Protein AF-0000000078108647 (afdb_homodimer)

InterPro domains:
  IPR001611 Leucine-rich repeat [PF00560] (144-159)
  IPR001611 Leucine-rich repeat [PF00560] (165-187)
  IPR001611 Leucine-rich repeat [PF00560] (263-282)
  IPR032675 Leucine-rich repeat domain superfamily [G3DSA:3.80.10.10] (44-210)
  IPR032675 Leucine-rich repeat domain superfamily [G3DSA:3.80.10.10] (211-342)
  IPR051582 Leucine-rich repeat extensin-like regulator [PTHR32093] (27-382)

Solvent-accessible surface area (backbone atoms only — not comparable to full-atom values): 41415 Å² total; per-residue (Å²): 132,84,72,84,78,69,75,76,77,51,73,77,50,59,73,56,59,72,62,66,68,73,70,64,82,69,83,60,69,65,42,91,91,69,22,74,28,72,55,34,46,50,44,43,53,36,50,54,54,49,52,71,42,52,63,40,47,86,72,52,52,68,71,46,65,57,79,71,56,56,63,70,17,71,44,40,40,57,42,67,38,80,95,72,72,35,48,28,56,27,31,39,51,43,61,66,43,46,40,27,14,54,94,73,41,24,62,43,59,70,36,66,46,62,44,72,54,31,29,33,41,33,39,28,35,28,36,39,21,51,48,74,40,76,54,30,42,71,26,87,61,18,30,36,41,31,52,22,36,28,50,32,30,51,57,55,61,66,39,53,72,68,16,74,53,24,32,36,42,31,52,23,40,31,46,31,24,49,57,73,63,56,65,58,26,65,40,58,20,43,33,41,34,53,19,41,31,47,32,36,42,59,59,47,65,46,56,13,62,25,54,28,29,34,40,31,54,22,42,30,46,33,26,47,46,66,45,57,37,46,25,66,19,19,86,34,30,30,33,42,35,48,27,40,30,50,29,26,52,44,67,47,40,32,59,20,46,23,46,53,18,31,37,43,30,52,22,42,30,53,31,29,42,52,70,31,45,11,48,38,42,27,53,43,27,27,37,41,31,55,21,40,31,49,30,30,46,54,55,57,49,49,54,51,59,33,82,46,55,60,37,38,34,46,26,39,29,41,32,25,42,60,37,34,51,37,47,51,33,39,77,70,67,32,37,41,62,40,34,16,36,32,49,52,50,79,67,44,51,54,39,67,57,45,37,58,57,34,55,43,87,81,83,49,88,64,59,64,56,34,63,44,60,87,55,78,79,76,64,78,72,64,72,77,71,74,74,74,70,75,54,76,77,65,76,72,74,79,56,71,69,64,44,65,76,39,86,85,48,129,136,81,74,86,78,67,70,84,75,51,72,76,51,58,73,57,59,72,61,66,68,75,70,65,81,67,84,60,69,67,40,94,90,69,22,74,29,72,54,34,47,51,43,43,54,36,49,54,55,48,53,72,40,52,64,39,48,85,72,52,52,68,72,47,66,58,78,72,56,54,64,68,17,71,44,41,40,58,43,67,39,82,95,74,73,36,48,26,56,27,32,39,50,42,60,66,43,47,39,27,15,53,95,72,42,23,61,44,59,70,36,64,47,63,45,73,54,31,30,33,40,33,39,28,36,28,37,38,20,50,48,74,40,78,54,30,41,71,26,87,60,17,28,38,42,30,52,22,35,30,50,32,30,50,59,55,58,65,40,54,72,67,16,75,52,23,33,35,42,31,51,22,40,31,46,31,24,48,57,74,64,56,66,61,26,66,41,58,21,42,33,42,35,53,20,40,30,46,33,37,42,58,58,46,64,46,54,14,61,25,54,29,30,34,40,30,55,21,42,30,45,31,27,47,44,69,44,56,36,44,26,66,18,18,87,35,30,30,33,43,34,48,26,40,31,50,29,26,51,44,68,45,41,33,59,19,45,24,45,53,17,32,36,44,32,51,23,42,32,53,30,28,42,52,70,30,46,12,49,36,40,26,51,43,26,26,36,41,31,55,21,39,31,50,30,28,46,54,55,56,51,49,53,51,58,33,81,46,56,60,35,38,34,46,26,40,31,41,33,25,42,61,38,34,52,35,48,52,32,39,75,72,67,32,37,41,60,41,32,15,35,33,50,51,50,77,67,43,52,54,41,67,58,46,37,58,58,34,56,43,86,78,82,49,88,63,60,66,56,33,64,44,60,87,55,77,80,76,65,80,72,62,71,76,69,73,74,72,69,76,54,77,78,65,75,72,74,80,58,70,70,66,44,64,76,38,86,84,46,128

Organism: Rosa chinensis (NCBI:txid74649)

Structure (mmCIF, N/CA/C/O backbone):
data_AF-0000000078108647-model_v1
#
loop_
_entity.id
_entity.type
_entity.pdbx_description
1 polymer 'Putative leucine-rich repeat domain, L domain-containing protein'
#
loop_
_atom_site.group_PDB
_atom_site.id
_atom_site.type_symbol
_atom_site.label_atom_id
_atom_site.label_alt_id
_atom_site.label_comp_id
_atom_site.label_asym_id
_atom_site.label_entity_id
_atom_site.label_seq_id
_atom_site.pdbx_PDB_ins_code
_atom_site.Cartn_x
_atom_site.Cartn_y
_atom_site.Cartn_z
_atom_site.occupancy
_atom_site.B_iso_or_equiv
_atom_site.auth_seq_id
_atom_site.auth_comp_id
_atom_site.auth_asym_id
_atom_site.auth_atom_id
_atom_site.pdbx_PDB_model_num
ATOM 1 N N . MET A 1 1 ? -35.062 23.797 7.152 1 21.48 1 MET A N 1
ATOM 2 C CA . MET A 1 1 ? -33.625 23.531 7.359 1 21.48 1 MET A CA 1
ATOM 3 C C . MET A 1 1 ? -32.938 24.75 7.938 1 21.48 1 MET A C 1
ATOM 5 O O . MET A 1 1 ? -31.703 24.797 7.98 1 21.48 1 MET A O 1
ATOM 9 N N . MET A 1 2 ? -33.562 25.734 8.141 1 22.25 2 MET A N 1
ATOM 10 C CA . MET A 1 2 ? -33.219 27.125 8.359 1 22.25 2 MET A CA 1
ATOM 11 C C . MET A 1 2 ? -32.5 27.312 9.688 1 22.25 2 MET A C 1
ATOM 13 O O . MET A 1 2 ? -31.859 28.344 9.93 1 22.25 2 MET A O 1
ATOM 17 N N . SER A 1 3 ? -32.75 26.422 10.672 1 23.22 3 SER A N 1
ATOM 18 C CA . SER A 1 3 ? -32.875 26.906 12.039 1 23.22 3 SER A CA 1
ATOM 19 C C . SER A 1 3 ? -31.516 27.078 12.711 1 23.22 3 SER A C 1
ATOM 21 O O . SER A 1 3 ? -31.312 28.016 13.492 1 23.22 3 SER A O 1
ATOM 23 N N . SER A 1 4 ? -30.609 26 12.664 1 24.42 4 SER A N 1
ATOM 24 C CA . SER A 1 4 ? -29.859 25.75 13.891 1 24.42 4 SER A CA 1
ATOM 25 C C . SER A 1 4 ? -28.641 26.656 13.992 1 24.42 4 SER A C 1
ATOM 27 O O . SER A 1 4 ? -27.547 26.281 13.547 1 24.42 4 SER A O 1
ATOM 29 N N . ASN A 1 5 ? -28.625 27.859 13.555 1 25.89 5 ASN A N 1
ATOM 30 C CA . ASN A 1 5 ? -27.516 28.797 13.625 1 25.89 5 ASN A CA 1
ATOM 31 C C . ASN A 1 5 ? -27.031 28.984 15.062 1 25.89 5 ASN A C 1
ATOM 33 O O . ASN A 1 5 ? -27.172 30.062 15.633 1 25.89 5 ASN A O 1
ATOM 37 N N . ILE A 1 6 ? -27.25 27.938 16.062 1 21.73 6 ILE A N 1
ATOM 38 C CA . ILE A 1 6 ? -27.344 28.266 17.469 1 21.73 6 ILE A CA 1
ATOM 39 C C . ILE A 1 6 ? -26.047 28.906 17.953 1 21.73 6 ILE A C 1
ATOM 41 O O . ILE A 1 6 ? -25.031 28.812 17.266 1 21.73 6 ILE A O 1
ATOM 45 N N . SER A 1 7 ? -25.484 28.547 19.188 1 23.19 7 SER A N 1
ATOM 46 C CA . SER A 1 7 ? -25.172 29.203 20.453 1 23.19 7 SER A CA 1
ATOM 47 C C . SER A 1 7 ? -23.672 29.406 20.609 1 23.19 7 SER A C 1
ATOM 49 O O . SER A 1 7 ? -23.047 28.812 21.484 1 23.19 7 SER A O 1
ATOM 51 N N . PHE A 1 8 ? -22.828 29.297 19.578 1 23.52 8 PHE A N 1
ATOM 52 C CA . PHE A 1 8 ? -21.453 29.266 20.016 1 23.52 8 PHE A CA 1
ATOM 53 C C . PHE A 1 8 ? -21.078 30.578 20.719 1 23.52 8 PHE A C 1
ATOM 55 O O . PHE A 1 8 ? -19.922 30.781 21.078 1 23.52 8 PHE A O 1
ATOM 62 N N . CYS A 1 9 ? -21.922 31.641 20.672 1 27.67 9 CYS A N 1
ATOM 63 C CA . CYS A 1 9 ? -21.609 32.938 21.266 1 27.67 9 CYS A CA 1
ATOM 64 C C . CYS A 1 9 ? -21.312 32.781 22.766 1 27.67 9 CYS A C 1
ATOM 66 O O . CYS A 1 9 ? -21.156 33.781 23.469 1 27.67 9 CYS A O 1
ATOM 68 N N . ALA A 1 10 ? -21.516 31.547 23.281 1 26.03 10 ALA A N 1
ATOM 69 C CA . ALA A 1 10 ? -21.797 31.531 24.719 1 26.03 10 ALA A CA 1
ATOM 70 C C . ALA A 1 10 ? -20.531 31.75 25.516 1 26.03 10 ALA A C 1
ATOM 72 O O . ALA A 1 10 ? -20.562 32.312 26.625 1 26.03 10 ALA A O 1
ATOM 73 N N . SER A 1 11 ? -19.391 31.156 24.984 1 27.09 11 SER A N 1
ATOM 74 C CA . SER A 1 11 ? -18.406 31.047 26.062 1 27.09 11 SER A CA 1
ATOM 75 C C . SER A 1 11 ? -17.828 32.406 26.422 1 27.09 11 SER A C 1
ATOM 77 O O . SER A 1 11 ? -17.062 32.5 27.391 1 27.09 11 SER A O 1
ATOM 79 N N . ILE A 1 12 ? -17.844 33.375 25.453 1 30.17 12 ILE A N 1
ATOM 80 C CA . ILE A 1 12 ? -17.172 34.625 25.828 1 30.17 12 ILE A CA 1
ATOM 81 C C . ILE A 1 12 ? -17.891 35.25 27.016 1 30.17 12 ILE A C 1
ATOM 83 O O . ILE A 1 12 ? -17.422 36.25 27.578 1 30.17 12 ILE A O 1
ATOM 87 N N . LEU A 1 13 ? -19.188 34.688 27.281 1 30.12 13 LEU A N 1
ATOM 88 C CA . LEU A 1 13 ? -20.062 35.375 28.219 1 30.12 13 LEU A CA 1
ATOM 89 C C . LEU A 1 13 ? -19.562 35.188 29.656 1 30.12 13 LEU A C 1
ATOM 91 O O . LEU A 1 13 ? -20.047 35.844 30.578 1 30.12 13 LEU A O 1
ATOM 95 N N . PHE A 1 14 ? -18.766 34.125 29.844 1 30.95 14 PHE A N 1
ATOM 96 C CA . PHE A 1 14 ? -18.625 33.844 31.266 1 30.95 14 PHE A CA 1
ATOM 97 C C . PHE A 1 14 ? -17.891 34.969 31.969 1 30.95 14 PHE A C 1
ATOM 99 O O . PHE A 1 14 ? -18.062 35.188 33.156 1 30.95 14 PHE A O 1
ATOM 106 N N . SER A 1 15 ? -16.906 35.625 31.219 1 30.88 15 SER A N 1
ATOM 107 C CA . SER A 1 15 ? -16.094 36.469 32.062 1 30.88 15 SER A CA 1
ATOM 108 C C . SER A 1 15 ? -16.859 37.719 32.5 1 30.88 15 SER A C 1
ATOM 110 O O . SER A 1 15 ? -16.375 38.469 33.344 1 30.88 15 SER A O 1
ATOM 112 N N . ILE A 1 16 ? -17.984 37.969 31.766 1 33.31 16 ILE A N 1
ATOM 113 C CA . ILE A 1 16 ? -18.672 39.188 32.125 1 33.31 16 ILE A CA 1
ATOM 114 C C . ILE A 1 16 ? -19.422 39 33.438 1 33.31 16 ILE A C 1
ATOM 116 O O . ILE A 1 16 ? -19.828 39.969 34.062 1 33.31 16 ILE A O 1
ATOM 120 N N . CYS A 1 17 ? -19.734 37.688 33.75 1 31.86 17 CYS A N 1
ATOM 121 C CA . CYS A 1 17 ? -20.672 37.562 34.844 1 31.86 17 CYS A CA 1
ATOM 122 C C . CYS A 1 17 ? -20.062 38.125 36.125 1 31.86 17 CYS A C 1
ATOM 124 O O . CYS A 1 17 ? -20.766 38.375 37.094 1 31.86 17 CYS A O 1
ATOM 126 N N . PHE A 1 18 ? -18.75 37.844 36.25 1 32.91 18 PHE A N 1
ATOM 127 C CA . PHE A 1 18 ? -18.281 38.219 37.594 1 32.91 18 PHE A CA 1
ATOM 128 C C . PHE A 1 18 ? -18.375 39.75 37.781 1 32.91 18 PHE A C 1
ATOM 130 O O . PHE A 1 18 ? -18.109 40.25 38.844 1 32.91 18 PHE A O 1
ATOM 137 N N . LEU A 1 19 ? -18.656 40.406 36.562 1 33.97 19 LEU A N 1
ATOM 138 C CA . LEU A 1 19 ? -18.531 41.844 36.75 1 33.97 19 LEU A CA 1
ATOM 139 C C . LEU A 1 19 ? -19.734 42.406 37.469 1 33.97 19 LEU A C 1
ATOM 141 O O . LEU A 1 19 ? -19.797 43.625 37.719 1 33.97 19 LEU A O 1
ATOM 145 N N . HIS A 1 20 ? -20.891 41.625 37.469 1 33.94 20 HIS A N 1
ATOM 146 C CA . HIS A 1 20 ? -22.047 42.375 37.969 1 33.94 20 HIS A CA 1
ATOM 147 C C . HIS A 1 20 ? -21.875 42.75 39.438 1 33.94 20 HIS A C 1
ATOM 149 O O . HIS A 1 20 ? -22.703 43.469 40 1 33.94 20 HIS A O 1
ATOM 155 N N . LEU A 1 21 ? -21.172 41.812 40.156 1 31.81 21 LEU A N 1
ATOM 156 C CA . LEU A 1 21 ? -21.531 42.031 41.562 1 31.81 21 LEU A CA 1
ATOM 157 C C . LEU A 1 21 ? -21.062 43.406 42.031 1 31.81 21 LEU A C 1
ATOM 159 O O . LEU A 1 21 ? -21.688 44 42.906 1 31.81 21 LEU A O 1
ATOM 163 N N . CYS A 1 22 ? -19.734 43.719 41.812 1 32.81 22 CYS A N 1
ATOM 164 C CA . CYS A 1 22 ? -19.156 44.562 42.844 1 32.81 22 CYS A CA 1
ATOM 165 C C . CYS A 1 22 ? -19.484 46.031 42.594 1 32.81 22 CYS A C 1
ATOM 167 O O . CYS A 1 22 ? -18.625 46.781 42.094 1 32.81 22 CYS A O 1
ATOM 169 N N . LEU A 1 23 ? -20.609 46.312 41.906 1 34.62 23 LEU A N 1
ATOM 170 C CA . LEU A 1 23 ? -20.781 47.75 41.844 1 34.62 23 LEU A CA 1
ATOM 171 C C . LEU A 1 23 ? -20.938 48.344 43.25 1 34.62 23 LEU A C 1
ATOM 173 O O . LEU A 1 23 ? -22.031 48.719 43.656 1 34.62 23 LEU A O 1
ATOM 177 N N . GLN A 1 24 ? -20.484 47.594 44.281 1 32.34 24 GLN A N 1
ATOM 178 C CA . GLN A 1 24 ? -20.656 48.375 45.5 1 32.34 24 GLN A CA 1
ATOM 179 C C . GLN A 1 24 ? -19.891 49.688 45.406 1 32.34 24 GLN A C 1
ATOM 181 O O . GLN A 1 24 ? -18.719 49.719 45.031 1 32.34 24 GLN A O 1
ATOM 186 N N . HIS A 1 25 ? -20.547 50.781 45.219 1 35.53 25 HIS A N 1
ATOM 187 C CA . HIS A 1 25 ? -20.109 52.188 45.375 1 35.53 25 HIS A CA 1
ATOM 188 C C . HIS A 1 25 ? -19.328 52.375 46.688 1 35.53 25 HIS A C 1
ATOM 190 O O . HIS A 1 25 ? -19.938 52.594 47.719 1 35.53 25 HIS A O 1
ATOM 196 N N . ASP A 1 26 ? -18.469 51.375 47.094 1 34.81 26 ASP A N 1
ATOM 197 C CA . ASP A 1 26 ? -17.766 51.812 48.281 1 34.81 26 ASP A CA 1
ATOM 198 C C . ASP A 1 26 ? -17.016 53.125 48.031 1 34.81 26 ASP A C 1
ATOM 200 O O . ASP A 1 26 ? -16.438 53.312 46.969 1 34.81 26 ASP A O 1
ATOM 204 N N . GLN A 1 27 ? -17.375 54.219 48.719 1 36.75 27 GLN A N 1
ATOM 205 C CA . GLN A 1 27 ? -16.734 55.531 48.844 1 36.75 27 GLN A CA 1
ATOM 206 C C . GLN A 1 27 ? -15.227 55.375 49.031 1 36.75 27 GLN A C 1
ATOM 208 O O . GLN A 1 27 ? -14.766 54.969 50.125 1 36.75 27 GLN A O 1
ATOM 213 N N . VAL A 1 28 ? -14.531 54.75 48.125 1 43.56 28 VAL A N 1
ATOM 214 C CA . VAL A 1 28 ? -13.07 54.719 48.219 1 43.56 28 VAL A CA 1
ATOM 215 C C . VAL A 1 28 ? -12.531 56.125 48.438 1 43.56 28 VAL A C 1
ATOM 217 O O . VAL A 1 28 ? -12.891 57.062 47.688 1 43.56 28 VAL A O 1
ATOM 220 N N . GLU A 1 29 ? -12.141 56.5 49.625 1 43.12 29 GLU A N 1
ATOM 221 C CA . GLU A 1 29 ? -11.477 57.75 50 1 43.12 29 GLU A CA 1
ATOM 222 C C . GLU A 1 29 ? -10.422 58.156 48.969 1 43.12 29 GLU A C 1
ATOM 224 O O . GLU A 1 29 ? -9.602 57.312 48.562 1 43.12 29 GLU A O 1
ATOM 229 N N . ALA A 1 30 ? -10.625 59.219 48.219 1 50 30 ALA A N 1
ATOM 230 C CA . ALA A 1 30 ? -9.727 59.844 47.25 1 50 30 ALA A CA 1
ATOM 231 C C . ALA A 1 30 ? -8.32 59.969 47.812 1 50 30 ALA A C 1
ATOM 233 O O . ALA A 1 30 ? -8.148 60.469 48.938 1 50 30 ALA A O 1
ATOM 234 N N . GLN A 1 31 ? -7.418 59.062 47.438 1 53.06 31 GLN A N 1
ATOM 235 C CA . GLN A 1 31 ? -6.027 59.219 47.844 1 53.06 31 GLN A CA 1
ATOM 236 C C . GLN A 1 31 ? -5.477 60.594 47.406 1 53.06 31 GLN A C 1
ATOM 238 O O . GLN A 1 31 ? -6.027 61.219 46.5 1 53.06 31 GLN A O 1
ATOM 243 N N . PRO A 1 32 ? -4.402 60.969 48.031 1 57.31 32 PRO A N 1
ATOM 244 C CA . PRO A 1 32 ? -3.756 62.219 47.594 1 57.31 32 PRO A CA 1
ATOM 245 C C . PRO A 1 32 ? -3.451 62.25 46.094 1 57.31 32 PRO A C 1
ATOM 247 O O . PRO A 1 32 ? -2.967 61.25 45.562 1 57.31 32 PRO A O 1
ATOM 250 N N . GLY A 1 33 ? -3.791 63.312 45.25 1 66.25 33 GLY A N 1
ATOM 251 C CA . GLY A 1 33 ? -3.584 63.625 43.844 1 66.25 33 GLY A CA 1
ATOM 252 C C . GLY A 1 33 ? -4.793 63.312 43 1 66.25 33 GLY A C 1
ATOM 253 O O . GLY A 1 33 ? -4.738 63.438 41.781 1 66.25 33 GLY A O 1
ATOM 254 N N . GLY A 1 34 ? -5.918 62.844 43.688 1 79.75 34 GLY A N 1
ATOM 255 C CA . GLY A 1 34 ? -7.211 62.719 43.031 1 79.75 34 GLY A CA 1
ATOM 256 C C . GLY A 1 34 ? -7.414 61.375 42.344 1 79.75 34 GLY A C 1
ATOM 257 O O . GLY A 1 34 ? -8.219 61.281 41.406 1 79.75 34 GLY A O 1
ATOM 258 N N . PHE A 1 35 ? -6.551 60.344 42.844 1 89.38 35 PHE A N 1
ATOM 259 C CA . PHE A 1 35 ? -6.742 59.031 42.25 1 89.38 35 PHE A CA 1
ATOM 260 C C . PHE A 1 35 ? -7.629 58.156 43.125 1 89.38 35 PHE A C 1
ATOM 262 O O . PHE A 1 35 ? -7.559 58.219 44.344 1 89.38 35 PHE A O 1
ATOM 269 N N . ALA A 1 36 ? -8.375 57.312 42.5 1 88.31 36 ALA A N 1
ATOM 270 C CA . ALA A 1 36 ? -9.32 56.438 43.188 1 88.31 36 ALA A CA 1
ATOM 271 C C . ALA A 1 36 ? -8.586 55.312 43.906 1 88.31 36 ALA A C 1
ATOM 273 O O . ALA A 1 36 ? -9.094 54.75 44.875 1 88.31 36 ALA A O 1
ATOM 274 N N . SER A 1 37 ? -7.371 54.938 43.531 1 92.38 37 SER A N 1
ATOM 275 C CA . SER A 1 37 ? -6.547 53.906 44.156 1 92.38 37 SER A CA 1
ATOM 276 C C . SER A 1 37 ? -5.07 54.094 43.812 1 92.38 37 SER A C 1
ATOM 278 O O . SER A 1 37 ? -4.73 54.75 42.844 1 92.38 37 SER A O 1
ATOM 280 N N . PRO A 1 38 ? -4.188 53.531 44.656 1 93.12 38 PRO A N 1
ATOM 281 C CA . PRO A 1 38 ? -2.76 53.625 44.344 1 93.12 38 PRO A CA 1
ATOM 282 C C . PRO A 1 38 ? -2.412 52.906 43.031 1 93.12 38 PRO A C 1
ATOM 284 O O . PRO A 1 38 ? -1.463 53.281 42.344 1 93.12 38 PRO A O 1
ATOM 287 N N . ARG A 1 39 ? -3.16 51.969 42.75 1 94.12 39 ARG A N 1
ATOM 288 C CA . ARG A 1 39 ? -2.924 51.188 41.531 1 94.12 39 ARG A CA 1
ATOM 289 C C . ARG A 1 39 ? -3.262 52.031 40.312 1 94.12 39 ARG A C 1
ATOM 291 O O . ARG A 1 39 ? -2.572 51.938 39.281 1 94.12 39 ARG A O 1
ATOM 298 N N . LEU A 1 40 ? -4.254 52.812 40.406 1 96.25 40 LEU A N 1
ATOM 299 C CA . LEU A 1 40 ? -4.594 53.688 39.312 1 96.25 40 LEU A CA 1
ATOM 300 C C . LEU A 1 40 ? -3.545 54.781 39.156 1 96.25 40 LEU A C 1
ATOM 302 O O . LEU A 1 40 ? -3.266 55.25 38.031 1 96.25 40 LEU A O 1
ATOM 306 N N . ARG A 1 41 ? -3.049 55.25 40.281 1 95.56 41 ARG A N 1
ATOM 307 C CA . ARG A 1 41 ? -1.959 56.219 40.219 1 95.56 41 ARG A CA 1
ATOM 308 C C . ARG A 1 41 ? -0.759 55.625 39.469 1 95.56 41 ARG A C 1
ATOM 310 O O . ARG A 1 41 ? -0.179 56.281 38.594 1 95.56 41 ARG A O 1
ATOM 317 N N . ASN A 1 42 ? -0.466 54.438 39.844 1 95 42 ASN A N 1
ATOM 318 C CA . ASN A 1 42 ? 0.623 53.781 39.125 1 95 42 ASN A CA 1
ATOM 319 C C . ASN A 1 42 ? 0.337 53.625 37.656 1 95 42 ASN A C 1
ATOM 321 O O . ASN A 1 42 ? 1.2 53.938 36.812 1 95 42 ASN A O 1
ATOM 325 N N . ALA A 1 43 ? -0.815 53.188 37.312 1 96.81 43 ALA A N 1
ATOM 326 C CA . ALA A 1 43 ? -1.211 53.031 35.938 1 96.81 43 ALA A CA 1
ATOM 327 C C . ALA A 1 43 ? -1.106 54.375 35.188 1 96.81 43 ALA A C 1
ATOM 329 O O . ALA A 1 43 ? -0.659 54.438 34.031 1 96.81 43 ALA A O 1
ATOM 330 N N . PHE A 1 44 ? -1.537 55.406 35.906 1 97.19 44 PHE A N 1
ATOM 331 C CA . PHE A 1 44 ? -1.441 56.75 35.312 1 97.19 44 PHE A CA 1
ATOM 332 C C . PHE A 1 44 ? -0.004 57.062 34.938 1 97.19 44 PHE A C 1
ATOM 334 O O . PHE A 1 44 ? 0.255 57.5 33.812 1 97.19 44 PHE A O 1
ATOM 341 N N . ASN A 1 45 ? 0.858 56.812 35.75 1 97.56 45 ASN A N 1
ATOM 342 C CA . ASN A 1 45 ? 2.266 57.094 35.5 1 97.56 45 ASN A CA 1
ATOM 343 C C . ASN A 1 45 ? 2.795 56.281 34.312 1 97.56 45 ASN A C 1
ATOM 345 O O . ASN A 1 45 ? 3.504 56.812 33.469 1 97.56 45 ASN A O 1
ATOM 349 N N . VAL A 1 46 ? 2.439 55.031 34.281 1 97.69 46 VAL A N 1
ATOM 350 C CA . VAL A 1 46 ? 2.877 54.125 33.219 1 97.69 46 VAL A CA 1
ATOM 351 C C . VAL A 1 46 ? 2.316 54.594 31.891 1 97.69 46 VAL A C 1
ATOM 353 O O . VAL A 1 46 ? 3.043 54.656 30.891 1 97.69 46 VAL A O 1
ATOM 356 N N . ILE A 1 47 ? 1.074 54.938 31.844 1 98.25 47 ILE A N 1
ATOM 357 C CA . ILE A 1 47 ? 0.381 55.344 30.625 1 98.25 47 ILE A CA 1
ATOM 358 C C . ILE A 1 47 ? 0.946 56.656 30.109 1 98.25 47 ILE A C 1
ATOM 360 O O . ILE A 1 47 ? 1.193 56.812 28.906 1 98.25 47 ILE A O 1
ATOM 364 N N . GLN A 1 48 ? 1.161 57.594 31.031 1 97.88 48 GLN A N 1
ATOM 365 C CA . GLN A 1 48 ? 1.694 58.875 30.609 1 97.88 48 GLN A CA 1
ATOM 366 C C . GLN A 1 48 ? 3.121 58.75 30.094 1 97.88 48 GLN A C 1
ATOM 368 O O . GLN A 1 48 ? 3.514 59.438 29.156 1 97.88 48 GLN A O 1
ATOM 373 N N . ASN A 1 49 ? 3.842 57.875 30.719 1 97.81 49 ASN A N 1
ATOM 374 C CA . ASN A 1 49 ? 5.176 57.594 30.188 1 97.81 49 ASN A CA 1
ATOM 375 C C . ASN A 1 49 ? 5.113 57 28.797 1 97.81 49 ASN A C 1
ATOM 377 O O . ASN A 1 49 ? 5.879 57.375 27.906 1 97.81 49 ASN A O 1
ATOM 381 N N . PHE A 1 50 ? 4.246 56.031 28.594 1 97.75 50 PHE A N 1
ATOM 382 C CA . PHE A 1 50 ? 4.055 55.406 27.281 1 97.75 50 PHE A CA 1
ATOM 383 C C . PHE A 1 50 ? 3.604 56.438 26.25 1 97.75 50 PHE A C 1
ATOM 385 O O . PHE A 1 50 ? 4.098 56.438 25.125 1 97.75 50 PHE A O 1
ATOM 392 N N . LYS A 1 51 ? 2.697 57.25 26.641 1 97.75 51 LYS A N 1
ATOM 393 C CA . LYS A 1 51 ? 2.193 58.312 25.781 1 97.75 51 LYS A CA 1
ATOM 394 C C . LYS A 1 51 ? 3.334 59.156 25.25 1 97.75 51 LYS A C 1
ATOM 396 O O . LYS A 1 51 ? 3.334 59.562 24.078 1 97.75 51 LYS A O 1
ATOM 401 N N . SER A 1 52 ? 4.266 59.406 26.047 1 97 52 SER A N 1
ATOM 402 C CA . SER A 1 52 ? 5.383 60.281 25.672 1 97 52 SER A CA 1
ATOM 403 C C . SER A 1 52 ? 6.246 59.656 24.594 1 97 52 SER A C 1
ATOM 405 O O . SER A 1 52 ? 7.039 60.312 23.938 1 97 52 SER A O 1
ATOM 407 N N . LYS A 1 53 ? 6.098 58.344 24.391 1 97.25 53 LYS A N 1
ATOM 408 C CA . LYS A 1 53 ? 6.906 57.625 23.422 1 97.25 53 LYS A CA 1
ATOM 409 C C . LYS A 1 53 ? 6.188 57.531 22.078 1 97.25 53 LYS A C 1
ATOM 411 O O . LYS A 1 53 ? 6.789 57.125 21.062 1 97.25 53 LYS A O 1
ATOM 416 N N . ILE A 1 54 ? 4.922 57.812 22.078 1 97.88 54 ILE A N 1
ATOM 417 C CA . ILE A 1 54 ? 4.125 57.719 20.859 1 97.88 54 ILE A CA 1
ATOM 418 C C . ILE A 1 54 ? 4.355 58.969 20 1 97.88 54 ILE A C 1
ATOM 420 O O . ILE A 1 54 ? 4.219 60.094 20.484 1 97.88 54 ILE A O 1
ATOM 424 N N . GLN A 1 55 ? 4.77 58.75 18.859 1 97.75 55 GLN A N 1
ATOM 425 C CA . GLN A 1 55 ? 4.957 59.844 17.922 1 97.75 55 GLN A CA 1
ATOM 426 C C . GLN A 1 55 ? 3.848 59.875 16.875 1 97.75 55 GLN A C 1
ATOM 428 O O . GLN A 1 55 ? 3.363 60.938 16.5 1 97.75 55 GLN A O 1
ATOM 433 N N . SER A 1 56 ? 3.48 58.688 16.328 1 97.69 56 SER A N 1
ATOM 434 C CA . SER A 1 56 ? 2.406 58.562 15.352 1 97.69 56 SER A CA 1
ATOM 435 C C . SER A 1 56 ? 1.13 58.031 16 1 97.69 56 SER A C 1
ATOM 437 O O . SER A 1 56 ? 1.134 56.969 16.609 1 97.69 56 SER A O 1
ATOM 439 N N . ASP A 1 57 ? 0.049 58.688 15.953 1 97.75 57 ASP A N 1
ATOM 440 C CA . ASP A 1 57 ? -1.289 58.375 16.453 1 97.75 57 ASP A CA 1
ATOM 441 C C . ASP A 1 57 ? -2.361 58.875 15.477 1 97.75 57 ASP A C 1
ATOM 443 O O . ASP A 1 57 ? -3.121 59.781 15.789 1 97.75 57 ASP A O 1
ATOM 447 N N . PRO A 1 58 ? -2.457 58.219 14.398 1 97.62 58 PRO A N 1
ATOM 448 C CA . PRO A 1 58 ? -3.311 58.75 13.32 1 97.62 58 PRO A CA 1
ATOM 449 C C . PRO A 1 58 ? -4.773 58.875 13.742 1 97.62 58 PRO A C 1
ATOM 451 O O . PRO A 1 58 ? -5.516 59.688 13.18 1 97.62 58 PRO A O 1
ATOM 454 N N . LYS A 1 59 ? -5.148 58.156 14.734 1 97.31 59 LYS A N 1
ATOM 455 C CA . LYS A 1 59 ? -6.543 58.188 15.156 1 97.31 59 LYS A CA 1
ATOM 456 C C . LYS A 1 59 ? -6.73 59.125 16.344 1 97.31 59 LYS A C 1
ATOM 458 O O . LYS A 1 59 ? -7.84 59.281 16.859 1 97.31 59 LYS A O 1
ATOM 463 N N . ARG A 1 60 ? -5.648 59.75 16.859 1 97.75 60 ARG A N 1
ATOM 464 C CA . ARG A 1 60 ? -5.625 60.75 17.922 1 97.75 60 ARG A CA 1
ATOM 465 C C . ARG A 1 60 ? -6.215 60.156 19.219 1 97.75 60 ARG A C 1
ATOM 467 O O . ARG A 1 60 ? -6.984 60.844 19.906 1 97.75 60 ARG A O 1
ATOM 474 N N . VAL A 1 61 ? -5.934 58.938 19.328 1 98.25 61 VAL A N 1
ATOM 475 C CA . VAL A 1 61 ? -6.441 58.219 20.516 1 98.25 61 VAL A CA 1
ATOM 476 C C . VAL A 1 61 ? -5.871 58.875 21.781 1 98.25 61 VAL A C 1
ATOM 478 O O . VAL A 1 61 ? -6.582 59.031 22.766 1 98.25 61 VAL A O 1
ATOM 481 N N . THR A 1 62 ? -4.648 59.281 21.812 1 97.81 62 THR A N 1
ATOM 482 C CA . THR A 1 62 ? -3.953 59.75 23 1 97.81 62 THR A CA 1
ATOM 483 C C . THR A 1 62 ? -4.508 61.125 23.422 1 97.81 62 THR A C 1
ATOM 485 O O . THR A 1 62 ? -4.25 61.562 24.547 1 97.81 62 THR A O 1
ATOM 488 N N . ALA A 1 63 ? -5.246 61.719 22.656 1 97.5 63 ALA A N 1
ATOM 489 C CA . ALA A 1 63 ? -5.902 63 23 1 97.5 63 ALA A CA 1
ATOM 490 C C . ALA A 1 63 ? -6.887 62.781 24.156 1 97.5 63 ALA A C 1
ATOM 492 O O . ALA A 1 63 ? -7.191 63.719 24.891 1 97.5 63 ALA A O 1
ATOM 493 N N . THR A 1 64 ? -7.328 61.562 24.219 1 97.69 64 THR A N 1
ATOM 494 C CA . THR A 1 64 ? -8.273 61.25 25.297 1 97.69 64 THR A CA 1
ATOM 495 C C . THR A 1 64 ? -7.547 61 26.609 1 97.69 64 THR A C 1
ATOM 497 O O . THR A 1 64 ? -8.172 60.906 27.672 1 97.69 64 THR A O 1
ATOM 500 N N . TRP A 1 65 ? -6.27 60.812 26.562 1 98.06 65 TRP A N 1
ATOM 501 C CA . TRP A 1 65 ? -5.496 60.438 27.75 1 98.06 65 TRP A CA 1
ATOM 502 C C . TRP A 1 65 ? -5.109 61.656 28.562 1 98.06 65 TRP A C 1
ATOM 504 O O . TRP A 1 65 ? -3.924 61.938 28.766 1 98.06 65 TRP A O 1
ATOM 514 N N . VAL A 1 66 ? -6.141 62.344 29.016 1 95.75 66 VAL A N 1
ATOM 515 C CA . VAL A 1 66 ? -5.973 63.562 29.781 1 95.75 66 VAL A CA 1
ATOM 516 C C . VAL A 1 66 ? -6.652 63.438 31.141 1 95.75 66 VAL A C 1
ATOM 518 O O . VAL A 1 66 ? -7.734 62.844 31.234 1 95.75 66 VAL A O 1
ATOM 521 N N . GLY A 1 67 ? -5.984 64 32.094 1 94.06 67 GLY A N 1
ATOM 522 C CA . GLY A 1 67 ? -6.531 63.969 33.469 1 94.06 67 GLY A CA 1
ATOM 523 C C . GLY A 1 67 ? -6.105 62.719 34.219 1 94.06 67 GLY A C 1
ATOM 524 O O . GLY A 1 67 ? -5.434 61.844 33.656 1 94.06 67 GLY A O 1
ATOM 525 N N . ASN A 1 68 ? -6.574 62.625 35.469 1 92.75 68 ASN A N 1
ATOM 526 C CA . ASN A 1 68 ? -6.078 61.562 36.375 1 92.75 68 ASN A CA 1
ATOM 527 C C . ASN A 1 68 ? -6.984 60.344 36.344 1 92.75 68 ASN A C 1
ATOM 529 O O . ASN A 1 68 ? -6.645 59.312 36.906 1 92.75 68 ASN A O 1
ATOM 533 N N . ASN A 1 69 ? -8.07 60.438 35.594 1 94.31 69 ASN A N 1
ATOM 534 C CA . ASN A 1 69 ? -8.969 59.281 35.5 1 94.31 69 ASN A CA 1
ATOM 535 C C . ASN A 1 69 ? -8.641 58.406 34.312 1 94.31 69 ASN A C 1
ATOM 537 O O . ASN A 1 69 ? -9.297 58.531 33.25 1 94.31 69 ASN A O 1
ATOM 541 N N . VAL A 1 70 ? -7.809 57.5 34.5 1 96.44 70 VAL A N 1
ATOM 542 C CA . VAL A 1 70 ? -7.289 56.688 33.406 1 96.44 70 VAL A CA 1
ATOM 543 C C . VAL A 1 70 ? -8.391 55.75 32.906 1 96.44 70 VAL A C 1
ATOM 545 O O . VAL A 1 70 ? -8.305 55.25 31.781 1 96.44 70 VAL A O 1
ATOM 548 N N . CYS A 1 71 ? -9.422 55.594 33.656 1 96.5 71 CYS A N 1
ATOM 549 C CA . CYS A 1 71 ? -10.508 54.688 33.281 1 96.5 71 CYS A CA 1
ATOM 550 C C . CYS A 1 71 ? -11.352 55.281 32.156 1 96.5 71 CYS A C 1
ATOM 552 O O . CYS A 1 71 ? -12.125 54.562 31.516 1 96.5 71 CYS A O 1
ATOM 554 N N . ASN A 1 72 ? -11.133 56.531 31.922 1 95.94 72 ASN A N 1
ATOM 555 C CA . ASN A 1 72 ? -11.844 57.188 30.828 1 95.94 72 ASN A CA 1
ATOM 556 C C . ASN A 1 72 ? -11.008 57.25 29.562 1 95.94 72 ASN A C 1
ATOM 558 O O . ASN A 1 72 ? -11.477 57.688 28.516 1 95.94 72 ASN A O 1
ATOM 562 N N . TYR A 1 73 ? -9.812 56.75 29.641 1 98.06 73 TYR A N 1
ATOM 563 C CA . TYR A 1 73 ? -8.93 56.75 28.469 1 98.06 73 TYR A CA 1
ATOM 564 C C . TYR A 1 73 ? -9.383 55.75 27.422 1 98.06 73 TYR A C 1
ATOM 566 O O . TYR A 1 73 ? -9.648 54.594 27.75 1 98.06 73 TYR A O 1
ATOM 574 N N . THR A 1 74 ? -9.484 56.25 26.109 1 98.19 74 THR A N 1
ATOM 575 C CA . THR A 1 74 ? -9.742 55.281 25.031 1 98.19 74 THR A CA 1
ATOM 576 C C . THR A 1 74 ? -8.664 54.219 24.984 1 98.19 74 THR A C 1
ATOM 578 O O . THR A 1 74 ? -7.469 54.531 25.031 1 98.19 74 THR A O 1
ATOM 581 N N . GLY A 1 75 ? -9.047 52.938 24.984 1 98.5 75 GLY A N 1
ATOM 582 C CA . GLY A 1 75 ? -8.117 51.844 24.859 1 98.5 75 GLY A CA 1
ATOM 583 C C . GLY A 1 75 ? -7.82 51.156 26.172 1 98.5 75 GLY A C 1
ATOM 584 O O . GLY A 1 75 ? -7.148 50.125 26.203 1 98.5 75 GLY A O 1
ATOM 585 N N . PHE A 1 76 ? -8.32 51.75 27.266 1 98.31 76 PHE A N 1
ATOM 586 C CA . PHE A 1 76 ? -8.07 51.156 28.578 1 98.31 76 PHE A CA 1
ATOM 587 C C . PHE A 1 76 ? -9.383 50.75 29.234 1 98.31 76 PHE A C 1
ATOM 589 O O . PHE A 1 76 ? -10.398 51.438 29.094 1 98.31 76 PHE A O 1
ATOM 596 N N . THR A 1 77 ? -9.383 49.625 29.875 1 97.69 77 THR A N 1
ATOM 597 C CA . THR A 1 77 ? -10.5 49.125 30.641 1 97.69 77 THR A CA 1
ATOM 598 C C . THR A 1 77 ? -10.117 48.969 32.125 1 97.69 77 THR A C 1
ATOM 600 O O . THR A 1 77 ? -9.062 48.438 32.438 1 97.69 77 THR A O 1
ATOM 603 N N . CYS A 1 78 ? -10.953 49.438 33.031 1 97 78 CYS A N 1
ATOM 604 C CA . CYS A 1 78 ? -10.703 49.375 34.469 1 97 78 CYS A CA 1
ATOM 605 C C . CYS A 1 78 ? -11.734 48.5 35.156 1 97 78 CYS A C 1
ATOM 607 O O . CYS A 1 78 ? -12.844 48.312 34.656 1 97 78 CYS A O 1
ATOM 609 N N . ALA A 1 79 ? -11.242 47.844 36.156 1 95.19 79 ALA A N 1
ATOM 610 C CA . ALA A 1 79 ? -12.109 47.062 37.031 1 95.19 79 ALA A CA 1
ATOM 611 C C . ALA A 1 79 ? -11.477 46.875 38.406 1 95.19 79 ALA A C 1
ATOM 613 O O . ALA A 1 79 ? -10.32 47.219 38.625 1 95.19 79 ALA A O 1
ATOM 614 N N . VAL A 1 80 ? -12.281 46.375 39.281 1 94 80 VAL A N 1
ATOM 615 C CA . VAL A 1 80 ? -11.781 46.062 40.594 1 94 80 VAL A CA 1
ATOM 616 C C . VAL A 1 80 ? -11.039 44.719 40.594 1 94 80 VAL A C 1
ATOM 618 O O . VAL A 1 80 ? -11.57 43.719 40.094 1 94 80 VAL A O 1
ATOM 621 N N . VAL A 1 81 ? -9.781 44.781 41.031 1 90.56 81 VAL A N 1
ATOM 622 C CA . VAL A 1 81 ? -9 43.562 41.125 1 90.56 81 VAL A CA 1
ATOM 623 C C . VAL A 1 81 ? -9.406 42.781 42.375 1 90.56 81 VAL A C 1
ATOM 625 O O . VAL A 1 81 ? -9.367 43.344 43.5 1 90.56 81 VAL A O 1
ATOM 628 N N . PRO A 1 82 ? -9.773 41.562 42.219 1 85.38 82 PRO A N 1
ATOM 629 C CA . PRO A 1 82 ? -10.398 40.812 43.312 1 85.38 82 PRO A CA 1
ATOM 630 C C . PRO A 1 82 ? -9.477 40.656 44.531 1 85.38 82 PRO A C 1
ATOM 632 O O . PRO A 1 82 ? -9.93 40.781 45.656 1 85.38 82 PRO A O 1
ATOM 635 N N . ASP A 1 83 ? -8.227 40.406 44.344 1 85.62 83 ASP A N 1
ATOM 636 C CA . ASP A 1 83 ? -7.34 40.094 45.469 1 85.62 83 ASP A CA 1
ATOM 637 C C . ASP A 1 83 ? -6.988 41.344 46.25 1 85.62 83 ASP A C 1
ATOM 639 O O . ASP A 1 83 ? -6.688 41.281 47.438 1 85.62 83 ASP A O 1
ATOM 643 N N . PHE A 1 84 ? -7.074 42.594 45.594 1 87.38 84 PHE A N 1
ATOM 644 C CA . PHE A 1 84 ? -6.68 43.812 46.219 1 87.38 84 PHE A CA 1
ATOM 645 C C . PHE A 1 84 ? -7.898 44.688 46.5 1 87.38 84 PHE A C 1
ATOM 647 O O . PHE A 1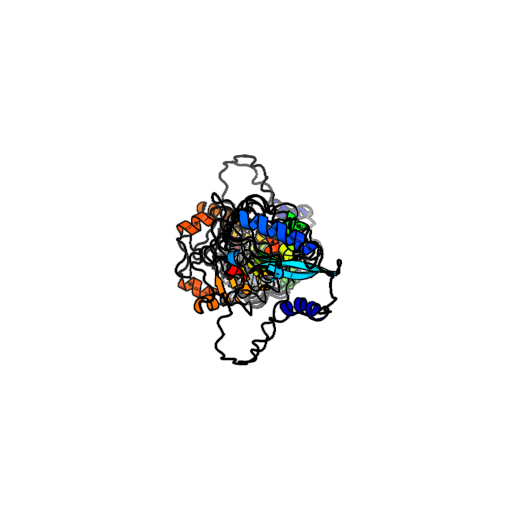 84 ? -7.805 45.688 47.25 1 87.38 84 PHE A O 1
ATOM 654 N N . LYS A 1 85 ? -9.039 44.344 45.969 1 90.69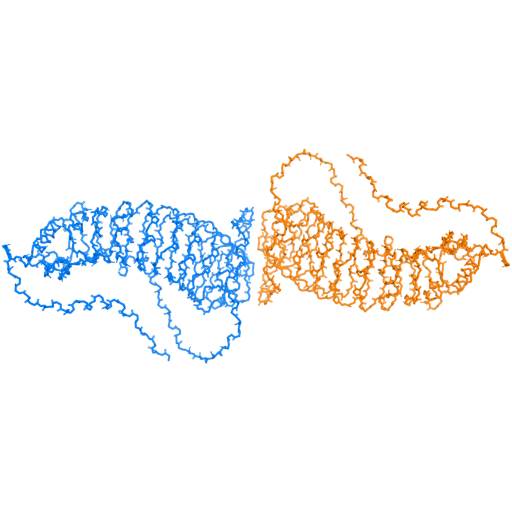 85 LYS A N 1
ATOM 655 C CA . LYS A 1 85 ? -10.273 45.094 46.125 1 90.69 85 LYS A CA 1
ATOM 656 C C . LYS A 1 85 ? -10.055 46.562 45.781 1 90.69 85 LYS A C 1
ATOM 658 O O . LYS A 1 85 ? -10.531 47.469 46.5 1 90.69 85 LYS A O 1
ATOM 663 N N . GLN A 1 86 ? -9.172 46.781 44.781 1 92.56 86 GLN A N 1
ATOM 664 C CA . GLN A 1 86 ? -8.867 48.125 44.281 1 92.56 86 GLN A CA 1
ATOM 665 C C . GLN A 1 86 ? -9.125 48.219 42.781 1 92.56 86 GLN A C 1
ATOM 667 O O . GLN A 1 86 ? -8.93 47.25 42.062 1 92.56 86 GLN A O 1
ATOM 672 N N . ARG A 1 87 ? -9.617 49.344 42.438 1 94.75 87 ARG A N 1
ATOM 673 C CA . ARG A 1 87 ? -9.781 49.562 41.031 1 94.75 87 ARG A CA 1
ATOM 674 C C . ARG A 1 87 ? -8.43 49.75 40.312 1 94.75 87 ARG A C 1
ATOM 676 O O . ARG A 1 87 ? -7.52 50.344 40.875 1 94.75 87 ARG A O 1
ATOM 683 N N . SER A 1 88 ? -8.305 49.156 39.219 1 94.75 88 SER A N 1
ATOM 684 C CA . SER A 1 88 ? -7.066 49.219 38.469 1 94.75 88 SER A CA 1
ATOM 685 C C . SER A 1 88 ? -7.336 49.062 36.969 1 94.75 88 SER A C 1
ATOM 687 O O . SER A 1 88 ? -8.477 48.812 36.562 1 94.75 88 SER A O 1
ATOM 689 N N . VAL A 1 89 ? -6.352 49.281 36.156 1 96.25 89 VAL A N 1
ATOM 690 C CA . VAL A 1 89 ? -6.414 48.969 34.75 1 96.25 89 VAL A CA 1
ATOM 691 C C . VAL A 1 89 ? -6.258 47.469 34.531 1 96.25 89 VAL A C 1
ATOM 693 O O . VAL A 1 89 ? -5.203 46.906 34.812 1 96.25 89 VAL A O 1
ATOM 696 N N . ILE A 1 90 ? -7.309 46.938 33.906 1 95.19 90 ILE A N 1
ATOM 697 C CA . ILE A 1 90 ? -7.277 45.469 33.781 1 95.19 90 ILE A CA 1
ATOM 698 C C . ILE A 1 90 ? -7.109 45.094 32.344 1 95.19 90 ILE A C 1
ATOM 700 O O . ILE A 1 90 ? -6.82 43.938 32.031 1 95.19 90 ILE A O 1
ATOM 704 N N . GLY A 1 91 ? -7.258 46.062 31.438 1 96.5 91 GLY A N 1
ATOM 705 C CA . GLY A 1 91 ? -7.184 45.688 30.031 1 96.5 91 GLY A CA 1
ATOM 706 C C . GLY A 1 91 ? -6.719 46.812 29.141 1 96.5 91 GLY A C 1
ATOM 707 O O . GLY A 1 91 ? -6.992 48 29.406 1 96.5 91 GLY A O 1
ATOM 708 N N . VAL A 1 92 ? -6.035 46.438 28.078 1 97.62 92 VAL A N 1
ATOM 709 C CA . VAL A 1 92 ? -5.609 47.344 27 1 97.62 92 VAL A CA 1
ATOM 710 C C . VAL A 1 92 ? -6.121 46.812 25.672 1 97.62 92 VAL A C 1
ATOM 712 O O . VAL A 1 92 ? -5.953 45.625 25.344 1 97.62 92 VAL A O 1
ATOM 715 N N . ASP A 1 93 ? -6.82 47.625 24.922 1 98.12 93 ASP A N 1
ATOM 716 C CA . ASP A 1 93 ? -7.254 47.312 23.562 1 98.12 93 ASP A CA 1
ATOM 717 C C . ASP A 1 93 ? -6.82 48.406 22.594 1 98.12 93 ASP A C 1
ATOM 719 O O . ASP A 1 93 ? -7.516 49.406 22.422 1 98.12 93 ASP A O 1
ATOM 723 N N . PHE A 1 94 ? -5.703 48.156 21.984 1 98.25 94 PHE A N 1
ATOM 724 C CA . PHE A 1 94 ? -5.109 49.094 21.031 1 98.25 94 PHE A CA 1
ATOM 725 C C . PHE A 1 94 ? -5.27 48.562 19.609 1 98.25 94 PHE A C 1
ATOM 727 O O . PHE A 1 94 ? -4.555 49 18.703 1 98.25 94 PHE A O 1
ATOM 734 N N . ASN A 1 95 ? -6.148 47.656 19.344 1 96.38 95 ASN A N 1
ATOM 735 C CA . ASN A 1 95 ? -6.293 47.062 18.016 1 96.38 95 ASN A CA 1
ATOM 736 C C . ASN A 1 95 ? -6.543 48.125 16.953 1 96.38 95 ASN A C 1
ATOM 738 O O . ASN A 1 95 ? -7.488 48.906 17.062 1 96.38 95 ASN A O 1
ATOM 742 N N . GLY A 1 96 ? -5.68 48.188 16 1 96 96 GLY A N 1
ATOM 743 C CA . GLY A 1 96 ? -5.871 49.031 14.844 1 96 96 GLY A CA 1
ATOM 744 C C . GLY A 1 96 ? -5.578 50.5 15.125 1 96 96 GLY A C 1
ATOM 745 O O . GLY A 1 96 ? -5.98 51.375 14.359 1 96 96 GLY A O 1
ATOM 746 N N . PHE A 1 97 ? -4.906 50.781 16.219 1 97.88 97 PHE A N 1
ATOM 747 C CA . PHE A 1 97 ? -4.637 52.156 16.547 1 97.88 97 PHE A CA 1
ATOM 748 C C . PHE A 1 97 ? -3.504 52.719 15.695 1 97.88 97 PHE A C 1
ATOM 750 O O . PHE A 1 97 ? -3.338 53.938 15.586 1 97.88 97 PHE A O 1
ATOM 757 N N . LEU A 1 98 ? -2.678 51.812 15.156 1 97.69 98 LEU A N 1
ATOM 758 C CA . LEU A 1 98 ? -1.585 52.188 14.266 1 97.69 98 LEU A CA 1
ATOM 759 C C . LEU A 1 98 ? -0.578 53.062 14.969 1 97.69 98 LEU A C 1
ATOM 761 O O . LEU A 1 98 ? -0.028 54 14.359 1 97.69 98 LEU A O 1
ATOM 765 N N . PHE A 1 99 ? -0.359 52.844 16.25 1 98.38 99 PHE A N 1
ATOM 766 C CA . PHE A 1 99 ? 0.625 53.625 17.016 1 98.38 99 PHE A CA 1
ATOM 767 C C . PHE A 1 99 ? 2.023 53.406 16.438 1 98.38 99 PHE A C 1
ATOM 769 O O . PHE A 1 99 ? 2.387 52.281 16.062 1 98.38 99 PHE A O 1
ATOM 776 N N . GLY A 1 100 ? 2.758 54.438 16.375 1 98.06 100 GLY A N 1
ATOM 777 C CA . GLY A 1 100 ? 4.18 54.406 16.078 1 98.06 100 GLY A CA 1
ATOM 778 C C . GLY A 1 100 ? 5.004 55.281 17.031 1 98.06 100 GLY A C 1
ATOM 779 O O . GLY A 1 100 ? 4.504 56.25 17.578 1 98.06 100 GLY A O 1
ATOM 780 N N . GLY A 1 101 ? 6.203 54.875 17.203 1 97.25 101 GLY A N 1
ATOM 781 C CA . GLY A 1 101 ? 7.035 55.562 18.156 1 97.25 101 GLY A CA 1
ATOM 782 C C . GLY A 1 101 ? 8.023 56.5 17.516 1 97.25 101 GLY A C 1
ATOM 783 O O . GLY A 1 101 ? 8.07 56.625 16.297 1 97.25 101 GLY A O 1
ATOM 784 N N . LYS A 1 102 ? 8.734 57.188 18.422 1 94.75 102 LYS A N 1
ATOM 785 C CA . LYS A 1 102 ? 9.789 58.094 18 1 94.75 102 LYS A CA 1
ATOM 786 C C . LYS A 1 102 ? 10.953 57.344 17.359 1 94.75 102 LYS A C 1
ATOM 788 O O . LYS A 1 102 ? 11.398 56.312 17.875 1 94.75 102 LYS A O 1
ATOM 793 N N . GLY A 1 103 ? 11.391 57.844 16.203 1 93.94 103 GLY A N 1
ATOM 794 C CA . GLY A 1 103 ? 12.469 57.156 15.492 1 93.94 103 GLY A CA 1
ATOM 795 C C . GLY A 1 103 ? 12.094 55.781 15.031 1 93.94 103 GLY A C 1
ATOM 796 O O . GLY A 1 103 ? 12.945 54.875 14.992 1 93.94 103 GLY A O 1
ATOM 797 N N . SER A 1 104 ? 10.812 55.5 14.906 1 92.88 104 SER A N 1
ATOM 798 C CA . SER A 1 104 ? 10.266 54.25 14.445 1 92.88 104 SER A CA 1
ATOM 799 C C . SER A 1 104 ? 10.461 53.156 15.484 1 92.88 104 SER A C 1
ATOM 801 O O . SER A 1 104 ? 10.594 51.969 15.141 1 92.88 104 SER A O 1
ATOM 803 N N . ARG A 1 105 ? 10.578 53.625 16.719 1 97.31 105 ARG A N 1
ATOM 804 C CA . ARG A 1 105 ? 10.719 52.688 17.828 1 97.31 105 ARG A CA 1
ATOM 805 C C . ARG A 1 105 ? 9.617 52.906 18.859 1 97.31 105 ARG A C 1
ATOM 807 O O . ARG A 1 105 ? 9.461 54 19.422 1 97.31 105 ARG A O 1
ATOM 814 N N . LEU A 1 106 ? 8.906 51.938 19 1 98.06 106 LEU A N 1
ATOM 815 C CA . LEU A 1 106 ? 7.867 51.938 20.031 1 98.06 106 LEU A CA 1
ATOM 816 C C . LEU A 1 106 ? 7.906 50.625 20.844 1 98.06 106 LEU A C 1
ATOM 818 O O . LEU A 1 106 ? 7.152 49.688 20.578 1 98.06 106 LEU A O 1
ATOM 822 N N . PRO A 1 107 ? 8.742 50.594 21.859 1 97 107 PRO A N 1
ATOM 823 C CA . PRO A 1 107 ? 8.898 49.375 22.641 1 97 107 PRO A CA 1
ATOM 824 C C . PRO A 1 107 ? 7.703 49.094 23.547 1 97 107 PRO A C 1
ATOM 826 O O . PRO A 1 107 ? 7.059 50.031 24.031 1 97 107 PRO A O 1
ATOM 829 N N . LEU A 1 108 ? 7.531 47.812 23.75 1 96.5 108 LEU A N 1
ATOM 830 C CA . LEU A 1 108 ? 6.52 47.406 24.719 1 96.5 108 LEU A CA 1
ATOM 831 C C . LEU A 1 108 ? 7.035 47.531 26.141 1 96.5 108 LEU A C 1
ATOM 833 O O . LEU A 1 108 ? 6.246 47.625 27.094 1 96.5 108 LEU A O 1
ATOM 837 N N . GLY A 1 109 ? 8.328 47.5 26.234 1 94.88 109 GLY A N 1
ATOM 838 C CA . GLY A 1 109 ? 8.945 47.594 27.547 1 94.88 109 GLY A CA 1
ATOM 839 C C . GLY A 1 109 ? 8.617 48.875 28.266 1 94.88 109 GLY A C 1
ATOM 840 O O . GLY A 1 109 ? 8.617 49.969 27.656 1 94.88 109 GLY A O 1
ATOM 841 N N . GLY A 1 110 ? 8.336 48.688 29.609 1 94.75 110 GLY A N 1
ATOM 842 C CA . GLY A 1 110 ? 7.949 49.844 30.406 1 94.75 110 GLY A CA 1
ATOM 843 C C . GLY A 1 110 ? 6.461 50.125 30.359 1 94.75 110 GLY A C 1
ATOM 844 O O . GLY A 1 110 ? 5.973 51.031 31.031 1 94.75 110 GLY A O 1
ATOM 845 N N . PHE A 1 111 ? 5.766 49.344 29.641 1 95.94 111 PHE A N 1
ATOM 846 C CA . PHE A 1 111 ? 4.328 49.562 29.469 1 95.94 111 PHE A CA 1
ATOM 847 C C . PHE A 1 111 ? 3.564 48.281 29.875 1 95.94 111 PHE A C 1
ATOM 849 O O . PHE A 1 111 ? 3.146 48.156 31.031 1 95.94 111 PHE A O 1
ATOM 856 N N . ILE A 1 112 ? 3.619 47.281 29 1 94.62 112 ILE A N 1
ATOM 857 C CA . ILE A 1 112 ? 2.855 46.062 29.281 1 94.62 112 ILE A CA 1
ATOM 858 C C . ILE A 1 112 ? 3.375 45.438 30.562 1 94.62 112 ILE A C 1
ATOM 860 O O . ILE A 1 112 ? 2.598 44.875 31.359 1 94.62 112 ILE A O 1
ATOM 864 N N . ASP A 1 113 ? 4.703 45.469 30.812 1 92.56 113 ASP A N 1
ATOM 865 C CA . ASP A 1 113 ? 5.32 44.844 31.969 1 92.56 113 ASP A CA 1
ATOM 866 C C . ASP A 1 113 ? 5.109 45.656 33.25 1 92.56 113 ASP A C 1
ATOM 868 O O . ASP A 1 113 ? 5.352 45.156 34.344 1 92.56 113 ASP A O 1
ATOM 872 N N . LYS A 1 114 ? 4.559 46.844 33.125 1 93.69 114 LYS A N 1
ATOM 873 C CA . LYS A 1 114 ? 4.422 47.719 34.281 1 93.69 114 LYS A CA 1
ATOM 874 C C . LYS A 1 114 ? 2.959 47.906 34.656 1 93.69 114 LYS A C 1
ATOM 876 O O . LYS A 1 114 ? 2.654 48.469 35.719 1 93.69 114 LYS A O 1
ATOM 881 N N . LEU A 1 115 ? 2.127 47.438 33.844 1 93.38 115 LEU A N 1
ATOM 882 C CA . LEU A 1 115 ? 0.72 47.344 34.219 1 93.38 115 LEU A CA 1
ATOM 883 C C . LEU A 1 115 ? 0.426 46.031 34.938 1 93.38 115 LEU A C 1
ATOM 885 O O . LEU A 1 115 ? 0.209 45 34.281 1 93.38 115 LEU A O 1
ATOM 889 N N . ASP A 1 116 ? 0.221 46.062 36.156 1 88.06 116 ASP A N 1
ATOM 890 C CA . ASP A 1 116 ? 0.385 44.906 37.031 1 88.06 116 ASP A CA 1
ATOM 891 C C . ASP A 1 116 ? -0.887 44.062 37.062 1 88.06 116 ASP A C 1
ATOM 893 O O . ASP A 1 116 ? -0.865 42.906 37.531 1 88.06 116 ASP A O 1
ATOM 897 N N . ASP A 1 117 ? -1.986 44.531 36.531 1 91.62 117 ASP A N 1
ATOM 898 C CA . ASP A 1 117 ? -3.244 43.844 36.812 1 91.62 117 ASP A CA 1
ATOM 899 C C . ASP A 1 117 ? -3.955 43.469 35.5 1 91.62 117 ASP A C 1
ATOM 901 O O . ASP A 1 117 ? -5.164 43.25 35.5 1 91.62 117 ASP A O 1
ATOM 905 N N . LEU A 1 118 ? -3.129 43.375 34.438 1 93.19 118 LEU A N 1
ATOM 906 C CA . LEU A 1 118 ? -3.736 43.156 33.125 1 93.19 118 LEU A CA 1
ATOM 907 C C . LEU A 1 118 ? -4.355 41.75 33.031 1 93.19 118 LEU A C 1
ATOM 909 O O . LEU A 1 118 ? -3.727 40.781 33.438 1 93.19 118 LEU A O 1
ATOM 913 N N . VAL A 1 119 ? -5.543 41.781 32.469 1 93.44 119 VAL A N 1
ATOM 914 C CA . VAL A 1 119 ? -6.254 40.531 32.156 1 93.44 119 VAL A CA 1
ATOM 915 C C . VAL A 1 119 ? -6.117 40.25 30.656 1 93.44 119 VAL A C 1
ATOM 917 O O . VAL A 1 119 ? -6.066 39.094 30.25 1 93.44 119 VAL A O 1
ATOM 920 N N . PHE A 1 120 ? -6.062 41.312 29.922 1 95.06 120 PHE A N 1
ATOM 921 C CA . PHE A 1 120 ? -5.84 41.156 28.484 1 95.06 120 PHE A CA 1
ATOM 922 C C . PHE A 1 120 ? -5.047 42.312 27.922 1 95.06 120 PHE A C 1
ATOM 924 O O . PHE A 1 120 ? -5.066 43.406 28.484 1 95.06 120 PHE A O 1
ATOM 931 N N . PHE A 1 121 ? -4.328 42.062 26.875 1 96.25 121 PHE A N 1
ATOM 932 C CA . PHE A 1 121 ? -3.592 43.062 26.094 1 96.25 121 PHE A CA 1
ATOM 933 C C . PHE A 1 121 ? -3.746 42.781 24.609 1 96.25 121 PHE A C 1
ATOM 935 O O . PHE A 1 121 ? -3.201 41.812 24.078 1 96.25 121 PHE A O 1
ATOM 942 N N . HIS A 1 122 ? -4.48 43.656 23.891 1 97.75 122 HIS A N 1
ATOM 943 C CA . HIS A 1 122 ? -4.738 43.562 22.469 1 97.75 122 HIS A CA 1
ATOM 944 C C . HIS A 1 122 ? -4.133 44.719 21.703 1 97.75 122 HIS A C 1
ATOM 946 O O . HIS A 1 122 ? -4.559 45.875 21.875 1 97.75 122 HIS A O 1
ATOM 952 N N . ALA A 1 123 ? -3.16 44.438 20.953 1 97.62 123 ALA A N 1
ATOM 953 C CA . ALA A 1 123 ? -2.469 45.5 20.234 1 97.62 123 ALA A CA 1
ATOM 954 C C . ALA A 1 123 ? -2.217 45.125 18.781 1 97.62 123 ALA A C 1
ATOM 956 O O . ALA A 1 123 ? -1.146 45.406 18.234 1 97.62 123 ALA A O 1
ATOM 957 N N . ASN A 1 124 ? -3.203 44.5 18.188 1 96.38 124 ASN A N 1
ATOM 958 C CA . ASN A 1 124 ? -3.107 44.156 16.781 1 96.38 124 ASN A CA 1
ATOM 959 C C . ASN A 1 124 ? -2.979 45.406 15.914 1 96.38 124 ASN A C 1
ATOM 961 O O . ASN A 1 124 ? -3.65 46.438 16.156 1 96.38 124 ASN A O 1
ATOM 965 N N . SER A 1 125 ? -2.096 45.375 14.883 1 96.56 125 SER A N 1
ATOM 966 C CA . SER A 1 125 ? -1.987 46.375 13.836 1 96.56 125 SER A CA 1
ATOM 967 C C . SER A 1 125 ? -1.514 47.719 14.406 1 96.56 125 SER A C 1
ATOM 969 O O . SER A 1 125 ? -2.215 48.719 14.305 1 96.56 125 SER A O 1
ATOM 971 N N . ASN A 1 126 ? -0.387 47.688 14.992 1 98.06 126 ASN A N 1
ATOM 972 C CA . ASN A 1 126 ? 0.422 48.844 15.391 1 98.06 126 ASN A CA 1
ATOM 973 C C . ASN A 1 126 ? 1.853 48.719 14.875 1 98.06 126 ASN A C 1
ATOM 975 O O . ASN A 1 126 ? 2.121 47.969 13.945 1 98.06 126 ASN A O 1
ATOM 979 N N . ASN A 1 127 ? 2.662 49.594 15.328 1 98.38 127 ASN A N 1
ATOM 980 C CA . ASN A 1 127 ? 4.066 49.562 14.922 1 98.38 127 ASN A CA 1
ATOM 981 C C . ASN A 1 127 ? 4.988 49.375 16.125 1 98.38 127 ASN A C 1
ATOM 983 O O . ASN A 1 127 ? 6.031 50 16.219 1 98.38 127 ASN A O 1
ATOM 987 N N . PHE A 1 128 ? 4.484 48.469 17.016 1 98.25 128 PHE A N 1
ATOM 988 C CA . PHE A 1 128 ? 5.352 48.125 18.141 1 98.25 128 PHE A CA 1
ATOM 989 C C . PHE A 1 128 ? 6.633 47.469 17.656 1 98.25 128 PHE A C 1
ATOM 991 O O . PHE A 1 128 ? 6.602 46.656 16.719 1 98.25 128 PHE A O 1
ATOM 998 N N . THR A 1 129 ? 7.691 47.812 18.281 1 98 129 THR A N 1
ATOM 999 C CA . THR A 1 129 ? 8.992 47.281 17.891 1 98 129 THR A CA 1
ATOM 1000 C C . THR A 1 129 ? 9.695 46.625 19.078 1 98 129 THR A C 1
ATOM 1002 O O . THR A 1 129 ? 9.227 46.719 20.219 1 98 129 THR A O 1
ATOM 1005 N N . GLY A 1 130 ? 10.781 45.938 18.734 1 95.88 130 GLY A N 1
ATOM 1006 C CA . GLY A 1 130 ? 11.562 45.281 19.781 1 95.88 130 GLY A CA 1
ATOM 1007 C C . GLY A 1 130 ? 11.023 43.906 20.156 1 95.88 130 GLY A C 1
ATOM 1008 O O . GLY A 1 130 ? 10.547 43.156 19.297 1 95.88 130 GLY A O 1
ATOM 1009 N N . THR A 1 131 ? 11.25 43.594 21.469 1 95.12 131 THR A N 1
ATOM 1010 C CA . THR A 1 131 ? 10.852 42.281 21.969 1 95.12 131 THR A CA 1
ATOM 1011 C C . THR A 1 131 ? 9.75 42.406 23.016 1 95.12 131 THR A C 1
ATOM 1013 O O . THR A 1 131 ? 9.414 43.5 23.438 1 95.12 131 THR A O 1
ATOM 1016 N N . VAL A 1 132 ? 9.18 41.312 23.281 1 93.75 132 VAL A N 1
ATOM 1017 C CA . VAL A 1 132 ? 8.258 41.281 24.422 1 93.75 132 VAL A CA 1
ATOM 1018 C C . VAL A 1 132 ? 9.047 41.281 25.734 1 93.75 132 VAL A C 1
ATOM 1020 O O . VAL A 1 132 ? 9.906 40.438 25.953 1 93.75 132 VAL A O 1
ATOM 1023 N N . PRO A 1 133 ? 8.75 42.219 26.516 1 91.56 133 PRO A N 1
ATOM 1024 C CA . PRO A 1 133 ? 9.594 42.375 27.703 1 91.56 133 PRO A CA 1
ATOM 1025 C C . PRO A 1 133 ? 9.328 41.312 28.781 1 91.56 133 PRO A C 1
ATOM 1027 O O . PRO A 1 133 ? 8.211 40.812 28.875 1 91.56 133 PRO A O 1
ATOM 1030 N N . PRO A 1 134 ? 10.43 41.125 29.594 1 87.25 134 PRO A N 1
ATOM 1031 C CA . PRO A 1 134 ? 10.211 40.281 30.766 1 87.25 134 PRO A CA 1
ATOM 1032 C C . PRO A 1 134 ? 9.133 40.812 31.703 1 87.25 134 PRO A C 1
ATOM 1034 O O . PRO A 1 134 ? 8.984 42.031 31.828 1 87.25 134 PRO A O 1
ATOM 1037 N N . GLY A 1 135 ? 8.406 40 32.281 1 83.44 135 GLY A N 1
ATOM 1038 C CA . GLY A 1 135 ? 7.359 40.406 33.188 1 83.44 135 GLY A CA 1
ATOM 1039 C C . GLY A 1 135 ? 5.988 40.469 32.531 1 83.44 135 GLY A C 1
ATOM 1040 O O . GLY A 1 135 ? 4.984 40.688 33.219 1 83.44 135 GLY A O 1
ATOM 1041 N N . THR A 1 136 ? 6.117 40.312 31.25 1 80.38 136 THR A N 1
ATOM 1042 C CA . THR A 1 136 ? 4.836 40.219 30.562 1 80.38 136 THR A CA 1
ATOM 1043 C C . THR A 1 136 ? 4.059 38.969 31.047 1 80.38 136 THR A C 1
ATOM 1045 O O . THR A 1 136 ? 4.637 37.906 31.234 1 80.38 136 THR A O 1
ATOM 1048 N N . ALA A 1 137 ? 2.873 39.156 31.453 1 71.06 137 ALA A N 1
ATOM 1049 C CA . ALA A 1 137 ? 1.956 38.062 31.766 1 71.06 137 ALA A CA 1
ATOM 1050 C C . ALA A 1 137 ? 2.266 37.469 33.125 1 71.06 137 ALA A C 1
ATOM 1052 O O . ALA A 1 137 ? 1.996 36.281 33.375 1 71.06 137 ALA A O 1
ATOM 1053 N N . LYS A 1 138 ? 3.018 38.094 33.938 1 73.88 138 LYS A N 1
ATOM 1054 C CA . LYS A 1 138 ? 3.281 37.656 35.312 1 73.88 138 LYS A CA 1
ATOM 1055 C C . LYS A 1 138 ? 2.02 37.719 36.156 1 73.88 138 LYS A C 1
ATOM 1057 O O . LYS A 1 138 ? 1.977 37.156 37.25 1 73.88 138 LYS A O 1
ATOM 1062 N N . HIS A 1 139 ? 1.044 38.156 35.5 1 74.31 139 HIS A N 1
ATOM 1063 C CA . HIS A 1 139 ? -0.144 38.438 36.281 1 74.31 139 HIS A CA 1
ATOM 1064 C C . HIS A 1 139 ? -1.047 37.219 36.375 1 74.31 139 HIS A C 1
ATOM 1066 O O . HIS A 1 139 ? -1.211 36.5 35.406 1 74.31 139 HIS A O 1
ATOM 1072 N N . ARG A 1 140 ? -1.547 36.969 37.562 1 78.38 140 ARG A N 1
ATOM 1073 C CA . ARG A 1 140 ? -2.309 35.781 37.906 1 78.38 140 ARG A CA 1
ATOM 1074 C C . ARG A 1 140 ? -3.561 35.656 37.031 1 78.38 140 ARG A C 1
ATOM 1076 O O . ARG A 1 140 ? -4.074 34.562 36.812 1 78.38 140 ARG A O 1
ATOM 1083 N N . PHE A 1 141 ? -4.039 36.844 36.438 1 86.06 141 PHE A N 1
ATOM 1084 C CA . PHE A 1 141 ? -5.293 36.781 35.719 1 86.06 141 PHE A CA 1
ATOM 1085 C C . PHE A 1 141 ? -5.086 37.188 34.25 1 86.06 141 PHE A C 1
ATOM 1087 O O . PHE A 1 141 ? -5.988 37.75 33.625 1 86.06 141 PHE A O 1
ATOM 1094 N N . PHE A 1 142 ? -3.912 36.875 33.75 1 92.19 142 PHE A N 1
ATOM 1095 C CA . PHE A 1 142 ? -3.645 37.25 32.375 1 92.19 142 PHE A CA 1
ATOM 1096 C C . PHE A 1 142 ? -4.176 36.219 31.391 1 92.19 142 PHE A C 1
ATOM 1098 O O . PHE A 1 142 ? -3.629 35.125 31.297 1 92.19 142 PHE A O 1
ATOM 1105 N N . TYR A 1 143 ? -5.188 36.594 30.484 1 93.44 143 TYR A N 1
ATOM 1106 C CA . TYR A 1 143 ? -5.918 35.594 29.719 1 93.44 143 TYR A CA 1
ATOM 1107 C C . TYR A 1 143 ? -5.648 35.719 28.219 1 93.44 143 TYR A C 1
ATOM 1109 O O . TYR A 1 143 ? -5.699 34.75 27.484 1 93.44 143 TYR A O 1
ATOM 1117 N N . GLU A 1 144 ? -5.41 36.969 27.797 1 95.38 144 GLU A N 1
ATOM 1118 C CA . GLU A 1 144 ? -5.32 37.156 26.344 1 95.38 144 GLU A CA 1
ATOM 1119 C C . GLU A 1 144 ? -4.172 38.094 25.984 1 95.38 144 GLU A C 1
ATOM 1121 O O . GLU A 1 144 ? -4.047 39.188 26.547 1 95.38 144 GLU A O 1
ATOM 1126 N N . LEU A 1 145 ? -3.389 37.656 25.047 1 95.75 145 LEU A N 1
ATOM 1127 C CA . LEU A 1 145 ? -2.318 38.5 24.5 1 95.75 145 LEU A CA 1
ATOM 1128 C C . LEU A 1 145 ? -2.367 38.469 22.969 1 95.75 145 LEU A C 1
ATOM 1130 O O . LEU A 1 145 ? -2.156 37.438 22.344 1 95.75 145 LEU A O 1
ATOM 1134 N N . ASP A 1 146 ? -2.684 39.594 22.375 1 96.81 146 ASP A N 1
ATOM 1135 C CA . ASP A 1 146 ? -2.688 39.75 20.922 1 96.81 146 ASP A CA 1
ATOM 1136 C C . ASP A 1 146 ? -1.668 40.812 20.5 1 96.81 146 ASP A C 1
ATOM 1138 O O . ASP A 1 146 ? -1.873 42 20.719 1 96.81 146 ASP A O 1
ATOM 1142 N N . LEU A 1 147 ? -0.595 40.344 19.922 1 97.12 147 LEU A N 1
ATOM 1143 C CA . LEU A 1 147 ? 0.451 41.219 19.422 1 97.12 147 LEU A CA 1
ATOM 1144 C C . LEU A 1 147 ? 0.564 41.156 17.906 1 97.12 147 LEU A C 1
ATOM 1146 O O . LEU A 1 147 ? 1.614 41.469 17.344 1 97.12 147 LEU A O 1
ATOM 1150 N N . SER A 1 148 ? -0.449 40.75 17.25 1 97.12 148 SER A N 1
ATOM 1151 C CA . SER A 1 148 ? -0.391 40.469 15.828 1 97.12 148 SER A CA 1
ATOM 1152 C C . SER A 1 148 ? -0.224 41.719 15.008 1 97.12 148 SER A C 1
ATOM 1154 O O . SER A 1 148 ? -0.678 42.812 15.422 1 97.12 148 SER A O 1
ATOM 1156 N N . ASN A 1 149 ? 0.467 41.594 13.906 1 97.06 149 ASN A N 1
ATOM 1157 C CA . ASN A 1 149 ? 0.613 42.625 12.898 1 97.06 149 ASN A CA 1
ATOM 1158 C C . ASN A 1 149 ? 1.322 43.875 13.469 1 97.06 149 ASN A C 1
ATOM 1160 O O . ASN A 1 149 ? 0.797 44.969 13.398 1 97.06 149 ASN A O 1
ATOM 1164 N N . ASN A 1 150 ? 2.5 43.594 13.992 1 98.12 150 ASN A N 1
ATOM 1165 C CA . ASN A 1 150 ? 3.441 44.594 14.445 1 98.12 150 ASN A CA 1
ATOM 1166 C C . ASN A 1 150 ? 4.824 44.406 13.836 1 98.12 150 ASN A C 1
ATOM 1168 O O . ASN A 1 150 ? 4.953 43.844 12.75 1 98.12 150 ASN A O 1
ATOM 1172 N N . LYS A 1 151 ? 5.777 45.031 14.43 1 98.06 151 LYS A N 1
ATOM 1173 C CA . LYS A 1 151 ? 7.156 44.906 13.961 1 98.06 151 LYS A CA 1
ATOM 1174 C C . LYS A 1 151 ? 8.062 44.344 15.039 1 98.06 151 LYS A C 1
ATOM 1176 O O . LYS A 1 151 ? 9.203 44.781 15.203 1 98.06 151 LYS A O 1
ATOM 1181 N N . LEU A 1 152 ? 7.418 43.469 15.789 1 97.44 152 LEU A N 1
ATOM 1182 C CA . LEU A 1 152 ? 8.18 42.844 16.859 1 97.44 152 LEU A CA 1
ATOM 1183 C C . LEU A 1 152 ? 9.18 41.844 16.281 1 97.44 152 LEU A C 1
ATOM 1185 O O . LEU A 1 152 ? 8.945 41.281 15.211 1 97.44 152 LEU A O 1
ATOM 1189 N N . SER A 1 153 ? 10.234 41.688 16.984 1 96.31 153 SER A N 1
ATOM 1190 C CA . SER A 1 153 ? 11.305 40.812 16.531 1 96.31 153 SER A CA 1
ATOM 1191 C C . SER A 1 153 ? 11.938 40.062 17.688 1 96.31 153 SER A C 1
ATOM 1193 O O . SER A 1 153 ? 11.398 40.031 18.797 1 96.31 153 SER A O 1
ATOM 1195 N N . GLY A 1 154 ? 12.945 39.344 17.375 1 93.88 154 GLY A N 1
ATOM 1196 C CA . GLY A 1 154 ? 13.617 38.562 18.406 1 93.88 154 GLY A CA 1
ATOM 1197 C C . GLY A 1 154 ? 13.047 37.156 18.547 1 93.88 154 GLY A C 1
ATOM 1198 O O . GLY A 1 154 ? 12.352 36.656 17.656 1 93.88 154 GLY A O 1
ATOM 1199 N N . ALA A 1 155 ? 13.453 36.562 19.719 1 93.12 155 ALA A N 1
ATOM 1200 C CA . ALA A 1 155 ? 13.047 35.188 19.969 1 93.12 155 ALA A CA 1
ATOM 1201 C C . ALA A 1 155 ? 11.586 35.125 20.406 1 93.12 155 ALA A C 1
ATOM 1203 O O . ALA A 1 155 ? 10.977 36.125 20.719 1 93.12 155 ALA A O 1
ATOM 1204 N N . PHE A 1 156 ? 11.055 33.969 20.344 1 93.75 156 PHE A N 1
ATOM 1205 C CA . PHE A 1 156 ? 9.734 33.719 20.906 1 93.75 156 PHE A CA 1
ATOM 1206 C C . PHE A 1 156 ? 9.648 34.25 22.328 1 93.75 156 PHE A C 1
ATOM 1208 O O . PHE A 1 156 ? 10.57 34.062 23.125 1 93.75 156 PHE A O 1
ATOM 1215 N N . PRO A 1 157 ? 8.609 34.969 22.625 1 92.88 157 PRO A N 1
ATOM 1216 C CA . PRO A 1 157 ? 8.492 35.531 23.953 1 92.88 157 PRO A CA 1
ATOM 1217 C C . PRO A 1 157 ? 8.203 34.5 25.031 1 92.88 157 PRO A C 1
ATOM 1219 O O . PRO A 1 157 ? 7.039 34.188 25.312 1 92.88 157 PRO A O 1
ATOM 1222 N N . THR A 1 158 ? 9.211 34 25.734 1 90.69 158 THR A N 1
ATOM 1223 C CA . THR A 1 158 ? 9.07 32.938 26.719 1 90.69 158 THR A CA 1
ATOM 1224 C C . THR A 1 158 ? 8.328 33.438 27.953 1 90.69 158 THR A C 1
ATOM 1226 O O . THR A 1 158 ? 7.859 32.656 28.766 1 90.69 158 THR A O 1
ATOM 1229 N N . GLU A 1 159 ? 8.148 34.719 28.047 1 86.81 159 GLU A N 1
ATOM 1230 C CA . GLU A 1 159 ? 7.418 35.344 29.141 1 86.81 159 GLU A CA 1
ATOM 1231 C C . GLU A 1 159 ? 5.98 34.844 29.219 1 86.81 159 GLU A C 1
ATOM 1233 O O . GLU A 1 159 ? 5.391 34.75 30.297 1 86.81 159 GLU A O 1
ATOM 1238 N N . VAL A 1 160 ? 5.5 34.469 28.141 1 88 160 VAL A N 1
ATOM 1239 C CA . VAL A 1 160 ? 4.102 34.062 28.078 1 88 160 VAL A CA 1
ATOM 1240 C C . VAL A 1 160 ? 3.947 32.656 28.656 1 88 160 VAL A C 1
ATOM 1242 O O . VAL A 1 160 ? 2.838 32.219 28.984 1 88 160 VAL A O 1
ATOM 1245 N N . LEU A 1 161 ? 5.047 31.922 28.766 1 89.5 161 LEU A N 1
ATOM 1246 C CA . LEU A 1 161 ? 4.996 30.531 29.219 1 89.5 161 LEU A CA 1
ATOM 1247 C C . LEU A 1 161 ? 4.598 30.453 30.688 1 89.5 161 LEU A C 1
ATOM 1249 O O . LEU A 1 161 ? 4.152 29.406 31.156 1 89.5 161 LEU A O 1
ATOM 1253 N N . ALA A 1 162 ? 4.738 31.562 31.375 1 84.44 162 ALA A N 1
ATOM 1254 C CA . ALA A 1 162 ? 4.414 31.594 32.812 1 84.44 162 ALA A CA 1
ATOM 1255 C C . ALA A 1 162 ? 2.945 31.953 33.031 1 84.44 162 ALA A C 1
ATOM 1257 O O . ALA A 1 162 ? 2.434 31.844 34.125 1 84.44 162 ALA A O 1
ATOM 1258 N N . ALA A 1 163 ? 2.326 32.375 31.984 1 87.62 163 ALA A N 1
ATOM 1259 C CA . ALA A 1 163 ? 0.922 32.75 32.094 1 87.62 163 ALA A CA 1
ATOM 1260 C C . ALA A 1 163 ? 0.013 31.516 32.094 1 87.62 163 ALA A C 1
ATOM 1262 O O . ALA A 1 163 ? -0.519 31.125 31.062 1 87.62 163 ALA A O 1
ATOM 1263 N N . SER A 1 164 ? -0.275 31.016 33.25 1 86.56 164 SER A N 1
ATOM 1264 C CA . SER A 1 164 ? -0.958 29.75 33.406 1 86.56 164 SER A CA 1
ATOM 1265 C C . SER A 1 164 ? -2.418 29.844 32.969 1 86.56 164 SER A C 1
ATOM 1267 O O . SER A 1 164 ? -3.053 28.828 32.688 1 86.56 164 SER A O 1
ATOM 1269 N N . ASN A 1 165 ? -2.947 31.094 32.906 1 90.31 165 ASN A N 1
ATOM 1270 C CA . ASN A 1 165 ? -4.359 31.266 32.594 1 90.31 165 ASN A CA 1
ATOM 1271 C C . ASN A 1 165 ? -4.543 31.781 31.156 1 90.31 165 ASN A C 1
ATOM 1273 O O . ASN A 1 165 ? -5.656 32.094 30.75 1 90.31 165 ASN A O 1
ATOM 1277 N N . LEU A 1 166 ? -3.469 31.859 30.469 1 93.25 166 LEU A N 1
ATOM 1278 C CA . LEU A 1 166 ? -3.525 32.375 29.109 1 93.25 166 LEU A CA 1
ATOM 1279 C C . LEU A 1 166 ? -4.379 31.469 28.219 1 93.25 166 LEU A C 1
ATOM 1281 O O . LEU A 1 166 ? -4.156 30.266 28.156 1 93.25 166 LEU A O 1
ATOM 1285 N N . THR A 1 167 ? -5.375 32.062 27.469 1 94.69 167 THR A N 1
ATOM 1286 C CA . THR A 1 167 ? -6.262 31.281 26.625 1 94.69 167 THR A CA 1
ATOM 1287 C C . THR A 1 167 ? -6.109 31.672 25.156 1 94.69 167 THR A C 1
ATOM 1289 O O . THR A 1 167 ? -6.543 30.922 24.266 1 94.69 167 THR A O 1
ATOM 1292 N N . PHE A 1 168 ? -5.594 32.812 24.984 1 95.12 168 PHE A N 1
ATOM 1293 C CA . PHE A 1 168 ? -5.457 33.344 23.625 1 95.12 168 PHE A CA 1
ATOM 1294 C C . PHE A 1 168 ? -4.078 33.969 23.438 1 95.12 168 PHE A C 1
ATOM 1296 O O . PHE A 1 168 ? -3.719 34.938 24.109 1 95.12 168 PHE A O 1
ATOM 1303 N N . LEU A 1 169 ? -3.279 33.438 22.516 1 95.62 169 LEU A N 1
ATOM 1304 C CA . LEU A 1 169 ? -1.964 33.969 22.172 1 95.62 169 LEU A CA 1
ATOM 1305 C C . LEU A 1 169 ? -1.836 34.188 20.656 1 95.62 169 LEU A C 1
ATOM 1307 O O . LEU A 1 169 ? -1.86 33.219 19.891 1 95.62 169 LEU A O 1
ATOM 1311 N N . ASP A 1 170 ? -1.703 35.375 20.203 1 96.75 170 ASP A N 1
ATOM 1312 C CA . ASP A 1 170 ? -1.605 35.719 18.781 1 96.75 170 ASP A CA 1
ATOM 1313 C C . ASP A 1 170 ? -0.339 36.531 18.5 1 96.75 170 ASP A C 1
ATOM 1315 O O . ASP A 1 170 ? -0.252 37.719 18.844 1 96.75 170 ASP A O 1
ATOM 1319 N N . LEU A 1 171 ? 0.612 35.906 17.859 1 96.69 171 LEU A N 1
ATOM 1320 C CA . LEU A 1 171 ? 1.896 36.531 17.562 1 96.69 171 LEU A CA 1
ATOM 1321 C C . LEU A 1 171 ? 2.09 36.688 16.062 1 96.69 171 LEU A C 1
ATOM 1323 O O . LEU A 1 171 ? 3.193 37 15.602 1 96.69 171 LEU A O 1
ATOM 1327 N N . ARG A 1 172 ? 1.109 36.531 15.297 1 97 172 ARG A N 1
ATOM 1328 C CA . ARG A 1 172 ? 1.233 36.469 13.852 1 97 172 ARG A CA 1
ATOM 1329 C C . ARG A 1 172 ? 1.688 37.812 13.266 1 97 172 ARG A C 1
ATOM 1331 O O . ARG A 1 172 ? 1.486 38.844 13.883 1 97 172 ARG A O 1
ATOM 1338 N N . PHE A 1 173 ? 2.227 37.75 12.078 1 97.06 173 PHE A N 1
ATOM 1339 C CA . PHE A 1 173 ? 2.611 38.875 11.266 1 97.06 173 PHE A CA 1
ATOM 1340 C C . PHE A 1 173 ? 3.555 39.812 12.031 1 97.06 173 PHE A C 1
ATOM 1342 O O . PHE A 1 173 ? 3.271 41 12.203 1 97.06 173 PHE A O 1
ATOM 1349 N N . ASN A 1 174 ? 4.633 39.25 12.484 1 97.88 174 ASN A N 1
ATOM 1350 C CA . ASN A 1 174 ? 5.809 39.906 13.047 1 97.88 174 ASN A CA 1
ATOM 1351 C C . ASN A 1 174 ? 7.102 39.344 12.438 1 97.88 174 ASN A C 1
ATOM 1353 O O . ASN A 1 174 ? 7.117 38.938 11.289 1 97.88 174 ASN A O 1
ATOM 1357 N N . SER A 1 175 ? 8.156 39.5 13.148 1 97.81 175 SER A N 1
ATOM 1358 C CA . SER A 1 175 ? 9.43 39 12.664 1 97.81 175 SER A CA 1
ATOM 1359 C C . SER A 1 175 ? 10.133 38.156 13.727 1 97.81 175 SER A C 1
ATOM 1361 O O . SER A 1 175 ? 11.359 38.188 13.844 1 97.81 175 SER A O 1
ATOM 1363 N N . PHE A 1 176 ? 9.289 37.531 14.516 1 96.56 176 PHE A N 1
ATOM 1364 C CA . PHE A 1 176 ? 9.898 36.625 15.492 1 96.56 176 PHE A CA 1
ATOM 1365 C C . PHE A 1 176 ? 10.727 35.562 14.797 1 96.56 176 PHE A C 1
ATOM 1367 O O . PHE A 1 176 ? 10.367 35.094 13.719 1 96.56 176 PHE A O 1
ATOM 1374 N N . ASN A 1 177 ? 11.773 35.312 15.484 1 94.44 177 ASN A N 1
ATOM 1375 C CA . ASN A 1 177 ? 12.672 34.344 14.883 1 94.44 177 ASN A CA 1
ATOM 1376 C C . ASN A 1 177 ? 13.133 33.312 15.906 1 94.44 177 ASN A C 1
ATOM 1378 O O . ASN A 1 177 ? 12.555 33.188 17 1 94.44 177 ASN A O 1
ATOM 1382 N N . ASN A 1 178 ? 13.914 32.469 15.625 1 88.06 178 ASN A N 1
ATOM 1383 C CA . ASN A 1 178 ? 14.492 31.406 16.438 1 88.06 178 ASN A CA 1
ATOM 1384 C C . ASN A 1 178 ? 13.461 30.328 16.766 1 88.06 178 ASN A C 1
ATOM 1386 O O . ASN A 1 178 ? 12.492 30.141 16.031 1 88.06 178 ASN A O 1
ATOM 1390 N N . SER A 1 179 ? 13.766 29.578 17.891 1 90.88 179 SER A N 1
ATOM 1391 C CA . SER A 1 179 ? 13.008 28.359 18.188 1 90.88 179 SER A CA 1
ATOM 1392 C C . SER A 1 179 ? 11.828 28.656 19.109 1 90.88 179 SER A C 1
ATOM 1394 O O . SER A 1 179 ? 11.875 29.609 19.891 1 90.88 179 SER A O 1
ATOM 1396 N N . VAL A 1 180 ? 10.773 27.969 18.891 1 92.69 180 VAL A N 1
ATOM 1397 C CA . VAL A 1 180 ? 9.641 27.938 19.812 1 92.69 180 VAL A CA 1
ATOM 1398 C C . VAL A 1 180 ? 9.875 26.906 20.891 1 92.69 180 VAL A C 1
ATOM 1400 O O . VAL A 1 180 ? 10.109 25.719 20.594 1 92.69 180 VAL A O 1
ATOM 1403 N N . PRO A 1 181 ? 9.875 27.328 22.094 1 93.25 181 PRO A N 1
ATOM 1404 C CA . PRO A 1 181 ? 10.062 26.344 23.156 1 93.25 181 PRO A CA 1
ATOM 1405 C C . PRO A 1 181 ? 8.977 25.266 23.172 1 93.25 181 PRO A C 1
ATOM 1407 O O . PRO A 1 181 ? 7.809 25.578 22.922 1 93.25 181 PRO A O 1
ATOM 1410 N N . SER A 1 182 ? 9.375 24 23.547 1 93.38 182 SER A N 1
ATOM 1411 C CA . SER A 1 182 ? 8.445 22.875 23.531 1 93.38 182 SER A CA 1
ATOM 1412 C C . SER A 1 182 ? 7.32 23.094 24.547 1 93.38 182 SER A C 1
ATOM 1414 O O . SER A 1 182 ? 6.203 22.594 24.359 1 93.38 182 SER A O 1
ATOM 1416 N N . THR A 1 183 ? 7.586 23.828 25.578 1 93.5 183 THR A N 1
ATOM 1417 C CA . THR A 1 183 ? 6.637 24.031 26.672 1 93.5 183 THR A CA 1
ATOM 1418 C C . THR A 1 183 ? 5.461 24.891 26.219 1 93.5 183 THR A C 1
ATOM 1420 O O . THR A 1 183 ? 4.445 24.984 26.906 1 93.5 183 THR A O 1
ATOM 1423 N N . VAL A 1 184 ? 5.555 25.484 25.047 1 93.06 184 VAL A N 1
ATOM 1424 C CA . VAL A 1 184 ? 4.469 26.297 24.516 1 93.06 184 VAL A CA 1
ATOM 1425 C C . VAL A 1 184 ? 3.203 25.469 24.391 1 93.06 184 VAL A C 1
ATOM 1427 O O . VAL A 1 184 ? 2.092 25.969 24.547 1 93.06 184 VAL A O 1
ATOM 1430 N N . PHE A 1 185 ? 3.387 24.188 24.172 1 93.94 185 PHE A N 1
ATOM 1431 C CA . PHE A 1 185 ? 2.248 23.312 23.922 1 93.94 185 PHE A CA 1
ATOM 1432 C C . PHE A 1 185 ? 1.631 22.844 25.234 1 93.94 185 PHE A C 1
ATOM 1434 O O . PHE A 1 185 ? 0.608 22.156 25.234 1 93.94 185 PHE A O 1
ATOM 1441 N N . ASN A 1 186 ? 2.217 23.297 26.328 1 91.62 186 ASN A N 1
ATOM 1442 C CA . ASN A 1 186 ? 1.634 23.031 27.625 1 91.62 186 ASN A CA 1
ATOM 1443 C C . ASN A 1 186 ? 0.732 24.188 28.078 1 91.62 186 ASN A C 1
ATOM 1445 O O . ASN A 1 186 ? 0.019 24.062 29.078 1 91.62 186 ASN A O 1
ATOM 1449 N N . LEU A 1 187 ? 0.824 25.25 27.359 1 92.25 187 LEU A N 1
ATOM 1450 C CA . LEU A 1 187 ? -0.058 26.375 27.688 1 92.25 187 LEU A CA 1
ATOM 1451 C C . LEU A 1 187 ? -1.521 25.969 27.562 1 92.25 187 LEU A C 1
ATOM 1453 O O . LEU A 1 187 ? -1.885 25.219 26.641 1 92.25 187 LEU A O 1
ATOM 1457 N N . ASP A 1 188 ? -2.307 26.469 28.453 1 92.19 188 ASP A N 1
ATOM 1458 C CA . ASP A 1 188 ? -3.732 26.156 28.438 1 92.19 188 ASP A CA 1
ATOM 1459 C C . ASP A 1 188 ? -4.48 27.078 27.484 1 92.19 188 ASP A C 1
ATOM 1461 O O . ASP A 1 188 ? -5.527 27.625 27.828 1 92.19 188 ASP A O 1
ATOM 1465 N N . VAL A 1 189 ? -3.924 27.234 26.297 1 93.88 189 VAL A N 1
ATOM 1466 C CA . VAL A 1 189 ? -4.516 28.141 25.328 1 93.88 189 VAL A CA 1
ATOM 1467 C C . VAL A 1 189 ? -5.566 27.406 24.5 1 93.88 189 VAL A C 1
ATOM 1469 O O . VAL A 1 189 ? -5.41 26.219 24.203 1 93.88 189 VAL A O 1
ATOM 1472 N N . ASP A 1 190 ? -6.551 28.188 24.078 1 94.62 190 ASP A N 1
ATOM 1473 C CA . ASP A 1 190 ? -7.5 27.719 23.062 1 94.62 190 ASP A CA 1
ATOM 1474 C C . ASP A 1 190 ? -6.996 28 21.656 1 94.62 190 ASP A C 1
ATOM 1476 O O . ASP A 1 190 ? -7.281 27.25 20.719 1 94.62 190 ASP A O 1
ATOM 1480 N N . VAL A 1 191 ? -6.312 29.141 21.641 1 95.06 191 VAL A N 1
ATOM 1481 C CA . VAL A 1 191 ? -5.859 29.641 20.344 1 95.06 191 VAL A CA 1
ATOM 1482 C C . VAL A 1 191 ? -4.371 29.969 20.422 1 95.06 191 VAL A C 1
ATOM 1484 O O . VAL A 1 191 ? -3.938 30.703 21.312 1 95.06 191 VAL A O 1
ATOM 1487 N N . LEU A 1 192 ? -3.613 29.438 19.484 1 96 192 LEU A N 1
ATOM 1488 C CA . LEU A 1 192 ? -2.191 29.719 19.328 1 96 192 LEU A CA 1
ATOM 1489 C C . LEU A 1 192 ? -1.854 30.047 17.891 1 96 192 LEU A C 1
ATOM 1491 O O . LEU A 1 192 ? -1.752 29.156 17.047 1 96 192 LEU A O 1
ATOM 1495 N N . PHE A 1 193 ? -1.65 31.312 17.562 1 96 193 PHE A N 1
ATOM 1496 C CA . PHE A 1 193 ? -1.318 31.75 16.219 1 96 193 PHE A CA 1
ATOM 1497 C C . PHE A 1 193 ? 0.133 32.219 16.141 1 96 193 PHE A C 1
ATOM 1499 O O . PHE A 1 193 ? 0.512 33.219 16.766 1 96 193 PHE A O 1
ATOM 1506 N N . LEU A 1 194 ? 0.901 31.516 15.352 1 96.25 194 LEU A N 1
ATOM 1507 C CA . LEU A 1 194 ? 2.332 31.781 15.25 1 96.25 194 LEU A CA 1
ATOM 1508 C C . LEU A 1 194 ? 2.713 32.156 13.82 1 96.25 194 LEU A C 1
ATOM 1510 O O . LEU A 1 194 ? 3.885 32.406 13.531 1 96.25 194 LEU A O 1
ATOM 1514 N N . ASN A 1 195 ? 1.827 32.188 12.953 1 96.56 195 ASN A N 1
ATOM 1515 C CA . ASN A 1 195 ? 2.102 32.219 11.523 1 96.56 195 ASN A CA 1
ATOM 1516 C C . ASN A 1 195 ? 2.703 33.562 11.102 1 96.56 195 ASN A C 1
ATOM 1518 O O . ASN A 1 195 ? 2.58 34.562 11.82 1 96.56 195 ASN A O 1
ATOM 1522 N N . ASN A 1 196 ? 3.281 33.594 9.883 1 96.81 196 ASN A N 1
ATOM 1523 C CA . ASN A 1 196 ? 3.854 34.781 9.234 1 96.81 196 ASN A CA 1
ATOM 1524 C C . ASN A 1 196 ? 4.914 35.438 10.102 1 96.81 196 ASN A C 1
ATOM 1526 O O . ASN A 1 196 ? 4.848 36.625 10.359 1 96.81 196 ASN A O 1
ATOM 1530 N N . ASN A 1 197 ? 5.832 34.625 10.539 1 97.88 197 ASN A N 1
ATOM 1531 C CA . ASN A 1 197 ? 7.062 35 11.219 1 97.88 197 ASN A CA 1
ATOM 1532 C C . ASN A 1 197 ? 8.281 34.344 10.578 1 97.88 197 ASN A C 1
ATOM 1534 O O . ASN A 1 197 ? 8.281 34.062 9.375 1 97.88 197 ASN A O 1
ATOM 1538 N N . ASN A 1 198 ? 9.375 34.281 11.305 1 97.56 198 ASN A N 1
ATOM 1539 C CA . ASN A 1 198 ? 10.594 33.625 10.82 1 97.56 198 ASN A CA 1
ATOM 1540 C C . ASN A 1 198 ? 11.047 32.5 11.758 1 97.56 198 ASN A C 1
ATOM 1542 O O . ASN A 1 198 ? 12.25 32.312 11.945 1 97.56 198 ASN A O 1
ATOM 1546 N N . LEU A 1 199 ? 10.109 31.922 12.367 1 96.5 199 LEU A N 1
ATOM 1547 C CA . LEU A 1 199 ? 10.422 30.844 13.297 1 96.5 199 LEU A CA 1
ATOM 1548 C C . LEU A 1 199 ? 10.977 29.641 12.555 1 96.5 199 LEU A C 1
ATOM 1550 O O . LEU A 1 199 ? 10.469 29.266 11.492 1 96.5 199 LEU A O 1
ATOM 1554 N N . PHE A 1 200 ? 12.078 29.203 13.125 1 93.19 200 PHE A N 1
ATOM 1555 C CA . PHE A 1 200 ? 12.742 28.109 12.414 1 93.19 200 PHE A CA 1
ATOM 1556 C C . PHE A 1 200 ? 13.125 26.984 13.367 1 93.19 200 PHE A C 1
ATOM 1558 O O . PHE A 1 200 ? 13.43 27.234 14.531 1 93.19 200 PHE A O 1
ATOM 1565 N N . GLN A 1 201 ? 12.75 25.797 13.18 1 94.06 201 GLN A N 1
ATOM 1566 C CA . GLN A 1 201 ? 13.078 24.578 13.898 1 94.06 201 GLN A CA 1
ATOM 1567 C C . GLN A 1 201 ? 12.141 23.438 13.508 1 94.06 201 GLN A C 1
ATOM 1569 O O . GLN A 1 201 ? 11.188 23.641 12.758 1 94.06 201 GLN A O 1
ATOM 1574 N N . GLN A 1 202 ? 12.602 22.281 14.062 1 96.56 202 GLN A N 1
ATOM 1575 C CA . GLN A 1 202 ? 11.641 21.188 13.992 1 96.56 202 GLN A CA 1
ATOM 1576 C C . GLN A 1 202 ? 10.484 21.406 14.969 1 96.56 202 GLN A C 1
ATOM 1578 O O . GLN A 1 202 ? 10.695 21.875 16.094 1 96.56 202 GLN A O 1
ATOM 1583 N N . ILE A 1 203 ? 9.367 21.141 14.57 1 96.69 203 ILE A N 1
ATOM 1584 C CA . ILE A 1 203 ? 8.234 21.234 15.492 1 96.69 203 ILE A CA 1
ATOM 1585 C C . ILE A 1 203 ? 8.484 20.328 16.703 1 96.69 203 ILE A C 1
ATOM 1587 O O . ILE A 1 203 ? 8.836 19.156 16.547 1 96.69 203 ILE A O 1
ATOM 1591 N N . PRO A 1 204 ? 8.32 20.922 17.797 1 95.19 204 PRO A N 1
ATOM 1592 C CA . PRO A 1 204 ? 8.594 20.125 19 1 95.19 204 PRO A CA 1
ATOM 1593 C C . PRO A 1 204 ? 7.746 18.859 19.078 1 95.19 204 PRO A C 1
ATOM 1595 O O . PRO A 1 204 ? 6.566 18.891 18.719 1 95.19 204 PRO A O 1
ATOM 1598 N N . ARG A 1 205 ? 8.297 17.766 19.703 1 95.25 205 ARG A N 1
ATOM 1599 C CA . ARG A 1 205 ? 7.66 16.453 19.797 1 95.25 205 ARG A CA 1
ATOM 1600 C C . ARG A 1 205 ? 6.469 16.5 20.75 1 95.25 205 ARG A C 1
ATOM 1602 O O . ARG A 1 205 ? 5.633 15.594 20.734 1 95.25 205 ARG A O 1
ATOM 1609 N N . THR A 1 206 ? 6.387 17.562 21.484 1 95.88 206 THR A N 1
ATOM 1610 C CA . THR A 1 206 ? 5.336 17.656 22.5 1 95.88 206 THR A CA 1
ATOM 1611 C C . THR A 1 206 ? 4.078 18.281 21.906 1 95.88 206 THR A C 1
ATOM 1613 O O . THR A 1 206 ? 3.139 18.609 22.625 1 95.88 206 THR A O 1
ATOM 1616 N N . LEU A 1 207 ? 4.012 18.484 20.641 1 96.38 207 LEU A N 1
ATOM 1617 C CA . LEU A 1 207 ? 2.887 19.109 19.953 1 96.38 207 LEU A CA 1
ATOM 1618 C C . LEU A 1 207 ? 1.567 18.484 20.406 1 96.38 207 LEU A C 1
ATOM 1620 O O . LEU A 1 207 ? 0.587 19.203 20.625 1 96.38 207 LEU A O 1
ATOM 1624 N N . GLY A 1 208 ? 1.566 17.234 20.641 1 96.44 208 GLY A N 1
ATOM 1625 C CA . GLY A 1 208 ? 0.347 16.516 20.969 1 96.44 208 GLY A CA 1
ATOM 1626 C C . GLY A 1 208 ? -0.183 16.828 22.344 1 96.44 208 GLY A C 1
ATOM 1627 O O . GLY A 1 208 ? -1.326 16.516 22.672 1 96.44 208 GLY A O 1
ATOM 1628 N N . SER A 1 209 ? 0.551 17.531 23.188 1 94.19 209 SER A N 1
ATOM 1629 C CA . SER A 1 209 ? 0.148 17.891 24.547 1 94.19 209 SER A CA 1
ATOM 1630 C C . SER A 1 209 ? -0.729 19.141 24.547 1 94.19 209 SER A C 1
ATOM 1632 O O . SER A 1 209 ? -1.266 19.516 25.594 1 94.19 209 SER A O 1
ATOM 1634 N N . THR A 1 210 ? -0.908 19.719 23.469 1 95.44 210 THR A N 1
ATOM 1635 C CA . THR A 1 210 ? -1.585 21 23.406 1 95.44 210 THR A CA 1
ATOM 1636 C C . THR A 1 210 ? -3.072 20.844 23.719 1 95.44 210 THR A C 1
ATOM 1638 O O . THR A 1 210 ? -3.723 19.938 23.219 1 95.44 210 THR A O 1
ATOM 1641 N N . PRO A 1 211 ? -3.555 21.688 24.531 1 95 211 PRO A N 1
ATOM 1642 C CA . PRO A 1 211 ? -5.008 21.766 24.672 1 95 211 PRO A CA 1
ATOM 1643 C C . PRO A 1 211 ? -5.656 22.703 23.656 1 95 211 PRO A C 1
ATOM 1645 O O . PRO A 1 211 ? -6.875 22.875 23.656 1 95 211 PRO A O 1
ATOM 1648 N N . ALA A 1 212 ? -4.898 23.297 22.75 1 95.19 212 ALA A N 1
ATOM 1649 C CA . ALA A 1 212 ? -5.391 24.312 21.828 1 95.19 212 ALA A CA 1
ATOM 1650 C C . ALA A 1 212 ? -6.367 23.719 20.828 1 95.19 212 ALA A C 1
ATOM 1652 O O . ALA A 1 212 ? -6.199 22.578 20.391 1 95.19 212 ALA A O 1
ATOM 1653 N N . HIS A 1 213 ? -7.359 24.562 20.469 1 95.94 213 HIS A N 1
ATOM 1654 C CA . HIS A 1 213 ? -8.32 24.172 19.438 1 95.94 213 HIS A CA 1
ATOM 1655 C C . HIS A 1 213 ? -7.855 24.625 18.047 1 95.94 213 HIS A C 1
ATOM 1657 O O . HIS A 1 213 ? -8.188 23.984 17.047 1 95.94 213 HIS A O 1
ATOM 1663 N N . TYR A 1 214 ? -7.152 25.719 18.109 1 95.38 214 TYR A N 1
ATOM 1664 C CA . TYR A 1 214 ? -6.672 26.312 16.875 1 95.38 214 TYR A CA 1
ATOM 1665 C C . TYR A 1 214 ? -5.18 26.609 16.953 1 95.38 214 TYR A C 1
ATOM 1667 O O . TYR A 1 214 ? -4.727 27.312 17.859 1 95.38 214 TYR A O 1
ATOM 1675 N N . ILE A 1 215 ? -4.422 26.062 15.992 1 96.56 215 ILE A N 1
ATOM 1676 C CA . ILE A 1 215 ? -2.992 26.344 15.906 1 96.56 215 ILE A CA 1
ATOM 1677 C C . ILE A 1 215 ? -2.607 26.656 14.469 1 96.56 215 ILE A C 1
ATOM 1679 O O . ILE A 1 215 ? -2.99 25.938 13.539 1 96.56 215 ILE A O 1
ATOM 1683 N N . THR A 1 216 ? -1.875 27.719 14.234 1 96.5 216 THR A N 1
ATOM 1684 C CA . THR A 1 216 ? -1.386 28.047 12.898 1 96.5 216 THR A CA 1
ATOM 1685 C C . THR A 1 216 ? 0.134 28.188 12.898 1 96.5 216 THR A C 1
ATOM 1687 O O . THR A 1 216 ? 0.678 29.141 13.469 1 96.5 216 THR A O 1
ATOM 1690 N N . PHE A 1 217 ? 0.792 27.297 12.25 1 96.19 217 PHE A N 1
ATOM 1691 C CA . PHE A 1 217 ? 2.238 27.312 12.055 1 96.19 217 PHE A CA 1
ATOM 1692 C C . PHE A 1 217 ? 2.598 27.953 10.727 1 96.19 217 PHE A C 1
ATOM 1694 O O . PHE A 1 217 ? 3.777 28.156 10.422 1 96.19 217 PHE A O 1
ATOM 1701 N N . ALA A 1 218 ? 1.704 28.328 9.984 1 97.44 218 ALA A N 1
ATOM 1702 C CA . ALA A 1 218 ? 1.822 28.641 8.562 1 97.44 218 ALA A CA 1
ATOM 1703 C C . ALA A 1 218 ? 2.824 29.781 8.336 1 97.44 218 ALA A C 1
ATOM 1705 O O . ALA A 1 218 ? 2.982 30.656 9.188 1 97.44 218 ALA A O 1
ATOM 1706 N N . ASN A 1 219 ? 3.482 29.766 7.137 1 97.5 219 ASN A N 1
ATOM 1707 C CA . ASN A 1 219 ? 4.316 30.875 6.668 1 97.5 219 ASN A CA 1
ATOM 1708 C C . ASN A 1 219 ? 5.453 31.172 7.648 1 97.5 219 ASN A C 1
ATOM 1710 O O . ASN A 1 219 ? 5.637 32.312 8.062 1 97.5 219 ASN A O 1
ATOM 1714 N N . ASN A 1 220 ? 6.141 30.109 8.039 1 98.25 220 ASN A N 1
ATOM 1715 C CA . ASN A 1 220 ? 7.371 30.141 8.82 1 98.25 220 ASN A CA 1
ATOM 1716 C C . ASN A 1 220 ? 8.477 29.328 8.164 1 98.25 220 ASN A C 1
ATOM 1718 O O . ASN A 1 220 ? 8.523 29.203 6.938 1 98.25 220 ASN A O 1
ATOM 1722 N N . LYS A 1 221 ? 9.445 28.891 8.922 1 98.06 221 LYS A N 1
ATOM 1723 C CA . LYS A 1 221 ? 10.562 28.094 8.406 1 98.06 221 LYS A CA 1
ATOM 1724 C C . LYS A 1 221 ? 10.734 26.812 9.203 1 98.06 221 LYS A C 1
ATOM 1726 O O . LYS A 1 221 ? 11.859 26.359 9.43 1 98.06 221 LYS A O 1
ATOM 1731 N N . PHE A 1 222 ? 9.625 26.281 9.672 1 97.94 222 PHE A N 1
ATOM 1732 C CA . PHE A 1 222 ? 9.68 25.016 10.391 1 97.94 222 PHE A CA 1
ATOM 1733 C C . PHE A 1 222 ? 10.172 23.891 9.477 1 97.94 222 PHE A C 1
ATOM 1735 O O . PHE A 1 222 ? 9.898 23.906 8.273 1 97.94 222 PHE A O 1
ATOM 1742 N N . SER A 1 223 ? 10.875 22.906 10.078 1 97.88 223 SER A N 1
ATOM 1743 C CA . SER A 1 223 ? 11.461 21.812 9.32 1 97.88 223 SER A CA 1
ATOM 1744 C C . SER A 1 223 ? 11.211 20.469 10 1 97.88 223 SER A C 1
ATOM 1746 O O . SER A 1 223 ? 10.555 20.422 11.039 1 97.88 223 SER A O 1
ATOM 1748 N N . GLY A 1 224 ? 11.641 19.406 9.312 1 97.31 224 GLY A N 1
ATOM 1749 C CA . GLY A 1 224 ? 11.484 18.078 9.875 1 97.31 224 GLY A CA 1
ATOM 1750 C C . GLY A 1 224 ? 10.086 17.5 9.688 1 97.31 224 GLY A C 1
ATOM 1751 O O . GLY A 1 224 ? 9.32 17.984 8.852 1 97.31 224 GLY A O 1
ATOM 1752 N N . THR A 1 225 ? 9.82 16.438 10.477 1 97.31 225 THR A N 1
ATOM 1753 C CA . THR A 1 225 ? 8.555 15.711 10.352 1 97.31 225 THR A CA 1
ATOM 1754 C C . THR A 1 225 ? 7.504 16.297 11.281 1 97.31 225 THR A C 1
ATOM 1756 O O . THR A 1 225 ? 7.836 16.984 12.25 1 97.31 225 THR A O 1
ATOM 1759 N N . ILE A 1 226 ? 6.293 16.109 10.969 1 98.19 226 ILE A N 1
ATOM 1760 C CA . ILE A 1 226 ? 5.227 16.359 11.93 1 98.19 226 ILE A CA 1
ATOM 1761 C C . ILE A 1 226 ? 5.27 15.297 13.031 1 98.19 226 ILE A C 1
ATOM 1763 O O . ILE A 1 226 ? 5.254 14.094 12.75 1 98.19 226 ILE A O 1
ATOM 1767 N N . PRO A 1 227 ? 5.328 15.758 14.203 1 97.69 227 PRO A N 1
ATOM 1768 C CA . PRO A 1 227 ? 5.477 14.797 15.297 1 97.69 227 PRO A CA 1
ATOM 1769 C C . PRO A 1 227 ? 4.285 13.844 15.414 1 97.69 227 PRO A C 1
ATOM 1771 O O . PRO A 1 227 ? 3.135 14.273 15.289 1 97.69 227 PRO A O 1
ATOM 1774 N N . ARG A 1 228 ? 4.551 12.586 15.758 1 96.94 228 ARG A N 1
ATOM 1775 C CA . ARG A 1 228 ? 3.527 11.562 15.93 1 96.94 228 ARG A CA 1
ATOM 1776 C C . ARG A 1 228 ? 2.592 11.906 17.078 1 96.94 228 ARG A C 1
ATOM 1778 O O . ARG A 1 228 ? 1.422 11.523 17.078 1 96.94 228 ARG A O 1
ATOM 1785 N N . SER A 1 229 ? 3.105 12.664 18.016 1 97.81 229 SER A N 1
ATOM 1786 C CA . SER A 1 229 ? 2.338 13.008 19.219 1 97.81 229 SER A CA 1
ATOM 1787 C C . SER A 1 229 ? 1.086 13.805 18.859 1 97.81 229 SER A C 1
ATOM 1789 O O . SER A 1 229 ? 0.188 13.961 19.688 1 97.81 229 SER A O 1
ATOM 1791 N N . ILE A 1 230 ? 1.012 14.336 17.641 1 97.88 230 ILE A N 1
ATOM 1792 C CA . ILE A 1 230 ? -0.136 15.141 17.234 1 97.88 230 ILE A CA 1
ATOM 1793 C C . ILE A 1 230 ? -1.424 14.352 17.469 1 97.88 230 ILE A C 1
ATOM 1795 O O . ILE A 1 230 ? -2.475 14.938 17.734 1 97.88 230 ILE A O 1
ATOM 1799 N N . GLY A 1 231 ? -1.326 13.07 17.344 1 97.25 231 GLY A N 1
ATOM 1800 C CA . GLY A 1 231 ? -2.484 12.211 17.531 1 97.25 231 GLY A CA 1
ATOM 1801 C C . GLY A 1 231 ? -3.066 12.297 18.938 1 97.25 231 GLY A C 1
ATOM 1802 O O . GLY A 1 231 ? -4.23 11.953 19.141 1 97.25 231 GLY A O 1
ATOM 1803 N N . GLN A 1 232 ? -2.275 12.75 19.875 1 97 232 GLN A N 1
ATOM 1804 C CA . GLN A 1 232 ? -2.715 12.875 21.266 1 97 232 GLN A CA 1
ATOM 1805 C C . GLN A 1 232 ? -3.633 14.078 21.453 1 97 232 GLN A C 1
ATOM 1807 O O . GLN A 1 232 ? -4.324 14.188 22.469 1 97 232 GLN A O 1
ATOM 1812 N N . ALA A 1 233 ? -3.654 14.945 20.5 1 96.38 233 ALA A N 1
ATOM 1813 C CA . ALA A 1 233 ? -4.559 16.094 20.531 1 96.38 233 ALA A CA 1
ATOM 1814 C C . ALA A 1 233 ? -5.895 15.758 19.875 1 96.38 233 ALA A C 1
ATOM 1816 O O . ALA A 1 233 ? -6.543 16.625 19.297 1 96.38 233 ALA A O 1
ATOM 1817 N N . SER A 1 234 ? -6.32 14.578 19.906 1 94.69 234 SER A N 1
ATOM 1818 C CA . SER A 1 234 ? -7.473 14.008 19.219 1 94.69 234 SER A CA 1
ATOM 1819 C C . SER A 1 234 ? -8.766 14.695 19.625 1 94.69 234 SER A C 1
ATOM 1821 O O . SER A 1 234 ? -9.664 14.883 18.797 1 94.69 234 SER A O 1
ATOM 1823 N N . ASN A 1 235 ? -8.844 15.172 20.828 1 91.81 235 ASN A N 1
ATOM 1824 C CA . ASN A 1 235 ? -10.102 15.727 21.328 1 91.81 235 ASN A CA 1
ATOM 1825 C C . ASN A 1 235 ? -10.047 17.25 21.422 1 91.81 235 ASN A C 1
ATOM 1827 O O . ASN A 1 235 ? -11.031 17.891 21.781 1 91.81 235 ASN A O 1
ATOM 1831 N N . THR A 1 236 ? -8.938 17.812 21.109 1 92.88 236 THR A N 1
ATOM 1832 C CA . THR A 1 236 ? -8.797 19.25 21.344 1 92.88 236 THR A CA 1
ATOM 1833 C C . THR A 1 236 ? -8.609 20 20.031 1 92.88 236 THR A C 1
ATOM 1835 O O . THR A 1 236 ? -9.172 21.078 19.844 1 92.88 236 THR A O 1
ATOM 1838 N N . LEU A 1 237 ? -7.988 19.391 19.078 1 95.38 237 LEU A N 1
ATOM 1839 C CA . LEU A 1 237 ? -7.523 20.141 17.906 1 95.38 237 LEU A CA 1
ATOM 1840 C C . LEU A 1 237 ? -8.578 20.125 16.812 1 95.38 237 LEU A C 1
ATOM 1842 O O . LEU A 1 237 ? -8.859 19.094 16.219 1 95.38 237 LEU A O 1
ATOM 1846 N N . TYR A 1 238 ? -9.117 21.312 16.484 1 95.56 238 TYR A N 1
ATOM 1847 C CA . TYR A 1 238 ? -10.117 21.469 15.43 1 95.56 238 TYR A CA 1
ATOM 1848 C C . TYR A 1 238 ? -9.461 21.859 14.109 1 95.56 238 TYR A C 1
ATOM 1850 O O . TYR A 1 238 ? -9.797 21.297 13.062 1 95.56 238 TYR A O 1
ATOM 1858 N N . GLU A 1 239 ? -8.578 22.828 14.266 1 95.88 239 GLU A N 1
ATOM 1859 C CA . GLU A 1 239 ? -7.91 23.297 13.055 1 95.88 239 GLU A CA 1
ATOM 1860 C C . GLU A 1 239 ? -6.41 23.453 13.281 1 95.88 239 GLU A C 1
ATOM 1862 O O . GLU A 1 239 ? -5.988 24.031 14.281 1 95.88 239 GLU A O 1
ATOM 1867 N N . VAL A 1 240 ? -5.656 22.922 12.305 1 96.31 240 VAL A N 1
ATOM 1868 C CA . VAL A 1 240 ? -4.207 23.094 12.359 1 96.31 240 VAL A CA 1
ATOM 1869 C C . VAL A 1 240 ? -3.666 23.359 10.961 1 96.31 240 VAL A C 1
ATOM 1871 O O . VAL A 1 240 ? -4 22.641 10.008 1 96.31 240 VAL A O 1
ATOM 1874 N N . LEU A 1 241 ? -2.904 24.438 10.805 1 97.19 241 LEU A N 1
ATOM 1875 C CA . LEU A 1 241 ? -2.32 24.812 9.523 1 97.19 241 LEU A CA 1
ATOM 1876 C C . LEU A 1 241 ? -0.799 24.734 9.578 1 97.19 241 LEU A C 1
ATOM 1878 O O . LEU A 1 241 ? -0.162 25.453 10.359 1 97.19 241 LEU A O 1
ATOM 1882 N N . PHE A 1 242 ? -0.266 23.906 8.688 1 98.38 242 PHE A N 1
ATOM 1883 C CA . PHE A 1 242 ? 1.179 23.734 8.586 1 98.38 242 PHE A CA 1
ATOM 1884 C C . PHE A 1 242 ? 1.697 24.297 7.262 1 98.38 242 PHE A C 1
ATOM 1886 O O . PHE A 1 242 ? 2.877 24.156 6.938 1 98.38 242 PHE A O 1
ATOM 1893 N N . LEU A 1 243 ? 0.895 24.906 6.461 1 98.06 243 LEU A N 1
ATOM 1894 C CA . LEU A 1 243 ? 1.234 25.219 5.078 1 98.06 243 LEU A CA 1
ATOM 1895 C C . LEU A 1 243 ? 2.398 26.203 5.016 1 98.06 243 LEU A C 1
ATOM 1897 O O . LEU A 1 243 ? 2.58 27.016 5.93 1 98.06 243 LEU A O 1
ATOM 1901 N N . LYS A 1 244 ? 3.186 26.141 3.977 1 97.75 244 LYS A N 1
ATOM 1902 C CA . LYS A 1 244 ? 4.262 27.062 3.625 1 97.75 244 LYS A CA 1
ATOM 1903 C C . LYS A 1 244 ? 5.344 27.078 4.703 1 97.75 244 LYS A C 1
ATOM 1905 O O . LYS A 1 244 ? 5.668 28.141 5.246 1 97.75 244 LYS A O 1
ATOM 1910 N N . ASN A 1 245 ? 5.91 25.938 4.969 1 98.5 245 ASN A N 1
ATOM 1911 C CA . ASN A 1 245 ? 7.105 25.688 5.773 1 98.5 245 ASN A CA 1
ATOM 1912 C C . ASN A 1 245 ? 8.117 24.828 5.027 1 98.5 245 ASN A C 1
ATOM 1914 O O . ASN A 1 245 ? 8.141 24.812 3.795 1 98.5 245 ASN A O 1
ATOM 1918 N N . GLY A 1 246 ? 9.062 24.281 5.723 1 98.44 246 GLY A N 1
ATOM 1919 C CA . GLY A 1 246 ? 10.023 23.359 5.148 1 98.44 246 GLY A CA 1
ATOM 1920 C C . GLY A 1 246 ? 9.906 21.953 5.707 1 98.44 246 GLY A C 1
ATOM 1921 O O . GLY A 1 246 ? 10.914 21.25 5.859 1 98.44 246 GLY A O 1
ATOM 1922 N N . LEU A 1 247 ? 8.664 21.578 6.023 1 98.56 247 LEU A N 1
ATOM 1923 C CA . LEU A 1 247 ? 8.453 20.266 6.621 1 98.56 247 LEU A CA 1
ATOM 1924 C C . LEU A 1 247 ? 8.789 19.156 5.633 1 98.56 247 LEU A C 1
ATOM 1926 O O . LEU A 1 247 ? 8.57 19.297 4.426 1 98.56 247 LEU A O 1
ATOM 1930 N N . SER A 1 248 ? 9.32 18.047 6.152 1 97.81 248 SER A N 1
ATOM 1931 C CA . SER A 1 248 ? 9.734 16.906 5.34 1 97.81 248 SER A CA 1
ATOM 1932 C C . SER A 1 248 ? 9.375 15.594 6.016 1 97.81 248 SER A C 1
ATOM 1934 O O . SER A 1 248 ? 8.734 15.578 7.066 1 97.81 248 SER A O 1
ATOM 1936 N N . GLY A 1 249 ? 9.695 14.469 5.348 1 97 249 GLY A N 1
ATOM 1937 C CA . GLY A 1 249 ? 9.344 13.156 5.871 1 97 249 GLY A CA 1
ATOM 1938 C C . GLY A 1 249 ? 7.938 12.727 5.512 1 97 249 GLY A C 1
ATOM 1939 O O . GLY A 1 249 ? 7.277 13.359 4.688 1 97 249 GLY A O 1
ATOM 1940 N N . CYS A 1 250 ? 7.555 11.562 6.105 1 97.81 250 CYS A N 1
ATOM 1941 C CA . CYS A 1 250 ? 6.234 11.008 5.836 1 97.81 250 CYS A CA 1
ATOM 1942 C C . CYS A 1 250 ? 5.227 11.469 6.887 1 97.81 250 CYS A C 1
ATOM 1944 O O . CYS A 1 250 ? 5.602 11.781 8.016 1 97.81 250 CYS A O 1
ATOM 1946 N N . LEU A 1 251 ? 3.951 11.5 6.512 1 98.25 251 LEU A N 1
ATOM 1947 C CA . LEU A 1 251 ? 2.9 11.812 7.473 1 98.25 251 LEU A CA 1
ATOM 1948 C C . LEU A 1 251 ? 2.717 10.68 8.469 1 98.25 251 LEU A C 1
ATOM 1950 O O . LEU A 1 251 ? 2.602 9.516 8.078 1 98.25 251 LEU A O 1
ATOM 1954 N N . PRO A 1 252 ? 2.746 11.023 9.719 1 97.31 252 PRO A N 1
ATOM 1955 C CA . PRO A 1 252 ? 2.492 9.961 10.695 1 97.31 252 PRO A CA 1
ATOM 1956 C C . PRO A 1 252 ? 1.042 9.484 10.68 1 97.31 252 PRO A C 1
ATOM 1958 O O . PRO A 1 252 ? 0.125 10.281 10.484 1 97.31 252 PRO A O 1
ATOM 1961 N N . MET A 1 253 ? 0.813 8.219 10.914 1 96.69 253 MET A N 1
ATOM 1962 C CA . MET A 1 253 ? -0.522 7.633 10.891 1 96.69 253 MET A CA 1
ATOM 1963 C C . MET A 1 253 ? -1.399 8.219 11.984 1 96.69 253 MET A C 1
ATOM 1965 O O . MET A 1 253 ? -2.627 8.195 11.891 1 96.69 253 MET A O 1
ATOM 1969 N N . GLU A 1 254 ? -0.797 8.805 12.977 1 97.56 254 GLU A N 1
ATOM 1970 C CA . GLU A 1 254 ? -1.501 9.312 14.148 1 97.56 254 GLU A CA 1
ATOM 1971 C C . GLU A 1 254 ? -2.357 10.531 13.797 1 97.56 254 GLU A C 1
ATOM 1973 O O . GLU A 1 254 ? -3.25 10.906 14.562 1 97.56 254 GLU A O 1
ATOM 1978 N N . ILE A 1 255 ? -2.098 11.133 12.734 1 98.06 255 ILE A N 1
ATOM 1979 C CA . ILE A 1 255 ? -2.949 12.227 12.273 1 98.06 255 ILE A CA 1
ATOM 1980 C C . ILE A 1 255 ? -4.383 11.727 12.117 1 98.06 255 ILE A C 1
ATOM 1982 O O . ILE A 1 255 ? -5.336 12.461 12.391 1 98.06 255 ILE A O 1
ATOM 1986 N N . GLY A 1 256 ? -4.527 10.477 11.75 1 97.75 256 GLY A N 1
ATOM 1987 C CA . GLY A 1 256 ? -5.844 9.883 11.594 1 97.75 256 GLY A CA 1
ATOM 1988 C C . GLY A 1 256 ? -6.633 9.82 12.891 1 97.75 256 GLY A C 1
ATOM 1989 O O . GLY A 1 256 ? -7.84 9.57 12.875 1 97.75 256 GLY A O 1
ATOM 1990 N N . ASN A 1 257 ? -5.992 10.102 13.984 1 96.94 257 ASN A N 1
ATOM 1991 C CA . ASN A 1 257 ? -6.641 10.062 15.289 1 96.94 257 ASN A CA 1
ATOM 1992 C C . ASN A 1 257 ? -7.344 11.383 15.602 1 96.94 257 ASN A C 1
ATOM 1994 O O . ASN A 1 257 ? -8.062 11.484 16.594 1 96.94 257 ASN A O 1
ATOM 1998 N N . LEU A 1 258 ? -7.152 12.383 14.773 1 97.12 258 LEU A N 1
ATOM 1999 C CA . LEU A 1 258 ? -7.73 13.695 15.039 1 97.12 258 LEU A CA 1
ATOM 2000 C C . LEU A 1 258 ? -9.219 13.719 14.688 1 97.12 258 LEU A C 1
ATOM 2002 O O . LEU A 1 258 ? -9.625 14.406 13.742 1 97.12 258 LEU A O 1
ATOM 2006 N N . LYS A 1 259 ? -10.023 13.25 15.5 1 92.38 259 LYS A N 1
ATOM 2007 C CA . LYS A 1 259 ? -11.43 12.969 15.227 1 92.38 259 LYS A CA 1
ATOM 2008 C C . LYS A 1 259 ? -12.25 14.258 15.148 1 92.38 259 LYS A C 1
ATOM 2010 O O . LYS A 1 259 ? -13.297 14.289 14.5 1 92.38 259 LYS A O 1
ATOM 2015 N N . GLN A 1 260 ? -11.742 15.297 15.797 1 95.25 260 GLN A N 1
ATOM 2016 C CA . GLN A 1 260 ? -12.508 16.531 15.836 1 95.25 260 GLN A CA 1
ATOM 2017 C C . GLN A 1 260 ? -12.031 17.516 14.766 1 95.25 260 GLN A C 1
ATOM 2019 O O . GLN A 1 260 ? -12.641 18.578 14.57 1 95.25 260 GLN A O 1
ATOM 2024 N N . SER A 1 261 ? -11.016 17.109 14.07 1 96.44 261 SER A N 1
ATOM 2025 C CA . SER A 1 261 ? -10.398 18.031 13.125 1 96.44 261 SER A CA 1
ATOM 2026 C C . SER A 1 261 ? -11.336 18.344 11.961 1 96.44 261 SER A C 1
ATOM 2028 O O . SER A 1 261 ? -11.914 17.438 11.367 1 96.44 261 SER A O 1
ATOM 2030 N N . THR A 1 262 ? -11.445 19.656 11.641 1 97 262 THR A N 1
ATOM 2031 C CA . THR A 1 262 ? -12.25 20.078 10.508 1 97 262 THR A CA 1
ATOM 2032 C C . THR A 1 262 ? -11.367 20.562 9.359 1 97 262 THR A C 1
ATOM 2034 O O . THR A 1 262 ? -11.773 20.531 8.203 1 97 262 THR A O 1
ATOM 2037 N N . VAL A 1 263 ? -10.195 21.062 9.758 1 96.5 263 VAL A N 1
ATOM 2038 C CA . VAL A 1 263 ? -9.242 21.562 8.766 1 96.5 263 VAL A CA 1
ATOM 2039 C C . VAL A 1 263 ? -7.855 20.984 9.055 1 96.5 263 VAL A C 1
ATOM 2041 O O . VAL A 1 263 ? -7.395 21 10.203 1 96.5 263 VAL A O 1
ATOM 2044 N N . PHE A 1 264 ? -7.234 20.453 8.062 1 97.94 264 PHE A N 1
ATOM 2045 C CA . PHE A 1 264 ? -5.848 20.016 8.094 1 97.94 264 PHE A CA 1
ATOM 2046 C C . PHE A 1 264 ? -5.117 20.406 6.812 1 97.94 264 PHE A C 1
ATOM 2048 O O . PHE A 1 264 ? -5.48 19.953 5.727 1 97.94 264 PHE A O 1
ATOM 2055 N N . ASP A 1 265 ? -4.094 21.25 6.918 1 98.12 265 ASP A N 1
ATOM 2056 C CA . ASP A 1 265 ? -3.412 21.766 5.738 1 98.12 265 ASP A CA 1
ATOM 2057 C C . ASP A 1 265 ? -1.896 21.688 5.898 1 98.12 265 ASP A C 1
ATOM 2059 O O . ASP A 1 265 ? -1.319 22.344 6.766 1 98.12 265 ASP A O 1
ATOM 2063 N N . VAL A 1 266 ? -1.295 20.891 5.062 1 98.75 266 VAL A N 1
ATOM 2064 C CA . VAL A 1 266 ? 0.159 20.781 5.059 1 98.75 266 VAL A CA 1
ATOM 2065 C C . VAL A 1 266 ? 0.71 21.203 3.699 1 98.75 266 VAL A C 1
ATOM 2067 O O . VAL A 1 266 ? 1.801 20.781 3.307 1 98.75 266 VAL A O 1
ATOM 2070 N N . SER A 1 267 ? -0.036 21.984 2.926 1 98.62 267 SER A N 1
ATOM 2071 C CA . SER A 1 267 ? 0.355 22.312 1.562 1 98.62 267 SER A CA 1
ATOM 2072 C C . SER A 1 267 ? 1.632 23.156 1.543 1 98.62 267 SER A C 1
ATOM 2074 O O . SER A 1 267 ? 1.963 23.812 2.531 1 98.62 267 SER A O 1
ATOM 2076 N N . PHE A 1 268 ? 2.354 23.094 0.477 1 98.56 268 PHE A N 1
ATOM 2077 C CA . PHE A 1 268 ? 3.564 23.859 0.23 1 98.56 268 PHE A CA 1
ATOM 2078 C C . PHE A 1 268 ? 4.641 23.531 1.254 1 98.56 268 PHE A C 1
ATOM 2080 O O . PHE A 1 268 ? 5.156 24.406 1.938 1 98.56 268 PHE A O 1
ATOM 2087 N N . ASN A 1 269 ? 5.012 22.266 1.358 1 98.81 269 ASN A N 1
ATOM 2088 C CA . ASN A 1 269 ? 6.129 21.703 2.115 1 98.81 269 ASN A CA 1
ATOM 2089 C C . ASN A 1 269 ? 6.938 20.719 1.278 1 98.81 269 ASN A C 1
ATOM 2091 O O . ASN A 1 269 ? 6.965 20.812 0.05 1 98.81 269 ASN A O 1
ATOM 2095 N N . GLN A 1 270 ? 7.75 19.891 1.93 1 98.44 270 GLN A N 1
ATOM 2096 C CA . GLN A 1 270 ? 8.555 18.875 1.269 1 98.44 270 GLN A CA 1
ATOM 2097 C C . GLN A 1 270 ? 8.195 17.469 1.781 1 98.44 270 GLN A C 1
ATOM 2099 O O . GLN A 1 270 ? 9.062 16.609 1.873 1 98.44 270 GLN A O 1
ATOM 2104 N N . LEU A 1 271 ? 6.957 17.344 2.156 1 98.5 271 LEU A N 1
ATOM 2105 C CA . LEU A 1 271 ? 6.496 16.078 2.695 1 98.5 271 LEU A CA 1
ATOM 2106 C C . LEU A 1 271 ? 6.391 15.023 1.596 1 98.5 271 LEU A C 1
ATOM 2108 O O . LEU A 1 271 ? 6.191 15.359 0.427 1 98.5 271 LEU A O 1
ATOM 2112 N N . THR A 1 272 ? 6.559 13.734 2.01 1 97.94 272 THR A N 1
ATOM 2113 C CA . THR A 1 272 ? 6.609 12.656 1.029 1 97.94 272 THR A CA 1
ATOM 2114 C C . THR A 1 272 ? 5.875 11.422 1.545 1 97.94 272 THR A C 1
ATOM 2116 O O . THR A 1 272 ? 5.273 11.453 2.619 1 97.94 272 THR A O 1
ATOM 2119 N N . GLY A 1 273 ? 5.832 10.289 0.665 1 97.12 273 GLY A N 1
ATOM 2120 C CA . GLY A 1 273 ? 5.207 9.047 1.071 1 97.12 273 GLY A CA 1
ATOM 2121 C C . GLY A 1 273 ? 3.742 8.953 0.686 1 97.12 273 GLY A C 1
ATOM 2122 O O . GLY A 1 273 ? 3.166 9.922 0.191 1 97.12 273 GLY A O 1
ATOM 2123 N N . PRO A 1 274 ? 3.199 7.766 0.874 1 96.69 274 PRO A N 1
ATOM 2124 C CA . PRO A 1 274 ? 1.76 7.594 0.663 1 96.69 274 PRO A CA 1
ATOM 2125 C C . PRO A 1 274 ? 0.92 8.242 1.759 1 96.69 274 PRO A C 1
ATOM 2127 O O . PRO A 1 274 ? 1.423 8.5 2.855 1 96.69 274 PRO A O 1
ATOM 2130 N N . ILE A 1 275 ? -0.306 8.508 1.422 1 98.25 275 ILE A N 1
ATOM 2131 C CA . ILE A 1 275 ? -1.243 8.922 2.463 1 98.25 275 ILE A CA 1
ATOM 2132 C C . ILE A 1 275 ? -1.538 7.738 3.387 1 98.25 275 ILE A C 1
ATOM 2134 O O . ILE A 1 275 ? -1.938 6.668 2.926 1 98.25 275 ILE A O 1
ATOM 2138 N N . PRO A 1 276 ? -1.301 7.938 4.684 1 97.19 276 PRO A N 1
ATOM 2139 C CA . PRO A 1 276 ? -1.662 6.848 5.59 1 97.19 276 PRO A CA 1
ATOM 2140 C C . PRO A 1 276 ? -3.137 6.461 5.496 1 97.19 276 PRO A C 1
ATOM 2142 O O . PRO A 1 276 ? -3.998 7.336 5.355 1 97.19 276 PRO A O 1
ATOM 2145 N N . LEU A 1 277 ? -3.451 5.203 5.613 1 95.56 277 LEU A N 1
ATOM 2146 C CA . LEU A 1 277 ? -4.832 4.738 5.516 1 95.56 277 LEU A CA 1
ATOM 2147 C C . LEU A 1 277 ? -5.668 5.273 6.672 1 95.56 277 LEU A C 1
ATOM 2149 O O . LEU A 1 277 ? -6.891 5.398 6.555 1 95.56 277 LEU A O 1
ATOM 2153 N N . SER A 1 278 ? -5.023 5.633 7.777 1 96.94 278 SER A N 1
ATOM 2154 C CA . SER A 1 278 ? -5.707 6.156 8.961 1 96.94 278 SER A CA 1
ATOM 2155 C C . SER A 1 278 ? -6.43 7.465 8.641 1 96.94 278 SER A C 1
ATOM 2157 O O . SER A 1 278 ? -7.328 7.875 9.383 1 96.94 278 SER A O 1
ATOM 2159 N N . PHE A 1 279 ? -6.051 8.18 7.562 1 98.25 279 PHE A N 1
ATOM 2160 C CA . PHE A 1 279 ? -6.707 9.43 7.188 1 98.25 279 PHE A CA 1
ATOM 2161 C C . PHE A 1 279 ? -8.18 9.195 6.887 1 98.25 279 PHE A C 1
ATOM 2163 O O . PHE A 1 279 ? -8.984 10.133 6.941 1 98.25 279 PHE A O 1
ATOM 2170 N N . GLY A 1 280 ? -8.484 7.949 6.547 1 97.44 280 GLY A N 1
ATOM 2171 C CA . GLY A 1 280 ? -9.883 7.59 6.359 1 97.44 280 GLY A CA 1
ATOM 2172 C C . GLY A 1 280 ? -10.703 7.688 7.633 1 97.44 280 GLY A C 1
ATOM 2173 O O . GLY A 1 280 ? -11.93 7.621 7.594 1 97.44 280 GLY A O 1
ATOM 2174 N N . CYS A 1 281 ? -10.047 7.895 8.742 1 96.88 281 CYS A N 1
ATOM 2175 C CA . CYS A 1 281 ? -10.711 7.938 10.039 1 96.88 281 CYS A CA 1
ATOM 2176 C C . CYS A 1 281 ? -11.008 9.375 10.453 1 96.88 281 CYS A C 1
ATOM 2178 O O . CYS A 1 281 ? -11.578 9.609 11.516 1 96.88 281 CYS A O 1
ATOM 2180 N N . LEU A 1 282 ? -10.641 10.391 9.641 1 97.31 282 LEU A N 1
ATOM 2181 C CA . LEU A 1 282 ? -10.883 11.797 9.938 1 97.31 282 LEU A CA 1
ATOM 2182 C C . LEU A 1 282 ? -12.336 12.164 9.625 1 97.31 282 LEU A C 1
ATOM 2184 O O . LEU A 1 282 ? -12.594 12.961 8.719 1 97.31 282 LEU A O 1
ATOM 2188 N N . SER A 1 283 ? -13.25 11.828 10.453 1 95.12 283 SER A N 1
ATOM 2189 C CA . SER A 1 283 ? -14.68 11.812 10.156 1 95.12 283 SER A CA 1
ATOM 2190 C C . SER A 1 283 ? -15.25 13.227 10.094 1 95.12 283 SER A C 1
ATOM 2192 O O . SER A 1 283 ? -16.281 13.453 9.469 1 95.12 283 SER A O 1
ATOM 2194 N N . ASN A 1 284 ? -14.57 14.219 10.695 1 96.62 284 ASN A N 1
ATOM 2195 C CA . ASN A 1 284 ? -15.133 15.562 10.758 1 96.62 284 ASN A CA 1
ATOM 2196 C C . ASN A 1 284 ? -14.398 16.516 9.82 1 96.62 284 ASN A C 1
ATOM 2198 O O . ASN A 1 284 ? -14.75 17.703 9.734 1 96.62 284 ASN A O 1
ATOM 2202 N N . VAL A 1 285 ? -13.461 16 9.102 1 97.62 285 VAL A N 1
ATOM 2203 C CA . VAL A 1 285 ? -12.641 16.875 8.281 1 97.62 285 VAL A CA 1
ATOM 2204 C C . VAL A 1 285 ? -13.461 17.406 7.105 1 97.62 285 VAL A C 1
ATOM 2206 O O . VAL A 1 285 ? -14.172 16.656 6.445 1 97.62 285 VAL A O 1
ATOM 2209 N N . GLN A 1 286 ? -13.398 18.719 6.887 1 97.19 286 GLN A N 1
ATOM 2210 C CA . GLN A 1 286 ? -14.078 19.391 5.781 1 97.19 286 GLN A CA 1
ATOM 2211 C C . GLN A 1 286 ? -13.094 19.828 4.707 1 97.19 286 GLN A C 1
ATOM 2213 O O . GLN A 1 286 ? -13.375 19.734 3.512 1 97.19 286 GLN A O 1
ATOM 2218 N N . LEU A 1 287 ? -11.969 20.297 5.219 1 97.38 287 LEU A N 1
ATOM 2219 C CA . LEU A 1 287 ? -10.922 20.766 4.312 1 97.38 287 LEU A CA 1
ATOM 2220 C C . LEU A 1 287 ? -9.617 20 4.555 1 97.38 287 LEU A C 1
ATOM 2222 O O . LEU A 1 287 ? -9.047 20.062 5.645 1 97.38 287 LEU A O 1
ATOM 2226 N N . LEU A 1 288 ? -9.188 19.281 3.586 1 98.25 288 LEU A N 1
ATOM 2227 C CA . LEU A 1 288 ? -7.93 18.547 3.596 1 98.25 288 LEU A CA 1
ATOM 2228 C C . LEU A 1 288 ? -7.039 18.984 2.438 1 98.25 288 LEU A C 1
ATOM 2230 O O . LEU A 1 288 ? -7.387 18.781 1.271 1 98.25 288 LEU A O 1
ATOM 2234 N N . ASN A 1 289 ? -5.91 19.609 2.756 1 98.62 289 ASN A N 1
ATOM 2235 C CA . ASN A 1 289 ? -5.035 20.156 1.721 1 98.62 289 ASN A CA 1
ATOM 2236 C C . ASN A 1 289 ? -3.611 19.625 1.856 1 98.62 289 ASN A C 1
ATOM 2238 O O . ASN A 1 289 ? -2.891 20 2.783 1 98.62 289 ASN A O 1
ATOM 2242 N N . LEU A 1 290 ? -3.205 18.766 0.917 1 98.88 290 LEU A N 1
ATOM 2243 C CA . LEU A 1 290 ? -1.861 18.203 0.89 1 98.88 290 LEU A CA 1
ATOM 2244 C C . LEU A 1 290 ? -1.103 18.656 -0.35 1 98.88 290 LEU A C 1
ATOM 2246 O O . LEU A 1 290 ? -0.104 18.047 -0.735 1 98.88 290 LEU A O 1
ATOM 2250 N N . ALA A 1 291 ? -1.551 19.703 -0.976 1 98.81 291 ALA A N 1
ATOM 2251 C CA . ALA A 1 291 ? -1.022 20.125 -2.275 1 98.81 291 ALA A CA 1
ATOM 2252 C C . ALA A 1 291 ? 0.421 20.594 -2.154 1 98.81 291 ALA A C 1
ATOM 2254 O O . ALA A 1 291 ? 0.849 21.031 -1.081 1 98.81 291 ALA A O 1
ATOM 2255 N N . ASN A 1 292 ? 1.133 20.516 -3.293 1 98.81 292 ASN A N 1
ATOM 2256 C CA . ASN A 1 292 ? 2.475 21.078 -3.416 1 98.81 292 ASN A CA 1
ATOM 2257 C C . ASN A 1 292 ? 3.445 20.422 -2.436 1 98.81 292 ASN A C 1
ATOM 2259 O O . ASN A 1 292 ? 4.117 21.125 -1.668 1 98.81 292 ASN A O 1
ATOM 2263 N N . ASN A 1 293 ? 3.482 19.094 -2.445 1 98.88 293 ASN A N 1
ATOM 2264 C CA . ASN A 1 293 ? 4.43 18.25 -1.728 1 98.88 293 ASN A CA 1
ATOM 2265 C C . ASN A 1 293 ? 5.016 17.172 -2.633 1 98.88 293 ASN A C 1
ATOM 2267 O O . ASN A 1 293 ? 5.18 17.375 -3.836 1 98.88 293 ASN A O 1
ATOM 2271 N N . LYS A 1 294 ? 5.5 16.031 -2.08 1 98.62 294 LYS A N 1
ATOM 2272 C CA . LYS A 1 294 ? 6.086 14.93 -2.836 1 98.62 294 LYS A CA 1
ATOM 2273 C C . LYS A 1 294 ? 5.387 13.609 -2.518 1 98.62 294 LYS A C 1
ATOM 2275 O O . LYS A 1 294 ? 6.035 12.57 -2.428 1 98.62 294 LYS A O 1
ATOM 2280 N N . PHE A 1 295 ? 4.109 13.672 -2.289 1 98.56 295 PHE A N 1
ATOM 2281 C CA . PHE A 1 295 ? 3.348 12.461 -1.986 1 98.56 295 PHE A CA 1
ATOM 2282 C C . PHE A 1 295 ? 3.182 11.602 -3.232 1 98.56 295 PHE A C 1
ATOM 2284 O O . PHE A 1 295 ? 3.135 12.117 -4.352 1 98.56 295 PHE A O 1
ATOM 2291 N N . TYR A 1 296 ? 3.121 10.289 -3.012 1 97.81 296 TYR A N 1
ATOM 2292 C CA . TYR A 1 296 ? 2.99 9.383 -4.145 1 97.81 296 TYR A CA 1
ATOM 2293 C C . TYR A 1 296 ? 2.133 8.18 -3.781 1 97.81 296 TYR A C 1
ATOM 2295 O O . TYR A 1 296 ? 1.608 8.094 -2.668 1 97.81 296 TYR A O 1
ATOM 2303 N N . GLY A 1 297 ? 1.905 7.281 -4.797 1 96.88 297 GLY A N 1
ATOM 2304 C CA . GLY A 1 297 ? 1.085 6.105 -4.566 1 96.88 297 GLY A CA 1
ATOM 2305 C C . GLY A 1 297 ? -0.379 6.32 -4.898 1 96.88 297 GLY A C 1
ATOM 2306 O O . GLY A 1 297 ? -0.723 7.254 -5.629 1 96.88 297 GLY A O 1
ATOM 2307 N N . ALA A 1 298 ? -1.188 5.418 -4.449 1 96.94 298 ALA A N 1
ATOM 2308 C CA . ALA A 1 298 ? -2.629 5.504 -4.668 1 96.94 298 ALA A CA 1
ATOM 2309 C C . ALA A 1 298 ? -3.289 6.391 -3.615 1 96.94 298 ALA A C 1
ATOM 2311 O O . ALA A 1 298 ? -2.896 6.375 -2.445 1 96.94 298 ALA A O 1
ATOM 2312 N N . VAL A 1 299 ? -4.277 7.129 -4.027 1 98.31 299 VAL A N 1
ATOM 2313 C CA . VAL A 1 299 ? -5.109 7.828 -3.055 1 98.31 299 VAL A CA 1
ATOM 2314 C C . VAL A 1 299 ? -6.055 6.836 -2.377 1 98.31 299 VAL A C 1
ATOM 2316 O O . VAL A 1 299 ? -6.82 6.141 -3.047 1 98.31 299 VAL A O 1
ATOM 2319 N N . PRO A 1 300 ? -5.977 6.758 -1.076 1 96.69 300 PRO A N 1
ATOM 2320 C CA . PRO A 1 300 ? -6.879 5.812 -0.414 1 96.69 300 PRO A CA 1
ATOM 2321 C C . PRO A 1 300 ? -8.352 6.141 -0.645 1 96.69 300 PRO A C 1
ATOM 2323 O O . PRO A 1 300 ? -8.773 7.277 -0.421 1 96.69 300 PRO A O 1
ATOM 2326 N N . GLU A 1 301 ? -9.141 5.184 -0.968 1 95.94 301 GLU A N 1
ATOM 2327 C CA . GLU A 1 301 ? -10.562 5.379 -1.234 1 95.94 301 GLU A CA 1
ATOM 2328 C C . GLU A 1 301 ? -11.305 5.852 0.016 1 95.94 301 GLU A C 1
ATOM 2330 O O . GLU A 1 301 ? -12.266 6.617 -0.075 1 95.94 301 GLU A O 1
ATOM 2335 N N . SER A 1 302 ? -10.789 5.426 1.14 1 95.25 302 SER A N 1
ATOM 2336 C CA . SER A 1 302 ? -11.43 5.797 2.398 1 95.25 302 SER A CA 1
ATOM 2337 C C . SER A 1 302 ? -11.367 7.305 2.631 1 95.25 302 SER A C 1
ATOM 2339 O O . SER A 1 302 ? -12.258 7.879 3.256 1 95.25 302 SER A O 1
ATOM 2341 N N . VAL A 1 303 ? -10.312 7.965 2.176 1 97.94 303 VAL A N 1
ATOM 2342 C CA . VAL A 1 303 ? -10.18 9.414 2.293 1 97.94 303 VAL A CA 1
ATOM 2343 C C . VAL A 1 303 ? -11.227 10.094 1.415 1 97.94 303 VAL A C 1
ATOM 2345 O O . VAL A 1 303 ? -11.766 11.141 1.781 1 97.94 303 VAL A O 1
ATOM 2348 N N . CYS A 1 304 ? -11.562 9.469 0.312 1 98.12 304 CYS A N 1
ATOM 2349 C CA . CYS A 1 304 ? -12.531 10.016 -0.637 1 98.12 304 CYS A CA 1
ATOM 2350 C C . CYS A 1 304 ? -13.953 9.688 -0.207 1 98.12 304 CYS A C 1
ATOM 2352 O O . CYS A 1 304 ? -14.914 10.062 -0.887 1 98.12 304 CYS A O 1
ATOM 2354 N N . GLN A 1 305 ? -14.055 9 0.889 1 96.75 305 GLN A N 1
ATOM 2355 C CA . GLN A 1 305 ? -15.375 8.641 1.388 1 96.75 305 GLN A CA 1
ATOM 2356 C C . GLN A 1 305 ? -15.656 9.305 2.732 1 96.75 305 GLN A C 1
ATOM 2358 O O . GLN A 1 305 ? -16.609 8.953 3.42 1 96.75 305 GLN A O 1
ATOM 2363 N N . LEU A 1 306 ? -14.797 10.188 3.166 1 97.12 306 LEU A N 1
ATOM 2364 C CA . LEU A 1 306 ? -15.023 10.906 4.414 1 97.12 306 LEU A CA 1
ATOM 2365 C C . LEU A 1 306 ? -16.375 11.625 4.391 1 97.12 306 LEU A C 1
ATOM 2367 O O . LEU A 1 306 ? -16.688 12.328 3.43 1 97.12 306 LEU A O 1
ATOM 2371 N N . PRO A 1 307 ? -17.156 11.547 5.43 1 96.62 307 PRO A N 1
ATOM 2372 C CA . PRO A 1 307 ? -18.562 11.953 5.371 1 96.62 307 PRO A CA 1
ATOM 2373 C C . PRO A 1 307 ? -18.734 13.469 5.281 1 96.62 307 PRO A C 1
ATOM 2375 O O . PRO A 1 307 ? -19.719 13.945 4.719 1 96.62 307 PRO A O 1
ATOM 2378 N N . LYS A 1 308 ? -17.828 14.281 5.855 1 97.31 308 LYS A N 1
ATOM 2379 C CA . LYS A 1 308 ? -18.016 15.727 5.914 1 97.31 308 LYS A CA 1
ATOM 2380 C C . LYS A 1 308 ? -17.047 16.453 4.984 1 97.31 308 LYS A C 1
ATOM 2382 O O . LYS A 1 308 ? -16.906 17.672 5.051 1 97.31 308 LYS A O 1
ATOM 2387 N N . LEU A 1 309 ? -16.391 15.664 4.133 1 97.44 309 LEU A N 1
ATOM 2388 C CA . LEU A 1 309 ? -15.344 16.219 3.279 1 97.44 309 LEU A CA 1
ATOM 2389 C C . LEU A 1 309 ? -15.93 17.188 2.254 1 97.44 309 LEU A C 1
ATOM 2391 O O . LEU A 1 309 ? -16.75 16.781 1.425 1 97.44 309 LEU A O 1
ATOM 2395 N N . ALA A 1 310 ? -15.484 18.453 2.328 1 97.19 310 ALA A N 1
ATOM 2396 C CA . ALA A 1 310 ? -15.953 19.484 1.396 1 97.19 310 ALA A CA 1
ATOM 2397 C C . ALA A 1 310 ? -14.938 19.719 0.282 1 97.19 310 ALA A C 1
ATOM 2399 O O . ALA A 1 310 ? -15.312 19.969 -0.865 1 97.19 310 ALA A O 1
ATOM 2400 N N . LYS A 1 311 ? -13.695 19.719 0.665 1 97.75 311 LYS A N 1
ATOM 2401 C CA . LYS A 1 311 ? -12.641 19.969 -0.312 1 97.75 311 LYS A CA 1
ATOM 2402 C C . LYS A 1 311 ? -11.391 19.156 0.006 1 97.75 311 LYS A C 1
ATOM 2404 O O . LYS A 1 311 ? -10.906 19.156 1.14 1 97.75 311 LYS A O 1
ATOM 2409 N N . LEU A 1 312 ? -10.914 18.422 -0.971 1 98.69 312 LEU A N 1
ATOM 2410 C CA . LEU A 1 312 ? -9.664 17.672 -0.934 1 98.69 312 LEU A CA 1
ATOM 2411 C C . LEU A 1 312 ? -8.711 18.156 -2.023 1 98.69 312 LEU A C 1
ATOM 2413 O O . LEU A 1 312 ? -9 18.016 -3.213 1 98.69 312 LEU A O 1
ATOM 2417 N N . THR A 1 313 ? -7.594 18.734 -1.641 1 98.81 313 THR A N 1
ATOM 2418 C CA . THR A 1 313 ? -6.641 19.266 -2.611 1 98.81 313 THR A CA 1
ATOM 2419 C C . THR A 1 313 ? -5.34 18.469 -2.572 1 98.81 313 THR A C 1
ATOM 2421 O O . THR A 1 313 ? -4.586 18.547 -1.599 1 98.81 313 THR A O 1
ATOM 2424 N N . LEU A 1 314 ? -5.082 17.75 -3.654 1 98.88 314 LEU A N 1
ATOM 2425 C CA . LEU A 1 314 ? -3.906 16.891 -3.75 1 98.88 314 LEU A CA 1
ATOM 2426 C C . LEU A 1 314 ? -3.037 17.281 -4.938 1 98.88 314 LEU A C 1
ATOM 2428 O O . LEU A 1 314 ? -2.141 16.547 -5.336 1 98.88 314 LEU A O 1
ATOM 2432 N N . ALA A 1 315 ? -3.301 18.438 -5.484 1 98.81 315 ALA A N 1
ATOM 2433 C CA . ALA A 1 315 ? -2.605 18.859 -6.695 1 98.81 315 ALA A CA 1
ATOM 2434 C C . ALA A 1 315 ? -1.111 19.047 -6.438 1 98.81 315 ALA A C 1
ATOM 2436 O O . ALA A 1 315 ? -0.697 19.297 -5.305 1 98.81 315 ALA A O 1
ATOM 2437 N N . LYS A 1 316 ? -0.355 18.844 -7.5 1 98.81 316 LYS A N 1
ATOM 2438 C CA . LYS A 1 316 ? 1.08 19.109 -7.496 1 98.81 316 LYS A CA 1
ATOM 2439 C C . LYS A 1 316 ? 1.808 18.188 -6.523 1 98.81 316 LYS A C 1
ATOM 2441 O O . LYS A 1 316 ? 2.562 18.656 -5.668 1 98.81 316 LYS A O 1
ATOM 2446 N N . ASN A 1 317 ? 1.554 16.906 -6.641 1 98.88 317 ASN A N 1
ATOM 2447 C CA . ASN A 1 317 ? 2.252 15.789 -6.02 1 98.88 317 ASN A CA 1
ATOM 2448 C C . ASN A 1 317 ? 2.676 14.75 -7.059 1 98.88 317 ASN A C 1
ATOM 2450 O O . ASN A 1 317 ? 3.096 15.102 -8.156 1 98.88 317 ASN A O 1
ATOM 2454 N N . TRP A 1 318 ? 2.727 13.469 -6.633 1 98.69 318 TRP A N 1
ATOM 2455 C CA . TRP A 1 318 ? 3.178 12.406 -7.527 1 98.69 318 TRP A CA 1
ATOM 2456 C C . TRP A 1 318 ? 2.305 11.164 -7.379 1 98.69 318 TRP A C 1
ATOM 2458 O O . TRP A 1 318 ? 2.787 10.039 -7.527 1 98.69 318 TRP A O 1
ATOM 2468 N N . PHE A 1 319 ? 1.078 11.352 -7.07 1 98.75 319 PHE A N 1
ATOM 2469 C CA . PHE A 1 319 ? 0.139 10.242 -6.949 1 98.75 319 PHE A CA 1
ATOM 2470 C C . PHE A 1 319 ? 0.012 9.492 -8.273 1 98.75 319 PHE A C 1
ATOM 2472 O O . PHE A 1 319 ? 0.12 10.094 -9.344 1 98.75 319 PHE A O 1
ATOM 2479 N N . THR A 1 320 ? -0.345 8.188 -8.164 1 98.44 320 THR A N 1
ATOM 2480 C CA . THR A 1 320 ? -0.281 7.375 -9.375 1 98.44 320 THR A CA 1
ATOM 2481 C C . THR A 1 320 ? -1.61 6.672 -9.625 1 98.44 320 THR A C 1
ATOM 2483 O O . THR A 1 320 ? -1.818 6.09 -10.688 1 98.44 320 THR A O 1
ATOM 2486 N N . GLN A 1 321 ? -2.504 6.715 -8.664 1 97.69 321 GLN A N 1
ATOM 2487 C CA . GLN A 1 321 ? -3.713 5.91 -8.82 1 97.69 321 GLN A CA 1
ATOM 2488 C C . GLN A 1 321 ? -4.863 6.488 -7.996 1 97.69 321 GLN A C 1
ATOM 2490 O O . GLN A 1 321 ? -4.668 6.91 -6.855 1 97.69 321 GLN A O 1
ATOM 2495 N N . VAL A 1 322 ? -6.074 6.512 -8.641 1 97.94 322 VAL A N 1
ATOM 2496 C CA . VAL A 1 322 ? -7.309 6.812 -7.918 1 97.94 322 VAL A CA 1
ATOM 2497 C C . VAL A 1 322 ? -8.375 5.781 -8.266 1 97.94 322 VAL A C 1
ATOM 2499 O O . VAL A 1 322 ? -8.422 5.289 -9.398 1 97.94 322 VAL A O 1
ATOM 2502 N N . GLY A 1 323 ? -9.195 5.473 -7.289 1 97.31 323 GLY A N 1
ATOM 2503 C CA . GLY A 1 323 ? -10.281 4.523 -7.473 1 97.31 323 GLY A CA 1
ATOM 2504 C C . GLY A 1 323 ? -11.609 5.191 -7.789 1 97.31 323 GLY A C 1
ATOM 2505 O O . GLY A 1 323 ? -11.648 6.391 -8.078 1 97.31 323 GLY A O 1
ATOM 2506 N N . PRO A 1 324 ? -12.641 4.418 -7.73 1 97.62 324 PRO A N 1
ATOM 2507 C CA . PRO A 1 324 ? -13.945 4.91 -8.172 1 97.62 324 PRO A CA 1
ATOM 2508 C C . PRO A 1 324 ? -14.484 6.023 -7.273 1 97.62 324 PRO A C 1
ATOM 2510 O O . PRO A 1 324 ? -15.094 6.977 -7.766 1 97.62 324 PRO A O 1
ATOM 2513 N N . GLN A 1 325 ? -14.312 5.906 -5.996 1 97.69 325 GLN A N 1
ATOM 2514 C CA . GLN A 1 325 ? -14.836 6.922 -5.09 1 97.69 325 GLN A CA 1
ATOM 2515 C C . GLN A 1 325 ? -14.102 8.25 -5.27 1 97.69 325 GLN A C 1
ATOM 2517 O O . GLN A 1 325 ? -14.719 9.312 -5.246 1 97.69 325 GLN A O 1
ATOM 2522 N N . CYS A 1 326 ? -12.844 8.172 -5.414 1 98.38 326 CYS A N 1
ATOM 2523 C CA . CYS A 1 326 ? -12.062 9.383 -5.66 1 98.38 326 CYS A CA 1
ATOM 2524 C C . CYS A 1 326 ? -12.406 9.984 -7.016 1 98.38 326 CYS A C 1
ATOM 2526 O O . CYS A 1 326 ? -12.461 11.211 -7.16 1 98.38 326 CYS A O 1
ATOM 2528 N N . ARG A 1 327 ? -12.672 9.164 -7.969 1 98.12 327 ARG A N 1
ATOM 2529 C CA . ARG A 1 327 ? -13.055 9.648 -9.289 1 98.12 327 ARG A CA 1
ATOM 2530 C C . ARG A 1 327 ? -14.383 10.391 -9.242 1 98.12 327 ARG A C 1
ATOM 2532 O O . ARG A 1 327 ? -14.578 11.383 -9.953 1 98.12 327 ARG A O 1
ATOM 2539 N N . LYS A 1 328 ? -15.25 9.844 -8.453 1 98 328 LYS A N 1
ATOM 2540 C CA . LYS A 1 328 ? -16.516 10.547 -8.25 1 98 328 LYS A CA 1
ATOM 2541 C C . LYS A 1 328 ? -16.281 11.961 -7.715 1 98 328 LYS A C 1
ATOM 2543 O O . LYS A 1 328 ? -16.891 12.922 -8.188 1 98 328 LYS A O 1
ATOM 2548 N N . LEU A 1 329 ? -15.359 12.102 -6.734 1 98.62 329 LEU A N 1
ATOM 2549 C CA . LEU A 1 329 ? -15.062 13.406 -6.152 1 98.62 329 LEU A CA 1
ATOM 2550 C C . LEU A 1 329 ? -14.398 14.312 -7.176 1 98.62 329 LEU A C 1
ATOM 2552 O O . LEU A 1 329 ? -14.602 15.531 -7.156 1 98.62 329 LEU A O 1
ATOM 2556 N N . ILE A 1 330 ? -13.586 13.75 -8.07 1 98.44 330 ILE A N 1
ATOM 2557 C CA . ILE A 1 330 ? -12.969 14.523 -9.141 1 98.44 330 ILE A CA 1
ATOM 2558 C C . ILE A 1 330 ? -14.047 15.125 -10.039 1 98.44 330 ILE A C 1
ATOM 2560 O O . ILE A 1 330 ? -14.023 16.312 -10.336 1 98.44 330 ILE A O 1
ATOM 2564 N N . ARG A 1 331 ? -14.992 14.336 -10.438 1 97.88 331 ARG A N 1
ATOM 2565 C CA . ARG A 1 331 ? -16.062 14.781 -11.32 1 97.88 331 ARG A CA 1
ATOM 2566 C C . ARG A 1 331 ? -16.906 15.867 -10.656 1 97.88 331 ARG A C 1
ATOM 2568 O O . ARG A 1 331 ? -17.359 16.797 -11.328 1 97.88 331 ARG A O 1
ATOM 2575 N N . LYS A 1 332 ? -17.062 15.812 -9.352 1 98.12 332 LYS A N 1
ATOM 2576 C CA . LYS A 1 332 ? -17.859 16.766 -8.594 1 98.12 332 LYS A CA 1
ATOM 2577 C C . LYS A 1 332 ? -17.094 18.047 -8.312 1 98.12 332 LYS A C 1
ATOM 2579 O O . LYS A 1 332 ? -17.641 19 -7.773 1 98.12 332 LYS A O 1
ATOM 2584 N N . GLY A 1 333 ? -15.828 18.094 -8.547 1 97.69 333 GLY A N 1
ATOM 2585 C CA . GLY A 1 333 ? -15 19.266 -8.289 1 97.69 333 GLY A CA 1
ATOM 2586 C C . GLY A 1 333 ? -14.531 19.359 -6.852 1 97.69 333 GLY A C 1
ATOM 2587 O O . GLY A 1 333 ? -14.016 20.406 -6.43 1 97.69 333 GLY A O 1
ATOM 2588 N N . VAL A 1 334 ? -14.719 18.312 -6.082 1 98.31 334 VAL A N 1
ATOM 2589 C CA . VAL A 1 334 ? -14.352 18.281 -4.668 1 98.31 334 VAL A CA 1
ATOM 2590 C C . VAL A 1 334 ? -12.875 17.922 -4.527 1 98.31 334 VAL A C 1
ATOM 2592 O O . VAL A 1 334 ? -12.18 18.469 -3.666 1 98.31 334 VAL A O 1
ATOM 2595 N N . LEU A 1 335 ? -12.375 17.016 -5.375 1 98.75 335 LEU A N 1
ATOM 2596 C CA . LEU A 1 335 ? -10.984 16.562 -5.355 1 98.75 335 LEU A CA 1
ATOM 2597 C C . LEU A 1 335 ? -10.203 17.203 -6.5 1 98.75 335 LEU A C 1
ATOM 2599 O O . LEU A 1 335 ? -10.555 17.031 -7.668 1 98.75 335 LEU A O 1
ATOM 2603 N N . ASP A 1 336 ? -9.211 17.984 -6.141 1 98.75 336 ASP A N 1
ATOM 2604 C CA . ASP A 1 336 ? -8.242 18.5 -7.098 1 98.75 336 ASP A CA 1
ATOM 2605 C C . ASP A 1 336 ? -6.969 17.672 -7.098 1 98.75 336 ASP A C 1
ATOM 2607 O O . ASP A 1 336 ? -6.211 17.672 -6.125 1 98.75 336 ASP A O 1
ATOM 2611 N N . ILE A 1 337 ? -6.688 17.016 -8.18 1 98.56 337 ILE A N 1
ATOM 2612 C CA . ILE A 1 337 ? -5.543 16.109 -8.242 1 98.56 337 ILE A CA 1
ATOM 2613 C C . ILE A 1 337 ? -4.742 16.375 -9.516 1 98.56 337 ILE A C 1
ATOM 2615 O O . ILE A 1 337 ? -4.168 15.453 -10.102 1 98.56 337 ILE A O 1
ATOM 2619 N N . LYS A 1 338 ? -4.754 17.578 -9.977 1 98.56 338 LYS A N 1
ATOM 2620 C CA . LYS A 1 338 ? -3.975 17.969 -11.148 1 98.56 338 LYS A CA 1
ATOM 2621 C C . LYS A 1 338 ? -2.479 17.938 -10.852 1 98.56 338 LYS A C 1
ATOM 2623 O O . LYS A 1 338 ? -2.066 18.078 -9.703 1 98.56 338 LYS A O 1
ATOM 2628 N N . LEU A 1 339 ? -1.688 17.703 -11.922 1 98.69 339 LEU A N 1
ATOM 2629 C CA . LEU A 1 339 ? -0.231 17.719 -11.859 1 98.69 339 LEU A CA 1
ATOM 2630 C C . LEU A 1 339 ? 0.285 16.625 -10.922 1 98.69 339 LEU A C 1
ATOM 2632 O O . LEU A 1 339 ? 1.077 16.906 -10.023 1 98.69 339 LEU A O 1
ATOM 2636 N N . ASN A 1 340 ? -0.191 15.438 -11.094 1 98.81 340 ASN A N 1
ATOM 2637 C CA . ASN A 1 340 ? 0.297 14.18 -10.539 1 98.81 340 ASN A CA 1
ATOM 2638 C C . ASN A 1 340 ? 0.732 13.211 -11.633 1 98.81 340 ASN A C 1
ATOM 2640 O O . ASN A 1 340 ? 1.071 13.633 -12.742 1 98.81 340 ASN A O 1
ATOM 2644 N N . CYS A 1 341 ? 0.898 11.883 -11.297 1 98.69 341 CYS A N 1
ATOM 2645 C CA . CYS A 1 341 ? 1.384 10.891 -12.242 1 98.69 341 CYS A CA 1
ATOM 2646 C C . CYS A 1 341 ? 0.337 9.805 -12.477 1 98.69 341 CYS A C 1
ATOM 2648 O O . CYS A 1 341 ? 0.648 8.617 -12.422 1 98.69 341 CYS A O 1
ATOM 2650 N N . ILE A 1 342 ? -0.867 10.227 -12.719 1 98.38 342 ILE A N 1
ATOM 2651 C CA . ILE A 1 342 ? -1.959 9.297 -13 1 98.38 342 ILE A CA 1
ATOM 2652 C C . ILE A 1 342 ? -2.205 9.227 -14.5 1 98.38 342 ILE A C 1
ATOM 2654 O O . ILE A 1 342 ? -2.701 10.188 -15.102 1 98.38 342 ILE A O 1
ATOM 2658 N N . LEU A 1 343 ? -1.989 8.141 -15.07 1 96.06 343 LEU A N 1
ATOM 2659 C CA . LEU A 1 343 ? -1.946 7.973 -16.516 1 96.06 343 LEU A CA 1
ATOM 2660 C C . LEU A 1 343 ? -3.303 8.281 -17.141 1 96.06 343 LEU A C 1
ATOM 2662 O O . LEU A 1 343 ? -3.373 8.805 -18.266 1 96.06 343 LEU A O 1
ATOM 2666 N N . ASP A 1 344 ? -4.391 8.008 -16.438 1 95.69 344 ASP A N 1
ATOM 2667 C CA . ASP A 1 344 ? -5.703 7.988 -17.062 1 95.69 344 ASP A CA 1
ATOM 2668 C C . ASP A 1 344 ? -6.496 9.25 -16.719 1 95.69 344 ASP A C 1
ATOM 2670 O O . ASP A 1 344 ? -7.719 9.273 -16.859 1 95.69 344 ASP A O 1
ATOM 2674 N N . LEU A 1 345 ? -5.848 10.273 -16.25 1 97.31 345 LEU A N 1
ATOM 2675 C CA . LEU A 1 345 ? -6.488 11.547 -15.953 1 97.31 345 LEU A CA 1
ATOM 2676 C C . LEU A 1 345 ? -5.828 12.688 -16.734 1 97.31 345 LEU A C 1
ATOM 2678 O O . LEU A 1 345 ? -4.633 12.633 -17.016 1 97.31 345 LEU A O 1
ATOM 2682 N N . PRO A 1 346 ? -6.559 13.766 -17 1 96.75 346 PRO A N 1
ATOM 2683 C CA . PRO A 1 346 ? -5.984 14.906 -17.719 1 96.75 346 PRO A CA 1
ATOM 2684 C C . PRO A 1 346 ? -5.16 15.82 -16.812 1 96.75 346 PRO A C 1
ATOM 2686 O O . PRO A 1 346 ? -5.25 15.719 -15.586 1 96.75 346 PRO A O 1
ATOM 2689 N N . ASN A 1 347 ? -4.34 16.703 -17.391 1 97.88 347 ASN A N 1
ATOM 2690 C CA . ASN A 1 347 ? -3.564 17.734 -16.719 1 97.88 347 ASN A CA 1
ATOM 2691 C C . ASN A 1 347 ? -2.594 17.141 -15.703 1 97.88 347 ASN A C 1
ATOM 2693 O O . ASN A 1 347 ? -2.508 17.594 -14.562 1 97.88 347 ASN A O 1
ATOM 2697 N N . GLN A 1 348 ? -1.939 16.078 -16.094 1 98.56 348 GLN A N 1
ATOM 2698 C CA . GLN A 1 348 ? -0.94 15.414 -15.266 1 98.56 348 GLN A CA 1
ATOM 2699 C C . GLN A 1 348 ? 0.471 15.844 -15.656 1 98.56 348 GLN A C 1
ATOM 2701 O O . GLN A 1 348 ? 0.658 16.562 -16.641 1 98.56 348 GLN A O 1
ATOM 2706 N N . ARG A 1 349 ? 1.437 15.469 -14.828 1 98.56 349 ARG A N 1
ATOM 2707 C CA . ARG A 1 349 ? 2.84 15.766 -15.094 1 98.56 349 ARG A CA 1
ATOM 2708 C C . ARG A 1 349 ? 3.328 15.031 -16.344 1 98.56 349 ARG A C 1
ATOM 2710 O O . ARG A 1 349 ? 2.703 14.062 -16.781 1 98.56 349 ARG A O 1
ATOM 2717 N N . SER A 1 350 ? 4.449 15.492 -16.906 1 98 350 SER A N 1
ATOM 2718 C CA . SER A 1 350 ? 5.047 14.82 -18.047 1 98 350 SER A CA 1
ATOM 2719 C C . SER A 1 350 ? 5.625 13.461 -17.656 1 98 350 SER A C 1
ATOM 2721 O O . SER A 1 350 ? 5.992 13.258 -16.5 1 98 350 SER A O 1
ATOM 2723 N N . ALA A 1 351 ? 5.738 12.578 -18.625 1 97.31 351 ALA A N 1
ATOM 2724 C CA . ALA A 1 351 ? 6.352 11.273 -18.391 1 97.31 351 ALA A CA 1
ATOM 2725 C C . ALA A 1 351 ? 7.773 11.422 -17.859 1 97.31 351 ALA A C 1
ATOM 2727 O O . ALA A 1 351 ? 8.188 10.68 -16.969 1 97.31 351 ALA A O 1
ATOM 2728 N N . ALA A 1 352 ? 8.508 12.328 -18.375 1 97.94 352 ALA A N 1
ATOM 2729 C CA . ALA A 1 352 ? 9.891 12.562 -17.969 1 97.94 352 ALA A CA 1
ATOM 2730 C C . ALA A 1 352 ? 9.969 12.984 -16.5 1 97.94 352 ALA A C 1
ATOM 2732 O O . ALA A 1 352 ? 10.844 12.531 -15.766 1 97.94 352 ALA A O 1
ATOM 2733 N N . ASP A 1 353 ? 9.047 13.906 -16.094 1 98.38 353 ASP A N 1
ATOM 2734 C CA . ASP A 1 353 ? 9.023 14.352 -14.711 1 98.38 353 ASP A CA 1
ATOM 2735 C C . ASP A 1 353 ? 8.758 13.188 -13.766 1 98.38 353 ASP A C 1
ATOM 2737 O O . ASP A 1 353 ? 9.438 13.039 -12.75 1 98.38 353 ASP A O 1
ATOM 2741 N N . CYS A 1 354 ? 7.77 12.422 -14.094 1 98.38 354 CYS A N 1
ATOM 2742 C CA . CYS A 1 354 ? 7.418 11.273 -13.266 1 98.38 354 CYS A CA 1
ATOM 2743 C C . CYS A 1 354 ? 8.555 10.258 -13.227 1 98.38 354 CYS A C 1
ATOM 2745 O O . CYS A 1 354 ? 8.867 9.711 -12.172 1 98.38 354 CYS A O 1
ATOM 2747 N N . ALA A 1 355 ? 9.188 10.008 -14.352 1 97.56 355 ALA A N 1
ATOM 2748 C CA . ALA A 1 355 ? 10.32 9.086 -14.406 1 97.56 355 ALA A CA 1
ATOM 2749 C C . ALA A 1 355 ? 11.445 9.547 -13.484 1 97.56 355 ALA A C 1
ATOM 2751 O O . ALA A 1 355 ? 12.039 8.742 -12.766 1 97.56 355 ALA A O 1
ATOM 2752 N N . ASN A 1 356 ? 11.727 10.797 -13.586 1 97.94 356 ASN A N 1
ATOM 2753 C CA . ASN A 1 356 ? 12.781 11.359 -12.75 1 97.94 356 ASN A CA 1
ATOM 2754 C C . ASN A 1 356 ? 12.453 11.203 -11.266 1 97.94 356 ASN A C 1
ATOM 2756 O O . ASN A 1 356 ? 13.328 10.852 -10.469 1 97.94 356 ASN A O 1
ATOM 2760 N N . PHE A 1 357 ? 11.32 11.477 -10.906 1 98.19 357 PHE A N 1
ATOM 2761 C CA . PHE A 1 357 ? 10.898 11.375 -9.516 1 98.19 357 PHE A CA 1
ATOM 2762 C C . PHE A 1 357 ? 11.031 9.938 -9.016 1 98.19 357 PHE A C 1
ATOM 2764 O O . PHE A 1 357 ? 11.609 9.703 -7.949 1 98.19 357 PHE A O 1
ATOM 2771 N N . PHE A 1 358 ? 10.469 8.961 -9.75 1 97.19 358 PHE A N 1
ATOM 2772 C CA . PHE A 1 358 ? 10.383 7.582 -9.281 1 97.19 358 PHE A CA 1
ATOM 2773 C C . PHE A 1 358 ? 11.695 6.848 -9.5 1 97.19 358 PHE A C 1
ATOM 2775 O O . PHE A 1 358 ? 11.844 5.688 -9.109 1 97.19 358 PHE A O 1
ATOM 2782 N N . SER A 1 359 ? 12.703 7.441 -10.117 1 96.56 359 SER A N 1
ATOM 2783 C CA . SER A 1 359 ? 14.031 6.855 -10.281 1 96.56 359 SER A CA 1
ATOM 2784 C C . SER A 1 359 ? 14.859 6.988 -9.008 1 96.56 359 SER A C 1
ATOM 2786 O O . SER A 1 359 ? 15.906 6.355 -8.875 1 96.56 359 SER A O 1
ATOM 2788 N N . LYS A 1 360 ? 14.328 7.797 -8.094 1 95.56 360 LYS A N 1
ATOM 2789 C CA . LYS A 1 360 ? 15.023 8.008 -6.824 1 95.56 360 LYS A CA 1
ATOM 2790 C C . LYS A 1 360 ? 14.344 7.25 -5.691 1 95.56 360 LYS A C 1
ATOM 2792 O O . LYS A 1 360 ? 13.109 7.207 -5.617 1 95.56 360 LYS A O 1
ATOM 2797 N N . PRO A 1 361 ? 15.203 6.734 -4.91 1 89.94 361 PRO A N 1
ATOM 2798 C CA . PRO A 1 361 ? 14.625 5.98 -3.797 1 89.94 361 PRO A CA 1
ATOM 2799 C C . PRO A 1 361 ? 13.82 6.863 -2.842 1 89.94 361 PRO A C 1
ATOM 2801 O O . PRO A 1 361 ? 14.227 7.992 -2.549 1 89.94 361 PRO A O 1
ATOM 2804 N N . ARG A 1 362 ? 12.68 6.391 -2.525 1 87.25 362 ARG A N 1
ATOM 2805 C CA . ARG A 1 362 ? 11.805 7.035 -1.549 1 87.25 362 ARG A CA 1
ATOM 2806 C C . ARG A 1 362 ? 11.242 6.016 -0.562 1 87.25 362 ARG A C 1
ATOM 2808 O O . ARG A 1 362 ? 10.781 4.945 -0.963 1 87.25 362 ARG A O 1
ATOM 2815 N N . GLN A 1 363 ? 11.539 6.266 0.641 1 83.56 363 GLN A N 1
ATOM 2816 C CA . GLN A 1 363 ? 11.039 5.328 1.642 1 83.56 363 GLN A CA 1
ATOM 2817 C C . GLN A 1 363 ? 10.586 6.055 2.902 1 83.56 363 GLN A C 1
ATOM 2819 O O . GLN A 1 363 ? 11.109 7.125 3.23 1 83.56 363 GLN A O 1
ATOM 2824 N N . CYS A 1 364 ? 9.5 5.594 3.496 1 90.88 364 CYS A N 1
ATOM 2825 C CA . CYS A 1 364 ? 9.031 6.047 4.797 1 90.88 364 CYS A CA 1
ATOM 2826 C C . CYS A 1 364 ? 9.523 5.133 5.91 1 90.88 364 CYS A C 1
ATOM 2828 O O . CYS A 1 364 ? 9.539 3.91 5.754 1 90.88 364 CYS A O 1
ATOM 2830 N N . PRO A 1 365 ? 9.867 5.953 6.938 1 84.25 365 PRO A N 1
ATOM 2831 C CA . PRO A 1 365 ? 10.195 5.129 8.102 1 84.25 365 PRO A CA 1
ATOM 2832 C C . PRO A 1 365 ? 8.984 4.359 8.633 1 84.25 365 PRO A C 1
ATOM 2834 O O . PRO A 1 365 ? 7.855 4.852 8.57 1 84.25 365 PRO A O 1
ATOM 2837 N N . ASN A 1 366 ? 8.969 3.121 8.773 1 82.81 366 ASN A N 1
ATOM 2838 C CA . ASN A 1 366 ? 7.914 2.264 9.305 1 82.81 366 ASN A CA 1
ATOM 2839 C C . ASN A 1 366 ? 6.746 2.152 8.336 1 82.81 366 ASN A C 1
ATOM 2841 O O . ASN A 1 366 ? 5.609 2.482 8.68 1 82.81 366 ASN A O 1
ATOM 2845 N N . GLU A 1 367 ? 6.898 1.8 7.273 1 85.75 367 GLU A N 1
ATOM 2846 C CA . GLU A 1 367 ? 5.934 1.729 6.184 1 85.75 367 GLU A CA 1
ATOM 2847 C C . GLU A 1 367 ? 4.699 0.929 6.59 1 85.75 367 GLU A C 1
ATOM 2849 O O . GLU A 1 367 ? 3.586 1.229 6.152 1 85.75 367 GLU A O 1
ATOM 2854 N N . ARG A 1 368 ? 4.863 0.033 7.461 1 83.31 368 ARG A N 1
ATOM 2855 C CA . ARG A 1 368 ? 3.764 -0.816 7.91 1 83.31 368 ARG A CA 1
ATOM 2856 C C . ARG A 1 368 ? 2.697 0.001 8.633 1 83.31 368 ARG A C 1
ATOM 2858 O O . ARG A 1 368 ? 1.504 -0.283 8.516 1 83.31 368 ARG A O 1
ATOM 2865 N N . SER A 1 369 ? 3.143 0.954 9.336 1 89.44 369 SER A N 1
ATOM 2866 C CA . SER A 1 369 ? 2.213 1.768 10.109 1 89.44 369 SER A CA 1
ATOM 2867 C C . SER A 1 369 ? 1.238 2.512 9.203 1 89.44 369 SER A C 1
ATOM 2869 O O . SER A 1 369 ? 0.134 2.863 9.625 1 89.44 369 SER A O 1
ATOM 2871 N N . LEU A 1 370 ? 1.596 2.713 8.023 1 92.25 370 LEU A N 1
ATOM 2872 C CA . LEU A 1 370 ? 0.808 3.52 7.102 1 92.25 370 LEU A CA 1
ATOM 2873 C C . LEU A 1 370 ? -0.425 2.758 6.625 1 92.25 370 LEU A C 1
ATOM 2875 O O . LEU A 1 370 ? -1.343 3.348 6.051 1 92.25 370 LEU A O 1
ATOM 2879 N N . THR A 1 371 ? -0.479 1.466 6.922 1 89.56 371 THR A N 1
ATOM 2880 C CA . THR A 1 371 ? -1.59 0.645 6.453 1 89.56 371 THR A CA 1
ATOM 2881 C C . THR A 1 371 ? -2.578 0.375 7.582 1 89.56 371 THR A C 1
ATOM 2883 O O . THR A 1 371 ? -3.586 -0.309 7.383 1 89.56 371 THR A O 1
ATOM 2886 N N . ILE A 1 372 ? -2.326 0.871 8.742 1 89.69 372 ILE A N 1
ATOM 2887 C CA . ILE A 1 372 ? -3.178 0.667 9.914 1 89.69 372 ILE A CA 1
ATOM 2888 C C . ILE A 1 372 ? -4.402 1.575 9.82 1 89.69 372 ILE A C 1
ATOM 2890 O O . ILE A 1 372 ? -4.285 2.752 9.477 1 89.69 372 ILE A O 1
ATOM 2894 N N . ILE A 1 373 ? -5.547 1.001 10.07 1 92.25 373 ILE A N 1
ATOM 2895 C CA . ILE A 1 373 ? -6.809 1.729 10.164 1 92.25 373 ILE A CA 1
ATOM 2896 C C . ILE A 1 373 ? -7.359 1.632 11.586 1 92.25 373 ILE A C 1
ATOM 2898 O O . ILE A 1 373 ? -7.977 0.63 11.953 1 92.25 373 ILE A O 1
ATOM 2902 N N . PRO A 1 374 ? -7.172 2.666 12.281 1 90.12 374 PRO A N 1
ATOM 2903 C CA . PRO A 1 374 ? -7.469 2.578 13.711 1 90.12 374 PRO A CA 1
ATOM 2904 C C . PRO A 1 374 ? -8.953 2.74 14.016 1 90.12 374 PRO A C 1
ATOM 2906 O O . PRO A 1 374 ? -9.367 2.607 15.172 1 90.12 374 PRO A O 1
ATOM 2909 N N . CYS A 1 375 ? -9.734 3.018 13.07 1 91.06 375 CYS A N 1
ATOM 2910 C CA . CYS A 1 375 ? -11.164 3.182 13.305 1 91.06 375 CYS A CA 1
ATOM 2911 C C . CYS A 1 375 ? -11.953 2.029 12.703 1 91.06 375 CYS A C 1
ATOM 2913 O O . CYS A 1 375 ? -11.406 1.238 11.93 1 91.06 375 CYS A O 1
ATOM 2915 N N . ARG A 1 376 ? -13.18 1.801 13.203 1 77.94 376 ARG A N 1
ATOM 2916 C CA . ARG A 1 376 ? -14.039 0.734 12.695 1 77.94 376 ARG A CA 1
ATOM 2917 C C . ARG A 1 376 ? -14.562 1.064 11.305 1 77.94 376 ARG A C 1
ATOM 2919 O O . ARG A 1 376 ? -14.812 2.23 10.984 1 77.94 376 ARG A O 1
ATOM 2926 N N . ARG A 1 377 ? -14.508 0.064 10.508 1 63.81 377 ARG A N 1
ATOM 2927 C CA . ARG A 1 377 ? -15.008 0.26 9.148 1 63.81 377 ARG A CA 1
ATOM 2928 C C . ARG A 1 377 ? -16.453 0.763 9.156 1 63.81 377 ARG A C 1
ATOM 2930 O O . ARG A 1 377 ? -17.297 0.227 9.875 1 63.81 377 ARG A O 1
ATOM 2937 N N . ARG A 1 378 ? -16.734 2.045 8.852 1 51.72 378 ARG A N 1
ATOM 2938 C CA . ARG A 1 378 ? -18.094 2.549 8.727 1 51.72 378 ARG A CA 1
ATOM 2939 C C . ARG A 1 378 ? -18.922 1.677 7.781 1 51.72 378 ARG A C 1
ATOM 2941 O O . ARG A 1 378 ? -18.484 1.377 6.668 1 51.72 378 ARG A O 1
ATOM 2948 N N . SER A 1 379 ? -19.578 0.597 8.242 1 41.84 379 SER A N 1
ATOM 2949 C CA . SER A 1 379 ? -20.562 -0.116 7.43 1 41.84 379 SER A CA 1
ATOM 2950 C C . SER A 1 379 ? -21.312 0.837 6.504 1 41.84 379 SER A C 1
ATOM 2952 O O . SER A 1 379 ? -21.75 1.906 6.934 1 41.84 379 SER A O 1
ATOM 2954 N N . SER A 1 380 ? -20.984 0.832 5.27 1 39.62 380 SER A N 1
ATOM 2955 C CA . SER A 1 380 ? -21.797 1.55 4.285 1 39.62 380 SER A CA 1
ATOM 2956 C C . SER A 1 380 ? -23.281 1.497 4.641 1 39.62 380 SER A C 1
ATOM 2958 O O . SER A 1 380 ? -24.125 1.975 3.881 1 39.62 380 SER A O 1
ATOM 2960 N N . SER A 1 381 ? -23.719 0.658 5.559 1 34.06 381 SER A N 1
ATOM 2961 C CA . SER A 1 381 ? -25.172 0.613 5.688 1 34.06 381 SER A CA 1
ATOM 2962 C C . SER A 1 381 ? -25.719 1.925 6.238 1 34.06 381 SER A C 1
ATOM 2964 O O . SER A 1 381 ? -26.516 1.924 7.191 1 34.06 381 SER A O 1
ATOM 2966 N N . SER A 1 382 ? -25 2.889 6.539 1 32.97 382 SER A N 1
ATOM 2967 C CA . SER A 1 382 ? -25.938 3.949 6.91 1 32.97 382 SER A CA 1
ATOM 2968 C C . SER A 1 382 ? -26.984 4.176 5.82 1 32.97 382 SER A C 1
ATOM 2970 O O . SER A 1 382 ? -26.641 4.258 4.637 1 32.97 382 SER A O 1
ATOM 2972 N N . THR A 1 383 ? -28.203 3.795 6.008 1 31.28 383 THR A N 1
ATOM 2973 C CA . THR A 1 383 ? -29.453 4.25 5.391 1 31.28 383 THR A CA 1
ATOM 2974 C C . THR A 1 383 ? -29.344 5.711 4.961 1 31.28 383 THR A C 1
ATOM 2976 O O . THR A 1 383 ? -29.016 6.578 5.777 1 31.28 383 THR A O 1
ATOM 2979 N N . LEU A 1 384 ? -29.078 5.934 3.732 1 31.59 384 LEU A N 1
ATOM 2980 C CA . LEU A 1 384 ? -29.516 7.191 3.127 1 31.59 384 LEU A CA 1
ATOM 2981 C C . LEU A 1 384 ? -30.828 7.664 3.744 1 31.59 384 LEU A C 1
ATOM 2983 O O . LEU A 1 384 ? -31.906 7.176 3.385 1 31.59 384 LEU A O 1
ATOM 2987 N N . SER A 1 385 ? -31.062 7.699 4.977 1 30.83 385 SER A N 1
ATOM 2988 C CA . SER A 1 385 ? -32.219 8.57 5.176 1 30.83 385 SER A CA 1
ATOM 2989 C C . SER A 1 385 ? -32.062 9.859 4.367 1 30.83 385 SER A C 1
ATOM 2991 O O . SER A 1 385 ? -31.062 10.547 4.449 1 30.83 385 SER A O 1
ATOM 2993 N N . GLU A 1 386 ? -32.75 9.836 3.152 1 32.44 386 GLU A N 1
ATOM 2994 C CA . GLU A 1 386 ? -33.188 10.891 2.244 1 32.44 386 GLU A CA 1
ATOM 2995 C C . GLU A 1 386 ? -33.531 12.164 3.008 1 32.44 386 GLU A C 1
ATOM 2997 O O . GLU A 1 386 ? -34.719 12.531 3.1 1 32.44 386 GLU A O 1
ATOM 3002 N N . GLU A 1 387 ? -33.281 12.352 4.238 1 31.06 387 GLU A N 1
ATOM 3003 C CA . GLU A 1 387 ? -33.688 13.742 4.422 1 31.06 387 GLU A CA 1
ATOM 3004 C C . GLU A 1 387 ? -32.969 14.672 3.465 1 31.06 387 GLU A C 1
ATOM 3006 O O . GLU A 1 387 ? -31.734 14.789 3.535 1 31.06 387 GLU A O 1
ATOM 3011 N N . LYS A 1 388 ? -33.469 14.797 2.225 1 32.94 388 LYS A N 1
ATOM 3012 C CA . LYS A 1 388 ? -33.344 15.797 1.177 1 32.94 388 LYS A CA 1
ATOM 3013 C C . LYS A 1 388 ? -33.094 17.188 1.771 1 32.94 388 LYS A C 1
ATOM 3015 O O . LYS A 1 388 ? -34.062 17.922 2.037 1 32.94 388 LYS A O 1
ATOM 3020 N N . SER A 1 389 ? -32.406 17.375 2.871 1 31.47 389 SER A N 1
ATOM 3021 C CA . SER A 1 389 ? -32.344 18.812 3.07 1 31.47 389 SER A CA 1
ATOM 3022 C C . SER A 1 389 ? -31.672 19.516 1.898 1 31.47 389 SER A C 1
ATOM 3024 O O . SER A 1 389 ? -30.469 19.328 1.661 1 31.47 389 SER A O 1
ATOM 3026 N N . ASP A 1 390 ? -32.312 19.594 0.758 1 34.31 390 ASP A N 1
ATOM 3027 C CA . ASP A 1 390 ? -32.125 20.484 -0.382 1 34.31 390 ASP A CA 1
ATOM 3028 C C . ASP A 1 390 ? -31.578 21.844 0.067 1 34.31 390 ASP A C 1
ATOM 3030 O O . ASP A 1 390 ? -31.625 22.812 -0.686 1 34.31 390 ASP A O 1
ATOM 3034 N N . GLY A 1 391 ? -31.516 22.047 1.389 1 34.5 391 GLY A N 1
ATOM 3035 C CA . GLY A 1 391 ? -31.156 23.438 1.57 1 34.5 391 GLY A CA 1
ATOM 3036 C C . GLY A 1 391 ? -29.797 23.797 1.004 1 34.5 391 GLY A C 1
ATOM 3037 O O . GLY A 1 391 ? -28.969 22.922 0.761 1 34.5 391 GLY A O 1
ATOM 3038 N N . PRO A 1 392 ? -29.75 24.953 0.39 1 33 392 PRO A N 1
ATOM 3039 C CA . PRO A 1 392 ? -28.453 25.422 -0.115 1 33 392 PRO A CA 1
ATOM 3040 C C . PRO A 1 392 ? -27.297 25.078 0.821 1 33 392 PRO A C 1
ATOM 3042 O O . PRO A 1 392 ? -27.422 25.219 2.041 1 33 392 PRO A O 1
ATOM 3045 N N . GLN A 1 393 ? -26.656 23.906 0.608 1 33.16 393 GLN A N 1
ATOM 3046 C CA . GLN A 1 393 ? -25.422 23.688 1.34 1 33.16 393 GLN A CA 1
ATOM 3047 C C . GLN A 1 393 ? -24.719 25.016 1.639 1 33.16 393 GLN A C 1
ATOM 3049 O O . GLN A 1 393 ? -24.234 25.688 0.725 1 33.16 393 GLN A O 1
ATOM 3054 N N . ALA A 1 394 ? -25.25 25.766 2.559 1 35.47 394 ALA A N 1
ATOM 3055 C CA . ALA A 1 394 ? -24.578 27 2.963 1 35.47 394 ALA A CA 1
ATOM 3056 C C . ALA A 1 394 ? -23.062 26.859 2.9 1 35.47 394 ALA A C 1
ATOM 3058 O O . ALA A 1 394 ? -22.516 25.859 3.373 1 35.47 394 ALA A O 1
ATOM 3059 N N . LEU A 1 395 ? -22.391 27.453 1.962 1 37.72 395 LEU A N 1
ATOM 3060 C CA . LEU A 1 395 ? -20.938 27.531 1.935 1 37.72 395 LEU A CA 1
ATOM 3061 C C . LEU A 1 395 ? -20.375 27.531 3.348 1 37.72 395 LEU A C 1
ATOM 3063 O O . LEU A 1 395 ? -20.766 28.359 4.176 1 37.72 395 LEU A O 1
ATOM 3067 N N . ALA A 1 396 ? -20.016 26.375 3.865 1 47.84 396 ALA A N 1
ATOM 3068 C CA . ALA A 1 396 ? -19.375 26.328 5.176 1 47.84 396 ALA A CA 1
ATOM 3069 C C . ALA A 1 396 ? -18.469 27.547 5.391 1 47.84 396 ALA A C 1
ATOM 3071 O O . ALA A 1 396 ? -17.703 27.922 4.504 1 47.84 396 ALA A O 1
ATOM 3072 N N . PRO A 1 397 ? -18.797 28.391 6.289 1 51.47 397 PRO A N 1
ATOM 3073 C CA . PRO A 1 397 ? -17.938 29.531 6.586 1 51.47 397 PRO A CA 1
ATOM 3074 C C . PRO A 1 397 ? -16.453 29.172 6.598 1 51.47 397 PRO A C 1
ATOM 3076 O O . PRO A 1 397 ? -16.094 28 6.84 1 51.47 397 PRO A O 1
ATOM 3079 N N . ALA A 1 398 ? -15.539 30.047 6.059 1 65.44 398 ALA A N 1
ATOM 3080 C CA . ALA A 1 398 ? -14.086 29.875 6.043 1 65.44 398 ALA A CA 1
ATOM 3081 C C . ALA A 1 398 ? -13.562 29.547 7.438 1 65.44 398 ALA A C 1
ATOM 3083 O O . ALA A 1 398 ? -13.953 30.172 8.422 1 65.44 398 ALA A O 1
ATOM 3084 N N . PRO A 1 399 ? -12.805 28.547 7.465 1 68.44 399 PRO A N 1
ATOM 3085 C CA . PRO A 1 399 ? -12.242 28.172 8.766 1 68.44 399 PRO A CA 1
ATOM 3086 C C . PRO A 1 399 ? -11.477 29.297 9.43 1 68.44 399 PRO A C 1
ATOM 3088 O O . PRO A 1 399 ? -10.875 30.125 8.742 1 68.44 399 PRO A O 1
ATOM 3091 N N . LEU A 1 400 ? -11.609 29.375 10.688 1 70.06 400 LEU A N 1
ATOM 3092 C CA . LEU A 1 400 ? -10.984 30.422 11.484 1 70.06 400 LEU A CA 1
ATOM 3093 C C . LEU A 1 400 ? -9.484 30.469 11.227 1 70.06 400 LEU A C 1
ATOM 3095 O O . LEU A 1 400 ? -8.906 31.562 11.141 1 70.06 400 LEU A O 1
ATOM 3099 N N . SER A 1 401 ? -8.859 29.359 10.992 1 76.75 401 SER A N 1
ATOM 3100 C CA . SER A 1 401 ? -7.41 29.281 10.867 1 76.75 401 SER A CA 1
ATOM 3101 C C . SER A 1 401 ? -6.926 29.953 9.586 1 76.75 401 SER A C 1
ATOM 3103 O O . SER A 1 401 ? -5.875 30.594 9.57 1 76.75 401 SER A O 1
ATOM 3105 N N . TYR A 1 402 ? -7.75 29.906 8.562 1 73 402 TYR A N 1
ATOM 3106 C CA . TYR A 1 402 ? -7.324 30.531 7.316 1 73 402 TYR A CA 1
ATOM 3107 C C . TYR A 1 402 ? -7.422 32.031 7.402 1 73 402 TYR A C 1
ATOM 3109 O O . TYR A 1 402 ? -6.656 32.75 6.746 1 73 402 TYR A O 1
ATOM 3117 N N . ARG A 1 403 ? -8.305 32.5 8.266 1 70.75 403 ARG A N 1
ATOM 3118 C CA . ARG A 1 403 ? -8.43 33.938 8.477 1 70.75 403 ARG A CA 1
ATOM 3119 C C . ARG A 1 403 ? -7.16 34.5 9.109 1 70.75 403 ARG A C 1
ATOM 3121 O O . ARG A 1 403 ? -6.836 35.656 8.914 1 70.75 403 ARG A O 1
ATOM 3128 N N . THR A 1 404 ? -6.48 33.719 9.805 1 73.81 404 THR A N 1
ATOM 3129 C CA . THR A 1 404 ? -5.277 34.156 10.5 1 73.81 404 THR A CA 1
ATOM 3130 C C . THR A 1 404 ? -4.156 34.438 9.508 1 73.81 404 THR A C 1
ATOM 3132 O O . THR A 1 404 ? -3.156 35.062 9.867 1 73.81 404 THR A O 1
ATOM 3135 N N . LEU A 1 405 ? -4.348 34.062 8.227 1 78.19 405 LEU A N 1
ATOM 3136 C CA . LEU A 1 405 ? -3.287 34.188 7.23 1 78.19 405 LEU A CA 1
ATOM 3137 C C . LEU A 1 405 ? -3.373 35.562 6.539 1 78.19 405 LEU A C 1
ATOM 3139 O O . LEU A 1 405 ? -2.508 35.906 5.734 1 78.19 405 LEU A O 1
ATOM 3143 N N . VAL A 1 406 ? -4.402 36.344 6.895 1 62.38 406 VAL A N 1
ATOM 3144 C CA . VAL A 1 406 ? -4.582 37.688 6.414 1 62.38 406 VAL A CA 1
ATOM 3145 C C . VAL A 1 406 ? -4.293 38.688 7.543 1 62.38 406 VAL A C 1
ATOM 3147 O O . VAL A 1 406 ? -4.859 38.562 8.633 1 62.38 406 VAL A O 1
ATOM 3150 N N . PRO A 1 407 ? -3.512 39.719 7.121 1 64.88 407 PRO A N 1
ATOM 3151 C CA . PRO A 1 407 ? -3.232 40.688 8.172 1 64.88 407 PRO A CA 1
ATOM 3152 C C . PRO A 1 407 ? -4.492 41.406 8.656 1 64.88 407 PRO A C 1
ATOM 3154 O O . PRO A 1 407 ? -5.426 41.625 7.883 1 64.88 407 PRO A O 1
ATOM 3157 N N . HIS A 1 408 ? -4.699 41.688 9.789 1 64.94 408 HIS A N 1
ATOM 3158 C CA . HIS A 1 408 ? -5.711 42.531 10.414 1 64.94 408 HIS A CA 1
ATOM 3159 C C . HIS A 1 408 ? -7.02 41.781 10.609 1 64.94 408 HIS A C 1
ATOM 3161 O O . HIS A 1 408 ? -8.023 42.344 11.031 1 64.94 408 HIS A O 1
ATOM 3167 N N . ARG A 1 409 ? -6.82 40.562 10.039 1 59.91 409 ARG A N 1
ATOM 3168 C CA . ARG A 1 409 ? -8.047 39.812 10.234 1 59.91 409 ARG A CA 1
ATOM 3169 C C . ARG A 1 409 ? -8.047 39.094 11.578 1 59.91 409 ARG A C 1
ATOM 3171 O O . ARG A 1 409 ? -6.988 38.688 12.07 1 59.91 409 ARG A O 1
ATOM 3178 N N . LEU A 1 410 ? -9.297 39.062 12.305 1 62.06 410 LEU A N 1
ATOM 3179 C CA . LEU A 1 410 ? -9.594 38.5 13.617 1 62.06 410 LEU A CA 1
ATOM 3180 C C . LEU A 1 410 ? -9.414 39.562 14.703 1 62.06 410 LEU A C 1
ATOM 3182 O O . LEU A 1 410 ? -8.508 40.406 14.617 1 62.06 410 LEU A O 1
ATOM 3186 N N . MET B 1 1 ? 34.812 -21.844 -15.617 1 18.55 1 MET B N 1
ATOM 3187 C CA . MET B 1 1 ? 34.25 -22.875 -16.516 1 18.55 1 MET B CA 1
ATOM 3188 C C . MET B 1 1 ? 33.531 -23.953 -15.727 1 18.55 1 MET B C 1
ATOM 3190 O O . MET B 1 1 ? 32.344 -24.203 -15.969 1 18.55 1 MET B O 1
ATOM 3194 N N . MET B 1 2 ? 34 -25.172 -15.531 1 20.92 2 MET B N 1
ATOM 3195 C CA . MET B 1 2 ? 33.531 -26.484 -15.945 1 20.92 2 MET B CA 1
ATOM 3196 C C . MET B 1 2 ? 32.75 -27.156 -14.82 1 20.92 2 MET B C 1
ATOM 3198 O O . MET B 1 2 ? 32.031 -28.141 -15.047 1 20.92 2 MET B O 1
ATOM 3202 N N . SER B 1 3 ? 33.062 -26.953 -13.539 1 21.72 3 SER B N 1
ATOM 3203 C CA . SER B 1 3 ? 33.156 -28.172 -12.734 1 21.72 3 SER B CA 1
ATOM 3204 C C . SER B 1 3 ? 31.781 -28.656 -12.312 1 21.72 3 SER B C 1
ATOM 3206 O O . SER B 1 3 ? 31.484 -29.859 -12.391 1 21.72 3 SER B O 1
ATOM 3208 N N . SER B 1 4 ? 30.984 -27.875 -11.469 1 24.14 4 SER B N 1
ATOM 3209 C CA . SER B 1 4 ? 30.344 -28.562 -10.367 1 24.14 4 SER B CA 1
ATOM 3210 C C . SER B 1 4 ? 28.984 -29.141 -10.789 1 24.14 4 SER B C 1
ATOM 3212 O O . SER B 1 4 ? 27.969 -28.438 -10.711 1 24.14 4 SER B O 1
ATOM 3214 N N . ASN B 1 5 ? 28.891 -29.703 -12.039 1 26.53 5 ASN B N 1
ATOM 3215 C CA . ASN B 1 5 ? 27.656 -30.297 -12.547 1 26.53 5 ASN B CA 1
ATOM 3216 C C . ASN B 1 5 ? 27.141 -31.391 -11.609 1 26.53 5 ASN B C 1
ATOM 3218 O O . ASN B 1 5 ? 27.125 -32.562 -11.977 1 26.53 5 ASN B O 1
ATOM 3222 N N . ILE B 1 6 ? 27.547 -31.406 -10.281 1 22.39 6 ILE B N 1
ATOM 3223 C CA . ILE B 1 6 ? 27.656 -32.625 -9.508 1 22.39 6 ILE B CA 1
ATOM 3224 C C . ILE B 1 6 ? 26.312 -33.344 -9.461 1 22.39 6 ILE B C 1
ATOM 3226 O O . ILE B 1 6 ? 26.203 -34.5 -9.836 1 22.39 6 ILE B O 1
ATOM 3230 N N . SER B 1 7 ? 25.516 -33.312 -8.359 1 22.91 7 SER B N 1
ATOM 3231 C CA . SER B 1 7 ? 25.156 -34.5 -7.582 1 22.91 7 SER B CA 1
ATOM 3232 C C . SER B 1 7 ? 23.703 -34.906 -7.852 1 22.91 7 SER B C 1
ATOM 3234 O O . SER B 1 7 ? 23.172 -35.781 -7.195 1 22.91 7 SER B O 1
ATOM 3236 N N . PHE B 1 8 ? 22.859 -34.125 -8.625 1 24.22 8 PHE B N 1
ATOM 3237 C CA . PHE B 1 8 ? 21.484 -34.469 -8.305 1 24.22 8 PHE B CA 1
ATOM 3238 C C . PHE B 1 8 ? 21.109 -35.844 -8.805 1 24.22 8 PHE B C 1
ATOM 3240 O O . PHE B 1 8 ? 19.953 -36.25 -8.742 1 24.22 8 PHE B O 1
ATOM 3247 N N . CYS B 1 9 ? 21.969 -36.531 -9.625 1 27.88 9 CYS B N 1
ATOM 3248 C CA . CYS B 1 9 ? 21.625 -37.844 -10.211 1 27.88 9 CYS B CA 1
ATOM 3249 C C . CYS B 1 9 ? 21.297 -38.844 -9.133 1 27.88 9 CYS B C 1
ATOM 3251 O O . CYS B 1 9 ? 21.141 -40.031 -9.422 1 27.88 9 CYS B O 1
ATOM 3253 N N . ALA B 1 10 ? 21.5 -38.469 -7.867 1 28.53 10 ALA B N 1
ATOM 3254 C CA . ALA B 1 10 ? 21.781 -39.562 -6.934 1 28.53 10 ALA B CA 1
ATOM 3255 C C . ALA B 1 10 ? 20.516 -40.344 -6.594 1 28.53 10 ALA B C 1
ATOM 3257 O O . ALA B 1 10 ? 20.547 -41.562 -6.352 1 28.53 10 ALA B O 1
ATOM 3258 N N . SER B 1 11 ? 19.391 -39.562 -6.48 1 27.66 11 SER B N 1
ATOM 3259 C CA . SER B 1 11 ? 18.406 -40.281 -5.691 1 27.66 11 SER B CA 1
ATOM 3260 C C . SER B 1 11 ? 17.828 -41.469 -6.488 1 27.66 11 SER B C 1
ATOM 3262 O O . SER B 1 11 ? 17.062 -42.25 -5.953 1 27.66 11 SER B O 1
ATOM 3264 N N . ILE B 1 12 ? 17.875 -41.344 -7.871 1 30.14 12 ILE B N 1
ATOM 3265 C CA . ILE B 1 12 ? 17.172 -42.406 -8.547 1 30.14 12 ILE B CA 1
ATOM 3266 C C . ILE B 1 12 ? 17.875 -43.75 -8.273 1 30.14 12 ILE B C 1
ATOM 3268 O O . ILE B 1 12 ? 17.359 -44.812 -8.633 1 30.14 12 ILE B O 1
ATOM 3272 N N . LEU B 1 13 ? 19.188 -43.594 -7.691 1 30.64 13 LEU B N 1
ATOM 3273 C CA . LEU B 1 13 ? 20.031 -44.781 -7.617 1 30.64 13 LEU B CA 1
ATOM 3274 C C . LEU B 1 13 ? 19.516 -45.75 -6.562 1 30.64 13 LEU B C 1
ATOM 3276 O O . LEU B 1 13 ? 20.031 -46.875 -6.426 1 30.64 13 LEU B O 1
ATOM 3280 N N . PHE B 1 14 ? 18.688 -45.188 -5.633 1 30.84 14 PHE B N 1
ATOM 3281 C CA . PHE B 1 14 ? 18.547 -46.094 -4.488 1 30.84 14 PHE B CA 1
ATOM 3282 C C . PHE B 1 14 ? 17.859 -47.375 -4.891 1 30.84 14 PHE B C 1
ATOM 3284 O O . PHE B 1 14 ? 18.062 -48.438 -4.266 1 30.84 14 PHE B O 1
ATOM 3291 N N . SER B 1 15 ? 16.875 -47.25 -5.836 1 31.28 15 SER B N 1
ATOM 3292 C CA . SER B 1 15 ? 16.062 -48.438 -5.895 1 31.28 15 SER B CA 1
ATOM 3293 C C . SER B 1 15 ? 16.828 -49.594 -6.52 1 31.28 15 SER B C 1
ATOM 3295 O O . SER B 1 15 ? 16.344 -50.75 -6.535 1 31.28 15 SER B O 1
ATOM 3297 N N . ILE B 1 16 ? 17.953 -49.188 -7.227 1 33.25 16 ILE B N 1
ATOM 3298 C CA . ILE B 1 16 ? 18.609 -50.312 -7.918 1 33.25 16 ILE B CA 1
ATOM 3299 C C . ILE B 1 16 ? 19.344 -51.188 -6.902 1 33.25 16 ILE B C 1
ATOM 3301 O O . ILE B 1 16 ? 19.766 -52.281 -7.223 1 33.25 16 ILE B O 1
ATOM 3305 N N . CYS B 1 17 ? 19.672 -50.531 -5.703 1 31.83 17 CYS B N 1
ATOM 3306 C CA . CYS B 1 17 ? 20.625 -51.281 -4.906 1 31.83 17 CYS B CA 1
ATOM 3307 C C . CYS B 1 17 ? 20.016 -52.625 -4.473 1 31.83 17 CYS B C 1
ATOM 3309 O O . CYS B 1 17 ? 20.75 -53.531 -4.043 1 31.83 17 CYS B O 1
ATOM 3311 N N . PHE B 1 18 ? 18.703 -52.531 -4.16 1 32.97 18 PHE B N 1
ATOM 3312 C CA . PHE B 1 18 ? 18.281 -53.781 -3.553 1 32.97 18 PHE B CA 1
ATOM 3313 C C . PHE B 1 18 ? 18.375 -54.938 -4.555 1 32.97 18 PHE B C 1
ATOM 3315 O O . PHE B 1 18 ? 18.109 -56.094 -4.211 1 32.97 18 PHE B O 1
ATOM 3322 N N . LEU B 1 19 ? 18.594 -54.469 -5.859 1 33.94 19 LEU B N 1
ATOM 3323 C CA . LEU B 1 19 ? 18.438 -55.594 -6.805 1 33.94 19 LEU B CA 1
ATOM 3324 C C . LEU B 1 19 ? 19.641 -56.531 -6.766 1 33.94 19 LEU B C 1
ATOM 3326 O O . LEU B 1 19 ? 19.688 -57.5 -7.5 1 33.94 19 LEU B O 1
ATOM 3330 N N . HIS B 1 20 ? 20.797 -56 -6.172 1 33.56 20 HIS B N 1
ATOM 3331 C CA . HIS B 1 20 ? 21.938 -56.875 -6.438 1 33.56 20 HIS B CA 1
ATOM 3332 C C . HIS B 1 20 ? 21.766 -58.219 -5.754 1 33.56 20 HIS B C 1
ATOM 3334 O O . HIS B 1 20 ? 22.594 -59.125 -5.914 1 33.56 20 HIS B O 1
ATOM 3340 N N . LEU B 1 21 ? 21.031 -58.156 -4.59 1 31.72 21 LEU B N 1
ATOM 3341 C CA . LEU B 1 21 ? 21.406 -59.344 -3.826 1 31.72 21 LEU B CA 1
ATOM 3342 C C . LEU B 1 21 ? 20.969 -60.594 -4.551 1 31.72 21 LEU B C 1
ATOM 3344 O O . LEU B 1 21 ? 21.656 -61.625 -4.473 1 31.72 21 LEU B O 1
ATOM 3348 N N . CYS B 1 22 ? 19.625 -60.688 -4.902 1 32.38 22 CYS B N 1
ATOM 3349 C CA . CYS B 1 22 ? 19.094 -62.062 -4.875 1 32.38 22 CYS B CA 1
ATOM 3350 C C . CYS B 1 22 ? 19.406 -62.781 -6.176 1 32.38 22 CYS B C 1
ATOM 3352 O O . CYS B 1 22 ? 18.562 -62.844 -7.074 1 32.38 22 CYS B O 1
ATOM 3354 N N . LEU B 1 23 ? 20.531 -62.469 -6.836 1 34.28 23 LEU B N 1
ATOM 3355 C CA . LEU B 1 23 ? 20.734 -63.375 -7.965 1 34.28 23 LEU B CA 1
ATOM 3356 C C . LEU B 1 23 ? 20.844 -64.812 -7.5 1 34.28 23 LEU B C 1
ATOM 3358 O O . LEU B 1 23 ? 21.922 -65.375 -7.496 1 34.28 23 LEU B O 1
ATOM 3362 N N . GLN B 1 24 ? 20.328 -65.125 -6.25 1 32.16 24 GLN B N 1
ATOM 3363 C CA . GLN B 1 24 ? 20.469 -66.562 -6.062 1 32.16 24 GLN B CA 1
ATOM 3364 C C . GLN B 1 24 ? 19.719 -67.312 -7.148 1 32.16 24 GLN B C 1
ATOM 3366 O O . GLN B 1 24 ? 18.578 -67 -7.457 1 32.16 24 GLN B O 1
ATOM 3371 N N . HIS B 1 25 ? 20.422 -67.875 -8.086 1 35.44 25 HIS B N 1
ATOM 3372 C CA . HIS B 1 25 ? 19.984 -68.875 -9.047 1 35.44 25 HIS B CA 1
ATOM 3373 C C . HIS B 1 25 ? 19.188 -70 -8.367 1 35.44 25 HIS B C 1
ATOM 3375 O O . HIS B 1 25 ? 19.75 -70.938 -7.863 1 35.44 25 HIS B O 1
ATOM 3381 N N . ASP B 1 26 ? 18.281 -69.625 -7.363 1 35.03 26 ASP B N 1
ATOM 3382 C CA . ASP B 1 26 ? 17.547 -70.812 -6.934 1 35.03 26 ASP B CA 1
ATOM 3383 C C . ASP B 1 26 ? 16.828 -71.5 -8.109 1 35.03 26 ASP B C 1
ATOM 3385 O O . ASP B 1 26 ? 16.266 -70.75 -8.961 1 35.03 26 ASP B O 1
ATOM 3389 N N . GLN B 1 27 ? 17.188 -72.688 -8.492 1 36.84 27 GLN B N 1
ATOM 3390 C CA . GLN B 1 27 ? 16.562 -73.625 -9.398 1 36.84 27 GLN B CA 1
ATOM 3391 C C . GLN B 1 27 ? 15.047 -73.688 -9.188 1 36.84 27 GLN B C 1
ATOM 3393 O O . GLN B 1 27 ? 14.562 -74.25 -8.203 1 36.84 27 GLN B O 1
ATOM 3398 N N . VAL B 1 28 ? 14.344 -72.562 -9.312 1 43.5 28 VAL B N 1
ATOM 3399 C CA . VAL B 1 28 ? 12.891 -72.625 -9.258 1 43.5 28 VAL B CA 1
ATOM 3400 C C . VAL B 1 28 ? 12.367 -73.688 -10.203 1 43.5 28 VAL B C 1
ATOM 3402 O O . VAL B 1 28 ? 12.773 -73.75 -11.367 1 43.5 28 VAL B O 1
ATOM 3405 N N . GLU B 1 29 ? 11.938 -74.812 -9.703 1 42.84 29 GLU B N 1
ATOM 3406 C CA . GLU B 1 29 ? 11.297 -75.938 -10.406 1 42.84 29 GLU B CA 1
ATOM 3407 C C . GLU B 1 29 ? 10.281 -75.438 -11.43 1 42.84 29 GLU B C 1
ATOM 3409 O O . GLU B 1 29 ? 9.453 -74.562 -11.109 1 42.84 29 GLU B O 1
ATOM 3414 N N . ALA B 1 30 ? 10.539 -75.562 -12.727 1 49.59 30 ALA B N 1
ATOM 3415 C CA . ALA B 1 30 ? 9.68 -75.25 -13.859 1 49.59 30 ALA B CA 1
ATOM 3416 C C . ALA B 1 30 ? 8.266 -75.75 -13.633 1 49.59 30 ALA B C 1
ATOM 3418 O O . ALA B 1 30 ? 8.07 -76.938 -13.266 1 49.59 30 ALA B O 1
ATOM 3419 N N . GLN B 1 31 ? 7.32 -74.875 -13.203 1 53.16 31 GLN B N 1
ATOM 3420 C CA . GLN B 1 31 ? 5.922 -75.25 -13.094 1 53.16 31 GLN B CA 1
ATOM 3421 C C . GLN B 1 31 ? 5.406 -75.812 -14.414 1 53.16 31 GLN B C 1
ATOM 3423 O O . GLN B 1 31 ? 5.984 -75.562 -15.477 1 53.16 31 GLN B O 1
ATOM 3428 N N . PRO B 1 32 ? 4.328 -76.562 -14.336 1 57.56 32 PRO B N 1
ATOM 3429 C CA . PRO B 1 32 ? 3.717 -77.062 -15.578 1 57.56 32 PRO B CA 1
ATOM 3430 C C . PRO B 1 32 ? 3.432 -75.938 -16.578 1 57.56 32 PRO B C 1
ATOM 3432 O O . PRO B 1 32 ? 2.926 -74.875 -16.203 1 57.56 32 PRO B O 1
ATOM 3435 N N . GLY B 1 33 ? 3.807 -76 -17.938 1 66.19 33 GLY B N 1
ATOM 3436 C CA . GLY B 1 33 ? 3.635 -75.125 -19.078 1 66.19 33 GLY B CA 1
ATOM 3437 C C . GLY B 1 33 ? 4.855 -74.25 -19.375 1 66.19 33 GLY B C 1
ATOM 3438 O O . GLY B 1 33 ? 4.824 -73.438 -20.266 1 66.19 33 GLY B O 1
ATOM 3439 N N . GLY B 1 34 ? 5.965 -74.5 -18.578 1 79.56 34 GLY B N 1
ATOM 3440 C CA . GLY B 1 34 ? 7.27 -73.938 -18.875 1 79.56 34 GLY B CA 1
ATOM 3441 C C . GLY B 1 34 ? 7.469 -72.562 -18.312 1 79.56 34 GLY B C 1
ATOM 3442 O O . GLY B 1 34 ? 8.273 -71.75 -18.828 1 79.56 34 GLY B O 1
ATOM 3443 N N . PHE B 1 35 ? 6.559 -72.25 -17.219 1 89.19 35 PHE B N 1
ATOM 3444 C CA . PHE B 1 35 ? 6.746 -70.938 -16.625 1 89.19 35 PHE B CA 1
ATOM 3445 C C . PHE B 1 35 ? 7.602 -71 -15.367 1 89.19 35 PHE B C 1
ATOM 3447 O O . PHE B 1 35 ? 7.504 -72 -14.617 1 89.19 35 PHE B O 1
ATOM 3454 N N . ALA B 1 36 ? 8.352 -70 -15.109 1 88.38 36 ALA B N 1
ATOM 3455 C CA . ALA B 1 36 ? 9.266 -69.938 -13.969 1 88.38 36 ALA B CA 1
ATOM 3456 C C . ALA B 1 36 ? 8.492 -69.75 -12.664 1 88.38 36 ALA B C 1
ATOM 3458 O O . ALA B 1 36 ? 8.977 -70.125 -11.594 1 88.38 36 ALA B O 1
ATOM 3459 N N . SER B 1 37 ? 7.273 -69.188 -12.672 1 92.44 37 SER B N 1
ATOM 3460 C CA . SER B 1 37 ? 6.414 -68.938 -11.508 1 92.44 37 SER B CA 1
ATOM 3461 C C . SER B 1 37 ? 4.953 -68.875 -11.922 1 92.44 37 SER B C 1
ATOM 3463 O O . SER B 1 37 ? 4.648 -68.562 -13.078 1 92.44 37 SER B O 1
ATOM 3465 N N . PRO B 1 38 ? 4.043 -69.062 -10.969 1 93 38 PRO B N 1
ATOM 3466 C CA . PRO B 1 38 ? 2.623 -68.875 -11.273 1 93 38 PRO B CA 1
ATOM 3467 C C . PRO B 1 38 ? 2.297 -67.438 -11.594 1 93 38 PRO B C 1
ATOM 3469 O O . PRO B 1 38 ? 1.366 -67.125 -12.359 1 93 38 PRO B O 1
ATOM 3472 N N . ARG B 1 39 ? 3.041 -66.625 -11.047 1 94.12 39 ARG B N 1
ATOM 3473 C CA . ARG B 1 39 ? 2.826 -65.188 -11.281 1 94.12 39 ARG B CA 1
ATOM 3474 C C . ARG B 1 39 ? 3.205 -64.812 -12.711 1 94.12 39 ARG B C 1
ATOM 3476 O O . ARG B 1 39 ? 2.537 -63.969 -13.328 1 94.12 39 ARG B O 1
ATOM 3483 N N . LEU B 1 40 ? 4.203 -65.375 -13.211 1 96.25 40 LEU B N 1
ATOM 3484 C CA . LEU B 1 40 ? 4.582 -65.188 -14.594 1 96.25 40 LEU B CA 1
ATOM 3485 C C . LEU B 1 40 ? 3.555 -65.75 -15.547 1 96.25 40 LEU B C 1
ATOM 3487 O O . LEU B 1 40 ? 3.309 -65.188 -16.625 1 96.25 40 LEU B O 1
ATOM 3491 N N . ARG B 1 41 ? 3.035 -66.875 -15.148 1 95.5 41 ARG B N 1
ATOM 3492 C CA . ARG B 1 41 ? 1.959 -67.5 -15.953 1 95.5 41 ARG B CA 1
ATOM 3493 C C . ARG B 1 41 ? 0.771 -66.5 -16.047 1 95.5 41 ARG B C 1
ATOM 3495 O O . ARG B 1 41 ? 0.227 -66.312 -17.125 1 95.5 41 ARG B O 1
ATOM 3502 N N . ASN B 1 42 ? 0.446 -66 -14.914 1 95 42 ASN B N 1
ATOM 3503 C CA . ASN B 1 42 ? -0.634 -65.062 -14.898 1 95 42 ASN B CA 1
ATOM 3504 C C . ASN B 1 42 ? -0.312 -63.844 -15.773 1 95 42 ASN B C 1
ATOM 3506 O O . ASN B 1 42 ? -1.149 -63.406 -16.562 1 95 42 ASN B O 1
ATOM 3510 N N . ALA B 1 43 ? 0.841 -63.312 -15.602 1 96.69 43 ALA B N 1
ATOM 3511 C CA . ALA B 1 43 ? 1.271 -62.156 -16.406 1 96.69 43 ALA B CA 1
ATOM 3512 C C . ALA B 1 43 ? 1.204 -62.469 -17.891 1 96.69 43 ALA B C 1
ATOM 3514 O O . ALA B 1 43 ? 0.785 -61.656 -18.703 1 96.69 43 ALA B O 1
ATOM 3515 N N . PHE B 1 44 ? 1.634 -63.688 -18.203 1 97.12 44 PHE B N 1
ATOM 3516 C CA . PHE B 1 44 ? 1.571 -64.125 -19.578 1 97.12 44 PHE B CA 1
ATOM 3517 C C . PHE B 1 44 ? 0.148 -64.062 -20.125 1 97.12 44 PHE B C 1
ATOM 3519 O O . PHE B 1 44 ? -0.077 -63.469 -21.203 1 97.12 44 PHE B O 1
ATOM 3526 N N . ASN B 1 45 ? -0.74 -64.5 -19.406 1 97.56 45 ASN B N 1
ATOM 3527 C CA . ASN B 1 45 ? -2.137 -64.5 -19.828 1 97.56 45 ASN B CA 1
ATOM 3528 C C . ASN B 1 45 ? -2.648 -63.062 -20.016 1 97.56 45 ASN B C 1
ATOM 3530 O O . ASN B 1 45 ? -3.328 -62.75 -20.984 1 97.56 45 ASN B O 1
ATOM 3534 N N . VAL B 1 46 ? -2.303 -62.219 -19.094 1 97.62 46 VAL B N 1
ATOM 3535 C CA . VAL B 1 46 ? -2.729 -60.812 -19.109 1 97.62 46 VAL B CA 1
ATOM 3536 C C . VAL B 1 46 ? -2.127 -60.125 -20.328 1 97.62 46 VAL B C 1
ATOM 3538 O O . VAL B 1 46 ? -2.83 -59.406 -21.062 1 97.62 46 VAL B O 1
ATOM 3541 N N . ILE B 1 47 ? -0.887 -60.312 -20.594 1 98.25 47 ILE B N 1
ATOM 3542 C CA . ILE B 1 47 ? -0.159 -59.656 -21.672 1 98.25 47 ILE B CA 1
ATOM 3543 C C . ILE B 1 47 ? -0.694 -60.156 -23.016 1 98.25 47 ILE B C 1
ATOM 3545 O O . ILE B 1 47 ? -0.909 -59.344 -23.922 1 98.25 47 ILE B O 1
ATOM 3549 N N . GLN B 1 48 ? -0.917 -61.438 -23.125 1 97.81 48 GLN B N 1
ATOM 3550 C CA . GLN B 1 48 ? -1.424 -61.969 -24.375 1 97.81 48 GLN B CA 1
ATOM 3551 C C . GLN B 1 48 ? -2.838 -61.469 -24.656 1 97.81 48 GLN B C 1
ATOM 3553 O O . GLN B 1 48 ? -3.191 -61.219 -25.812 1 97.81 48 GLN B O 1
ATOM 3558 N N . ASN B 1 49 ? -3.582 -61.375 -23.625 1 97.81 49 ASN B N 1
ATOM 3559 C CA . ASN B 1 49 ? -4.902 -60.781 -23.781 1 97.81 49 ASN B CA 1
ATOM 3560 C C . ASN B 1 49 ? -4.812 -59.344 -24.25 1 97.81 49 ASN B C 1
ATOM 3562 O O . ASN B 1 49 ? -5.551 -58.906 -25.141 1 97.81 49 ASN B O 1
ATOM 3566 N N . PHE B 1 50 ? -3.957 -58.562 -23.625 1 97.75 50 PHE B N 1
ATOM 3567 C CA . PHE B 1 50 ? -3.738 -57.156 -24.016 1 97.75 50 PHE B CA 1
ATOM 3568 C C . PHE B 1 50 ? -3.248 -57.062 -25.453 1 97.75 50 PHE B C 1
ATOM 3570 O O . PHE B 1 50 ? -3.715 -56.219 -26.219 1 97.75 50 PHE B O 1
ATOM 3577 N N . LYS B 1 51 ? -2.346 -57.906 -25.781 1 97.69 51 LYS B N 1
ATOM 3578 C CA . LYS B 1 51 ? -1.805 -57.969 -27.141 1 97.69 51 LYS B CA 1
ATOM 3579 C C . LYS B 1 51 ? -2.92 -58.094 -28.172 1 97.69 51 LYS B C 1
ATOM 3581 O O . LYS B 1 51 ? -2.889 -57.469 -29.219 1 97.69 51 LYS B O 1
ATOM 3586 N N . SER B 1 52 ? -3.873 -58.875 -27.859 1 96.94 52 SER B N 1
ATOM 3587 C CA . SER B 1 52 ? -4.969 -59.156 -28.781 1 96.94 52 SER B CA 1
ATOM 3588 C C . SER B 1 52 ? -5.812 -57.906 -29.031 1 96.94 52 SER B C 1
ATOM 3590 O O . SER B 1 52 ? -6.578 -57.844 -30 1 96.94 52 SER B O 1
ATOM 3592 N N . LYS B 1 53 ? -5.68 -56.906 -28.188 1 97.19 53 LYS B N 1
ATOM 3593 C CA . LYS B 1 53 ? -6.473 -55.688 -28.312 1 97.19 53 LYS B CA 1
ATOM 3594 C C . LYS B 1 53 ? -5.723 -54.625 -29.094 1 97.19 53 LYS B C 1
ATOM 3596 O O . LYS B 1 53 ? -6.301 -53.594 -29.469 1 97.19 53 LYS B O 1
ATOM 3601 N N . ILE B 1 54 ? -4.449 -54.812 -29.266 1 97.88 54 ILE B N 1
ATOM 3602 C CA . ILE B 1 54 ? -3.619 -53.844 -29.984 1 97.88 54 ILE B CA 1
ATOM 3603 C C . ILE B 1 54 ? -3.811 -54.031 -31.5 1 97.88 54 ILE B C 1
ATOM 3605 O O . ILE B 1 54 ? -3.662 -55.125 -32.031 1 97.88 54 ILE B O 1
ATOM 3609 N N . GLN B 1 55 ? -4.195 -53.031 -32.094 1 97.75 55 GLN B N 1
ATOM 3610 C CA . GLN B 1 55 ? -4.348 -53.031 -33.562 1 97.75 55 GLN B CA 1
ATOM 3611 C C . GLN B 1 55 ? -3.207 -52.281 -34.219 1 97.75 55 GLN B C 1
ATOM 3613 O O . GLN B 1 55 ? -2.699 -52.719 -35.25 1 97.75 55 GLN B O 1
ATOM 3618 N N . SER B 1 56 ? -2.84 -51.094 -33.688 1 97.69 56 SER B N 1
ATOM 3619 C CA . SER B 1 56 ? -1.742 -50.312 -34.188 1 97.69 56 SER B CA 1
ATOM 3620 C C . SER B 1 56 ? -0.492 -50.438 -33.344 1 97.69 56 SER B C 1
ATOM 3622 O O . SER B 1 56 ? -0.528 -50.188 -32.125 1 97.69 56 SER B O 1
ATOM 3624 N N . ASP B 1 57 ? 0.592 -50.844 -33.844 1 97.75 57 ASP B N 1
ATOM 3625 C CA . ASP B 1 57 ? 1.912 -51.031 -33.25 1 97.75 57 ASP B CA 1
ATOM 3626 C C . ASP B 1 57 ? 3.016 -50.625 -34.219 1 97.75 57 ASP B C 1
ATOM 3628 O O . ASP B 1 57 ? 3.779 -51.5 -34.688 1 97.75 57 ASP B O 1
ATOM 3632 N N . PRO B 1 58 ? 3.129 -49.406 -34.438 1 97.56 58 PRO B N 1
ATOM 3633 C CA . PRO B 1 58 ? 4.016 -48.938 -35.5 1 97.56 58 PRO B CA 1
ATOM 3634 C C . PRO B 1 58 ? 5.469 -49.344 -35.281 1 97.56 58 PRO B C 1
ATOM 3636 O O . PRO B 1 58 ? 6.234 -49.469 -36.25 1 97.56 58 PRO B O 1
ATOM 3639 N N . LYS B 1 59 ? 5.809 -49.625 -34.062 1 97.31 59 LYS B N 1
ATOM 3640 C CA . LYS B 1 59 ? 7.195 -50 -33.812 1 97.31 59 LYS B CA 1
ATOM 3641 C C . LYS B 1 59 ? 7.359 -51.5 -33.719 1 97.31 59 LYS B C 1
ATOM 3643 O O . LYS B 1 59 ? 8.453 -52 -33.469 1 97.31 59 LYS B O 1
ATOM 3648 N N . ARG B 1 60 ? 6.27 -52.312 -33.875 1 97.75 60 ARG B N 1
ATOM 3649 C CA . ARG B 1 60 ? 6.234 -53.75 -33.906 1 97.75 60 ARG B CA 1
ATOM 3650 C C . ARG B 1 60 ? 6.777 -54.344 -32.625 1 97.75 60 ARG B C 1
ATOM 3652 O O . ARG B 1 60 ? 7.531 -55.312 -32.656 1 97.75 60 ARG B O 1
ATOM 3659 N N . VAL B 1 61 ? 6.48 -53.625 -31.625 1 98.25 61 VAL B N 1
ATOM 3660 C CA . VAL B 1 61 ? 6.945 -54.031 -30.312 1 98.25 61 VAL B CA 1
ATOM 3661 C C . VAL B 1 61 ? 6.352 -55.406 -29.969 1 98.25 61 VAL B C 1
ATOM 3663 O O . VAL B 1 61 ? 7.047 -56.281 -29.438 1 98.25 61 VAL B O 1
ATOM 3666 N N . THR B 1 62 ? 5.141 -55.688 -30.297 1 97.81 62 THR B N 1
ATOM 3667 C CA . THR B 1 62 ? 4.426 -56.906 -29.906 1 97.81 62 THR B CA 1
ATOM 3668 C C . THR B 1 62 ? 4.988 -58.125 -30.625 1 97.81 62 THR B C 1
ATOM 3670 O O . THR B 1 62 ? 4.715 -59.25 -30.234 1 97.81 62 THR B O 1
ATOM 3673 N N . ALA B 1 63 ? 5.754 -57.938 -31.578 1 97.44 63 ALA B N 1
ATOM 3674 C CA . ALA B 1 63 ? 6.422 -59.031 -32.281 1 97.44 63 ALA B CA 1
ATOM 3675 C C . ALA B 1 63 ? 7.371 -59.781 -31.328 1 97.44 63 ALA B C 1
ATOM 3677 O O . ALA B 1 63 ? 7.68 -60.969 -31.547 1 97.44 63 ALA B O 1
ATOM 3678 N N . THR B 1 64 ? 7.797 -59.031 -30.344 1 97.62 64 THR B N 1
ATOM 3679 C CA . THR B 1 64 ? 8.711 -59.656 -29.391 1 97.62 64 THR B CA 1
ATOM 3680 C C . THR B 1 64 ? 7.949 -60.469 -28.344 1 97.62 64 THR B C 1
ATOM 3682 O O . THR B 1 64 ? 8.547 -61.219 -27.578 1 97.62 64 THR B O 1
ATOM 3685 N N . TRP B 1 65 ? 6.672 -60.312 -28.266 1 98 65 TRP B N 1
ATOM 3686 C CA . TRP B 1 65 ? 5.863 -60.938 -27.219 1 98 65 TRP B CA 1
ATOM 3687 C C . TRP B 1 65 ? 5.477 -62.344 -27.625 1 98 65 TRP B C 1
ATOM 3689 O O . TRP B 1 65 ? 4.289 -62.688 -27.719 1 98 65 TRP B O 1
ATOM 3699 N N . VAL B 1 66 ? 6.504 -63.125 -27.812 1 95.69 66 VAL B N 1
ATOM 3700 C CA . VAL B 1 66 ? 6.34 -64.5 -28.25 1 95.69 66 VAL B CA 1
ATOM 3701 C C . VAL B 1 66 ? 6.984 -65.438 -27.234 1 95.69 66 VAL B C 1
ATOM 3703 O O . VAL B 1 66 ? 8.055 -65.188 -26.703 1 95.69 66 VAL B O 1
ATOM 3706 N N . GLY B 1 67 ? 6.301 -66.562 -27.031 1 93.94 67 GLY B N 1
ATOM 3707 C CA . GLY B 1 67 ? 6.816 -67.562 -26.094 1 93.94 67 GLY B CA 1
ATOM 3708 C C . GLY B 1 67 ? 6.352 -67.312 -24.672 1 93.94 67 GLY B C 1
ATOM 3709 O O . GLY B 1 67 ? 5.684 -66.312 -24.391 1 93.94 67 GLY B O 1
ATOM 3710 N N . ASN B 1 68 ? 6.785 -68.188 -23.766 1 92.75 68 ASN B N 1
ATOM 3711 C CA . ASN B 1 68 ? 6.254 -68.125 -22.406 1 92.75 68 ASN B CA 1
ATOM 3712 C C . ASN B 1 68 ? 7.145 -67.312 -21.469 1 92.75 68 ASN B C 1
ATOM 3714 O O . ASN B 1 68 ? 6.777 -67.062 -20.328 1 92.75 68 ASN B O 1
ATOM 3718 N N . ASN B 1 69 ? 8.258 -66.812 -21.984 1 94.25 69 ASN B N 1
ATOM 3719 C CA . ASN B 1 69 ? 9.141 -66 -21.156 1 94.25 69 ASN B CA 1
ATOM 3720 C C . ASN B 1 69 ? 8.828 -64.5 -21.312 1 94.25 69 ASN B C 1
ATOM 3722 O O . ASN B 1 69 ? 9.5 -63.812 -22.062 1 94.25 69 ASN B O 1
ATOM 3726 N N . VAL B 1 70 ? 7.965 -64.062 -20.516 1 96.31 70 VAL B N 1
ATOM 3727 C CA . VAL B 1 70 ? 7.457 -62.719 -20.609 1 96.31 70 VAL B CA 1
ATOM 3728 C C . VAL B 1 70 ? 8.562 -61.719 -20.234 1 96.31 70 VAL B C 1
ATOM 3730 O O . VAL B 1 70 ? 8.484 -60.562 -20.562 1 96.31 70 VAL B O 1
ATOM 3733 N N . CYS B 1 71 ? 9.578 -62.219 -19.578 1 96.38 71 CYS B N 1
ATOM 3734 C CA . CYS B 1 71 ? 10.656 -61.344 -19.109 1 96.38 71 CYS B CA 1
ATOM 3735 C C . CYS B 1 71 ? 11.539 -60.906 -20.281 1 96.38 71 CYS B C 1
ATOM 3737 O O . CYS B 1 71 ? 12.328 -59.969 -20.141 1 96.38 71 CYS B O 1
ATOM 3739 N N . ASN B 1 72 ? 11.336 -61.531 -21.391 1 95.81 72 ASN B N 1
ATOM 3740 C CA . ASN B 1 72 ? 12.086 -61.156 -22.594 1 95.81 72 ASN B CA 1
ATOM 3741 C C . ASN B 1 72 ? 11.281 -60.219 -23.484 1 95.81 72 ASN B C 1
ATOM 3743 O O . ASN B 1 72 ? 11.789 -59.75 -24.5 1 95.81 72 ASN B O 1
ATOM 3747 N N . TYR B 1 73 ? 10.062 -59.938 -23.094 1 98 73 TYR B N 1
ATOM 3748 C CA . TYR B 1 73 ? 9.211 -59.094 -23.891 1 98 73 TYR B CA 1
ATOM 3749 C C . TYR B 1 73 ? 9.672 -57.625 -23.812 1 98 73 TYR B C 1
ATOM 3751 O O . TYR B 1 73 ? 9.922 -57.125 -22.719 1 98 73 TYR B O 1
ATOM 3759 N N . THR B 1 74 ? 9.82 -56.969 -25.031 1 98.12 74 THR B N 1
ATOM 3760 C CA . THR B 1 74 ? 10.094 -55.531 -25.016 1 98.12 74 THR B CA 1
ATOM 3761 C C . THR B 1 74 ? 8.992 -54.781 -24.281 1 98.12 74 THR B C 1
ATOM 3763 O O . THR B 1 74 ? 7.805 -55 -24.5 1 98.12 74 THR B O 1
ATOM 3766 N N . GLY B 1 75 ? 9.359 -53.938 -23.312 1 98.5 75 GLY B N 1
ATOM 3767 C CA . GLY B 1 75 ? 8.406 -53.125 -22.594 1 98.5 75 GLY B CA 1
ATOM 3768 C C . GLY B 1 75 ? 8.078 -53.656 -21.219 1 98.5 75 GLY B C 1
ATOM 3769 O O . GLY B 1 75 ? 7.387 -53 -20.438 1 98.5 75 GLY B O 1
ATOM 3770 N N . PHE B 1 76 ? 8.562 -54.875 -20.938 1 98.31 76 PHE B N 1
ATOM 3771 C CA . PHE B 1 76 ? 8.281 -55.469 -19.625 1 98.31 76 PHE B CA 1
ATOM 3772 C C . PHE B 1 76 ? 9.57 -55.688 -18.844 1 98.31 76 PHE B C 1
ATOM 3774 O O . PHE B 1 76 ? 10.594 -56.062 -19.438 1 98.31 76 PHE B O 1
ATOM 3781 N N . THR B 1 77 ? 9.539 -55.438 -17.594 1 97.56 77 THR B N 1
ATOM 3782 C CA . THR B 1 77 ? 10.633 -55.688 -16.672 1 97.56 77 THR B CA 1
ATOM 3783 C C . THR B 1 77 ? 10.211 -56.719 -15.609 1 97.56 77 THR B C 1
ATOM 3785 O O . THR B 1 77 ? 9.125 -56.594 -15.023 1 97.56 77 THR B O 1
ATOM 3788 N N . CYS B 1 78 ? 11.031 -57.719 -15.328 1 97 78 CYS B N 1
ATOM 3789 C CA . CYS B 1 78 ? 10.742 -58.75 -14.336 1 97 78 CYS B CA 1
ATOM 3790 C C . CYS B 1 78 ? 11.742 -58.688 -13.188 1 97 78 CYS B C 1
ATOM 3792 O O . CYS B 1 78 ? 12.867 -58.219 -13.359 1 97 78 CYS B O 1
ATOM 3794 N N . ALA B 1 79 ? 11.219 -59 -12.062 1 95 79 ALA B N 1
ATOM 3795 C CA . ALA B 1 79 ? 12.047 -59.156 -10.875 1 95 79 ALA B CA 1
ATOM 3796 C C . ALA B 1 79 ? 11.375 -60.062 -9.844 1 95 79 ALA B C 1
ATOM 3798 O O . ALA B 1 79 ? 10.211 -60.438 -10.008 1 95 79 ALA B O 1
ATOM 3799 N N . VAL B 1 80 ? 12.164 -60.406 -8.875 1 93.88 80 VAL B N 1
ATOM 3800 C CA . VAL B 1 80 ? 11.625 -61.188 -7.777 1 93.88 80 VAL B CA 1
ATOM 3801 C C . VAL B 1 80 ? 10.867 -60.281 -6.805 1 93.88 80 VAL B C 1
ATOM 3803 O O . VAL B 1 80 ? 11.398 -59.281 -6.355 1 93.88 80 VAL B O 1
ATOM 3806 N N . VAL B 1 81 ? 9.578 -60.656 -6.613 1 90.44 81 VAL B N 1
ATOM 3807 C CA . VAL B 1 81 ? 8.773 -59.938 -5.645 1 90.44 81 VAL B CA 1
ATOM 3808 C C . VAL B 1 81 ? 9.141 -60.375 -4.23 1 90.44 81 VAL B C 1
ATOM 3810 O O . VAL B 1 81 ? 9.094 -61.562 -3.908 1 90.44 81 VAL B O 1
ATOM 3813 N N . PRO B 1 82 ? 9.508 -59.406 -3.4 1 85.12 82 PRO B N 1
ATOM 3814 C CA . PRO B 1 82 ? 10.094 -59.75 -2.107 1 85.12 82 PRO B CA 1
ATOM 3815 C C . PRO B 1 82 ? 9.148 -60.562 -1.224 1 85.12 82 PRO B C 1
ATOM 3817 O O . PRO B 1 82 ? 9.578 -61.5 -0.558 1 85.12 82 PRO B O 1
ATOM 3820 N N . ASP B 1 83 ? 7.875 -60.25 -1.185 1 85.5 83 ASP B N 1
ATOM 3821 C CA . ASP B 1 83 ? 6.957 -60.875 -0.241 1 85.5 83 ASP B CA 1
ATOM 3822 C C . ASP B 1 83 ? 6.605 -62.312 -0.68 1 85.5 83 ASP B C 1
ATOM 3824 O O . ASP B 1 83 ? 6.324 -63.156 0.156 1 85.5 83 ASP B O 1
ATOM 3828 N N . PHE B 1 84 ? 6.723 -62.594 -2.041 1 87.44 84 PHE B N 1
ATOM 3829 C CA . PHE B 1 84 ? 6.332 -63.906 -2.564 1 87.44 84 PHE B CA 1
ATOM 3830 C C . PHE B 1 84 ? 7.555 -64.688 -2.994 1 87.44 84 PHE B C 1
ATOM 3832 O O . PHE B 1 84 ? 7.457 -65.938 -3.26 1 87.44 84 PHE B O 1
ATOM 3839 N N . LYS B 1 85 ? 8.703 -64.062 -3.047 1 90.62 85 LYS B N 1
ATOM 3840 C CA . LYS B 1 85 ? 9.945 -64.75 -3.488 1 90.62 85 LYS B CA 1
ATOM 3841 C C . LYS B 1 85 ? 9.758 -65.438 -4.836 1 90.62 85 LYS B C 1
ATOM 3843 O O . LYS B 1 85 ? 10.227 -66.562 -5.035 1 90.62 85 LYS B O 1
ATOM 3848 N N . GLN B 1 86 ? 8.906 -64.812 -5.672 1 92.5 86 GLN B N 1
ATOM 3849 C CA . GLN B 1 86 ? 8.633 -65.312 -7.016 1 92.5 86 GLN B CA 1
ATOM 3850 C C . GLN B 1 86 ? 8.93 -64.25 -8.062 1 92.5 86 GLN B C 1
ATOM 3852 O O . GLN B 1 86 ? 8.727 -63.031 -7.812 1 92.5 86 GLN B O 1
ATOM 3857 N N . ARG B 1 87 ? 9.461 -64.688 -9.109 1 94.75 87 ARG B N 1
ATOM 3858 C CA . ARG B 1 87 ? 9.664 -63.781 -10.227 1 94.75 87 ARG B CA 1
ATOM 3859 C C . ARG B 1 87 ? 8.336 -63.375 -10.836 1 94.75 87 ARG B C 1
ATOM 3861 O O . ARG B 1 87 ? 7.418 -64.188 -10.977 1 94.75 87 ARG B O 1
ATOM 3868 N N . SER B 1 88 ? 8.219 -62.156 -11.133 1 94.75 88 SER B N 1
ATOM 3869 C CA . SER B 1 88 ? 6.996 -61.594 -11.703 1 94.75 88 SER B CA 1
ATOM 3870 C C . SER B 1 88 ? 7.305 -60.375 -12.562 1 94.75 88 SER B C 1
ATOM 3872 O O . SER B 1 88 ? 8.445 -59.938 -12.625 1 94.75 88 SER B O 1
ATOM 3874 N N . VAL B 1 89 ? 6.348 -59.906 -13.289 1 96.19 89 VAL B N 1
ATOM 3875 C CA . VAL B 1 89 ? 6.441 -58.625 -13.992 1 96.19 89 VAL B CA 1
ATOM 3876 C C . VAL B 1 89 ? 6.27 -57.469 -13.008 1 96.19 89 VAL B C 1
ATOM 3878 O O . VAL B 1 89 ? 5.199 -57.312 -12.414 1 96.19 89 VAL B O 1
ATOM 3881 N N . ILE B 1 90 ? 7.332 -56.688 -12.961 1 95.12 90 ILE B N 1
ATOM 3882 C CA . ILE B 1 90 ? 7.285 -55.656 -11.945 1 95.12 90 ILE B CA 1
ATOM 3883 C C . ILE B 1 90 ? 7.141 -54.281 -12.625 1 95.12 90 ILE B C 1
ATOM 3885 O O . ILE B 1 90 ? 6.84 -53.281 -11.961 1 95.12 90 ILE B O 1
ATOM 3889 N N . GLY B 1 91 ? 7.312 -54.25 -13.945 1 96.5 91 GLY B N 1
ATOM 3890 C CA . GLY B 1 91 ? 7.266 -52.938 -14.586 1 96.5 91 GLY B CA 1
ATOM 3891 C C . GLY B 1 91 ? 6.844 -53 -16.047 1 96.5 91 GLY B C 1
ATOM 3892 O O . GLY B 1 91 ? 7.129 -54 -16.734 1 96.5 91 GLY B O 1
ATOM 3893 N N . VAL B 1 92 ? 6.18 -51.969 -16.469 1 97.56 92 VAL B N 1
ATOM 3894 C CA . VAL B 1 92 ? 5.797 -51.719 -17.859 1 97.56 92 VAL B CA 1
ATOM 3895 C C . VAL B 1 92 ? 6.34 -50.375 -18.344 1 97.56 92 VAL B C 1
ATOM 3897 O O . VAL B 1 92 ? 6.164 -49.375 -17.672 1 97.56 92 VAL B O 1
ATOM 3900 N N . ASP B 1 93 ? 7.066 -50.375 -19.406 1 98.06 93 ASP B N 1
ATOM 3901 C CA . ASP B 1 93 ? 7.531 -49.156 -20.062 1 98.06 93 ASP B CA 1
ATOM 3902 C C . ASP B 1 93 ? 7.137 -49.125 -21.531 1 98.06 93 ASP B C 1
ATOM 3904 O O . ASP B 1 93 ? 7.84 -49.688 -22.375 1 98.06 93 ASP B O 1
ATOM 3908 N N . PHE B 1 94 ? 6.027 -48.5 -21.781 1 98.25 94 PHE B N 1
ATOM 3909 C CA . PHE B 1 94 ? 5.469 -48.406 -23.125 1 98.25 94 PHE B CA 1
ATOM 3910 C C . PHE B 1 94 ? 5.66 -47 -23.672 1 98.25 94 PHE B C 1
ATOM 3912 O O . PHE B 1 94 ? 4.973 -46.594 -24.609 1 98.25 94 PHE B O 1
ATOM 3919 N N . ASN B 1 95 ? 6.539 -46.188 -23.125 1 96.25 95 ASN B N 1
ATOM 3920 C CA . ASN B 1 95 ? 6.711 -44.812 -23.547 1 96.25 95 ASN B CA 1
ATOM 3921 C C . ASN B 1 95 ? 7.004 -44.719 -25.047 1 96.25 95 ASN B C 1
ATOM 3923 O O . ASN B 1 95 ? 7.953 -45.312 -25.531 1 96.25 95 ASN B O 1
ATOM 3927 N N . GLY B 1 96 ? 6.156 -44.031 -25.734 1 96 96 GLY B N 1
ATOM 3928 C CA . GLY B 1 96 ? 6.395 -43.719 -27.141 1 96 96 GLY B CA 1
ATOM 3929 C C . GLY B 1 96 ? 6.113 -44.906 -28.062 1 96 96 GLY B C 1
ATOM 3930 O O . GLY B 1 96 ? 6.551 -44.906 -29.203 1 96 96 GLY B O 1
ATOM 3931 N N . PHE B 1 97 ? 5.422 -45.906 -27.562 1 97.88 97 PHE B N 1
ATOM 3932 C CA . PHE B 1 97 ? 5.16 -47.062 -28.391 1 97.88 97 PHE B CA 1
ATOM 3933 C C . PHE B 1 97 ? 4.059 -46.781 -29.406 1 97.88 97 PHE B C 1
ATOM 3935 O O . PHE B 1 97 ? 3.912 -47.5 -30.391 1 97.88 97 PHE B O 1
ATOM 3942 N N . LEU B 1 98 ? 3.238 -45.75 -29.094 1 97.69 98 LEU B N 1
ATOM 3943 C CA . LEU B 1 98 ? 2.176 -45.312 -29.984 1 97.69 98 LEU B CA 1
ATOM 3944 C C . LEU B 1 98 ? 1.162 -46.406 -30.234 1 97.69 98 LEU B C 1
ATOM 3946 O O . LEU B 1 98 ? 0.641 -46.562 -31.344 1 97.69 98 LEU B O 1
ATOM 3950 N N . PHE B 1 99 ? 0.91 -47.219 -29.219 1 98.38 99 PHE B N 1
ATOM 3951 C CA . PHE B 1 99 ? -0.082 -48.281 -29.328 1 98.38 99 PHE B CA 1
ATOM 3952 C C . PHE B 1 99 ? -1.469 -47.719 -29.578 1 98.38 99 PHE B C 1
ATOM 3954 O O . PHE B 1 99 ? -1.839 -46.688 -29 1 98.38 99 PHE B O 1
ATOM 3961 N N . GLY B 1 100 ? -2.186 -48.344 -30.406 1 98.06 100 GLY B N 1
ATOM 3962 C CA . GLY B 1 100 ? -3.6 -48.094 -30.641 1 98.06 100 GLY B CA 1
ATOM 3963 C C . GLY B 1 100 ? -4.438 -49.344 -30.672 1 98.06 100 GLY B C 1
ATOM 3964 O O . GLY B 1 100 ? -3.943 -50.406 -31.031 1 98.06 100 GLY B O 1
ATOM 3965 N N . GLY B 1 101 ? -5.645 -49.188 -30.297 1 97.25 101 GLY B N 1
ATOM 3966 C CA . GLY B 1 101 ? -6.496 -50.344 -30.203 1 97.25 101 GLY B CA 1
ATOM 3967 C C . GLY B 1 101 ? -7.457 -50.5 -31.375 1 97.25 101 GLY B C 1
ATOM 3968 O O . GLY B 1 101 ? -7.461 -49.656 -32.281 1 97.25 101 GLY B O 1
ATOM 3969 N N . LYS B 1 102 ? -8.195 -51.594 -31.297 1 94.62 102 LYS B N 1
ATOM 3970 C CA . LYS B 1 102 ? -9.219 -51.875 -32.312 1 94.62 102 LYS B CA 1
ATOM 3971 C C . LYS B 1 102 ? -10.367 -50.875 -32.188 1 94.62 102 LYS B C 1
ATOM 3973 O O . LYS B 1 102 ? -10.844 -50.594 -31.109 1 94.62 102 LYS B O 1
ATOM 3978 N N . GLY B 1 103 ? -10.766 -50.344 -33.344 1 93.88 103 GLY B N 1
ATOM 3979 C CA . GLY B 1 103 ? -11.828 -49.344 -33.344 1 93.88 103 GLY B CA 1
ATOM 3980 C C . GLY B 1 103 ? -11.461 -48.094 -32.562 1 93.88 103 GLY B C 1
ATOM 3981 O O . GLY B 1 103 ? -12.32 -47.469 -31.938 1 93.88 103 GLY B O 1
ATOM 3982 N N . SER B 1 104 ? -10.18 -47.844 -32.406 1 92.75 104 SER B N 1
ATOM 3983 C CA . SER B 1 104 ? -9.641 -46.656 -31.719 1 92.75 104 SER B CA 1
ATOM 3984 C C . SER B 1 104 ? -9.883 -46.719 -30.219 1 92.75 104 SER B C 1
ATOM 3986 O O . SER B 1 104 ? -10.023 -45.688 -29.562 1 92.75 104 SER B O 1
ATOM 3988 N N . ARG B 1 105 ? -10.031 -47.969 -29.797 1 97.25 105 ARG B N 1
ATOM 3989 C CA . ARG B 1 105 ? -10.227 -48.188 -28.359 1 97.25 105 ARG B CA 1
ATOM 3990 C C . ARG B 1 105 ? -9.141 -49.125 -2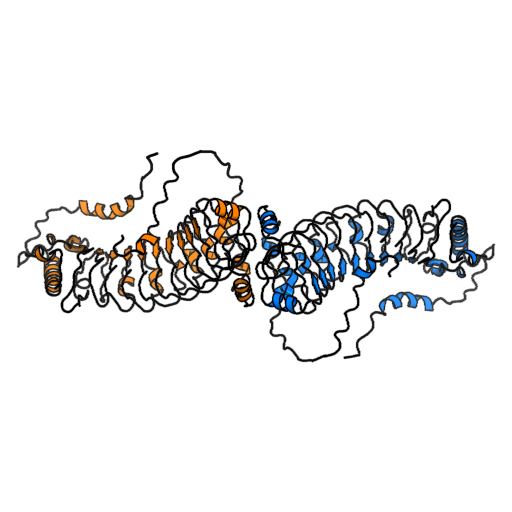7.797 1 97.25 105 ARG B C 1
ATOM 3992 O O . ARG B 1 105 ? -8.984 -50.25 -28.266 1 97.25 105 ARG B O 1
ATOM 3999 N N . LEU B 1 106 ? -8.438 -48.594 -26.969 1 98 106 LEU B N 1
ATOM 4000 C CA . LEU B 1 106 ? -7.426 -49.375 -26.266 1 98 106 LEU B CA 1
ATOM 4001 C C . LEU B 1 106 ? -7.508 -49.125 -24.766 1 98 106 LEU B C 1
ATOM 4003 O O . LEU B 1 106 ? -6.758 -48.312 -24.219 1 98 106 LEU B O 1
ATOM 4007 N N . PRO B 1 107 ? -8.375 -49.875 -24.078 1 96.94 107 PRO B N 1
ATOM 4008 C CA . PRO B 1 107 ? -8.562 -49.656 -22.641 1 96.94 107 PRO B CA 1
ATOM 4009 C C . PRO B 1 107 ? -7.398 -50.156 -21.797 1 96.94 107 PRO B C 1
ATOM 4011 O O . PRO B 1 107 ? -6.742 -51.125 -22.188 1 96.94 107 PRO B O 1
ATOM 4014 N N . LEU B 1 108 ? -7.262 -49.5 -20.719 1 96.38 108 LEU B N 1
ATOM 4015 C CA . LEU B 1 108 ? -6.277 -49.938 -19.734 1 96.38 108 LEU B CA 1
ATOM 4016 C C . LEU B 1 108 ? -6.828 -51.094 -18.906 1 96.38 108 LEU B C 1
ATOM 4018 O O . LEU B 1 108 ? -6.062 -51.875 -18.312 1 96.38 108 LEU B O 1
ATOM 4022 N N . GLY B 1 109 ? -8.117 -51.125 -18.859 1 94.75 109 GLY B N 1
ATOM 4023 C CA . GLY B 1 109 ? -8.766 -52.188 -18.094 1 94.75 109 GLY B CA 1
ATOM 4024 C C . GLY B 1 109 ? -8.43 -53.594 -18.578 1 94.75 109 GLY B C 1
ATOM 4025 O O . GLY B 1 109 ? -8.398 -53.844 -19.797 1 94.75 109 GLY B O 1
ATOM 4026 N N . GLY B 1 110 ? -8.18 -54.469 -17.531 1 94.56 110 GLY B N 1
ATOM 4027 C CA . GLY B 1 110 ? -7.797 -55.812 -17.875 1 94.56 110 GLY B CA 1
ATOM 4028 C C . GLY B 1 110 ? -6.301 -55.969 -18.078 1 94.56 110 GLY B C 1
ATOM 4029 O O . GLY B 1 110 ? -5.816 -57.094 -18.312 1 94.56 110 GLY B O 1
ATOM 4030 N N . PHE B 1 111 ? -5.594 -54.938 -17.969 1 95.81 111 PHE B N 1
ATOM 4031 C CA . PHE B 1 111 ? -4.152 -54.969 -18.188 1 95.81 111 PHE B CA 1
ATOM 4032 C C . PHE B 1 111 ? -3.416 -54.438 -16.953 1 95.81 111 PHE B C 1
ATOM 4034 O O . PHE B 1 111 ? -2.986 -55.219 -16.109 1 95.81 111 PHE B O 1
ATOM 4041 N N . ILE B 1 112 ? -3.477 -53.125 -16.75 1 94.44 112 ILE B N 1
ATOM 4042 C CA . ILE B 1 112 ? -2.736 -52.531 -15.633 1 94.44 112 ILE B CA 1
ATOM 4043 C C . ILE B 1 112 ? -3.297 -53.094 -14.32 1 94.44 112 ILE B C 1
ATOM 4045 O O . ILE B 1 112 ? -2.547 -53.312 -13.375 1 94.44 112 ILE B O 1
ATOM 4049 N N . ASP B 1 113 ? -4.633 -53.281 -14.234 1 92.38 113 ASP B N 1
ATOM 4050 C CA . ASP B 1 113 ? -5.289 -53.719 -13 1 92.38 113 ASP B CA 1
ATOM 4051 C C . ASP B 1 113 ? -5.098 -55.219 -12.781 1 92.38 113 ASP B C 1
ATOM 4053 O O . ASP B 1 113 ? -5.379 -55.75 -11.695 1 92.38 113 ASP B O 1
ATOM 4057 N N . LYS B 1 114 ? -4.52 -55.906 -13.734 1 93.69 114 LYS B N 1
ATOM 4058 C CA . LYS B 1 114 ? -4.402 -57.375 -13.641 1 93.69 114 LYS B CA 1
ATOM 4059 C C . LYS B 1 114 ? -2.943 -57.781 -13.469 1 93.69 114 LYS B C 1
ATOM 4061 O O . LYS B 1 114 ? -2.658 -58.969 -13.211 1 93.69 114 LYS B O 1
ATOM 4066 N N . LEU B 1 115 ? -2.082 -56.875 -13.656 1 93.31 115 LEU B N 1
ATOM 4067 C CA . LEU B 1 115 ? -0.687 -57.125 -13.305 1 93.31 115 LEU B CA 1
ATOM 4068 C C . LEU B 1 115 ? -0.435 -56.812 -11.836 1 93.31 115 LEU B C 1
ATOM 4070 O O . LEU B 1 115 ? -0.218 -55.625 -11.484 1 93.31 115 LEU B O 1
ATOM 4074 N N . ASP B 1 116 ? -0.276 -57.75 -11.039 1 87.94 116 ASP B N 1
ATOM 4075 C CA . ASP B 1 116 ? -0.484 -57.625 -9.594 1 87.94 116 ASP B CA 1
ATOM 4076 C C . ASP B 1 116 ? 0.772 -57.125 -8.898 1 87.94 116 ASP B C 1
ATOM 4078 O O . ASP B 1 116 ? 0.721 -56.719 -7.734 1 87.94 116 ASP B O 1
ATOM 4082 N N . ASP B 1 117 ? 1.898 -57.031 -9.578 1 91.62 117 ASP B N 1
ATOM 4083 C CA . ASP B 1 117 ? 3.137 -56.781 -8.844 1 91.62 117 ASP B CA 1
ATOM 4084 C C . ASP B 1 117 ? 3.875 -55.562 -9.406 1 91.62 117 ASP B C 1
ATOM 4086 O O . ASP B 1 117 ? 5.078 -55.406 -9.188 1 91.62 117 ASP B O 1
ATOM 4090 N N . LEU B 1 118 ? 3.07 -54.688 -10.039 1 93.12 118 LEU B N 1
ATOM 4091 C CA . LEU B 1 118 ? 3.707 -53.562 -10.719 1 93.12 118 LEU B CA 1
ATOM 4092 C C . LEU B 1 118 ? 4.312 -52.594 -9.711 1 93.12 118 LEU B C 1
ATOM 4094 O O . LEU B 1 118 ? 3.668 -52.25 -8.719 1 93.12 118 LEU B O 1
ATOM 4098 N N . VAL B 1 119 ? 5.52 -52.188 -10.047 1 93.44 119 VAL B N 1
ATOM 4099 C CA . VAL B 1 119 ? 6.227 -51.125 -9.328 1 93.44 119 VAL B CA 1
ATOM 4100 C C . VAL B 1 119 ? 6.117 -49.812 -10.094 1 93.44 119 VAL B C 1
ATOM 4102 O O . VAL B 1 119 ? 6.055 -48.75 -9.492 1 93.44 119 VAL B O 1
ATOM 4105 N N . PHE B 1 120 ? 6.09 -49.969 -11.398 1 95 120 PHE B N 1
ATOM 4106 C CA . PHE B 1 120 ? 5.898 -48.781 -12.227 1 95 120 PHE B CA 1
ATOM 4107 C C . PHE B 1 120 ? 5.137 -49.125 -13.5 1 95 120 PHE B C 1
ATOM 4109 O O . PHE B 1 120 ? 5.156 -50.281 -13.945 1 95 120 PHE B O 1
ATOM 4116 N N . PHE B 1 121 ? 4.441 -48.156 -14.016 1 96.12 121 PHE B N 1
ATOM 4117 C CA . PHE B 1 121 ? 3.738 -48.219 -15.289 1 96.12 121 PHE B CA 1
ATOM 4118 C C . PHE B 1 121 ? 3.926 -46.938 -16.078 1 96.12 121 PHE B C 1
ATOM 4120 O O . PHE B 1 121 ? 3.387 -45.875 -15.695 1 96.12 121 PHE B O 1
ATOM 4127 N N . HIS B 1 122 ? 4.691 -46.969 -17.172 1 97.62 122 HIS B N 1
ATOM 4128 C CA . HIS B 1 122 ? 4.98 -45.844 -18.031 1 97.62 122 HIS B CA 1
ATOM 4129 C C . HIS B 1 122 ? 4.41 -46.031 -19.422 1 97.62 122 HIS B C 1
ATOM 4131 O O . HIS B 1 122 ? 4.844 -46.938 -20.156 1 97.62 122 HIS B O 1
ATOM 4137 N N . ALA B 1 123 ? 3.455 -45.25 -19.719 1 97.56 123 ALA B N 1
ATOM 4138 C CA . ALA B 1 123 ? 2.799 -45.406 -21.016 1 97.56 123 ALA B CA 1
ATOM 4139 C C . ALA B 1 123 ? 2.58 -44.062 -21.688 1 97.56 123 ALA B C 1
ATOM 4141 O O . ALA B 1 123 ? 1.529 -43.844 -22.297 1 97.56 123 ALA B O 1
ATOM 4142 N N . ASN B 1 124 ? 3.578 -43.219 -21.578 1 96.31 124 ASN B N 1
ATOM 4143 C CA . ASN B 1 124 ? 3.512 -41.938 -22.266 1 96.31 124 ASN B CA 1
ATOM 4144 C C . ASN B 1 124 ? 3.428 -42.125 -23.766 1 96.31 124 ASN B C 1
ATOM 4146 O O . ASN B 1 124 ? 4.117 -42.969 -24.344 1 96.31 124 ASN B O 1
ATOM 4150 N N . SER B 1 125 ? 2.561 -41.281 -24.438 1 96.56 125 SER B N 1
ATOM 4151 C CA . SER B 1 125 ? 2.496 -41.156 -25.891 1 96.56 125 SER B CA 1
ATOM 4152 C C . SER B 1 125 ? 2.027 -42.469 -26.531 1 96.56 125 SER B C 1
ATOM 4154 O O . SER B 1 125 ? 2.746 -43.062 -27.344 1 96.56 125 SER B O 1
ATOM 4156 N N . ASN B 1 126 ? 0.875 -42.875 -26.156 1 98.06 126 ASN B N 1
ATOM 4157 C CA . ASN B 1 126 ? 0.072 -43.938 -26.797 1 98.06 126 ASN B CA 1
ATOM 4158 C C . ASN B 1 126 ? -1.346 -43.438 -27.078 1 98.06 126 ASN B C 1
ATOM 4160 O O . ASN B 1 126 ? -1.6 -42.25 -27.125 1 98.06 126 ASN B O 1
ATOM 4164 N N . ASN B 1 127 ? -2.143 -44.344 -27.453 1 98.38 127 ASN B N 1
ATOM 4165 C CA . ASN B 1 127 ? -3.535 -44 -27.719 1 98.38 127 ASN B CA 1
ATOM 4166 C C . ASN B 1 127 ? -4.488 -44.781 -26.812 1 98.38 127 ASN B C 1
ATOM 4168 O O . ASN B 1 127 ? -5.523 -45.281 -27.266 1 98.38 127 ASN B O 1
ATOM 4172 N N . PHE B 1 128 ? -4.027 -44.875 -25.547 1 98.19 128 PHE B N 1
ATOM 4173 C CA . PHE B 1 128 ? -4.926 -45.5 -24.578 1 98.19 128 PHE B CA 1
ATOM 4174 C C . PHE B 1 128 ? -6.203 -44.688 -24.422 1 98.19 128 PHE B C 1
ATOM 4176 O O . PHE B 1 128 ? -6.164 -43.438 -24.438 1 98.19 128 PHE B O 1
ATOM 4183 N N . THR B 1 129 ? -7.262 -45.375 -24.297 1 97.94 129 THR B N 1
ATOM 4184 C CA . THR B 1 129 ? -8.562 -44.719 -24.203 1 97.94 129 THR B CA 1
ATOM 4185 C C . THR B 1 129 ? -9.305 -45.188 -22.953 1 97.94 129 THR B C 1
ATOM 4187 O O . THR B 1 129 ? -8.867 -46.094 -22.266 1 97.94 129 THR B O 1
ATOM 4190 N N . GLY B 1 130 ? -10.398 -44.438 -22.672 1 95.69 130 GLY B N 1
ATOM 4191 C CA . GLY B 1 130 ? -11.211 -44.781 -21.516 1 95.69 130 GLY B CA 1
ATOM 4192 C C . GLY B 1 130 ? -10.711 -44.188 -20.219 1 95.69 130 GLY B C 1
ATOM 4193 O O . GLY B 1 130 ? -10.219 -43.062 -20.203 1 95.69 130 GLY B O 1
ATOM 4194 N N . THR B 1 131 ? -10.977 -44.938 -19.109 1 94.94 131 THR B N 1
ATOM 4195 C CA . THR B 1 131 ? -10.609 -44.469 -17.781 1 94.94 131 THR B CA 1
ATOM 4196 C C . THR B 1 131 ? -9.531 -45.344 -17.172 1 94.94 131 THR B C 1
ATOM 4198 O O . THR B 1 131 ? -9.188 -46.406 -17.719 1 94.94 131 THR B O 1
ATOM 4201 N N . VAL B 1 132 ? -8.984 -44.844 -16.156 1 93.44 132 VAL B N 1
ATOM 4202 C CA . VAL B 1 132 ? -8.094 -45.688 -15.359 1 93.44 132 VAL B CA 1
ATOM 4203 C C . VAL B 1 132 ? -8.914 -46.656 -14.531 1 93.44 132 VAL B C 1
ATOM 4205 O O . VAL B 1 132 ? -9.797 -46.25 -13.766 1 93.44 132 VAL B O 1
ATOM 4208 N N . PRO B 1 133 ? -8.633 -47.875 -14.703 1 91.38 133 PRO B N 1
ATOM 4209 C CA . PRO B 1 133 ? -9.5 -48.875 -14.07 1 91.38 133 PRO B CA 1
ATOM 4210 C C . PRO B 1 133 ? -9.281 -48.969 -12.562 1 91.38 133 PRO B C 1
ATOM 4212 O O . PRO B 1 133 ? -8.172 -48.719 -12.078 1 91.38 133 PRO B O 1
ATOM 4215 N N . PRO B 1 134 ? -10.391 -49.438 -11.898 1 86.88 134 PRO B N 1
ATOM 4216 C CA . PRO B 1 134 ? -10.219 -49.781 -10.477 1 86.88 134 PRO B CA 1
ATOM 4217 C C . PRO B 1 134 ? -9.148 -50.844 -10.25 1 86.88 134 PRO B C 1
ATOM 4219 O O . PRO B 1 134 ? -8.984 -51.75 -11.078 1 86.88 134 PRO B O 1
ATOM 4222 N N . GLY B 1 135 ? -8.445 -50.75 -9.242 1 82.88 135 GLY B N 1
ATOM 4223 C CA . GLY B 1 135 ? -7.422 -51.719 -8.922 1 82.88 135 GLY B CA 1
ATOM 4224 C C . GLY B 1 135 ? -6.035 -51.312 -9.359 1 82.88 135 GLY B C 1
ATOM 4225 O O . GLY B 1 135 ? -5.047 -51.969 -9.047 1 82.88 135 GLY B O 1
ATOM 4226 N N . THR B 1 136 ? -6.129 -50.219 -10.086 1 80.56 136 THR B N 1
ATOM 4227 C CA . THR B 1 136 ? -4.828 -49.656 -10.438 1 80.56 136 THR B CA 1
ATOM 4228 C C . THR B 1 136 ? -4.059 -49.219 -9.188 1 80.56 136 THR B C 1
ATOM 4230 O O . THR B 1 136 ? -4.637 -48.656 -8.258 1 80.56 136 THR B O 1
ATOM 4233 N N . ALA B 1 137 ? -2.889 -49.656 -9.062 1 70.88 137 ALA B N 1
ATOM 4234 C CA . ALA B 1 137 ? -1.976 -49.188 -8.016 1 70.88 137 ALA B CA 1
ATOM 4235 C C . ALA B 1 137 ? -2.34 -49.812 -6.664 1 70.88 137 ALA B C 1
ATOM 4237 O O . ALA B 1 137 ? -2.143 -49.188 -5.621 1 70.88 137 ALA B O 1
ATOM 4238 N N . LYS B 1 138 ? -3.107 -50.844 -6.633 1 74.12 138 LYS B N 1
ATOM 4239 C CA . LYS B 1 138 ? -3.42 -51.531 -5.391 1 74.12 138 LYS B CA 1
ATOM 4240 C C . LYS B 1 138 ? -2.18 -52.219 -4.816 1 74.12 138 LYS B C 1
ATOM 4242 O O . LYS B 1 138 ? -2.178 -52.656 -3.656 1 74.12 138 LYS B O 1
ATOM 4247 N N . HIS B 1 139 ? -1.185 -52.031 -5.578 1 73.69 139 HIS B N 1
ATOM 4248 C CA . HIS B 1 139 ? -0.018 -52.812 -5.207 1 73.69 139 HIS B CA 1
ATOM 4249 C C . HIS B 1 139 ? 0.851 -52.094 -4.195 1 73.69 139 HIS B C 1
ATOM 4251 O O . HIS B 1 139 ? 0.997 -50.875 -4.27 1 73.69 139 HIS B O 1
ATOM 4257 N N . ARG B 1 140 ? 1.344 -52.844 -3.219 1 78.19 140 ARG B N 1
ATOM 4258 C CA . ARG B 1 140 ? 2.078 -52.281 -2.078 1 78.19 140 ARG B CA 1
ATOM 4259 C C . ARG B 1 140 ? 3.338 -51.562 -2.531 1 78.19 140 ARG B C 1
ATOM 4261 O O . ARG B 1 140 ? 3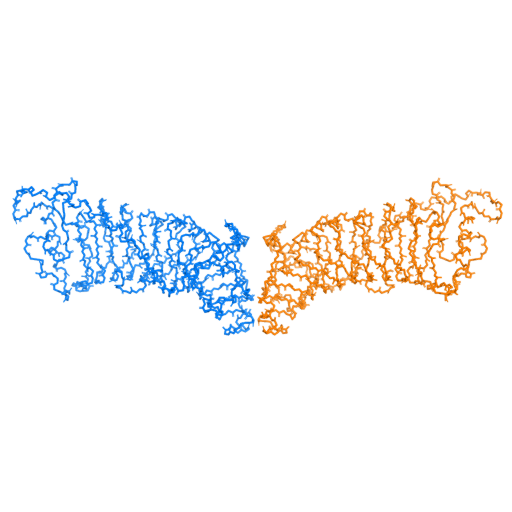.812 -50.656 -1.853 1 78.19 140 ARG B O 1
ATOM 4268 N N . PHE B 1 141 ? 3.85 -51.906 -3.785 1 86 141 PHE B N 1
ATOM 4269 C CA . PHE B 1 141 ? 5.121 -51.312 -4.195 1 86 141 PHE B CA 1
ATOM 4270 C C . PHE B 1 141 ? 4.949 -50.5 -5.465 1 86 141 PHE B C 1
ATOM 4272 O O . PHE B 1 141 ? 5.871 -50.406 -6.277 1 86 141 PHE B O 1
ATOM 4279 N N . PHE B 1 142 ? 3.766 -49.906 -5.605 1 92.06 142 PHE B N 1
ATOM 4280 C CA . PHE B 1 142 ? 3.535 -49.094 -6.809 1 92.06 142 PHE B CA 1
ATOM 4281 C C . PHE B 1 142 ? 4.078 -47.688 -6.641 1 92.06 142 PHE B C 1
ATOM 4283 O O . PHE B 1 142 ? 3.516 -46.875 -5.895 1 92.06 142 PHE B O 1
ATOM 4290 N N . TYR B 1 143 ? 5.133 -47.281 -7.488 1 93.38 143 TYR B N 1
ATOM 4291 C CA . TYR B 1 143 ? 5.871 -46.031 -7.219 1 93.38 143 TYR B CA 1
ATOM 4292 C C . TYR B 1 143 ? 5.641 -45 -8.312 1 93.38 143 TYR B C 1
ATOM 4294 O O . TYR B 1 143 ? 5.699 -43.812 -8.062 1 93.38 143 TYR B O 1
ATOM 4302 N N . GLU B 1 144 ? 5.426 -45.5 -9.555 1 95.31 144 GLU B N 1
ATOM 4303 C CA . GLU B 1 144 ? 5.375 -44.531 -10.656 1 95.31 144 GLU B CA 1
ATOM 4304 C C . GLU B 1 144 ? 4.242 -44.875 -11.625 1 95.31 144 GLU B C 1
ATOM 4306 O O . GLU B 1 144 ? 4.117 -46.031 -12.07 1 95.31 144 GLU B O 1
ATOM 4311 N N . LEU B 1 145 ? 3.482 -43.906 -11.93 1 95.69 145 LEU B N 1
ATOM 4312 C CA . LEU B 1 145 ? 2.438 -44 -12.938 1 95.69 145 LEU B CA 1
ATOM 4313 C C . LEU B 1 145 ? 2.527 -42.844 -13.938 1 95.69 145 LEU B C 1
ATOM 4315 O O . LEU B 1 145 ? 2.318 -41.688 -13.578 1 95.69 145 LEU B O 1
ATOM 4319 N N . ASP B 1 146 ? 2.875 -43.125 -15.148 1 96.75 146 ASP B N 1
ATOM 4320 C CA . ASP B 1 146 ? 2.92 -42.156 -16.234 1 96.75 146 ASP B CA 1
ATOM 4321 C C . ASP B 1 146 ? 1.927 -42.5 -17.328 1 96.75 146 ASP B C 1
ATOM 4323 O O . ASP B 1 146 ? 2.143 -43.469 -18.094 1 96.75 146 ASP B O 1
ATOM 4327 N N . LEU B 1 147 ? 0.859 -41.75 -17.391 1 97 147 LEU B N 1
ATOM 4328 C CA . LEU B 1 147 ? -0.162 -41.969 -18.406 1 97 147 LEU B CA 1
ATOM 4329 C C . LEU B 1 147 ? -0.239 -40.75 -19.344 1 97 147 LEU B C 1
ATOM 4331 O O . LEU B 1 147 ? -1.271 -40.531 -19.984 1 97 147 LEU B O 1
ATOM 4335 N N . SER B 1 148 ? 0.795 -40 -19.438 1 97.06 148 SER B N 1
ATOM 4336 C CA . SER B 1 148 ? 0.77 -38.75 -20.172 1 97.06 148 SER B CA 1
ATOM 4337 C C . SER B 1 148 ? 0.64 -38.969 -21.672 1 97.06 148 SER B C 1
ATOM 4339 O O . SER B 1 148 ? 1.091 -40 -22.188 1 97.06 148 SER B O 1
ATOM 4341 N N . ASN B 1 149 ? -0.026 -38.031 -22.312 1 97.06 149 ASN B N 1
ATOM 4342 C CA . ASN B 1 149 ? -0.134 -37.969 -23.766 1 97.06 149 ASN B CA 1
ATOM 4343 C C . ASN B 1 149 ? -0.843 -39.219 -24.328 1 97.06 149 ASN B C 1
ATOM 4345 O O . ASN B 1 149 ? -0.307 -39.906 -25.203 1 97.06 149 ASN B O 1
ATOM 4349 N N . ASN B 1 150 ? -2.053 -39.406 -23.812 1 98.12 150 ASN B N 1
ATOM 4350 C CA . ASN B 1 150 ? -2.992 -40.406 -24.297 1 98.12 150 ASN B CA 1
ATOM 4351 C C . ASN B 1 150 ? -4.363 -39.812 -24.578 1 98.12 150 ASN B C 1
ATOM 4353 O O . ASN B 1 150 ? -4.469 -38.625 -24.891 1 98.12 150 ASN B O 1
ATOM 4357 N N . LYS B 1 151 ? -5.309 -40.656 -24.672 1 98.06 151 LYS B N 1
ATOM 4358 C CA . LYS B 1 151 ? -6.676 -40.219 -24.938 1 98.06 151 LYS B CA 1
ATOM 4359 C C . LYS B 1 151 ? -7.617 -40.625 -23.812 1 98.06 151 LYS B C 1
ATOM 4361 O O . LYS B 1 151 ? -8.758 -41.031 -24.078 1 98.06 151 LYS B O 1
ATOM 4366 N N . LEU B 1 152 ? -7.008 -40.656 -22.656 1 97.31 152 LEU B N 1
ATOM 4367 C CA . LEU B 1 152 ? -7.805 -41 -21.5 1 97.31 152 LEU B CA 1
ATOM 4368 C C . LEU B 1 152 ? -8.805 -39.906 -21.156 1 97.31 152 LEU B C 1
ATOM 4370 O O . LEU B 1 152 ? -8.555 -38.75 -21.422 1 97.31 152 LEU B O 1
ATOM 4374 N N . SER B 1 153 ? -9.867 -40.344 -20.609 1 96.25 153 SER B N 1
ATOM 4375 C CA . SER B 1 153 ? -10.945 -39.406 -20.281 1 96.25 153 SER B CA 1
ATOM 4376 C C . SER B 1 153 ? -11.609 -39.781 -18.953 1 96.25 153 SER B C 1
ATOM 4378 O O . SER B 1 153 ? -11.094 -40.625 -18.203 1 96.25 153 SER B O 1
ATOM 4380 N N . GLY B 1 154 ? -12.633 -39.062 -18.641 1 93.56 154 GLY B N 1
ATOM 4381 C CA . GLY B 1 154 ? -13.328 -39.344 -17.391 1 93.56 154 GLY B CA 1
ATOM 4382 C C . GLY B 1 154 ? -12.781 -38.531 -16.219 1 93.56 154 GLY B C 1
ATOM 4383 O O . GLY B 1 154 ? -12.078 -37.531 -16.422 1 93.56 154 GLY B O 1
ATOM 4384 N N . ALA B 1 155 ? -13.219 -39 -15.016 1 92.81 155 ALA B N 1
ATOM 4385 C CA . ALA B 1 155 ? -12.836 -38.312 -13.805 1 92.81 155 ALA B CA 1
ATOM 4386 C C . ALA B 1 155 ? -11.383 -38.594 -13.43 1 92.81 155 ALA B C 1
ATOM 4388 O O . ALA B 1 155 ? -10.773 -39.5 -13.977 1 92.81 155 ALA B O 1
ATOM 4389 N N . PHE B 1 156 ? -10.875 -37.812 -12.586 1 93.44 156 PHE B N 1
ATOM 4390 C CA . PHE B 1 156 ? -9.57 -38.062 -11.992 1 93.44 156 PHE B CA 1
ATOM 4391 C C . PHE B 1 156 ? -9.516 -39.5 -11.461 1 93.44 156 PHE B C 1
ATOM 4393 O O . PHE B 1 156 ? -10.461 -39.969 -10.82 1 93.44 156 PHE B O 1
ATOM 4400 N N . PRO B 1 157 ? -8.469 -40.188 -11.773 1 92.69 157 PRO B N 1
ATOM 4401 C CA . PRO B 1 157 ? -8.383 -41.562 -11.328 1 92.69 157 PRO B CA 1
ATOM 4402 C C . PRO B 1 157 ? -8.133 -41.688 -9.828 1 92.69 157 PRO B C 1
ATOM 4404 O O . PRO B 1 157 ? -6.98 -41.719 -9.383 1 92.69 157 PRO B O 1
ATOM 4407 N N . THR B 1 158 ? -9.172 -41.906 -9.039 1 90.31 158 THR B N 1
ATOM 4408 C CA . THR B 1 158 ? -9.078 -41.938 -7.582 1 90.31 158 THR B CA 1
ATOM 4409 C C . THR B 1 158 ? -8.352 -43.219 -7.129 1 90.31 158 THR B C 1
ATOM 4411 O O . THR B 1 158 ? -7.91 -43.312 -5.98 1 90.31 158 THR B O 1
ATOM 4414 N N . GLU B 1 159 ? -8.156 -44.125 -8 1 86.31 159 GLU B N 1
ATOM 4415 C CA . GLU B 1 159 ? -7.434 -45.344 -7.738 1 86.31 159 GLU B CA 1
ATOM 4416 C C . GLU B 1 159 ? -6.008 -45.094 -7.273 1 86.31 159 GLU B C 1
ATOM 4418 O O . GLU B 1 159 ? -5.441 -45.844 -6.496 1 86.31 159 GLU B O 1
ATOM 4423 N N . VAL B 1 160 ? -5.512 -44.031 -7.703 1 87.88 160 VAL B N 1
ATOM 4424 C CA . VAL B 1 160 ? -4.117 -43.719 -7.402 1 87.88 160 VAL B CA 1
ATOM 4425 C C . VAL B 1 160 ? -3.994 -43.25 -5.957 1 87.88 160 VAL B C 1
ATOM 4427 O O . VAL B 1 160 ? -2.896 -43.25 -5.395 1 87.88 160 VAL B O 1
ATOM 4430 N N . LEU B 1 161 ? -5.117 -42.844 -5.352 1 89.31 161 LEU B N 1
ATOM 4431 C CA . LEU B 1 161 ? -5.094 -42.281 -4.008 1 89.31 161 LEU B CA 1
ATOM 4432 C C . LEU B 1 161 ? -4.738 -43.344 -2.971 1 89.31 161 LEU B C 1
ATOM 4434 O O . LEU B 1 161 ? -4.32 -43 -1.858 1 89.31 161 LEU B O 1
ATOM 4438 N N . ALA B 1 162 ? -4.875 -44.594 -3.377 1 84.31 162 ALA B N 1
ATOM 4439 C CA . ALA B 1 162 ? -4.582 -45.688 -2.461 1 84.31 162 ALA B CA 1
ATOM 4440 C C . ALA B 1 162 ? -3.115 -46.094 -2.551 1 84.31 162 ALA B C 1
ATOM 4442 O O . ALA B 1 162 ? -2.637 -46.875 -1.733 1 84.31 162 ALA B O 1
ATOM 4443 N N . ALA B 1 163 ? -2.455 -45.594 -3.52 1 87.5 163 ALA B N 1
ATOM 4444 C CA . ALA B 1 163 ? -1.049 -45.938 -3.703 1 87.5 163 ALA B CA 1
ATOM 4445 C C . ALA B 1 163 ? -0.16 -45.125 -2.75 1 87.5 163 ALA B C 1
ATOM 4447 O O . ALA B 1 163 ? 0.388 -44.094 -3.125 1 87.5 163 ALA B O 1
ATOM 4448 N N . SER B 1 164 ? 0.086 -45.656 -1.611 1 86.19 164 SER B N 1
ATOM 4449 C CA . SER B 1 164 ? 0.742 -44.938 -0.524 1 86.19 164 SER B CA 1
ATOM 4450 C C . SER B 1 164 ? 2.213 -44.688 -0.837 1 86.19 164 SER B C 1
ATOM 4452 O O . SER B 1 164 ? 2.836 -43.812 -0.247 1 86.19 164 SER B O 1
ATOM 4454 N N . ASN B 1 165 ? 2.762 -45.5 -1.82 1 90.12 165 ASN B N 1
ATOM 4455 C CA . ASN B 1 165 ? 4.184 -45.344 -2.121 1 90.12 165 ASN B CA 1
ATOM 4456 C C . ASN B 1 165 ? 4.402 -44.625 -3.445 1 90.12 165 ASN B C 1
ATOM 4458 O O . ASN B 1 165 ? 5.535 -44.531 -3.926 1 90.12 165 ASN B O 1
ATOM 4462 N N . LEU B 1 166 ? 3.338 -44.125 -3.977 1 93.12 166 LEU B N 1
ATOM 4463 C CA . LEU B 1 166 ? 3.434 -43.469 -5.262 1 93.12 166 LEU B CA 1
ATOM 4464 C C . LEU B 1 166 ? 4.293 -42.188 -5.148 1 93.12 166 LEU B C 1
ATOM 4466 O O . LEU B 1 166 ? 4.055 -41.344 -4.281 1 93.12 166 LEU B O 1
ATOM 4470 N N . THR B 1 167 ? 5.328 -42.031 -6.062 1 94.69 167 THR B N 1
ATOM 4471 C CA . THR B 1 167 ? 6.227 -40.906 -5.992 1 94.69 167 THR B CA 1
ATOM 4472 C C . THR B 1 167 ? 6.113 -40.031 -7.254 1 94.69 167 THR B C 1
ATOM 4474 O O . THR B 1 167 ? 6.555 -38.906 -7.27 1 94.69 167 THR B O 1
ATOM 4477 N N . PHE B 1 168 ? 5.621 -40.656 -8.258 1 95.06 168 PHE B N 1
ATOM 4478 C CA . PHE B 1 168 ? 5.527 -40 -9.547 1 95.06 168 PHE B CA 1
ATOM 4479 C C . PHE B 1 168 ? 4.16 -40.25 -10.18 1 95.06 168 PHE B C 1
ATOM 4481 O O . PHE B 1 168 ? 3.791 -41.375 -10.453 1 95.06 168 PHE B O 1
ATOM 4488 N N . LEU B 1 169 ? 3.381 -39.188 -10.422 1 95.5 169 LEU B N 1
ATOM 4489 C CA . LEU B 1 169 ? 2.082 -39.281 -11.078 1 95.5 169 LEU B CA 1
ATOM 4490 C C . LEU B 1 169 ? 1.994 -38.281 -12.227 1 95.5 169 LEU B C 1
ATOM 4492 O O . LEU B 1 169 ? 2.027 -37.062 -12 1 95.5 169 LEU B O 1
ATOM 4496 N N . ASP B 1 170 ? 1.893 -38.719 -13.445 1 96.69 170 ASP B N 1
ATOM 4497 C CA . ASP B 1 170 ? 1.832 -37.875 -14.633 1 96.69 170 ASP B CA 1
ATOM 4498 C C . ASP B 1 170 ? 0.585 -38.188 -15.461 1 96.69 170 ASP B C 1
ATOM 4500 O O . ASP B 1 170 ? 0.507 -39.219 -16.109 1 96.69 170 ASP B O 1
ATOM 4504 N N . LEU B 1 171 ? -0.362 -37.281 -15.438 1 96.62 171 LEU B N 1
ATOM 4505 C CA . LEU B 1 171 ? -1.63 -37.469 -16.141 1 96.62 171 LEU B CA 1
ATOM 4506 C C . LEU B 1 171 ? -1.787 -36.438 -17.25 1 96.62 171 LEU B C 1
ATOM 4508 O O . LEU B 1 171 ? -2.877 -36.281 -17.797 1 96.62 171 LEU B O 1
ATOM 4512 N N . ARG B 1 172 ? -0.776 -35.781 -17.609 1 96.88 172 ARG B N 1
ATOM 4513 C CA . ARG B 1 172 ? -0.867 -34.625 -18.516 1 96.88 172 ARG B CA 1
ATOM 4514 C C . ARG B 1 172 ? -1.288 -35.062 -19.906 1 96.88 172 ARG B C 1
ATOM 4516 O O . ARG B 1 172 ? -1.086 -36.219 -20.297 1 96.88 172 ARG B O 1
ATOM 4523 N N . PHE B 1 173 ? -1.809 -34.125 -20.656 1 97 173 PHE B N 1
ATOM 4524 C CA . PHE B 1 173 ? -2.158 -34.25 -22.062 1 97 173 PHE B CA 1
ATOM 4525 C C . PHE B 1 173 ? -3.107 -35.438 -22.266 1 97 173 PHE B C 1
ATOM 4527 O O . PHE B 1 173 ? -2.805 -36.344 -23.047 1 97 173 PHE B O 1
ATOM 4534 N N . ASN B 1 174 ? -4.215 -35.406 -21.578 1 97.81 174 ASN B N 1
ATOM 4535 C CA . ASN B 1 174 ? -5.391 -36.25 -21.734 1 97.81 174 ASN B CA 1
ATOM 4536 C C . ASN B 1 174 ? -6.676 -35.406 -21.75 1 97.81 174 ASN B C 1
ATOM 4538 O O . ASN B 1 174 ? -6.676 -34.281 -22.172 1 97.81 174 ASN B O 1
ATOM 4542 N N . SER B 1 175 ? -7.742 -36.031 -21.453 1 97.75 175 SER B N 1
ATOM 4543 C CA . SER B 1 175 ? -9.016 -35.312 -21.406 1 97.75 175 SER B CA 1
ATOM 4544 C C . SER B 1 175 ? -9.75 -35.562 -20.094 1 97.75 175 SER B C 1
ATOM 4546 O O . SER B 1 175 ? -10.977 -35.656 -20.078 1 97.75 175 SER B O 1
ATOM 4548 N N . PHE B 1 176 ? -8.938 -35.75 -19.078 1 96.44 176 PHE B N 1
ATOM 4549 C CA . PHE B 1 176 ? -9.578 -35.906 -17.766 1 96.44 176 PHE B CA 1
ATOM 4550 C C . PHE B 1 176 ? -10.406 -34.656 -17.438 1 96.44 176 PHE B C 1
ATOM 4552 O O . PHE B 1 176 ? -10.031 -33.531 -17.797 1 96.44 176 PHE B O 1
ATOM 4559 N N . ASN B 1 177 ? -11.469 -35.031 -16.828 1 94.31 177 ASN B N 1
ATOM 4560 C CA . ASN B 1 177 ? -12.367 -33.906 -16.516 1 94.31 177 ASN B CA 1
ATOM 4561 C C . ASN B 1 177 ? -12.867 -34 -15.07 1 94.31 177 ASN B C 1
ATOM 4563 O O . ASN B 1 177 ? -12.32 -34.75 -14.266 1 94.31 177 ASN B O 1
ATOM 4567 N N . ASN B 1 178 ? -13.656 -33.219 -14.641 1 87.69 178 ASN B N 1
ATOM 4568 C CA . ASN B 1 178 ? -14.273 -33.156 -13.32 1 87.69 178 ASN B CA 1
ATOM 4569 C C . ASN B 1 178 ? -13.266 -32.688 -12.266 1 87.69 178 ASN B C 1
ATOM 4571 O O . ASN B 1 178 ? -12.273 -32.031 -12.578 1 87.69 178 ASN B O 1
ATOM 4575 N N . SER B 1 179 ? -13.609 -33.031 -10.992 1 90.5 179 SER B N 1
ATOM 4576 C CA . SER B 1 179 ? -12.883 -32.469 -9.859 1 90.5 179 SER B CA 1
ATOM 4577 C C . SER B 1 179 ? -11.727 -33.375 -9.445 1 90.5 179 SER B C 1
ATOM 4579 O O . SER B 1 179 ? -11.773 -34.594 -9.641 1 90.5 179 SER B O 1
ATOM 4581 N N . VAL B 1 180 ? -10.672 -32.75 -9.031 1 92.25 180 VAL B N 1
ATOM 4582 C CA . VAL B 1 180 ? -9.562 -33.438 -8.375 1 92.25 180 VAL B CA 1
ATOM 4583 C C . VAL B 1 180 ? -9.844 -33.562 -6.883 1 92.25 180 VAL B C 1
ATOM 4585 O O . VAL B 1 180 ? -10.094 -32.562 -6.203 1 92.25 180 VAL B O 1
ATOM 4588 N N . PRO B 1 181 ? -9.867 -34.75 -6.418 1 92.81 181 PRO B N 1
ATOM 4589 C CA . PRO B 1 181 ? -10.094 -34.906 -4.977 1 92.81 181 PRO B CA 1
ATOM 4590 C C . PRO B 1 181 ? -9.023 -34.219 -4.133 1 92.81 181 PRO B C 1
ATOM 4592 O O . PRO B 1 181 ? -7.848 -34.219 -4.496 1 92.81 181 PRO B O 1
ATOM 4595 N N . SER B 1 182 ? -9.453 -33.656 -2.953 1 93.06 182 SER B N 1
ATOM 4596 C CA . SER B 1 182 ? -8.539 -32.938 -2.084 1 93.06 182 SER B CA 1
ATOM 4597 C C . SER B 1 182 ? -7.434 -33.844 -1.548 1 93.06 182 SER B C 1
ATOM 4599 O O . SER B 1 182 ? -6.324 -33.375 -1.279 1 93.06 182 SER B O 1
ATOM 4601 N N . THR B 1 183 ? -7.711 -35.094 -1.432 1 93.19 183 THR B N 1
ATOM 4602 C CA . THR B 1 183 ? -6.785 -36.062 -0.847 1 93.19 183 THR B CA 1
ATOM 4603 C C . THR B 1 183 ? -5.586 -36.281 -1.764 1 93.19 183 THR B C 1
ATOM 4605 O O . THR B 1 183 ? -4.582 -36.875 -1.352 1 93.19 183 THR B O 1
ATOM 4608 N N . VAL B 1 184 ? -5.648 -35.781 -2.979 1 92.81 184 VAL B N 1
ATOM 4609 C CA . VAL B 1 184 ? -4.539 -35.938 -3.916 1 92.81 184 VAL B CA 1
ATOM 4610 C C . VAL B 1 184 ? -3.281 -35.312 -3.336 1 92.81 184 VAL B C 1
ATOM 4612 O O . VAL B 1 184 ? -2.166 -35.75 -3.594 1 92.81 184 VAL B O 1
ATOM 4615 N N . PHE B 1 185 ? -3.475 -34.312 -2.514 1 93.69 185 PHE B N 1
ATOM 4616 C CA . PHE B 1 185 ? -2.342 -33.531 -1.988 1 93.69 185 PHE B CA 1
ATOM 4617 C C . PHE B 1 185 ? -1.763 -34.219 -0.755 1 93.69 185 PHE B C 1
ATOM 4619 O O . PHE B 1 185 ? -0.75 -33.781 -0.21 1 93.69 185 PHE B O 1
ATOM 4626 N N . ASN B 1 186 ? -2.373 -35.344 -0.412 1 91.44 186 ASN B N 1
ATOM 4627 C CA . ASN B 1 186 ? -1.825 -36.156 0.664 1 91.44 186 ASN B CA 1
ATOM 4628 C C . ASN B 1 186 ? -0.917 -37.281 0.122 1 91.44 186 ASN B C 1
ATOM 4630 O O . ASN B 1 186 ? -0.232 -37.938 0.889 1 91.44 186 ASN B O 1
ATOM 4634 N N . LEU B 1 187 ? -0.962 -37.438 -1.17 1 92.06 187 LEU B N 1
ATOM 4635 C CA . LEU B 1 187 ? -0.072 -38.406 -1.775 1 92.06 187 LEU B CA 1
ATOM 4636 C C . LEU B 1 187 ? 1.389 -38.062 -1.512 1 92.06 187 LEU B C 1
ATOM 4638 O O . LEU B 1 187 ? 1.762 -36.906 -1.539 1 92.06 187 LEU B O 1
ATOM 4642 N N . ASP B 1 188 ? 2.152 -39.094 -1.283 1 92.12 188 ASP B N 1
ATOM 4643 C CA . ASP B 1 188 ? 3.572 -38.875 -1.026 1 92.12 188 ASP B CA 1
ATOM 4644 C C . ASP B 1 188 ? 4.355 -38.75 -2.332 1 92.12 188 ASP B C 1
ATOM 4646 O O . ASP B 1 188 ? 5.398 -39.406 -2.492 1 92.12 188 ASP B O 1
ATOM 4650 N N . VAL B 1 189 ? 3.834 -37.969 -3.238 1 93.81 189 VAL B N 1
ATOM 4651 C CA . VAL B 1 189 ? 4.465 -37.844 -4.547 1 93.81 189 VAL B CA 1
ATOM 4652 C C . VAL B 1 189 ? 5.523 -36.75 -4.508 1 93.81 189 VAL B C 1
ATOM 4654 O O . VAL B 1 189 ? 5.363 -35.75 -3.805 1 93.81 189 VAL B O 1
ATOM 4657 N N . ASP B 1 190 ? 6.523 -36.938 -5.344 1 94.56 190 ASP B N 1
ATOM 4658 C CA . ASP B 1 190 ? 7.492 -35.875 -5.625 1 94.56 190 ASP B CA 1
ATOM 4659 C C . ASP B 1 190 ? 7.027 -35 -6.785 1 94.56 190 ASP B C 1
ATOM 4661 O O . ASP B 1 190 ? 7.312 -33.812 -6.812 1 94.56 190 ASP B O 1
ATOM 4665 N N . VAL B 1 191 ? 6.363 -35.75 -7.668 1 94.94 191 VAL B N 1
ATOM 4666 C CA . VAL B 1 191 ? 5.949 -35.094 -8.906 1 94.94 191 VAL B CA 1
ATOM 4667 C C . VAL B 1 191 ? 4.469 -35.344 -9.156 1 94.94 191 VAL B C 1
ATOM 4669 O O . VAL B 1 191 ? 4.023 -36.5 -9.133 1 94.94 191 VAL B O 1
ATOM 4672 N N . LEU B 1 192 ? 3.719 -34.281 -9.375 1 95.94 192 LEU B N 1
ATOM 4673 C CA . LEU B 1 192 ? 2.305 -34.344 -9.727 1 95.94 192 LEU B CA 1
ATOM 4674 C C . LEU B 1 192 ? 2.01 -33.469 -10.945 1 95.94 192 LEU B C 1
ATOM 4676 O O . LEU B 1 192 ? 1.914 -32.25 -10.828 1 95.94 192 LEU B O 1
ATOM 4680 N N . PHE B 1 193 ? 1.828 -34.062 -12.117 1 95.94 193 PHE B N 1
ATOM 4681 C CA . PHE B 1 193 ? 1.533 -33.344 -13.344 1 95.94 193 PHE B CA 1
ATOM 4682 C C . PHE B 1 193 ? 0.091 -33.562 -13.773 1 95.94 193 PHE B C 1
ATOM 4684 O O . PHE B 1 193 ? -0.286 -34.688 -14.133 1 95.94 193 PHE B O 1
ATOM 4691 N N . LEU B 1 194 ? -0.67 -32.5 -13.773 1 96.12 194 LEU B N 1
ATOM 4692 C CA . LEU B 1 194 ? -2.094 -32.594 -14.078 1 96.12 194 LEU B CA 1
ATOM 4693 C C . LEU B 1 194 ? -2.436 -31.75 -15.305 1 96.12 194 LEU B C 1
ATOM 4695 O O . LEU B 1 194 ? -3.596 -31.703 -15.719 1 96.12 194 LEU B O 1
ATOM 4699 N N . ASN B 1 195 ? -1.526 -31.156 -15.891 1 96.5 195 ASN B N 1
ATOM 4700 C CA . ASN B 1 195 ? -1.764 -30.094 -16.859 1 96.5 195 ASN B CA 1
ATOM 4701 C C . ASN B 1 195 ? -2.334 -30.656 -18.172 1 96.5 195 ASN B C 1
ATOM 4703 O O . ASN B 1 195 ? -2.221 -31.844 -18.438 1 96.5 195 ASN B O 1
ATOM 4707 N N . ASN B 1 196 ? -2.883 -29.75 -19 1 96.75 196 ASN B N 1
ATOM 4708 C CA . ASN B 1 196 ? -3.418 -30.031 -20.328 1 96.75 196 ASN B CA 1
ATOM 4709 C C . ASN B 1 196 ? -4.496 -31.109 -20.281 1 96.75 196 ASN B C 1
ATOM 4711 O O . ASN B 1 196 ? -4.418 -32.094 -21.016 1 96.75 196 ASN B O 1
ATOM 4715 N N . ASN B 1 197 ? -5.438 -30.891 -19.406 1 97.81 197 ASN B N 1
ATOM 4716 C CA . ASN B 1 197 ? -6.684 -31.641 -19.281 1 97.81 197 ASN B CA 1
ATOM 4717 C C . ASN B 1 197 ? -7.895 -30.703 -19.234 1 97.81 197 ASN B C 1
ATOM 4719 O O . ASN B 1 197 ? -7.863 -29.609 -19.797 1 97.81 197 ASN B O 1
ATOM 4723 N N . ASN B 1 198 ? -9 -31.188 -18.719 1 97.5 198 ASN B N 1
ATOM 4724 C CA . ASN B 1 198 ? -10.219 -30.391 -18.578 1 97.5 198 ASN B CA 1
ATOM 4725 C C . ASN B 1 198 ? -10.711 -30.359 -17.141 1 97.5 198 ASN B C 1
ATOM 4727 O O . ASN B 1 198 ? -11.914 -30.359 -16.891 1 97.5 198 ASN B O 1
ATOM 4731 N N . LEU B 1 199 ? -9.789 -30.438 -16.266 1 96.31 199 LEU B N 1
ATOM 4732 C CA . LEU B 1 199 ? -10.133 -30.438 -14.852 1 96.31 199 LEU B CA 1
ATOM 4733 C C . LEU B 1 199 ? -10.68 -29.062 -14.438 1 96.31 199 LEU B C 1
ATOM 4735 O O . LEU B 1 199 ? -10.156 -28.031 -14.852 1 96.31 199 LEU B O 1
ATOM 4739 N N . PHE B 1 200 ? -11.805 -29.203 -13.781 1 93 200 PHE B N 1
ATOM 4740 C CA . PHE B 1 200 ? -12.469 -27.938 -13.453 1 93 200 PHE B CA 1
ATOM 4741 C C . PHE B 1 200 ? -12.883 -27.922 -11.984 1 93 200 PHE B C 1
ATOM 4743 O O . PHE B 1 200 ? -13.195 -28.953 -11.406 1 93 200 PHE B O 1
ATOM 4750 N N . GLN B 1 201 ? -12.531 -27 -11.188 1 93.88 201 GLN B N 1
ATOM 4751 C CA . GLN B 1 201 ? -12.898 -26.734 -9.805 1 93.88 201 GLN B CA 1
ATOM 4752 C C . GLN B 1 201 ? -11.961 -25.703 -9.18 1 93.88 201 GLN B C 1
ATOM 4754 O O . GLN B 1 201 ? -10.984 -25.281 -9.797 1 93.88 201 GLN B O 1
ATOM 4759 N N . GLN B 1 202 ? -12.461 -25.375 -7.973 1 96.5 202 GLN B N 1
ATOM 4760 C CA . GLN B 1 202 ? -11.516 -24.609 -7.172 1 96.5 202 GLN B CA 1
ATOM 4761 C C . GLN B 1 202 ? -10.383 -25.484 -6.66 1 96.5 202 GLN B C 1
ATOM 4763 O O . GLN B 1 202 ? -10.609 -26.641 -6.285 1 96.5 202 GLN B O 1
ATOM 4768 N N . ILE B 1 203 ? -9.258 -25.031 -6.684 1 96.69 203 ILE B N 1
ATOM 4769 C CA . ILE B 1 203 ? -8.148 -25.781 -6.113 1 96.69 203 ILE B CA 1
ATOM 4770 C C . ILE B 1 203 ? -8.438 -26.109 -4.648 1 96.69 203 ILE B C 1
ATOM 4772 O O . ILE B 1 203 ? -8.805 -25.219 -3.875 1 96.69 203 ILE B O 1
ATOM 4776 N N . PRO B 1 204 ? -8.281 -27.312 -4.367 1 95.12 204 PRO B N 1
ATOM 4777 C CA . PRO B 1 204 ? -8.602 -27.703 -2.994 1 95.12 204 PRO B CA 1
ATOM 4778 C C . PRO B 1 204 ? -7.773 -26.938 -1.959 1 95.12 204 PRO B C 1
ATOM 4780 O O . PRO B 1 204 ? -6.586 -26.688 -2.176 1 95.12 204 PRO B O 1
ATOM 4783 N N . ARG B 1 205 ? -8.359 -26.672 -0.745 1 95.19 205 ARG B N 1
ATOM 4784 C CA . ARG B 1 205 ? -7.738 -25.891 0.319 1 95.19 205 ARG B CA 1
ATOM 4785 C C . ARG B 1 205 ? -6.574 -26.656 0.95 1 95.19 205 ARG B C 1
ATOM 4787 O O . ARG B 1 205 ? -5.75 -26.062 1.649 1 95.19 205 ARG B O 1
ATOM 4794 N N . THR B 1 206 ? -6.496 -27.906 0.635 1 95.81 206 THR B N 1
ATOM 4795 C CA . THR B 1 206 ? -5.469 -28.734 1.25 1 95.81 206 THR B CA 1
ATOM 4796 C C . THR B 1 206 ? -4.188 -28.703 0.421 1 95.81 206 THR B C 1
ATOM 4798 O O . THR B 1 206 ? -3.26 -29.469 0.68 1 95.81 206 THR B O 1
ATOM 4801 N N . LEU B 1 207 ? -4.086 -27.906 -0.56 1 96.38 207 LEU B N 1
ATOM 4802 C CA . LEU B 1 207 ? -2.936 -27.797 -1.447 1 96.38 207 LEU B CA 1
ATOM 4803 C C . LEU B 1 207 ? -1.637 -27.734 -0.648 1 96.38 207 LEU B C 1
ATOM 4805 O O . LEU B 1 207 ? -0.651 -28.391 -1.012 1 96.38 207 LEU B O 1
ATOM 4809 N N . GLY B 1 208 ? -1.668 -27.094 0.451 1 96.38 208 GLY B N 1
ATOM 4810 C CA . GLY B 1 208 ? -0.469 -26.875 1.245 1 96.38 208 GLY B CA 1
ATOM 4811 C C . GLY B 1 208 ? 0.031 -28.141 1.923 1 96.38 208 GLY B C 1
ATOM 4812 O O . GLY B 1 208 ? 1.162 -28.172 2.414 1 96.38 208 GLY B O 1
ATOM 4813 N N . SER B 1 209 ? -0.709 -29.219 1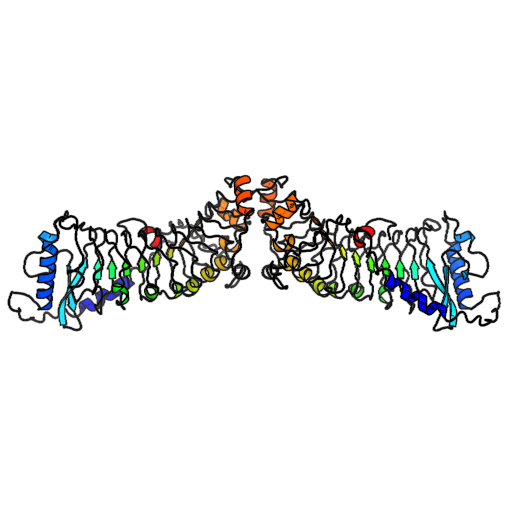.929 1 94.06 209 SER B N 1
ATOM 4814 C CA . SER B 1 209 ? -0.334 -30.484 2.562 1 94.06 209 SER B CA 1
ATOM 4815 C C . SER B 1 209 ? 0.56 -31.312 1.649 1 94.06 209 SER B C 1
ATOM 4817 O O . SER B 1 209 ? 1.076 -32.344 2.061 1 94.06 209 SER B O 1
ATOM 4819 N N . THR B 1 210 ? 0.775 -30.875 0.509 1 95.38 210 THR B N 1
ATOM 4820 C CA . THR B 1 210 ? 1.472 -31.688 -0.488 1 95.38 210 THR B CA 1
ATOM 4821 C C . THR B 1 210 ? 2.947 -31.828 -0.131 1 95.38 210 THR B C 1
ATOM 4823 O O . THR B 1 210 ? 3.6 -30.844 0.249 1 95.38 210 THR B O 1
ATOM 4826 N N . PRO B 1 211 ? 3.418 -33 -0.232 1 94.88 211 PRO B N 1
ATOM 4827 C CA . PRO B 1 211 ? 4.871 -33.156 -0.156 1 94.88 211 PRO B CA 1
ATOM 4828 C C . PRO B 1 211 ? 5.555 -33 -1.512 1 94.88 211 PRO B C 1
ATOM 4830 O O . PRO B 1 211 ? 6.777 -33.125 -1.607 1 94.88 211 PRO B O 1
ATOM 4833 N N . ALA B 1 212 ? 4.824 -32.719 -2.562 1 95.06 212 ALA B N 1
ATOM 4834 C CA . ALA B 1 212 ? 5.355 -32.719 -3.922 1 95.06 212 ALA B CA 1
ATOM 4835 C C . ALA B 1 212 ? 6.352 -31.562 -4.105 1 95.06 212 ALA B C 1
ATOM 4837 O O . ALA B 1 212 ? 6.18 -30.484 -3.533 1 95.06 212 ALA B O 1
ATOM 4838 N N . HIS B 1 213 ? 7.355 -31.859 -4.949 1 95.94 213 HIS B N 1
ATOM 4839 C CA . HIS B 1 213 ? 8.336 -30.828 -5.309 1 95.94 213 HIS B CA 1
ATOM 4840 C C . HIS B 1 213 ? 7.914 -30.078 -6.566 1 95.94 213 HIS B C 1
ATOM 4842 O O . HIS B 1 213 ? 8.258 -28.906 -6.738 1 95.94 213 HIS B O 1
ATOM 4848 N N . TYR B 1 214 ? 7.223 -30.859 -7.375 1 95.38 214 TYR B N 1
ATOM 4849 C CA . TYR B 1 214 ? 6.781 -30.312 -8.656 1 95.38 214 TYR B CA 1
ATOM 4850 C C . TYR B 1 214 ? 5.293 -30.547 -8.867 1 95.38 214 TYR B C 1
ATOM 4852 O O . TYR B 1 214 ? 4.832 -31.688 -8.805 1 95.38 214 TYR B O 1
ATOM 4860 N N . ILE B 1 215 ? 4.555 -29.438 -9.094 1 96.5 215 ILE B N 1
ATOM 4861 C CA . ILE B 1 215 ? 3.133 -29.562 -9.391 1 96.5 215 ILE B CA 1
ATOM 4862 C C . ILE B 1 215 ? 2.787 -28.672 -10.594 1 96.5 215 ILE B C 1
ATOM 4864 O O . ILE B 1 215 ? 3.188 -27.516 -10.648 1 96.5 215 ILE B O 1
ATOM 4868 N N . THR B 1 216 ? 2.072 -29.188 -11.562 1 96.44 216 THR B N 1
ATOM 4869 C CA . THR B 1 216 ? 1.622 -28.406 -12.711 1 96.44 216 THR B CA 1
ATOM 4870 C C . THR B 1 216 ? 0.105 -28.484 -12.852 1 96.44 216 THR B C 1
ATOM 4872 O O . THR B 1 216 ? -0.438 -29.531 -13.211 1 96.44 216 THR B O 1
ATOM 4875 N N . PHE B 1 217 ? -0.556 -27.391 -12.625 1 96.19 217 PHE B N 1
ATOM 4876 C CA . PHE B 1 217 ? -1.996 -27.25 -12.805 1 96.19 217 PHE B CA 1
ATOM 4877 C C . PHE B 1 217 ? -2.316 -26.656 -14.172 1 96.19 217 PHE B C 1
ATOM 4879 O O . PHE B 1 217 ? -3.484 -26.547 -14.547 1 96.19 217 PHE B O 1
ATOM 4886 N N . ALA B 1 218 ? -1.395 -26.375 -14.922 1 97.5 218 ALA B N 1
ATOM 4887 C CA . ALA B 1 218 ? -1.476 -25.516 -16.094 1 97.5 218 ALA B CA 1
ATOM 4888 C C . ALA B 1 218 ? -2.455 -26.078 -17.125 1 97.5 218 ALA B C 1
ATOM 4890 O O . ALA B 1 218 ? -2.619 -27.297 -17.234 1 97.5 218 ALA B O 1
ATOM 4891 N N . ASN B 1 219 ? -3.076 -25.156 -17.922 1 97.5 219 ASN B N 1
ATOM 4892 C CA . ASN B 1 219 ? -3.885 -25.516 -19.078 1 97.5 219 ASN B CA 1
ATOM 4893 C C . ASN B 1 219 ? -5.039 -26.438 -18.688 1 97.5 219 ASN B C 1
ATOM 4895 O O . ASN B 1 219 ? -5.223 -27.5 -19.297 1 97.5 219 ASN B O 1
ATOM 4899 N N . ASN B 1 220 ? -5.754 -26.031 -17.656 1 98.19 220 ASN B N 1
ATOM 4900 C CA . ASN B 1 220 ? -7.004 -26.641 -17.203 1 98.19 220 ASN B CA 1
ATOM 4901 C C . ASN B 1 220 ? -8.102 -25.594 -17.047 1 98.19 220 ASN B C 1
ATOM 4903 O O . ASN B 1 220 ? -8.117 -24.594 -17.766 1 98.19 220 ASN B O 1
ATOM 4907 N N . LYS B 1 221 ? -9.094 -25.859 -16.234 1 98.06 221 LYS B N 1
ATOM 4908 C CA . LYS B 1 221 ? -10.211 -24.938 -16.016 1 98.06 221 LYS B CA 1
ATOM 4909 C C . LYS B 1 221 ? -10.422 -24.703 -14.516 1 98.06 221 LYS B C 1
ATOM 4911 O O . LYS B 1 221 ? -11.555 -24.547 -14.062 1 98.06 221 LYS B O 1
ATOM 4916 N N . PHE B 1 222 ? -9.336 -24.703 -13.781 1 97.88 222 PHE B N 1
ATOM 4917 C CA . PHE B 1 222 ? -9.422 -24.406 -12.352 1 97.88 222 PHE B CA 1
ATOM 4918 C C . PHE B 1 222 ? -9.906 -22.984 -12.125 1 97.88 222 PHE B C 1
ATOM 4920 O O . PHE B 1 222 ? -9.609 -22.078 -12.922 1 97.88 222 PHE B O 1
ATOM 4927 N N . SER B 1 223 ? -10.641 -22.797 -11.016 1 97.88 223 SER B N 1
ATOM 4928 C CA . SER B 1 223 ? -11.227 -21.484 -10.703 1 97.88 223 SER B CA 1
ATOM 4929 C C . SER B 1 223 ? -11.016 -21.125 -9.242 1 97.88 223 SER B C 1
ATOM 4931 O O . SER B 1 223 ? -10.383 -21.875 -8.492 1 97.88 223 SER B O 1
ATOM 4933 N N . GLY B 1 224 ? -11.43 -19.891 -8.898 1 97.25 224 GLY B N 1
ATOM 4934 C CA . GLY B 1 224 ? -11.312 -19.438 -7.523 1 97.25 224 GLY B CA 1
ATOM 4935 C C . GLY B 1 224 ? -9.922 -18.953 -7.176 1 97.25 224 GLY B C 1
ATOM 4936 O O . GLY B 1 224 ? -9.125 -18.656 -8.07 1 97.25 224 GLY B O 1
ATOM 4937 N N . THR B 1 225 ? -9.695 -18.828 -5.848 1 97.31 225 THR B N 1
ATOM 4938 C CA . THR B 1 225 ? -8.438 -18.281 -5.355 1 97.31 225 THR B CA 1
ATOM 4939 C C . THR B 1 225 ? -7.398 -19.375 -5.156 1 97.31 225 THR B C 1
ATOM 4941 O O . THR B 1 225 ? -7.746 -20.562 -5.047 1 97.31 225 THR B O 1
ATOM 4944 N N . ILE B 1 226 ? -6.184 -19.016 -5.18 1 98.19 226 ILE B N 1
ATOM 4945 C CA . ILE B 1 226 ? -5.137 -19.922 -4.703 1 98.19 226 ILE B CA 1
ATOM 4946 C C . ILE B 1 226 ? -5.223 -20.062 -3.186 1 98.19 226 ILE B C 1
ATOM 4948 O O . ILE B 1 226 ? -5.219 -19.062 -2.467 1 98.19 226 ILE B O 1
ATOM 4952 N N . PRO B 1 227 ? -5.305 -21.234 -2.766 1 97.69 227 PRO B N 1
ATOM 4953 C CA . PRO B 1 227 ? -5.492 -21.422 -1.326 1 97.69 227 PRO B CA 1
ATOM 4954 C C . PRO B 1 227 ? -4.316 -20.906 -0.503 1 97.69 227 PRO B C 1
ATOM 4956 O O . PRO B 1 227 ? -3.158 -21.094 -0.876 1 97.69 227 PRO B O 1
ATOM 4959 N N . ARG B 1 228 ? -4.613 -20.328 0.654 1 96.94 228 ARG B N 1
ATOM 4960 C CA . ARG B 1 228 ? -3.611 -19.797 1.568 1 96.94 228 ARG B CA 1
ATOM 4961 C C . ARG B 1 228 ? -2.697 -20.906 2.086 1 96.94 228 ARG B C 1
ATOM 4963 O O . ARG B 1 228 ? -1.533 -20.656 2.408 1 96.94 228 ARG B O 1
ATOM 4970 N N . SER B 1 229 ? -3.217 -22.109 2.113 1 97.75 229 SER B N 1
ATOM 4971 C CA . SER B 1 229 ? -2.477 -23.234 2.66 1 97.75 229 SER B CA 1
ATOM 4972 C C . SER B 1 229 ? 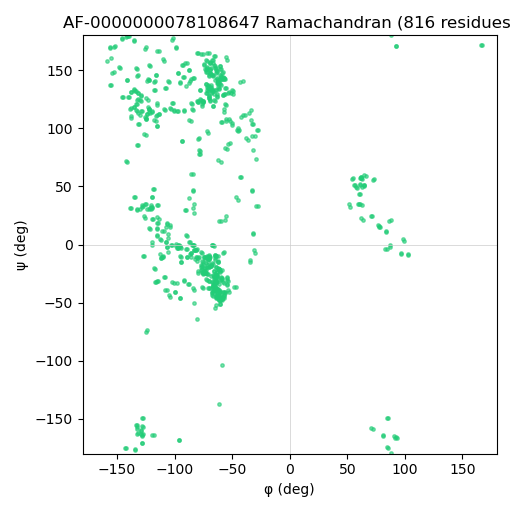-1.2 -23.5 1.869 1 97.75 229 SER B C 1
ATOM 4974 O O . SER B 1 229 ? -0.322 -24.234 2.322 1 97.75 229 SER B O 1
ATOM 4976 N N . ILE B 1 230 ? -1.084 -22.938 0.678 1 97.81 230 ILE B N 1
ATOM 4977 C CA . ILE B 1 230 ? 0.087 -23.172 -0.161 1 97.81 230 ILE B CA 1
ATOM 4978 C C . ILE B 1 230 ? 1.354 -22.828 0.619 1 97.81 230 ILE B C 1
ATOM 4980 O O . ILE B 1 230 ? 2.408 -23.438 0.396 1 97.81 230 ILE B O 1
ATOM 4984 N N . GLY B 1 231 ? 1.24 -21.906 1.502 1 97.25 231 GLY B N 1
ATOM 4985 C CA . GLY B 1 231 ? 2.377 -21.484 2.311 1 97.25 231 GLY B CA 1
ATOM 4986 C C . GLY B 1 231 ? 2.926 -22.609 3.18 1 97.25 231 GLY B C 1
ATOM 4987 O O . GLY B 1 231 ? 4.078 -22.547 3.613 1 97.25 231 GLY B O 1
ATOM 4988 N N . GLN B 1 232 ? 2.109 -23.609 3.424 1 96.94 232 GLN B N 1
ATOM 4989 C CA . GLN B 1 232 ? 2.516 -24.75 4.254 1 96.94 232 GLN B CA 1
ATOM 4990 C C . GLN B 1 232 ? 3.445 -25.688 3.488 1 96.94 232 GLN B C 1
ATOM 4992 O O . GLN B 1 232 ? 4.117 -26.531 4.09 1 96.94 232 GLN B O 1
ATOM 4997 N N . ALA B 1 233 ? 3.52 -25.531 2.221 1 96.31 233 ALA B N 1
ATOM 4998 C CA . ALA B 1 233 ? 4.438 -26.312 1.402 1 96.31 233 ALA B CA 1
ATOM 4999 C C . ALA B 1 233 ? 5.785 -25.609 1.264 1 96.31 233 ALA B C 1
ATOM 5001 O O . ALA B 1 233 ? 6.461 -25.75 0.24 1 96.31 233 ALA B O 1
ATOM 5002 N N . SER B 1 234 ? 6.195 -24.859 2.186 1 94.62 234 SER B N 1
ATOM 5003 C CA . SER B 1 234 ? 7.352 -23.969 2.195 1 94.62 234 SER B CA 1
ATOM 5004 C C . SER B 1 234 ? 8.648 -24.75 1.977 1 94.62 234 SER B C 1
ATOM 5006 O O . SER B 1 234 ? 9.57 -24.266 1.318 1 94.62 234 SER B O 1
ATOM 5008 N N . ASN B 1 235 ? 8.695 -25.984 2.41 1 91.75 235 ASN B N 1
ATOM 5009 C CA . ASN B 1 235 ? 9.945 -26.734 2.35 1 91.75 235 ASN B CA 1
ATOM 5010 C C . ASN B 1 235 ? 9.906 -27.797 1.256 1 91.75 235 ASN B C 1
ATOM 5012 O O . ASN B 1 235 ? 10.898 -28.5 1.037 1 91.75 235 ASN B O 1
ATOM 5016 N N . THR B 1 236 ? 8.82 -27.922 0.592 1 92.81 236 THR B N 1
ATOM 5017 C CA . THR B 1 236 ? 8.695 -29.047 -0.331 1 92.81 236 THR B CA 1
ATOM 5018 C C . THR B 1 236 ? 8.547 -28.547 -1.768 1 92.81 236 THR B C 1
ATOM 5020 O O . THR B 1 236 ? 9.133 -29.125 -2.689 1 92.81 236 THR B O 1
ATOM 5023 N N . LEU B 1 237 ? 7.938 -27.422 -1.956 1 95.31 237 LEU B N 1
ATOM 5024 C CA . LEU B 1 237 ? 7.512 -27.031 -3.295 1 95.31 237 LEU B CA 1
ATOM 5025 C C . LEU B 1 237 ? 8.594 -26.203 -3.986 1 95.31 237 LEU B C 1
ATOM 5027 O O . LEU B 1 237 ? 8.867 -25.062 -3.584 1 95.31 237 LEU B O 1
ATOM 5031 N N . TYR B 1 238 ? 9.156 -26.75 -5.074 1 95.56 238 TYR B N 1
ATOM 5032 C CA . TYR B 1 238 ? 10.188 -26.062 -5.855 1 95.56 238 TYR B CA 1
ATOM 5033 C C . TYR B 1 238 ? 9.57 -25.328 -7.035 1 95.56 238 TYR B C 1
ATOM 5035 O O . TYR B 1 238 ? 9.922 -24.172 -7.297 1 95.56 238 TYR B O 1
ATOM 5043 N N . GLU B 1 239 ? 8.695 -26.062 -7.691 1 95.88 239 GLU B N 1
ATOM 5044 C CA . GLU B 1 239 ? 8.07 -25.453 -8.859 1 95.88 239 GLU B CA 1
ATOM 5045 C C . GLU B 1 239 ? 6.562 -25.719 -8.875 1 95.88 239 GLU B C 1
ATOM 5047 O O . GLU B 1 239 ? 6.121 -26.844 -8.664 1 95.88 239 GLU B O 1
ATOM 5052 N N . VAL B 1 240 ? 5.828 -24.625 -9.133 1 96.25 240 VAL B N 1
ATOM 5053 C CA . VAL B 1 240 ? 4.383 -24.766 -9.258 1 96.25 240 VAL B CA 1
ATOM 5054 C C . VAL B 1 240 ? 3.877 -23.891 -10.398 1 96.25 240 VAL B C 1
ATOM 5056 O O . VAL B 1 240 ? 4.223 -22.703 -10.477 1 96.25 240 VAL B O 1
ATOM 5059 N N . LEU B 1 241 ? 3.129 -24.469 -11.328 1 97.19 241 LEU B N 1
ATOM 5060 C CA . LEU B 1 241 ? 2.582 -23.766 -12.484 1 97.19 241 LEU B CA 1
ATOM 5061 C C . LEU B 1 241 ? 1.059 -23.734 -12.43 1 97.19 241 LEU B C 1
ATOM 5063 O O . LEU B 1 241 ? 0.413 -24.781 -12.461 1 97.19 241 LEU B O 1
ATOM 5067 N N . PHE B 1 242 ? 0.541 -22.5 -12.406 1 98.31 242 PHE B N 1
ATOM 5068 C CA . PHE B 1 242 ? -0.903 -22.297 -12.383 1 98.31 242 PHE B CA 1
ATOM 5069 C C . PHE B 1 242 ? -1.382 -21.672 -13.688 1 98.31 242 PHE B C 1
ATOM 5071 O O . PHE B 1 242 ? -2.557 -21.328 -13.82 1 98.31 242 PHE B O 1
ATOM 5078 N N . LEU B 1 243 ? -0.554 -21.469 -14.648 1 98.06 243 LEU B N 1
ATOM 5079 C CA . LEU B 1 243 ? -0.856 -20.641 -15.805 1 98.06 243 LEU B CA 1
ATOM 5080 C C . LEU B 1 243 ? -2.008 -21.219 -16.609 1 98.06 243 LEU B C 1
ATOM 5082 O O . LEU B 1 243 ? -2.205 -22.438 -16.625 1 98.06 243 LEU B O 1
ATOM 5086 N N . LYS B 1 244 ? -2.771 -20.391 -17.25 1 97.81 244 LYS B N 1
ATOM 5087 C CA . LYS B 1 244 ? -3.828 -20.719 -18.203 1 97.81 244 LYS B CA 1
ATOM 5088 C C . LYS B 1 244 ? -4.934 -21.531 -17.547 1 97.81 244 LYS B C 1
ATOM 5090 O O . LYS B 1 244 ? -5.262 -22.625 -18 1 97.81 244 LYS B O 1
ATOM 5095 N N . ASN B 1 245 ? -5.52 -20.969 -16.516 1 98.44 245 ASN B N 1
ATOM 5096 C CA . ASN B 1 245 ? -6.738 -21.406 -15.828 1 98.44 245 ASN B CA 1
ATOM 5097 C C . ASN B 1 245 ? -7.738 -20.266 -15.695 1 98.44 245 ASN B C 1
ATOM 5099 O O . ASN B 1 245 ? -7.727 -19.312 -16.484 1 98.44 245 ASN B O 1
ATOM 5103 N N . GLY B 1 246 ? -8.695 -20.422 -14.852 1 98.44 246 GLY B N 1
ATOM 5104 C CA . GLY B 1 246 ? -9.656 -19.375 -14.562 1 98.44 246 GLY B CA 1
ATOM 5105 C C . GLY B 1 246 ? -9.578 -18.875 -13.133 1 98.44 246 GLY B C 1
ATOM 5106 O O . GLY B 1 246 ? -10.594 -18.516 -12.531 1 98.44 246 GLY B O 1
ATOM 5107 N N . LEU B 1 247 ? -8.359 -18.875 -12.609 1 98.56 247 LEU B N 1
ATOM 5108 C CA . LEU B 1 247 ? -8.18 -18.469 -11.219 1 98.56 247 LEU B CA 1
ATOM 5109 C C . LEU B 1 247 ? -8.5 -16.984 -11.047 1 98.56 247 LEU B C 1
ATOM 5111 O O . LEU B 1 247 ? -8.258 -16.188 -11.945 1 98.56 247 LEU B O 1
ATOM 5115 N N . SER B 1 248 ? -9.07 -16.641 -9.883 1 97.75 248 SER B N 1
ATOM 5116 C CA . SER B 1 248 ? -9.469 -15.281 -9.57 1 97.75 248 SER B CA 1
ATOM 5117 C C . SER B 1 248 ? -9.148 -14.93 -8.125 1 97.75 248 SER B C 1
ATOM 5119 O O . SER B 1 248 ? -8.539 -15.719 -7.406 1 97.75 248 SER B O 1
ATOM 5121 N N . GLY B 1 249 ? -9.469 -13.68 -7.727 1 97 249 GLY B N 1
ATOM 5122 C CA . GLY B 1 249 ? -9.148 -13.219 -6.383 1 97 249 GLY B CA 1
ATOM 5123 C C . GLY B 1 249 ? -7.738 -12.68 -6.258 1 97 249 GLY B C 1
ATOM 5124 O O . GLY B 1 249 ? -7.047 -12.492 -7.262 1 97 249 GLY B O 1
ATOM 5125 N N . CYS B 1 250 ? -7.395 -12.352 -4.992 1 97.81 250 CYS B N 1
ATOM 5126 C CA . CYS B 1 250 ? -6.074 -11.797 -4.715 1 97.81 250 CYS B CA 1
ATOM 5127 C C . CYS B 1 250 ? -5.086 -12.898 -4.348 1 97.81 250 CYS B C 1
ATOM 5129 O O . CYS B 1 250 ? -5.484 -13.961 -3.859 1 97.81 250 CYS B O 1
ATOM 5131 N N . LEU B 1 251 ? -3.805 -12.656 -4.578 1 98.25 251 LEU B N 1
ATOM 5132 C CA . LEU B 1 251 ? -2.773 -13.594 -4.156 1 98.25 251 LEU B CA 1
ATOM 5133 C C . LEU B 1 251 ? -2.629 -13.602 -2.639 1 98.25 251 LEU B C 1
ATOM 5135 O O . LEU B 1 251 ? -2.521 -12.539 -2.016 1 98.25 251 LEU B O 1
ATOM 5139 N N . PRO B 1 252 ? -2.686 -14.758 -2.086 1 97.31 252 PRO B N 1
ATOM 5140 C CA . PRO B 1 252 ? -2.473 -14.797 -0.638 1 97.31 252 PRO B CA 1
ATOM 5141 C C . PRO B 1 252 ? -1.029 -14.492 -0.245 1 97.31 252 PRO B C 1
ATOM 5143 O O . PRO B 1 252 ? -0.096 -14.875 -0.952 1 97.31 252 PRO B O 1
ATOM 5146 N N . MET B 1 253 ? -0.825 -13.844 0.863 1 96.75 253 MET B N 1
ATOM 5147 C CA . MET B 1 253 ? 0.502 -13.445 1.326 1 96.75 253 MET B CA 1
ATOM 5148 C C . MET B 1 253 ? 1.361 -14.672 1.627 1 96.75 253 MET B C 1
ATOM 5150 O O . MET B 1 253 ? 2.592 -14.586 1.615 1 96.75 253 MET B O 1
ATOM 5154 N N . GLU B 1 254 ? 0.745 -15.797 1.824 1 97.56 254 GLU B N 1
ATOM 5155 C CA . GLU B 1 254 ? 1.427 -17.031 2.234 1 97.56 254 GLU B CA 1
ATOM 5156 C C . GLU B 1 254 ? 2.311 -17.562 1.113 1 97.56 254 GLU B C 1
ATOM 5158 O O . GLU B 1 254 ? 3.191 -18.391 1.355 1 97.56 254 GLU B O 1
ATOM 5163 N N . ILE B 1 255 ? 2.088 -17.156 -0.055 1 98.06 255 ILE B N 1
ATOM 5164 C CA . ILE B 1 255 ? 2.963 -17.547 -1.158 1 98.06 255 ILE B CA 1
ATOM 5165 C C . ILE B 1 255 ? 4.395 -17.109 -0.854 1 98.06 255 ILE B C 1
ATOM 5167 O O . ILE B 1 255 ? 5.348 -17.812 -1.202 1 98.06 255 ILE B O 1
ATOM 5171 N N . GLY B 1 256 ? 4.531 -16.016 -0.149 1 97.75 256 GLY B N 1
ATOM 5172 C CA . GLY B 1 256 ? 5.844 -15.516 0.229 1 97.75 256 GLY B CA 1
ATOM 5173 C C . GLY B 1 256 ? 6.602 -16.453 1.149 1 97.75 256 GLY B C 1
ATOM 5174 O O . GLY B 1 256 ? 7.805 -16.297 1.354 1 97.75 256 GLY B O 1
ATOM 5175 N N . ASN B 1 257 ? 5.934 -17.469 1.647 1 96.94 257 ASN B N 1
ATOM 5176 C CA . ASN B 1 257 ? 6.547 -18.438 2.553 1 96.94 257 ASN B CA 1
ATOM 5177 C C . ASN B 1 257 ? 7.262 -19.547 1.786 1 96.94 257 ASN B C 1
ATOM 5179 O O . ASN B 1 257 ? 7.957 -20.359 2.383 1 96.94 257 ASN B O 1
ATOM 5183 N N . LEU B 1 258 ? 7.117 -19.578 0.479 1 97.12 258 LEU B N 1
ATOM 5184 C CA . LEU B 1 258 ? 7.707 -20.641 -0.324 1 97.12 258 LEU B CA 1
ATOM 5185 C C . LEU B 1 258 ? 9.203 -20.391 -0.532 1 97.12 258 LEU B C 1
ATOM 5187 O O . LEU B 1 258 ? 9.641 -20.141 -1.655 1 97.12 258 LEU B O 1
ATOM 5191 N N . LYS B 1 259 ? 9.977 -20.719 0.378 1 92.5 259 LYS B N 1
ATOM 5192 C CA . LYS B 1 259 ? 11.391 -20.344 0.451 1 92.5 259 LYS B CA 1
ATOM 5193 C C . LYS B 1 259 ? 12.227 -21.125 -0.55 1 92.5 259 LYS B C 1
ATOM 5195 O O . LYS B 1 259 ? 13.289 -20.688 -0.972 1 92.5 259 LYS B O 1
ATOM 5200 N N . GLN B 1 260 ? 11.711 -22.297 -0.917 1 95.25 260 GLN B N 1
ATOM 5201 C CA . GLN B 1 260 ? 12.492 -23.156 -1.802 1 95.25 260 GLN B CA 1
ATOM 5202 C C . GLN B 1 260 ? 12.055 -22.984 -3.256 1 95.25 260 GLN B C 1
ATOM 5204 O O . GLN B 1 260 ? 12.672 -23.547 -4.164 1 95.25 260 GLN B O 1
ATOM 5209 N N . SER B 1 261 ? 11.055 -22.188 -3.443 1 96.38 261 SER B N 1
ATOM 5210 C CA . SER B 1 261 ? 10.469 -22.078 -4.777 1 96.38 261 SER B CA 1
ATOM 5211 C C . SER B 1 261 ? 11.438 -21.422 -5.75 1 96.38 261 SER B C 1
ATOM 5213 O O . SER B 1 261 ? 12.023 -20.375 -5.441 1 96.38 261 SER B O 1
ATOM 5215 N N . THR B 1 262 ? 11.57 -22.031 -6.945 1 97 262 THR B N 1
ATOM 5216 C CA . THR B 1 262 ? 12.414 -21.469 -7.992 1 97 262 THR B CA 1
ATOM 5217 C C . THR B 1 262 ? 11.562 -20.922 -9.133 1 97 262 THR B C 1
ATOM 5219 O O . THR B 1 262 ? 11.992 -20.031 -9.859 1 97 262 THR B O 1
ATOM 5222 N N . VAL B 1 263 ? 10.391 -21.531 -9.281 1 96.5 263 VAL B N 1
ATOM 5223 C CA . VAL B 1 263 ? 9.469 -21.109 -10.328 1 96.5 263 VAL B CA 1
ATOM 5224 C C . VAL B 1 263 ? 8.07 -20.938 -9.742 1 96.5 263 VAL B C 1
ATOM 5226 O O . VAL B 1 263 ? 7.582 -21.797 -9.023 1 96.5 263 VAL B O 1
ATOM 5229 N N . PHE B 1 264 ? 7.457 -19.828 -10.016 1 97.94 264 PHE B N 1
ATOM 5230 C CA . PHE B 1 264 ? 6.066 -19.547 -9.688 1 97.94 264 PHE B CA 1
ATOM 5231 C C . PHE B 1 264 ? 5.375 -18.828 -10.844 1 97.94 264 PHE B C 1
ATOM 5233 O O . PHE B 1 264 ? 5.758 -17.719 -11.211 1 97.94 264 PHE B O 1
ATOM 5240 N N . ASP B 1 265 ? 4.363 -19.453 -11.453 1 98.06 265 ASP B N 1
ATOM 5241 C CA . ASP B 1 265 ? 3.719 -18.906 -12.641 1 98.06 265 ASP B CA 1
ATOM 5242 C C . ASP B 1 265 ? 2.197 -18.953 -12.516 1 98.06 265 ASP B C 1
ATOM 5244 O O . ASP B 1 265 ? 1.608 -20.047 -12.461 1 98.06 265 ASP B O 1
ATOM 5248 N N . VAL B 1 266 ? 1.612 -17.797 -12.469 1 98.75 266 VAL B N 1
ATOM 5249 C CA . VAL B 1 266 ? 0.157 -17.703 -12.422 1 98.75 266 VAL B CA 1
ATOM 5250 C C . VAL B 1 266 ? -0.355 -16.953 -13.648 1 98.75 266 VAL B C 1
ATOM 5252 O O . VAL B 1 266 ? -1.442 -16.375 -13.617 1 98.75 266 VAL B O 1
ATOM 5255 N N . SER B 1 267 ? 0.406 -16.891 -14.734 1 98.62 267 SER B N 1
ATOM 5256 C CA . SER B 1 267 ? 0.053 -16.094 -15.898 1 98.62 267 SER B CA 1
ATOM 5257 C C . SER B 1 267 ? -1.21 -16.609 -16.578 1 98.62 267 SER B C 1
ATOM 5259 O O . SER B 1 267 ? -1.553 -17.781 -16.438 1 98.62 267 SER B O 1
ATOM 5261 N N . PHE B 1 268 ? -1.905 -15.758 -17.25 1 98.56 268 PHE B N 1
ATOM 5262 C CA . PHE B 1 268 ? -3.1 -16.062 -18.016 1 98.56 268 PHE B CA 1
ATOM 5263 C C . PHE B 1 268 ? -4.203 -16.609 -17.125 1 98.56 268 PHE B C 1
ATOM 5265 O O . PHE B 1 268 ? -4.719 -17.703 -17.344 1 98.56 268 PHE B O 1
ATOM 5272 N N . ASN B 1 269 ? -4.594 -15.852 -16.094 1 98.81 269 ASN B N 1
ATOM 5273 C CA . ASN B 1 269 ? -5.734 -16.047 -15.211 1 98.81 269 ASN B CA 1
ATOM 5274 C C . ASN B 1 269 ? -6.539 -14.758 -15.047 1 98.81 269 ASN B C 1
ATOM 5276 O O . ASN B 1 269 ? -6.539 -13.898 -15.93 1 98.81 269 ASN B O 1
ATOM 5280 N N . GLN B 1 270 ? -7.367 -14.703 -14.008 1 98.44 270 GLN B N 1
ATOM 5281 C CA . GLN B 1 270 ? -8.164 -13.523 -13.695 1 98.44 270 GLN B CA 1
ATOM 5282 C C . GLN B 1 270 ? -7.848 -13 -12.297 1 98.44 270 GLN B C 1
ATOM 5284 O O . GLN B 1 270 ? -8.727 -12.484 -11.602 1 98.44 270 GLN B O 1
ATOM 5289 N N . LEU B 1 271 ? -6.625 -13.203 -11.922 1 98.5 271 LEU B N 1
ATOM 5290 C CA . LEU B 1 271 ? -6.195 -12.773 -10.594 1 98.5 271 LEU B CA 1
ATOM 5291 C C . LEU B 1 271 ? -6.078 -11.258 -10.516 1 98.5 271 LEU B C 1
ATOM 5293 O O . LEU B 1 271 ? -5.855 -10.594 -11.539 1 98.5 271 LEU B O 1
ATOM 5297 N N . THR B 1 272 ? -6.262 -10.719 -9.281 1 98 272 THR B N 1
ATOM 5298 C CA . THR B 1 272 ? -6.305 -9.266 -9.117 1 98 272 THR B CA 1
ATOM 5299 C C . THR B 1 272 ? -5.605 -8.844 -7.828 1 98 272 THR B C 1
ATOM 5301 O O . THR B 1 272 ? -5.039 -9.688 -7.121 1 98 272 THR B O 1
ATOM 5304 N N . GLY B 1 273 ? -5.543 -7.449 -7.566 1 97.06 273 GLY B N 1
ATOM 5305 C CA . GLY B 1 273 ? -4.949 -6.934 -6.344 1 97.06 273 GLY B CA 1
ATOM 5306 C C . GLY B 1 273 ? -3.479 -6.602 -6.484 1 97.06 273 GLY B C 1
ATOM 5307 O O . GLY B 1 273 ? -2.873 -6.871 -7.527 1 97.06 273 GLY B O 1
ATOM 5308 N N . PRO B 1 274 ? -2.957 -5.961 -5.453 1 96.62 274 PRO B N 1
ATOM 5309 C CA . PRO B 1 274 ? -1.515 -5.703 -5.418 1 96.62 274 PRO B CA 1
ATOM 5310 C C . PRO B 1 274 ? -0.694 -6.965 -5.168 1 96.62 274 PRO B C 1
ATOM 5312 O O . PRO B 1 274 ? -1.22 -7.957 -4.652 1 96.62 274 PRO B O 1
ATOM 5315 N N . ILE B 1 275 ? 0.54 -6.898 -5.555 1 98.19 275 ILE B N 1
ATOM 5316 C CA . ILE B 1 275 ? 1.455 -7.961 -5.156 1 98.19 275 ILE B CA 1
ATOM 5317 C C . ILE B 1 275 ? 1.711 -7.887 -3.652 1 98.19 275 ILE B C 1
ATOM 5319 O O . ILE B 1 275 ? 2.107 -6.84 -3.135 1 98.19 275 ILE B O 1
ATOM 5323 N N . PRO B 1 276 ? 1.44 -8.992 -2.959 1 97.12 276 PRO B N 1
ATOM 5324 C CA . PRO B 1 276 ? 1.764 -8.961 -1.531 1 97.12 276 PRO B CA 1
ATOM 5325 C C . PRO B 1 276 ? 3.234 -8.648 -1.266 1 97.12 276 PRO B C 1
ATOM 5327 O O . PRO B 1 276 ? 4.109 -9.133 -1.991 1 97.12 276 PRO B O 1
ATOM 5330 N N . LEU B 1 277 ? 3.535 -7.914 -0.236 1 95.56 277 LEU B N 1
ATOM 5331 C CA . LEU B 1 277 ? 4.91 -7.551 0.088 1 95.56 277 LEU B CA 1
ATOM 5332 C C . LEU B 1 277 ? 5.727 -8.781 0.465 1 95.56 277 LEU B C 1
ATOM 5334 O O . LEU B 1 277 ? 6.949 -8.789 0.326 1 95.56 277 LEU B O 1
ATOM 5338 N N . SER B 1 278 ? 5.059 -9.844 0.907 1 96.94 278 SER B N 1
ATOM 5339 C CA . SER B 1 278 ? 5.719 -11.086 1.306 1 96.94 278 SER B CA 1
ATOM 5340 C C . SER B 1 278 ? 6.469 -11.711 0.136 1 96.94 278 SER B C 1
ATOM 5342 O O . SER B 1 278 ? 7.359 -12.539 0.335 1 96.94 278 SER B O 1
ATOM 5344 N N . PHE B 1 279 ? 6.125 -11.367 -1.123 1 98.25 279 PHE B N 1
ATOM 5345 C CA . PHE B 1 279 ? 6.805 -11.906 -2.291 1 98.25 279 PHE B CA 1
ATOM 5346 C C . PHE B 1 279 ? 8.281 -11.547 -2.275 1 98.25 279 PHE B C 1
ATOM 5348 O O . PHE B 1 279 ? 9.102 -12.211 -2.912 1 98.25 279 PHE B O 1
ATOM 5355 N N . GLY B 1 280 ? 8.578 -10.469 -1.55 1 97.44 280 GLY B N 1
ATOM 5356 C CA . GLY B 1 280 ? 9.977 -10.102 -1.363 1 97.44 280 GLY B CA 1
ATOM 5357 C C . GLY B 1 280 ? 10.766 -11.133 -0.58 1 97.44 280 GLY B C 1
ATOM 5358 O O . GLY B 1 280 ? 11.992 -11.07 -0.52 1 97.44 280 GLY B O 1
ATOM 5359 N N . CYS B 1 281 ? 10.078 -12.109 -0.03 1 96.88 281 CYS B N 1
ATOM 5360 C CA . CYS B 1 281 ? 10.711 -13.117 0.808 1 96.88 281 CYS B CA 1
ATOM 5361 C C . CYS B 1 281 ? 11.016 -14.375 0.006 1 96.88 281 CYS B C 1
ATOM 5363 O O . CYS B 1 281 ? 11.57 -15.336 0.54 1 96.88 281 CYS B O 1
ATOM 5365 N N . LEU B 1 282 ? 10.68 -14.438 -1.3 1 97.31 282 LEU B N 1
ATOM 5366 C CA . LEU B 1 282 ? 10.945 -15.586 -2.162 1 97.31 282 LEU B CA 1
ATOM 5367 C C . LEU B 1 282 ? 12.398 -15.609 -2.607 1 97.31 282 LEU B C 1
ATOM 5369 O O . LEU B 1 282 ? 12.695 -15.445 -3.795 1 97.31 282 LEU B O 1
ATOM 5373 N N . SER B 1 283 ? 13.297 -16.016 -1.789 1 95.12 283 SER B N 1
ATOM 5374 C CA . SER B 1 283 ? 14.727 -15.789 -1.938 1 95.12 283 SER B CA 1
ATOM 5375 C C . SER B 1 283 ? 15.32 -16.688 -3.025 1 95.12 283 SER B C 1
ATOM 5377 O O . SER B 1 283 ? 16.375 -16.375 -3.58 1 95.12 283 SER B O 1
ATOM 5379 N N . ASN B 1 284 ? 14.641 -17.781 -3.389 1 96.56 284 ASN B N 1
ATOM 5380 C CA . ASN B 1 284 ? 15.219 -18.719 -4.348 1 96.56 284 ASN B CA 1
ATOM 5381 C C . ASN B 1 284 ? 14.523 -18.625 -5.703 1 96.56 284 ASN B C 1
ATOM 5383 O O . ASN B 1 284 ? 14.891 -19.344 -6.637 1 96.56 284 ASN B O 1
ATOM 5387 N N . VAL B 1 285 ? 13.594 -17.734 -5.809 1 97.62 285 VAL B N 1
ATOM 5388 C CA . VAL B 1 285 ? 12.805 -17.703 -7.039 1 97.62 285 VAL B CA 1
ATOM 5389 C C . VAL B 1 285 ? 13.672 -17.172 -8.188 1 97.62 285 VAL B C 1
ATOM 5391 O O . VAL B 1 285 ? 14.391 -16.188 -8.031 1 97.62 285 VAL B O 1
ATOM 5394 N N . GLN B 1 286 ? 13.625 -17.859 -9.32 1 97.19 286 GLN B N 1
ATOM 5395 C CA . GLN B 1 286 ? 14.352 -17.469 -10.523 1 97.19 286 GLN B CA 1
ATOM 5396 C C . GLN B 1 286 ? 13.391 -16.938 -11.594 1 97.19 286 GLN B C 1
ATOM 5398 O O . GLN B 1 286 ? 13.711 -15.984 -12.297 1 97.19 286 GLN B O 1
ATOM 5403 N N . LEU B 1 287 ? 12.258 -17.625 -11.641 1 97.38 287 LEU B N 1
ATOM 5404 C CA . LEU B 1 287 ? 11.242 -17.234 -12.609 1 97.38 287 LEU B CA 1
ATOM 5405 C C . LEU B 1 287 ? 9.922 -16.906 -11.914 1 97.38 287 LEU B C 1
ATOM 5407 O O . LEU B 1 287 ? 9.328 -17.781 -11.266 1 97.38 287 LEU B O 1
ATOM 5411 N N . LEU B 1 288 ? 9.5 -15.703 -12.008 1 98.25 288 LEU B N 1
ATOM 5412 C CA . LEU B 1 288 ? 8.234 -15.219 -11.484 1 98.25 288 LEU B CA 1
ATOM 5413 C C . LEU B 1 288 ? 7.375 -14.625 -12.602 1 98.25 288 LEU B C 1
ATOM 5415 O O . LEU B 1 288 ? 7.742 -13.617 -13.203 1 98.25 288 LEU B O 1
ATOM 5419 N N . ASN B 1 289 ? 6.258 -15.273 -12.898 1 98.62 289 ASN B N 1
ATOM 5420 C CA . ASN B 1 289 ? 5.414 -14.844 -14.016 1 98.62 289 ASN B CA 1
ATOM 5421 C C . ASN B 1 289 ? 3.98 -14.578 -13.562 1 98.62 289 ASN B C 1
ATOM 5423 O O . ASN B 1 289 ? 3.242 -15.516 -13.25 1 98.62 289 ASN B O 1
ATOM 5427 N N . LEU B 1 290 ? 3.588 -13.305 -13.539 1 98.88 290 LEU B N 1
ATOM 5428 C CA . LEU B 1 290 ? 2.238 -12.891 -13.164 1 98.88 290 LEU B CA 1
ATOM 5429 C C . LEU B 1 290 ? 1.513 -12.258 -14.344 1 98.88 290 LEU B C 1
ATOM 5431 O O . LEU B 1 290 ? 0.516 -11.555 -14.156 1 98.88 290 LEU B O 1
ATOM 5435 N N . ALA B 1 291 ? 1.979 -12.484 -15.539 1 98.81 291 ALA B N 1
ATOM 5436 C CA . ALA B 1 291 ? 1.488 -11.766 -16.703 1 98.81 291 ALA B CA 1
ATOM 5437 C C . ALA B 1 291 ? 0.049 -12.164 -17.031 1 98.81 291 ALA B C 1
ATOM 5439 O O . ALA B 1 291 ? -0.4 -13.25 -16.656 1 98.81 291 ALA B O 1
ATOM 5440 N N . ASN B 1 292 ? -0.625 -11.242 -17.734 1 98.81 292 ASN B N 1
ATOM 5441 C CA . ASN B 1 292 ? -1.955 -11.508 -18.266 1 98.81 292 ASN B CA 1
ATOM 5442 C C . ASN B 1 292 ? -2.961 -11.805 -17.156 1 98.81 292 ASN B C 1
ATOM 5444 O O . ASN B 1 292 ? -3.633 -12.844 -17.188 1 98.81 292 ASN B O 1
ATOM 5448 N N . ASN B 1 293 ? -3.029 -10.914 -16.172 1 98.88 293 ASN B N 1
ATOM 5449 C CA . ASN B 1 293 ? -4.004 -10.891 -15.086 1 98.88 293 ASN B CA 1
ATOM 5450 C C . ASN B 1 293 ? -4.586 -9.492 -14.883 1 98.88 293 ASN B C 1
ATOM 5452 O O . ASN B 1 293 ? -4.723 -8.734 -15.844 1 98.88 293 ASN B O 1
ATOM 5456 N N . LYS B 1 294 ? -5.086 -9.156 -13.68 1 98.62 294 LYS B N 1
ATOM 5457 C CA . LYS B 1 294 ? -5.668 -7.859 -13.359 1 98.62 294 LYS B CA 1
ATOM 5458 C C . LYS B 1 294 ? -4.992 -7.238 -12.141 1 98.62 294 LYS B C 1
ATOM 5460 O O . LYS B 1 294 ? -5.652 -6.609 -11.312 1 98.62 294 LYS B O 1
ATOM 5465 N N . PHE B 1 295 ? -3.721 -7.461 -12.008 1 98.56 295 PHE B N 1
ATOM 5466 C CA . PHE B 1 295 ? -2.98 -6.902 -10.883 1 98.56 295 PHE B CA 1
ATOM 5467 C C . PHE B 1 295 ? -2.795 -5.398 -11.047 1 98.56 295 PHE B C 1
ATOM 5469 O O . PHE B 1 295 ? -2.713 -4.898 -12.172 1 98.56 295 PHE B O 1
ATOM 5476 N N . TYR B 1 296 ? -2.756 -4.695 -9.922 1 97.81 296 TYR B N 1
ATOM 5477 C CA . TYR B 1 296 ? -2.609 -3.246 -9.977 1 97.81 296 TYR B CA 1
ATOM 5478 C C . TYR B 1 296 ? -1.778 -2.736 -8.805 1 97.81 296 TYR B C 1
ATOM 5480 O O . TYR B 1 296 ? -1.29 -3.525 -7.992 1 97.81 296 TYR B O 1
ATOM 5488 N N . GLY B 1 297 ? -1.531 -1.394 -8.797 1 96.88 297 GLY B N 1
ATOM 5489 C CA . GLY B 1 297 ? -0.736 -0.802 -7.73 1 96.88 297 GLY B CA 1
ATOM 5490 C C . GLY B 1 297 ? 0.74 -0.708 -8.07 1 96.88 297 GLY B C 1
ATOM 5491 O O . GLY B 1 297 ? 1.118 -0.786 -9.242 1 96.88 297 GLY B O 1
ATOM 5492 N N . ALA B 1 298 ? 1.528 -0.455 -7.074 1 96.94 298 ALA B N 1
ATOM 5493 C CA . ALA B 1 298 ? 2.977 -0.364 -7.242 1 96.94 298 ALA B CA 1
ATOM 5494 C C . ALA B 1 298 ? 3.621 -1.746 -7.203 1 96.94 298 ALA B C 1
ATOM 5496 O O . ALA B 1 298 ? 3.197 -2.613 -6.438 1 96.94 298 ALA B O 1
ATOM 5497 N N . VAL B 1 299 ? 4.629 -1.937 -7.996 1 98.31 299 VAL B N 1
ATOM 5498 C CA . VAL B 1 299 ? 5.445 -3.137 -7.863 1 98.31 299 VAL B CA 1
ATOM 5499 C C . VAL B 1 299 ? 6.359 -3.006 -6.645 1 98.31 299 VAL B C 1
ATOM 5501 O O . VAL B 1 299 ? 7.129 -2.049 -6.543 1 98.31 299 VAL B O 1
ATOM 5504 N N . PRO B 1 300 ? 6.25 -3.926 -5.738 1 96.69 300 PRO B N 1
ATOM 5505 C CA . PRO B 1 300 ? 7.121 -3.811 -4.566 1 96.69 300 PRO B CA 1
ATOM 5506 C C . PRO B 1 300 ? 8.602 -3.867 -4.922 1 96.69 300 PRO B C 1
ATOM 5508 O O . PRO B 1 300 ? 9.039 -4.785 -5.621 1 96.69 300 PRO B O 1
ATOM 5511 N N . GLU B 1 301 ? 9.391 -3.006 -4.387 1 95.94 301 GLU B N 1
ATOM 5512 C CA . GLU B 1 301 ? 10.82 -2.947 -4.668 1 95.94 301 GLU B CA 1
ATOM 5513 C C . GLU B 1 301 ? 11.531 -4.207 -4.18 1 95.94 301 GLU B C 1
ATOM 5515 O O . GLU B 1 301 ? 12.508 -4.648 -4.785 1 95.94 301 GLU B O 1
ATOM 5520 N N . SER B 1 302 ? 10.984 -4.773 -3.141 1 95.19 302 SER B N 1
ATOM 5521 C CA . SER B 1 302 ? 11.602 -5.973 -2.574 1 95.19 302 SER B CA 1
ATOM 5522 C C . SER B 1 302 ? 11.555 -7.137 -3.557 1 95.19 302 SER B C 1
ATOM 5524 O O . SER B 1 302 ? 12.438 -7.996 -3.553 1 95.19 302 SER B O 1
ATOM 5526 N N . VAL B 1 303 ? 10.516 -7.227 -4.383 1 97.88 303 VAL B N 1
ATOM 5527 C CA . VAL B 1 303 ? 10.406 -8.266 -5.402 1 97.88 303 VAL B CA 1
ATOM 5528 C C . VAL B 1 303 ? 11.484 -8.07 -6.465 1 97.88 303 VAL B C 1
ATOM 5530 O O . VAL B 1 303 ? 12.031 -9.039 -6.996 1 97.88 303 VAL B O 1
ATOM 5533 N N . CYS B 1 304 ? 11.836 -6.816 -6.711 1 98.12 304 CYS B N 1
ATOM 5534 C CA . CYS B 1 304 ? 12.836 -6.465 -7.715 1 98.12 304 CYS B CA 1
ATOM 5535 C C . CYS B 1 304 ? 14.242 -6.59 -7.148 1 98.12 304 CYS B C 1
ATOM 5537 O O . CYS B 1 304 ? 15.227 -6.336 -7.852 1 98.12 304 CYS B O 1
ATOM 5539 N N . GLN B 1 305 ? 14.305 -6.961 -5.906 1 96.81 305 GLN B N 1
ATOM 5540 C CA . GLN B 1 305 ? 15.617 -7.117 -5.277 1 96.81 305 GLN B CA 1
ATOM 5541 C C . GLN B 1 305 ? 15.867 -8.57 -4.883 1 96.81 305 GLN B C 1
ATOM 5543 O O . GLN B 1 305 ? 16.797 -8.867 -4.137 1 96.81 305 GLN B O 1
ATOM 5548 N N . LEU B 1 306 ? 15.008 -9.469 -5.293 1 97.06 306 LEU B N 1
ATOM 5549 C CA . LEU B 1 306 ? 15.211 -10.891 -5.012 1 97.06 306 LEU B CA 1
ATOM 5550 C C . LEU B 1 306 ? 16.562 -11.352 -5.535 1 97.06 306 LEU B C 1
ATOM 5552 O O . LEU B 1 306 ? 16.906 -11.102 -6.691 1 97.06 306 LEU B O 1
ATOM 5556 N N . PRO B 1 307 ? 17.328 -12.102 -4.773 1 96.62 307 PRO B N 1
ATOM 5557 C CA . PRO B 1 307 ? 18.75 -12.336 -5.086 1 96.62 307 PRO B CA 1
ATOM 5558 C C . PRO B 1 307 ? 18.938 -13.266 -6.277 1 96.62 307 PRO B C 1
ATOM 5560 O O . PRO B 1 307 ? 19.938 -13.172 -6.984 1 96.62 307 PRO B O 1
ATOM 5563 N N . LYS B 1 308 ? 18.016 -14.211 -6.539 1 97.31 308 LYS B N 1
ATOM 5564 C CA . LYS B 1 308 ? 18.234 -15.211 -7.582 1 97.31 308 LYS B CA 1
ATOM 5565 C C . LYS B 1 308 ? 17.297 -14.977 -8.758 1 97.31 308 LYS B C 1
ATOM 5567 O O . LYS B 1 308 ? 17.172 -15.828 -9.648 1 97.31 308 LYS B O 1
ATOM 5572 N N . LEU B 1 309 ? 16.641 -13.812 -8.742 1 97.44 309 LEU B N 1
ATOM 5573 C CA . LEU B 1 309 ? 15.617 -13.523 -9.75 1 97.44 309 LEU B CA 1
ATOM 5574 C C . LEU B 1 309 ? 16.25 -13.391 -11.133 1 97.44 309 LEU B C 1
ATOM 5576 O O . LEU B 1 309 ? 17.078 -12.508 -11.359 1 97.44 309 LEU B O 1
ATOM 5580 N N .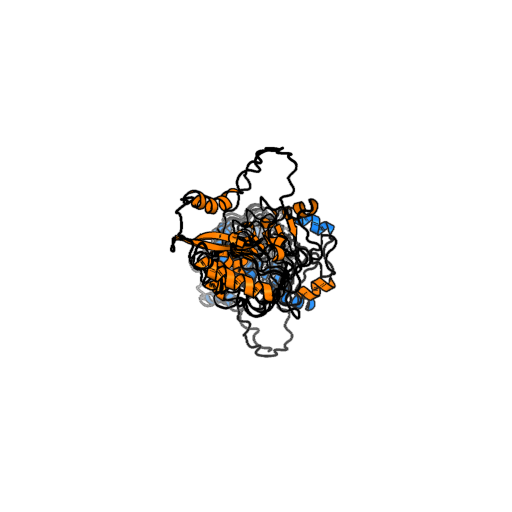 ALA B 1 310 ? 15.812 -14.281 -12.062 1 97.25 310 ALA B N 1
ATOM 5581 C CA . ALA B 1 310 ? 16.312 -14.258 -13.43 1 97.25 310 ALA B CA 1
ATOM 5582 C C . ALA B 1 310 ? 15.336 -13.562 -14.367 1 97.25 310 ALA B C 1
ATOM 5584 O O . ALA B 1 310 ? 15.742 -12.867 -15.305 1 97.25 310 ALA B O 1
ATOM 5585 N N . LYS B 1 311 ? 14.078 -13.836 -14.156 1 97.75 311 LYS B N 1
ATOM 5586 C CA . LYS B 1 311 ? 13.047 -13.258 -15.008 1 97.75 311 LYS B CA 1
ATOM 5587 C C . LYS B 1 311 ? 11.781 -12.945 -14.219 1 97.75 311 LYS B C 1
ATOM 5589 O O . LYS B 1 311 ? 11.266 -13.805 -13.5 1 97.75 311 LYS B O 1
ATOM 5594 N N . LEU B 1 312 ? 11.328 -11.727 -14.328 1 98.69 312 LEU B N 1
ATOM 5595 C CA . LEU B 1 312 ? 10.062 -11.25 -13.766 1 98.69 312 LEU B CA 1
ATOM 5596 C C . LEU B 1 312 ? 9.141 -10.734 -14.867 1 98.69 312 LEU B C 1
ATOM 5598 O O . LEU B 1 312 ? 9.461 -9.75 -15.539 1 98.69 312 LEU B O 1
ATOM 5602 N N . THR B 1 313 ? 8.023 -11.398 -15.086 1 98.81 313 THR B N 1
ATOM 5603 C CA . THR B 1 313 ? 7.098 -11 -16.141 1 98.81 313 THR B CA 1
ATOM 5604 C C . THR B 1 313 ? 5.785 -10.5 -15.555 1 98.81 313 THR B C 1
ATOM 5606 O O . THR B 1 313 ? 5.012 -11.273 -14.984 1 98.81 313 THR B O 1
ATOM 5609 N N . LEU B 1 314 ? 5.551 -9.203 -15.727 1 98.88 314 LEU B N 1
ATOM 5610 C CA . LEU B 1 314 ? 4.363 -8.555 -15.18 1 98.88 314 LEU B CA 1
ATOM 5611 C C . LEU B 1 314 ? 3.531 -7.918 -16.281 1 98.88 314 LEU B C 1
ATOM 5613 O O . LEU B 1 314 ? 2.631 -7.121 -16.016 1 98.88 314 LEU B O 1
ATOM 5617 N N . ALA B 1 315 ? 3.828 -8.266 -17.5 1 98.81 315 ALA B N 1
ATOM 5618 C CA . ALA B 1 315 ? 3.17 -7.633 -18.641 1 98.81 315 ALA B CA 1
ATOM 5619 C C . ALA B 1 315 ? 1.672 -7.93 -18.641 1 98.81 315 ALA B C 1
ATOM 5621 O O . ALA B 1 315 ? 1.233 -8.945 -18.109 1 98.81 315 ALA B O 1
ATOM 5622 N N . LYS B 1 316 ? 0.944 -6.992 -19.219 1 98.81 316 LYS B N 1
ATOM 5623 C CA . LYS B 1 316 ? -0.487 -7.16 -19.453 1 98.81 316 LYS B CA 1
ATOM 5624 C C . LYS B 1 316 ? -1.25 -7.273 -18.125 1 98.81 316 LYS B C 1
ATOM 5626 O O . LYS B 1 316 ? -2.023 -8.211 -17.938 1 98.81 316 LYS B O 1
ATOM 5631 N N . ASN B 1 317 ? -1.019 -6.344 -17.25 1 98.88 317 ASN B N 1
ATOM 5632 C CA . ASN B 1 317 ? -1.745 -6.062 -16.016 1 98.88 317 ASN B CA 1
ATOM 5633 C C . ASN B 1 317 ? -2.152 -4.598 -15.922 1 98.88 317 ASN B C 1
ATOM 5635 O O . ASN B 1 317 ? -2.539 -3.992 -16.922 1 98.88 317 ASN B O 1
ATOM 5639 N N . TRP B 1 318 ? -2.229 -4.066 -14.688 1 98.69 318 TRP B N 1
ATOM 5640 C CA . TRP B 1 318 ? -2.668 -2.689 -14.492 1 98.69 318 TRP B CA 1
ATOM 5641 C C . TRP B 1 318 ? -1.818 -1.993 -13.43 1 98.69 318 TRP B C 1
ATOM 5643 O O . TRP B 1 318 ? -2.312 -1.139 -12.695 1 98.69 318 TRP B O 1
ATOM 5653 N N . PHE B 1 319 ? -0.604 -2.371 -13.336 1 98.81 319 PHE B N 1
ATOM 5654 C CA . PHE B 1 319 ? 0.316 -1.741 -12.391 1 98.81 319 PHE B CA 1
ATOM 5655 C C . PHE B 1 319 ? 0.47 -0.256 -12.695 1 98.81 319 PHE B C 1
ATOM 5657 O O . PHE B 1 319 ? 0.398 0.156 -13.859 1 98.81 319 PHE B O 1
ATOM 5664 N N . THR B 1 320 ? 0.812 0.518 -11.617 1 98.44 320 THR B N 1
ATOM 5665 C CA . THR B 1 320 ? 0.766 1.964 -11.812 1 98.44 320 THR B CA 1
ATOM 5666 C C . THR B 1 320 ? 2.092 2.604 -11.406 1 98.44 320 THR B C 1
ATOM 5668 O O . THR B 1 320 ? 2.318 3.787 -11.672 1 98.44 320 THR B O 1
ATOM 5671 N N . GLN B 1 321 ? 2.963 1.847 -10.789 1 97.62 321 GLN B N 1
ATOM 5672 C CA . GLN B 1 321 ? 4.164 2.479 -10.25 1 97.62 321 GLN B CA 1
ATOM 5673 C C . GLN B 1 321 ? 5.301 1.47 -10.109 1 97.62 321 GLN B C 1
ATOM 5675 O O . GLN B 1 321 ? 5.086 0.334 -9.68 1 97.62 321 GLN B O 1
ATOM 5680 N N . VAL B 1 322 ? 6.535 1.931 -10.508 1 97.88 322 VAL B N 1
ATOM 5681 C CA . VAL B 1 322 ? 7.754 1.177 -10.242 1 97.88 322 VAL B CA 1
ATOM 5682 C C . VAL B 1 322 ? 8.82 2.105 -9.664 1 97.88 322 VAL B C 1
ATOM 5684 O O . VAL B 1 322 ? 8.891 3.283 -10.023 1 97.88 322 VAL B O 1
ATOM 5687 N N . GLY B 1 323 ? 9.609 1.563 -8.773 1 97.31 323 GLY B N 1
ATOM 5688 C CA . GLY B 1 323 ? 10.688 2.312 -8.148 1 97.31 323 GLY B CA 1
ATOM 5689 C C . GLY B 1 323 ? 12.031 2.096 -8.82 1 97.31 323 GLY B C 1
ATOM 5690 O O . GLY B 1 323 ? 12.102 1.525 -9.914 1 97.31 323 GLY B O 1
ATOM 5691 N N . PRO B 1 324 ? 13.047 2.547 -8.164 1 97.62 324 PRO B N 1
ATOM 5692 C CA . PRO B 1 324 ? 14.375 2.537 -8.789 1 97.62 324 PRO B CA 1
ATOM 5693 C C . PRO B 1 324 ? 14.906 1.126 -9.031 1 97.62 324 PRO B C 1
ATOM 5695 O O . PRO B 1 324 ? 15.539 0.866 -10.055 1 97.62 324 PRO B O 1
ATOM 5698 N N . GLN B 1 325 ? 14.695 0.24 -8.109 1 97.75 325 GLN B N 1
ATOM 5699 C CA . GLN B 1 325 ? 15.211 -1.118 -8.266 1 97.75 325 GLN B CA 1
ATOM 5700 C C . GLN B 1 325 ? 14.492 -1.845 -9.398 1 97.75 325 GLN B C 1
ATOM 5702 O O . GLN B 1 325 ? 15.125 -2.572 -10.172 1 97.75 325 GLN B O 1
ATOM 5707 N N . CYS B 1 326 ? 13.242 -1.671 -9.484 1 98.38 326 CYS B N 1
ATOM 5708 C CA . CYS B 1 326 ? 12.484 -2.271 -10.57 1 98.38 326 CYS B CA 1
ATOM 5709 C C . CYS B 1 326 ? 12.867 -1.649 -11.906 1 98.38 326 CYS B C 1
ATOM 5711 O O . CYS B 1 326 ? 12.938 -2.344 -12.922 1 98.38 326 CYS B O 1
ATOM 5713 N N . ARG B 1 327 ? 13.141 -0.391 -11.898 1 98.12 327 ARG B N 1
ATOM 5714 C CA . ARG B 1 327 ? 13.562 0.285 -13.125 1 98.12 327 ARG B CA 1
ATOM 5715 C C . ARG B 1 327 ? 14.898 -0.262 -13.617 1 98.12 327 ARG B C 1
ATOM 5717 O O . ARG B 1 327 ? 15.117 -0.38 -14.82 1 98.12 327 ARG B O 1
ATOM 5724 N N . LYS B 1 328 ? 15.75 -0.51 -12.672 1 98 328 LYS B N 1
ATOM 5725 C CA . LYS B 1 328 ? 17.016 -1.142 -13.031 1 98 328 LYS B CA 1
ATOM 5726 C C . LYS B 1 328 ? 16.781 -2.469 -13.75 1 98 328 LYS B C 1
ATOM 5728 O O . LYS B 1 328 ? 17.422 -2.754 -14.766 1 98 328 LYS B O 1
ATOM 5733 N N . LEU B 1 329 ? 15.844 -3.287 -13.234 1 98.62 329 LEU B N 1
ATOM 5734 C CA . LEU B 1 329 ? 15.539 -4.578 -13.836 1 98.62 329 LEU B CA 1
ATOM 5735 C C . LEU B 1 329 ? 14.914 -4.402 -15.219 1 98.62 329 LEU B C 1
ATOM 5737 O O . LEU B 1 329 ? 15.133 -5.223 -16.109 1 98.62 329 LEU B O 1
ATOM 5741 N N . ILE B 1 330 ? 14.117 -3.352 -15.398 1 98.38 330 ILE B N 1
ATOM 5742 C CA . ILE B 1 330 ? 13.531 -3.049 -16.703 1 98.38 330 ILE B CA 1
ATOM 5743 C C . ILE B 1 330 ? 14.648 -2.775 -17.719 1 98.38 330 ILE B C 1
ATOM 5745 O O . ILE B 1 330 ? 14.648 -3.334 -18.812 1 98.38 330 ILE B O 1
ATOM 5749 N N . ARG B 1 331 ? 15.594 -1.965 -17.359 1 97.88 331 ARG B N 1
ATOM 5750 C CA . ARG B 1 331 ? 16.703 -1.602 -18.234 1 97.88 331 ARG B CA 1
ATOM 5751 C C . ARG B 1 331 ? 17.531 -2.826 -18.609 1 97.88 331 ARG B C 1
ATOM 5753 O O . ARG B 1 331 ? 18.016 -2.936 -19.734 1 97.88 331 ARG B O 1
ATOM 5760 N N . LYS B 1 332 ? 17.656 -3.783 -17.688 1 98.06 332 LYS B N 1
ATOM 5761 C CA . LYS B 1 332 ? 18.453 -4.984 -17.891 1 98.06 332 LYS B CA 1
ATOM 5762 C C . LYS B 1 332 ? 17.688 -6.031 -18.703 1 98.06 332 LYS B C 1
ATOM 5764 O O . LYS B 1 332 ? 18.25 -7.074 -19.062 1 98.06 332 LYS B O 1
ATOM 5769 N N . GLY B 1 333 ? 16.438 -5.875 -18.922 1 97.75 333 GLY B N 1
ATOM 5770 C CA . GLY B 1 333 ? 15.617 -6.824 -19.656 1 97.75 333 GLY B CA 1
ATOM 5771 C C . GLY B 1 333 ? 15.117 -7.969 -18.797 1 97.75 333 GLY B C 1
ATOM 5772 O O . GLY B 1 333 ? 14.602 -8.969 -19.312 1 97.75 333 GLY B O 1
ATOM 5773 N N . VAL B 1 334 ? 15.266 -7.859 -17.5 1 98.31 334 VAL B N 1
ATOM 5774 C CA . VAL B 1 334 ? 14.867 -8.891 -16.547 1 98.31 334 VAL B CA 1
ATOM 5775 C C . VAL B 1 334 ? 13.375 -8.758 -16.234 1 98.31 334 VAL B C 1
ATOM 5777 O O . VAL B 1 334 ? 12.672 -9.758 -16.078 1 98.31 334 VAL B O 1
ATOM 5780 N N . LEU B 1 335 ? 12.883 -7.508 -16.109 1 98.75 335 LEU B N 1
ATOM 5781 C CA . LEU B 1 335 ? 11.484 -7.215 -15.805 1 98.75 335 LEU B CA 1
ATOM 5782 C C . LEU B 1 335 ? 10.734 -6.762 -17.047 1 98.75 335 LEU B C 1
ATOM 5784 O O . LEU B 1 335 ? 11.117 -5.773 -17.688 1 98.75 335 LEU B O 1
ATOM 5788 N N . ASP B 1 336 ? 9.75 -7.535 -17.453 1 98.75 336 ASP B N 1
ATOM 5789 C CA . ASP B 1 336 ? 8.812 -7.141 -18.484 1 98.75 336 ASP B CA 1
ATOM 5790 C C . ASP B 1 336 ? 7.523 -6.578 -17.891 1 98.75 336 ASP B C 1
ATOM 5792 O O . ASP B 1 336 ? 6.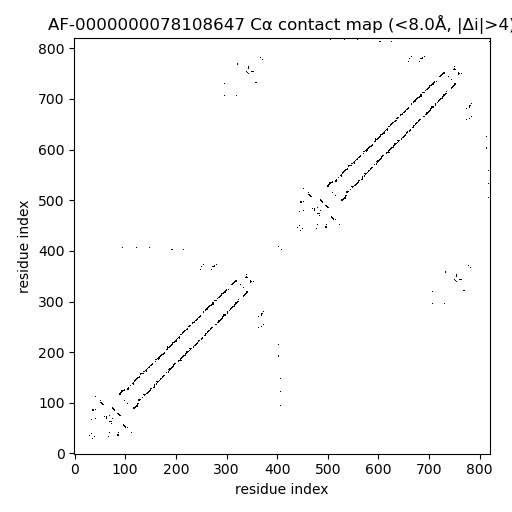746 -7.312 -17.281 1 98.75 336 ASP B O 1
ATOM 5796 N N . ILE B 1 337 ? 7.27 -5.336 -18.125 1 98.56 337 ILE B N 1
ATOM 5797 C CA . ILE B 1 337 ? 6.117 -4.684 -17.516 1 98.56 337 ILE B CA 1
ATOM 5798 C C . ILE B 1 337 ? 5.352 -3.893 -18.562 1 98.56 337 ILE B C 1
ATOM 5800 O O . ILE B 1 337 ? 4.781 -2.84 -18.281 1 98.56 337 ILE B O 1
ATOM 5804 N N . LYS B 1 338 ? 5.383 -4.34 -19.781 1 98.56 338 LYS B N 1
ATOM 5805 C CA . LYS B 1 338 ? 4.637 -3.703 -20.859 1 98.56 338 LYS B CA 1
ATOM 5806 C C . LYS B 1 338 ? 3.135 -3.895 -20.688 1 98.56 338 LYS B C 1
ATOM 5808 O O . LYS B 1 338 ? 2.699 -4.852 -20.047 1 98.56 338 LYS B O 1
ATOM 5813 N N . LEU B 1 339 ? 2.377 -2.934 -21.203 1 98.69 339 LEU B N 1
ATOM 5814 C CA . LEU B 1 339 ? 0.918 -2.977 -21.219 1 98.69 339 LEU B CA 1
ATOM 5815 C C . LEU B 1 339 ? 0.363 -2.957 -19.797 1 98.69 339 LEU B C 1
ATOM 5817 O O . LEU B 1 339 ? -0.449 -3.811 -19.438 1 98.69 339 LEU B O 1
ATOM 5821 N N . ASN B 1 340 ? 0.817 -2.041 -19.016 1 98.81 340 ASN B N 1
ATOM 5822 C CA . ASN B 1 340 ? 0.299 -1.63 -17.719 1 98.81 340 ASN B CA 1
ATOM 5823 C C . ASN B 1 340 ? -0.118 -0.162 -17.719 1 98.81 340 ASN B C 1
ATOM 5825 O O . ASN B 1 340 ? -0.42 0.401 -18.766 1 98.81 340 ASN B O 1
ATOM 5829 N N . CYS B 1 341 ? -0.302 0.463 -16.5 1 98.69 341 CYS B N 1
ATOM 5830 C CA . CYS B 1 341 ? -0.776 1.838 -16.391 1 98.69 341 CYS B CA 1
ATOM 5831 C C . CYS B 1 341 ? 0.262 2.717 -15.703 1 98.69 341 CYS B C 1
ATOM 5833 O O . CYS B 1 341 ? -0.064 3.465 -14.773 1 98.69 341 CYS B O 1
ATOM 5835 N N . ILE B 1 342 ? 1.476 2.604 -16.156 1 98.31 342 ILE B N 1
ATOM 5836 C CA . ILE B 1 342 ? 2.564 3.41 -15.609 1 98.31 342 ILE B CA 1
ATOM 5837 C C . ILE B 1 342 ? 2.846 4.586 -16.547 1 98.31 342 ILE B C 1
ATOM 5839 O O . ILE B 1 342 ? 3.367 4.402 -17.641 1 98.31 342 ILE B O 1
ATOM 5843 N N . LEU B 1 343 ? 2.627 5.738 -16.094 1 96.06 343 LEU B N 1
ATOM 5844 C CA . LEU B 1 343 ? 2.615 6.941 -16.922 1 96.06 343 LEU B CA 1
ATOM 5845 C C . LEU B 1 343 ? 3.99 7.195 -17.531 1 96.06 343 LEU B C 1
ATOM 5847 O O . LEU B 1 343 ? 4.094 7.695 -18.656 1 96.06 343 LEU B O 1
ATOM 5851 N N . ASP B 1 344 ? 5.066 6.82 -16.844 1 95.62 344 ASP B N 1
ATOM 5852 C CA . ASP B 1 344 ? 6.398 7.297 -17.203 1 95.62 344 ASP B CA 1
ATOM 5853 C C . ASP B 1 344 ? 7.191 6.203 -17.922 1 95.62 344 ASP B C 1
ATOM 5855 O O . ASP B 1 344 ? 8.422 6.277 -18 1 95.62 344 ASP B O 1
ATOM 5859 N N . LEU B 1 345 ? 6.543 5.172 -18.375 1 97.31 345 LEU B N 1
ATOM 5860 C CA . LEU B 1 345 ? 7.191 4.102 -19.125 1 97.31 345 LEU B CA 1
ATOM 5861 C C . LEU B 1 345 ? 6.566 3.945 -20.516 1 97.31 345 LEU B C 1
ATOM 5863 O O . LEU B 1 345 ? 5.375 4.211 -20.688 1 97.31 345 LEU B O 1
ATOM 5867 N N . PRO B 1 346 ? 7.324 3.441 -21.484 1 96.75 346 PRO B N 1
ATOM 5868 C CA . PRO B 1 346 ? 6.781 3.234 -22.828 1 96.75 346 PRO B CA 1
ATOM 5869 C C . PRO B 1 346 ? 5.949 1.957 -22.938 1 96.75 346 PRO B C 1
ATOM 5871 O O . PRO B 1 346 ? 6.016 1.098 -22.062 1 96.75 346 PRO B O 1
ATOM 5874 N N . ASN B 1 347 ? 5.152 1.812 -24 1 97.88 347 ASN B N 1
ATOM 5875 C CA . ASN B 1 347 ? 4.379 0.625 -24.359 1 97.88 347 ASN B CA 1
ATOM 5876 C C . ASN B 1 347 ? 3.369 0.271 -23.266 1 97.88 347 ASN B C 1
ATOM 5878 O O . ASN B 1 347 ? 3.26 -0.89 -22.875 1 97.88 347 ASN B O 1
ATOM 5882 N N . GLN B 1 348 ? 2.709 1.276 -22.75 1 98.5 348 GLN B N 1
ATOM 5883 C CA . GLN B 1 348 ? 1.681 1.095 -21.719 1 98.5 348 GLN B CA 1
ATOM 5884 C C . GLN B 1 348 ? 0.285 1.121 -22.344 1 98.5 348 GLN B C 1
ATOM 5886 O O . GLN B 1 348 ? 0.133 1.396 -23.531 1 98.5 348 GLN B O 1
ATOM 5891 N N . ARG B 1 349 ? -0.703 0.757 -21.547 1 98.56 349 ARG B N 1
ATOM 5892 C CA . ARG B 1 349 ? -2.096 0.785 -21.984 1 98.56 349 ARG B CA 1
ATOM 5893 C C . ARG B 1 349 ? -2.555 2.213 -22.25 1 98.56 349 ARG B C 1
ATOM 5895 O O . ARG B 1 349 ? -1.925 3.172 -21.797 1 98.56 349 ARG B O 1
ATOM 5902 N N . SER B 1 350 ? -3.66 2.35 -23 1 98 350 SER B N 1
ATOM 5903 C CA . SER B 1 350 ? -4.234 3.666 -23.266 1 98 350 SER B CA 1
ATOM 5904 C C . SER B 1 350 ? -4.84 4.262 -22 1 98 350 SER B C 1
ATOM 5906 O O . SER B 1 350 ? -5.242 3.531 -21.094 1 98 350 SER B O 1
ATOM 5908 N N . ALA B 1 351 ? -4.934 5.57 -21.969 1 97.38 351 ALA B N 1
ATOM 5909 C CA . ALA B 1 351 ? -5.574 6.27 -20.859 1 97.38 351 ALA B CA 1
ATOM 5910 C C . ALA B 1 351 ? -7.008 5.785 -20.656 1 97.38 351 ALA B C 1
ATOM 5912 O O . ALA B 1 351 ? -7.457 5.613 -19.516 1 97.38 351 ALA B O 1
ATOM 5913 N N . ALA B 1 352 ? -7.711 5.582 -21.688 1 97.94 352 ALA B N 1
ATOM 5914 C CA . ALA B 1 352 ? -9.102 5.145 -21.641 1 97.94 352 ALA B CA 1
ATOM 5915 C C . ALA B 1 352 ? -9.219 3.762 -21 1 97.94 352 ALA B C 1
ATOM 5917 O O . ALA B 1 352 ? -10.117 3.518 -20.188 1 97.94 352 ALA B O 1
ATOM 5918 N N . ASP B 1 353 ? -8.305 2.848 -21.406 1 98.38 353 ASP B N 1
ATOM 5919 C CA . ASP B 1 353 ? -8.312 1.506 -20.828 1 98.38 353 ASP B CA 1
ATOM 5920 C C . ASP B 1 353 ? -8.078 1.555 -19.312 1 98.38 353 ASP B C 1
ATOM 5922 O O . ASP B 1 353 ? -8.797 0.897 -18.562 1 98.38 353 ASP B O 1
ATOM 5926 N N . CYS B 1 354 ? -7.094 2.291 -18.938 1 98.38 354 CYS B N 1
ATOM 5927 C CA . CYS B 1 354 ? -6.781 2.416 -17.516 1 98.38 354 CYS B CA 1
ATOM 5928 C C . CYS B 1 354 ? -7.93 3.072 -16.75 1 98.38 354 CYS B C 1
ATOM 5930 O O . CYS B 1 354 ? -8.273 2.645 -15.656 1 98.38 354 CYS B O 1
ATOM 5932 N N . ALA B 1 355 ? -8.516 4.098 -17.328 1 97.56 355 ALA B N 1
ATOM 5933 C CA . ALA B 1 355 ? -9.664 4.758 -16.688 1 97.56 355 ALA B CA 1
ATOM 5934 C C . ALA B 1 355 ? -10.805 3.775 -16.469 1 97.56 355 ALA B C 1
ATOM 5936 O O . ALA B 1 355 ? -11.422 3.77 -15.398 1 97.56 355 ALA B O 1
ATOM 5937 N N . ASN B 1 356 ? -11.07 3.027 -17.469 1 98 356 ASN B N 1
ATOM 5938 C CA . ASN B 1 356 ? -12.133 2.035 -17.375 1 98 356 ASN B CA 1
ATOM 5939 C C . ASN B 1 356 ? -11.852 1.02 -16.266 1 98 356 ASN B C 1
ATOM 5941 O O . ASN B 1 356 ? -12.75 0.664 -15.5 1 98 356 ASN B O 1
ATOM 5945 N N . PHE B 1 357 ? -10.734 0.557 -16.203 1 98.19 357 PHE B N 1
ATOM 5946 C CA . PHE B 1 357 ? -10.352 -0.427 -15.203 1 98.19 357 PHE B CA 1
ATOM 5947 C C . PHE B 1 357 ? -10.516 0.142 -13.797 1 98.19 357 PHE B C 1
ATOM 5949 O O . PHE B 1 357 ? -11.125 -0.494 -12.93 1 98.19 357 PHE B O 1
ATOM 5956 N N . PHE B 1 358 ? -9.953 1.336 -13.539 1 97.25 358 PHE B N 1
ATOM 5957 C CA . PHE B 1 358 ? -9.891 1.893 -12.188 1 97.25 358 PHE B CA 1
ATOM 5958 C C . PHE B 1 358 ? -11.211 2.555 -11.812 1 97.25 358 PHE B C 1
ATOM 5960 O O . PHE B 1 358 ? -11.383 3.016 -10.688 1 97.25 358 PHE B O 1
ATOM 5967 N N . SER B 1 359 ? -12.188 2.646 -12.695 1 96.56 359 SER B N 1
ATOM 5968 C CA . SER B 1 359 ? -13.516 3.172 -12.398 1 96.56 359 SER B CA 1
ATOM 5969 C C . SER B 1 359 ? -14.367 2.135 -11.68 1 96.56 359 SER B C 1
ATOM 5971 O O . SER B 1 359 ? -15.422 2.465 -11.133 1 96.56 359 SER B O 1
ATOM 5973 N N . LYS B 1 360 ? -13.852 0.903 -11.664 1 95.62 360 LYS B N 1
ATOM 5974 C CA . LYS B 1 360 ? -14.578 -0.18 -11.008 1 95.62 360 LYS B CA 1
ATOM 5975 C C . LYS B 1 360 ? -13.93 -0.543 -9.672 1 95.62 360 LYS B C 1
ATOM 5977 O O . LYS B 1 360 ? -12.703 -0.583 -9.562 1 95.62 360 LYS B O 1
ATOM 5982 N N . PRO B 1 361 ? -14.82 -0.785 -8.805 1 89.88 361 PRO B N 1
ATOM 5983 C CA . PRO B 1 361 ? -14.281 -1.135 -7.484 1 89.88 361 PRO B CA 1
ATOM 5984 C C . PRO B 1 361 ? -13.492 -2.443 -7.5 1 89.88 361 PRO B C 1
ATOM 5986 O O . PRO B 1 361 ? -13.891 -3.4 -8.164 1 89.88 361 PRO B O 1
ATOM 5989 N N . ARG B 1 362 ? -12.359 -2.371 -6.902 1 87.5 362 ARG B N 1
ATOM 5990 C CA . ARG B 1 362 ? -11.5 -3.537 -6.723 1 87.5 362 ARG B CA 1
ATOM 5991 C C . ARG B 1 362 ? -10.992 -3.625 -5.289 1 87.5 362 ARG B C 1
ATOM 5993 O O . ARG B 1 362 ? -10.523 -2.629 -4.73 1 87.5 362 ARG B O 1
ATOM 6000 N N . GLN B 1 363 ? -11.312 -4.707 -4.691 1 83.56 363 GLN B N 1
ATOM 6001 C CA . GLN B 1 363 ? -10.859 -4.852 -3.311 1 83.56 363 GLN B CA 1
ATOM 6002 C C . GLN B 1 363 ? -10.43 -6.285 -3.023 1 83.56 363 GLN B C 1
ATOM 6004 O O . GLN B 1 363 ? -10.945 -7.23 -3.623 1 83.56 363 GLN B O 1
ATOM 6009 N N . CYS B 1 364 ? -9.375 -6.441 -2.262 1 90.88 364 CYS B N 1
ATOM 6010 C CA . CYS B 1 364 ? -8.922 -7.727 -1.739 1 90.88 364 CYS B CA 1
ATOM 6011 C C . CYS B 1 364 ? -9.453 -7.957 -0.329 1 90.88 364 CYS B C 1
ATOM 6013 O O . CYS B 1 364 ? -9.477 -7.035 0.489 1 90.88 364 CYS B O 1
ATOM 6015 N N . PRO B 1 365 ? -9.828 -9.273 -0.289 1 83.94 365 PRO B N 1
ATOM 6016 C CA . PRO B 1 365 ? -10.188 -9.609 1.09 1 83.94 365 PRO B CA 1
ATOM 6017 C C . PRO B 1 365 ? -9 -9.523 2.047 1 83.94 365 PRO B C 1
ATOM 6019 O O . PRO B 1 365 ? -7.859 -9.789 1.653 1 83.94 365 PRO B O 1
ATOM 6022 N N . ASN B 1 366 ? -8.977 -8.812 3.057 1 82.94 366 ASN B N 1
ATOM 6023 C CA . ASN B 1 366 ? -7.945 -8.656 4.078 1 82.94 366 ASN B CA 1
ATOM 6024 C C . ASN B 1 366 ? -6.75 -7.863 3.553 1 82.94 366 ASN B C 1
ATOM 6026 O O . ASN B 1 366 ? -5.621 -8.352 3.559 1 82.94 366 ASN B O 1
ATOM 6030 N N . GLU B 1 367 ? -6.891 -6.832 3.121 1 85.75 367 GLU B N 1
ATOM 6031 C CA . GLU B 1 367 ? -5.898 -5.969 2.488 1 85.75 367 GLU B CA 1
ATOM 6032 C C . GLU B 1 367 ? -4.691 -5.758 3.395 1 85.75 367 GLU B C 1
ATOM 6034 O O . GLU B 1 367 ? -3.562 -5.633 2.914 1 85.75 367 GLU B O 1
ATOM 6039 N N . ARG B 1 368 ? -4.895 -5.828 4.648 1 83.38 368 ARG B N 1
ATOM 6040 C CA . ARG B 1 368 ? -3.822 -5.621 5.617 1 83.38 368 ARG B CA 1
ATOM 6041 C C . ARG B 1 368 ? -2.764 -6.711 5.504 1 83.38 368 ARG B C 1
ATOM 6043 O O . ARG B 1 368 ? -1.571 -6.445 5.672 1 83.38 368 ARG B O 1
ATOM 6050 N N . SER B 1 369 ? -3.207 -7.867 5.238 1 89.62 369 SER B N 1
ATOM 6051 C CA . SER B 1 369 ? -2.283 -8.992 5.16 1 89.62 369 SER B CA 1
ATOM 6052 C C . SER B 1 369 ? -1.276 -8.805 4.031 1 89.62 369 SER B C 1
ATOM 6054 O O . SER B 1 369 ? -0.176 -9.359 4.07 1 89.62 369 SER B O 1
ATOM 6056 N N . LEU B 1 370 ? -1.608 -8.055 3.094 1 92.25 370 LEU B N 1
ATOM 6057 C CA . LEU B 1 370 ? -0.786 -7.891 1.899 1 92.25 370 LEU B CA 1
ATOM 6058 C C . LEU B 1 370 ? 0.445 -7.043 2.197 1 92.25 370 LEU B C 1
ATOM 6060 O O . LEU B 1 370 ? 1.386 -7.004 1.401 1 92.25 370 LEU B O 1
ATOM 6064 N N . THR B 1 371 ? 0.474 -6.414 3.361 1 89.56 371 THR B N 1
ATOM 6065 C CA . THR B 1 371 ? 1.581 -5.527 3.705 1 89.56 371 THR B CA 1
ATOM 6066 C C . THR B 1 371 ? 2.541 -6.211 4.672 1 89.56 371 THR B C 1
ATOM 6068 O O . THR B 1 371 ? 3.541 -5.621 5.086 1 89.56 371 THR B O 1
ATOM 6071 N N . ILE B 1 372 ? 2.277 -7.406 5.055 1 89.81 372 ILE B N 1
ATOM 6072 C CA . ILE B 1 372 ? 3.1 -8.156 6 1 89.81 372 ILE B CA 1
ATOM 6073 C C . ILE B 1 372 ? 4.336 -8.703 5.289 1 89.81 372 ILE B C 1
ATOM 6075 O O . ILE B 1 372 ? 4.246 -9.211 4.168 1 89.81 372 ILE B O 1
ATOM 6079 N N . ILE B 1 373 ? 5.465 -8.523 5.918 1 92.31 373 ILE B N 1
ATOM 6080 C CA . ILE B 1 373 ? 6.73 -9.086 5.465 1 92.31 373 ILE B CA 1
ATOM 6081 C C . ILE B 1 373 ? 7.242 -10.094 6.488 1 92.31 373 ILE B C 1
ATOM 6083 O O . ILE B 1 373 ? 7.84 -9.719 7.496 1 92.31 373 ILE B O 1
ATOM 6087 N N . PRO B 1 374 ? 7.055 -11.297 6.156 1 90.25 374 PRO B N 1
ATOM 6088 C CA . PRO B 1 374 ? 7.309 -12.32 7.172 1 90.25 374 PRO B CA 1
ATOM 6089 C C . PRO B 1 374 ? 8.789 -12.68 7.289 1 90.25 374 PRO B C 1
ATOM 6091 O O . PRO B 1 374 ? 9.172 -13.461 8.164 1 90.25 374 PRO B O 1
ATOM 6094 N N . CYS B 1 375 ? 9.586 -12.156 6.473 1 91.19 375 CYS B N 1
ATOM 6095 C CA . CYS B 1 375 ? 11.016 -12.461 6.547 1 91.19 375 CYS B CA 1
ATOM 6096 C C . CYS B 1 375 ? 11.805 -11.25 7.027 1 91.19 375 CYS B C 1
ATOM 6098 O O . CYS B 1 375 ? 11.273 -10.141 7.102 1 91.19 375 CYS B O 1
ATOM 6100 N N . ARG B 1 376 ? 13.023 -11.492 7.535 1 77.88 376 ARG B N 1
ATOM 6101 C CA . ARG B 1 376 ? 13.883 -10.414 8.023 1 77.88 376 ARG B CA 1
ATOM 6102 C C . ARG B 1 376 ? 14.438 -9.586 6.871 1 77.88 376 ARG B C 1
ATOM 6104 O O . ARG B 1 376 ? 14.695 -10.117 5.789 1 77.88 376 ARG B O 1
ATOM 6111 N N . ARG B 1 377 ? 14.375 -8.32 7.105 1 63.94 377 ARG B N 1
ATOM 6112 C CA . ARG B 1 377 ? 14.891 -7.418 6.078 1 63.94 377 ARG B CA 1
ATOM 6113 C C . ARG B 1 377 ? 16.344 -7.758 5.73 1 63.94 377 ARG B C 1
ATOM 6115 O O . ARG B 1 377 ? 17.172 -7.949 6.621 1 63.94 377 ARG B O 1
ATOM 6122 N N . ARG B 1 378 ? 16.641 -8.328 4.57 1 52.19 378 ARG B N 1
ATOM 6123 C CA . ARG B 1 378 ? 18.016 -8.57 4.133 1 52.19 378 ARG B CA 1
ATOM 6124 C C . ARG B 1 378 ? 18.828 -7.285 4.18 1 52.19 378 ARG B C 1
ATOM 6126 O O . ARG B 1 378 ? 18.406 -6.25 3.664 1 52.19 378 ARG B O 1
ATOM 6133 N N . SER B 1 379 ? 19.438 -6.906 5.328 1 42 379 SER B N 1
ATOM 6134 C CA . SER B 1 379 ? 20.422 -5.824 5.363 1 42 379 SER B CA 1
ATOM 6135 C C . SER B 1 379 ? 21.203 -5.746 4.062 1 42 379 SER B C 1
ATOM 6137 O O . SER B 1 379 ? 21.656 -6.77 3.537 1 42 379 SER B O 1
ATOM 6139 N N . SER B 1 380 ? 20.891 -4.801 3.246 1 39.78 380 SER B N 1
ATOM 6140 C CA . SER B 1 380 ? 21.719 -4.52 2.084 1 39.78 380 SER B CA 1
ATOM 6141 C C . SER B 1 380 ? 23.203 -4.754 2.391 1 39.78 380 SER B C 1
ATOM 6143 O O . SER B 1 380 ? 24.062 -4.492 1.552 1 39.78 380 SER B O 1
ATOM 6145 N N . SER B 1 381 ? 23.609 -4.875 3.648 1 34.28 381 SER B N 1
ATOM 6146 C CA . SER B 1 381 ? 25.047 -4.941 3.799 1 34.28 381 SER B CA 1
ATOM 6147 C C . SER B 1 381 ? 25.609 -6.223 3.188 1 34.28 381 SER B C 1
ATOM 6149 O O . SER B 1 381 ? 26.391 -6.93 3.826 1 34.28 381 SER B O 1
ATOM 6151 N N . SER B 1 382 ? 24.891 -7.074 2.648 1 33.34 382 SER B N 1
ATOM 6152 C CA . SER B 1 382 ? 25.828 -8.055 2.115 1 33.34 382 SER B CA 1
ATOM 6153 C C . SER B 1 382 ? 26.906 -7.391 1.261 1 33.34 382 SER B C 1
ATOM 6155 O O . SER B 1 382 ? 26.594 -6.543 0.422 1 33.34 382 SER B O 1
ATOM 6157 N N . THR B 1 383 ? 28.109 -7.273 1.718 1 31.58 383 THR B N 1
ATOM 6158 C CA . THR B 1 383 ? 29.391 -7.121 1.012 1 31.58 383 THR B CA 1
ATOM 6159 C C . THR B 1 383 ? 29.312 -7.773 -0.366 1 31.58 383 THR B C 1
ATOM 6161 O O . THR B 1 383 ? 29.016 -8.961 -0.483 1 31.58 383 THR B O 1
ATOM 6164 N N . LEU B 1 384 ? 29.078 -7.016 -1.375 1 31.73 384 LEU B N 1
ATOM 6165 C CA . LEU B 1 384 ? 29.578 -7.391 -2.693 1 31.73 384 LEU B CA 1
ATOM 6166 C C . LEU B 1 384 ? 30.906 -8.141 -2.584 1 31.73 384 LEU B C 1
ATOM 6168 O O . LEU B 1 384 ? 31.953 -7.523 -2.408 1 31.73 384 LEU B O 1
ATOM 6172 N N . SER B 1 385 ? 31.125 -9.07 -1.782 1 30.69 385 SER B N 1
ATOM 6173 C CA . SER B 1 385 ? 32.312 -9.773 -2.271 1 30.69 385 SER B CA 1
ATOM 6174 C C . SER B 1 385 ? 32.219 -10 -3.779 1 30.69 385 SER B C 1
ATOM 6176 O O . SER B 1 385 ? 31.234 -10.523 -4.289 1 30.69 385 SER B O 1
ATOM 6178 N N . GLU B 1 386 ? 32.906 -9.062 -4.531 1 32.38 386 GLU B N 1
ATOM 6179 C CA . GLU B 1 386 ? 33.375 -9.055 -5.914 1 32.38 386 GLU B CA 1
ATOM 6180 C C . GLU B 1 386 ? 33.75 -10.453 -6.375 1 32.38 386 GLU B C 1
ATOM 6182 O O . GLU B 1 386 ? 34.938 -10.758 -6.57 1 32.38 386 GLU B O 1
ATOM 6187 N N . GLU B 1 387 ? 33.5 -11.508 -5.684 1 31.11 387 GLU B N 1
ATOM 6188 C CA . GLU B 1 387 ? 33.938 -12.547 -6.609 1 31.11 387 GLU B CA 1
ATOM 6189 C C . GLU B 1 387 ? 33.25 -12.422 -7.957 1 31.11 387 GLU B C 1
ATOM 6191 O O . GLU B 1 387 ? 32.031 -12.578 -8.039 1 31.11 387 GLU B O 1
ATOM 6196 N N . LYS B 1 388 ? 33.75 -11.547 -8.844 1 33.09 388 LYS B N 1
ATOM 6197 C CA . LYS B 1 388 ? 33.656 -11.414 -10.289 1 33.09 388 LYS B CA 1
ATOM 6198 C C . LYS B 1 388 ? 33.438 -12.773 -10.953 1 33.09 388 LYS B C 1
ATOM 6200 O O . LYS B 1 388 ? 34.406 -13.445 -11.32 1 33.09 388 LYS B O 1
ATOM 6205 N N . SER B 1 389 ? 32.75 -13.719 -10.375 1 30.95 389 SER B N 1
ATOM 6206 C CA . SER B 1 389 ? 32.75 -14.82 -11.328 1 30.95 389 SER B CA 1
ATOM 6207 C C . SER B 1 389 ? 32.062 -14.422 -12.633 1 30.95 389 SER B C 1
ATOM 6209 O O . SER B 1 389 ? 30.859 -14.156 -12.656 1 30.95 389 SER B O 1
ATOM 6211 N N . ASP B 1 390 ? 32.688 -13.586 -13.445 1 34.84 390 ASP B N 1
ATOM 6212 C CA . ASP B 1 390 ? 32.469 -13.328 -14.867 1 34.84 390 ASP B CA 1
ATOM 6213 C C . ASP B 1 390 ? 31.969 -14.578 -15.578 1 34.84 390 ASP B C 1
ATOM 6215 O O . ASP B 1 390 ? 32.062 -14.672 -16.812 1 34.84 390 ASP B O 1
ATOM 6219 N N . GLY B 1 391 ? 31.906 -15.695 -14.844 1 33.62 391 GLY B N 1
ATOM 6220 C CA . GLY B 1 391 ? 31.594 -16.781 -15.766 1 33.62 391 GLY B CA 1
ATOM 6221 C C . GLY B 1 391 ? 30.25 -16.609 -16.453 1 33.62 391 GLY B C 1
ATOM 6222 O O . GLY B 1 391 ? 29.391 -15.859 -15.977 1 33.62 391 GLY B O 1
ATOM 6223 N N . PRO B 1 392 ? 30.219 -16.844 -17.688 1 32 392 PRO B N 1
ATOM 6224 C CA . PRO B 1 392 ? 28.953 -16.812 -18.438 1 32 392 PRO B CA 1
ATOM 6225 C C . PRO B 1 392 ? 27.781 -17.344 -17.625 1 32 392 PRO B C 1
ATOM 6227 O O . PRO B 1 392 ? 27.906 -18.359 -16.938 1 32 392 PRO B O 1
ATOM 6230 N N . GLN B 1 393 ? 27.062 -16.484 -16.875 1 35.59 393 GLN B N 1
ATOM 6231 C CA . GLN B 1 393 ? 25.828 -16.922 -16.234 1 35.59 393 GLN B CA 1
ATOM 6232 C C . GLN B 1 393 ? 25.125 -17.984 -17.078 1 35.59 393 GLN B C 1
ATOM 6234 O O . GLN B 1 393 ? 24.672 -17.719 -18.188 1 35.59 393 GLN B O 1
ATOM 6239 N N . ALA B 1 394 ? 25.531 -19.234 -17 1 37.28 394 ALA B N 1
ATOM 6240 C CA . ALA B 1 394 ? 24.844 -20.328 -17.688 1 37.28 394 ALA B CA 1
ATOM 6241 C C . ALA B 1 394 ? 23.328 -20.141 -17.641 1 37.28 394 ALA B C 1
ATOM 6243 O O . ALA B 1 394 ? 22.766 -19.781 -16.609 1 37.28 394 ALA B O 1
ATOM 6244 N N . LEU B 1 395 ? 22.812 -19.875 -18.766 1 37.5 395 LEU B N 1
ATOM 6245 C CA . LEU B 1 395 ? 21.359 -19.906 -18.891 1 37.5 395 LEU B CA 1
ATOM 6246 C C . LEU B 1 395 ? 20.75 -20.969 -17.969 1 37.5 395 LEU B C 1
ATOM 6248 O O . LEU B 1 395 ? 21.156 -22.125 -18.031 1 37.5 395 LEU B O 1
ATOM 6252 N N . ALA B 1 396 ? 20.375 -20.578 -16.812 1 48.47 396 ALA B N 1
ATOM 6253 C CA . ALA B 1 396 ? 19.719 -21.547 -15.93 1 48.47 396 ALA B CA 1
ATOM 6254 C C . ALA B 1 396 ? 18.875 -22.547 -16.734 1 48.47 396 ALA B C 1
ATOM 6256 O O . ALA B 1 396 ? 18.141 -22.141 -17.641 1 48.47 396 ALA B O 1
ATOM 6257 N N . PRO B 1 397 ? 19.188 -23.75 -16.734 1 52.34 397 PRO B N 1
ATOM 6258 C CA . PRO B 1 397 ? 18.359 -24.734 -17.438 1 52.34 397 PRO B CA 1
ATOM 6259 C C . PRO B 1 397 ? 16.875 -24.516 -17.219 1 52.34 397 PRO B C 1
ATOM 6261 O O . PRO B 1 397 ? 16.469 -23.922 -16.219 1 52.34 397 PRO B O 1
ATOM 6264 N N . ALA B 1 398 ? 16 -24.688 -18.281 1 65.69 398 ALA B N 1
ATOM 6265 C CA . ALA B 1 398 ? 14.547 -24.578 -18.219 1 65.69 398 ALA B CA 1
ATOM 6266 C C . ALA B 1 398 ? 13.969 -25.391 -17.078 1 65.69 398 ALA B C 1
ATOM 6268 O O . ALA B 1 398 ? 14.352 -26.547 -16.891 1 65.69 398 ALA B O 1
ATOM 6269 N N . PRO B 1 399 ? 13.172 -24.75 -16.344 1 69 399 PRO B N 1
ATOM 6270 C CA . PRO B 1 399 ? 12.57 -25.469 -15.219 1 69 399 PRO B CA 1
ATOM 6271 C C . PRO B 1 399 ? 11.812 -26.719 -15.656 1 69 399 PRO B C 1
ATOM 6273 O O . PRO B 1 399 ? 11.242 -26.75 -16.75 1 69 399 PRO B O 1
ATOM 6276 N N . LEU B 1 400 ? 11.906 -27.734 -14.883 1 70.5 400 LEU B N 1
ATOM 6277 C CA . LEU B 1 400 ? 11.281 -29.016 -15.164 1 70.5 400 LEU B CA 1
ATOM 6278 C C . LEU B 1 400 ? 9.789 -28.844 -15.414 1 70.5 400 LEU B C 1
ATOM 6280 O O . LEU B 1 400 ? 9.227 -29.484 -16.312 1 70.5 400 LEU B O 1
ATOM 6284 N N . SER B 1 401 ? 9.156 -27.922 -14.75 1 76.88 401 SER B N 1
ATOM 6285 C CA . SER B 1 401 ? 7.707 -27.766 -14.82 1 76.88 401 SER B CA 1
ATOM 6286 C C . SER B 1 401 ? 7.27 -27.234 -16.172 1 76.88 401 SER B C 1
ATOM 6288 O O . SER B 1 401 ? 6.23 -27.641 -16.703 1 76.88 401 SER B O 1
ATOM 6290 N N . TYR B 1 402 ? 8.109 -26.438 -16.781 1 74.12 402 TYR B N 1
ATOM 6291 C CA . TYR B 1 402 ? 7.73 -25.891 -18.078 1 74.12 402 TYR B CA 1
ATOM 6292 C C . TYR B 1 402 ? 7.848 -26.953 -19.172 1 74.12 402 TYR B C 1
ATOM 6294 O O . TYR B 1 402 ? 7.113 -26.922 -20.156 1 74.12 402 TYR B O 1
ATOM 6302 N N . ARG B 1 403 ? 8.703 -27.922 -18.906 1 71.5 403 ARG B N 1
ATOM 6303 C CA . ARG B 1 403 ? 8.844 -29.031 -19.859 1 71.5 403 ARG B CA 1
ATOM 6304 C C . ARG B 1 403 ? 7.566 -29.859 -19.906 1 71.5 403 ARG B C 1
ATOM 6306 O O . ARG B 1 403 ? 7.266 -30.484 -20.922 1 71.5 403 ARG B O 1
ATOM 6313 N N . THR B 1 404 ? 6.848 -29.859 -18.875 1 73.5 404 THR B N 1
ATOM 6314 C CA . THR B 1 404 ? 5.629 -30.656 -18.797 1 73.5 404 THR B CA 1
ATOM 6315 C C . THR B 1 404 ? 4.543 -30.094 -19.703 1 73.5 404 THR B C 1
ATOM 6317 O O . THR B 1 404 ? 3.547 -30.766 -19.969 1 73.5 404 THR B O 1
ATOM 6320 N N . LEU B 1 405 ? 4.762 -28.875 -20.234 1 79.06 405 LEU B N 1
ATOM 6321 C CA . LEU B 1 405 ? 3.736 -28.203 -21.031 1 79.06 405 LEU B CA 1
ATOM 6322 C C . LEU B 1 405 ? 3.865 -28.578 -22.516 1 79.06 405 LEU B C 1
ATOM 6324 O O . LEU B 1 405 ? 3.035 -28.188 -23.328 1 79.06 405 LEU B O 1
ATOM 6328 N N . VAL B 1 406 ? 4.898 -29.359 -22.828 1 62.97 406 VAL B N 1
ATOM 6329 C CA . VAL B 1 406 ? 5.117 -29.906 -24.156 1 62.97 406 VAL B CA 1
ATOM 6330 C C . VAL B 1 406 ? 4.828 -31.406 -24.172 1 62.97 406 VAL B C 1
ATOM 6332 O O . VAL B 1 406 ? 5.367 -32.156 -23.344 1 62.97 406 VAL B O 1
ATOM 6335 N N . PRO B 1 407 ? 4.074 -31.766 -25.25 1 65.56 407 PRO B N 1
ATOM 6336 C CA . PRO B 1 407 ? 3.795 -33.219 -25.312 1 65.56 407 PRO B CA 1
ATOM 6337 C C . PRO B 1 407 ? 5.055 -34.062 -25.484 1 65.56 407 PRO B C 1
ATOM 6339 O O . PRO B 1 407 ? 6.012 -33.594 -26.125 1 65.56 407 PRO B O 1
ATOM 6342 N N . HIS B 1 408 ? 5.254 -35.062 -24.938 1 65.69 408 HIS B N 1
ATOM 6343 C CA . HIS B 1 408 ? 6.27 -36.094 -25.141 1 65.69 408 HIS B CA 1
ATOM 6344 C C . HIS B 1 408 ? 7.562 -35.719 -24.406 1 65.69 408 HIS B C 1
ATOM 6346 O O . HIS B 1 408 ? 8.57 -36.438 -24.547 1 65.69 408 HIS B O 1
ATOM 6352 N N . ARG B 1 409 ? 7.348 -34.5 -23.875 1 60.5 409 ARG B N 1
ATOM 6353 C CA . ARG B 1 409 ? 8.555 -34.156 -23.141 1 60.5 409 ARG B CA 1
ATOM 6354 C C . ARG B 1 409 ? 8.5 -34.719 -21.719 1 60.5 409 ARG B C 1
ATOM 6356 O O . ARG B 1 409 ? 7.426 -34.812 -21.109 1 60.5 409 ARG B O 1
ATOM 6363 N N . LEU B 1 410 ? 9.734 -35.219 -21.156 1 62.56 410 LEU B N 1
ATOM 6364 C CA . LEU B 1 410 ? 9.977 -35.844 -19.859 1 62.56 410 LEU B CA 1
ATOM 6365 C C . LEU B 1 410 ? 9.727 -37.344 -19.938 1 62.56 410 LEU B C 1
ATOM 6367 O O . LEU B 1 410 ? 8.805 -37.812 -20.625 1 62.56 410 LEU B O 1
#

Sequence (820 aa):
MMSSNISFCASILFSICFLHLCLQHDQVEAQPGGFASPRLRNAFNVIQNFKSKIQSDPKRVTATWVGNNVCNYTGFTCAVVPDFKQRSVIGVDFNGFLFGGKGSRLPLGGFIDKLDDLVFFHANSNNFTGTVPPGTAKHRFFYELDLSNNKLSGAFPTEVLAASNLTFLDLRFNSFNNSVPSTVFNLDVDVLFLNNNNLFQQIPRTLGSTPAHYITFANNKFSGTIPRSIGQASNTLYEVLFLKNGLSGCLPMEIGNLKQSTVFDVSFNQLTGPIPLSFGCLSNVQLLNLANNKFYGAVPESVCQLPKLAKLTLAKNWFTQVGPQCRKLIRKGVLDIKLNCILDLPNQRSAADCANFFSKPRQCPNERSLTIIPCRRRSSSSTLSEEKSDGPQALAPAPLSYRTLVPHRLMMSSNISFCASILFSICFLHLCLQHDQVEAQPGGFASPRLRNAFNVIQNFKSKIQSDPKRVTATWVGNNVCNYTGFTCAVVPDFKQRSVIGVDFNGFLFGGKGSRLPLGGFIDKLDDLVFFHANSNNFTGTVPPGTAKHRFFYELDLSNNKLSGAFPTEVLAASNLTFLDLRFNSFNNSVPSTVFNLDVDVLFLNNNNLFQQIPRTLGSTPAHYITFANNKFSGTIPRSIGQASNTLYEVLFLKNGLSGCLPMEIGNLKQSTVFDVSFNQLTGPIPLSFGCLSNVQLLNLANNKFYGAVPESVCQLPKLAKLTLAKNWFTQVGPQCRKLIRKGVLDIKLNCILDLPNQRSAADCANFFSKPRQCPNERSLTIIPCRRRSSSSTLSEEKSDGPQALAPAPLSYRTLVPHRL

Radius of gyration: 42.04 Å; Cα contacts (8 Å, |Δi|>4): 1958; chains: 2; bounding box: 68×141×86 Å

Foldseek 3Di:
DPDPPDDPVPPVPVVCVVQPPPPPPPPQPQPPPRASDVQLVQLLVLVVVLVVFWDDFPVCQCVQSDDSPNCRRPQWHWDQDVVVRGIHTAEGAQAQRQTAGDVRERECPSHQQRNARYLEYHNARYAHEEEDDANHLVHQRHAEYAPEQYAYEEADDCNCLNNQRYAYDHHYNYAYEEEDDLSVQVRQYQEAEDAHYAYEEERDLSNLSHQYQYYEHYHYAYEEADHLSVLNNQPRYAEYEQDQYAYEAEHALSVLSNQNYAYDENEHYAYEEEQFPSCLNNQNHAYAYHYHYAYEEEHDLSNLVRPNHQAAEHDHYAYAYYDDSVVVCVVVVRYHHAQYRHPPDPRHHDPVVNCVSVVDDDDHDPNVSSHDHPDDDPPPPPPPPPPVPVPDPPPPPPDPNVQSVDRSGD/DDDDPDDPVPPVPVVCVVQPPPPPPPPQPQPPPRASDVQLVQLLVLVVVLVVFWDDFPPCQCVQSDDSPNCRRPQWHWDQDPVVRGIHTAEGAQAQRQTAGDVRERECPSHQQRNARYLEYHNARYAHEEEDDANHLLHQRHAEYHPEQYAYEEADDCNCLNNQNHAYDHHANYAYEEEDDLSVQVRQYQEAEDAHYAYEEERDLSNLSHQYQYYEHYHYAYEEADHLSVLNNQPRYAEYHQDQYAYEAEHALSVLSNQNYQYDENEHYAYEEEQFPSCLNNQNHAYAYHYHYAYEEEHDLSNLVRPNHQAAEHDHYAYAYYDDSVVVCVVVVRYHHAAYRHPPDPRYHDPVVNCVSVVDDDDHDPNVSSHDHPDDDPPPPPPPPPPVPVPDPPPPPDDPNVQSVDRSGD

Nearest PDB structures (foldseek):
  6qxp-assembly5_E  TM=9.195E-01  e=5.213E-28  Arabidopsis
  6qxp-assembly1_A  TM=8.987E-01  e=3.062E-28  Arabidopsis
  6qxp-assembly3_C  TM=9.174E-01  e=2.834E-27  Arabidopsis
  6qxp-assembly6_F  TM=9.459E-01  e=1.962E-26  Arabidopsis
  6qxp-assembly7_G  TM=8.937E-01  e=3.032E-26  Arabidopsis

pLDDT: mean 86.56, std 21.24, range [18.55, 98.88]

Secondary structure (DSSP, 8-state):
-------GGGGGGHHHHGGGS---------BTTTBSSHHHHHHHHHHHHHHTTEEE-TT-GGGG--SS-GGGSTTEEEEEETTTTEEEEEEEE-TT---EEBTTB-BSTTTTTT-TT-SEEE--SS--EE-PPTTTT-STT--EEE--SSEEEEE--GGGGG-TT--EEE--SSEEEEPPPGGGGGS--SEEE--SSEEEEEPPGGGGG---SEEE--SSEEEEPPPGGGGGGTTT-SEEE--SSEEEEEPPGGGGG-TT-SEEE--SSEEEEPPPGGGGG-TT-SEEE--SSEEEEEPPTTGGG-TT--EEE--SSEEEE--HHHHHHHHTTSEE--SS--TTSSSPPPHHHHHHHHTS----TTGGGGG---S----S----------S--------HHHHTTSTT--/------SGGGGGGHHHHGGGS---------BTTTBS-HHHHHHHHHHHHHHTTEEE-TT-GGGG--SS-GGGSTTEEEEEETTTTEEEEEEEE-TT---EEBTTB-BSTTTTTT-TT-SEEE--SS--EE-PPTTTT-STT--EEE--SSEEEEE--GGGGG-TT--EEE--SSEEEEPPPGGGGGS--SEEE--SSEEEEEPPGGGGG---SEEE--SSEEEEPPPGGGGGGTTT-SEEE--SSEEEEEPPGGGGG-TT-SEEE--SSEEEEPPPGGGGG-TT-SEEE--SSEEEEEPPTTGGG-TT--EEE--SSEEEE--HHHHHHHHHTSEE--SS--TTSSSPPPHHHHHHHHTS----TTGGGGG---S----S----------S--------HHHHTTSTT--

=== Feature glossary ===
The record interleaves many kinds of information about one protein. Here is each kind framed as the question it answers.

Q: Are the domains correctly placed relative to each other?
A: Predicted aligned error is AlphaFold's pairwise confidence. Unlike pLDDT (per-residue), PAE is per-residue-pair and captures whether two parts of the structure are correctly placed relative to each other. Units are ångströms of expected positional error.

Q: Which residues are in helices, strands, or loops?
A: Eight-state secondary structure (DSSP): H is the canonical α-helix, G the tighter 3₁₀-helix, I the wider π-helix; E/B are β-structure, T and S are turns and bends, and '-' is everything else. DSSP derives these from the pattern of main-chain N–H···O=C hydrogen bonds, not from the sequence.

Q: What if only a Cα trace is available?
A: P-SEA three-state annotation labels each residue as helix, strand, or coil based purely on the geometry of the Cα trace. It serves as a fallback when the full backbone (and thus DSSP) is unavailable.

Q: What are the backbone torsion angles?
A: φ (phi) and ψ (psi) are the two rotatable backbone dihedrals per residue: φ is the C(i-1)–N–Cα–C torsion, ψ is the N–Cα–C–N(i+1) torsion, both in degrees on (−180°, 180°]. α-helical residues cluster near (−60°, −45°); β-strand residues near (−120°, +130°). A Ramachandran plot is simply a scatter of (φ, ψ) for every residue.

Q: What known structures does this most resemble?
A: Structural nearest neighbors (via Foldseek easy-search vs the PDB). Reported per hit: target PDB id, E-value, and alignment TM-score. A TM-score above ~0.5 is the conventional threshold for 'same fold'.

Q: What family and function is it annotated with?
A: Database cross-references. InterPro integrates a dozen domain/family signature databases into unified entries with residue-range hits. GO terms attach function/process/location labels with evidence codes. CATH codes position the fold in a four-level structural taxonomy. Organism is the NCBI-taxonomy species name.

Q: Which residues are buried vs exposed?
A: Solvent accessibility: the surface area of each residue that a 1.4 Å water probe can touch, in Å². When only backbone atoms are present the absolute values are lower than full-atom SASA (side chains contribute most of the area) and are flagged as backbone-only.

Q: What do the diagnostic plots show?
A: Three diagnostic plots accompany the record. The Cα contact map visualizes the tertiary structure as a 2D adjacency matrix (8 Å cutoff, sequence-local contacts suppressed). The Ramachandran plot shows the distribution of backbone (φ, ψ) torsions, with points in the α and β basins reflecting secondary structure content. The PAE plot shows AlphaFold's inter-residue confidence as a color matrix.

Q: What is the amino-acid chain?
A: The amino-acid sequence is the protein's primary structure: the linear order of residues from the N-terminus to the C-terminus, written in one-letter code. Everything else here — the 3D coordinates, the secondary structure, the domain annotations — is ultimately a consequence of this string.

Q: What do the rendered images show?
A: The six renders are orthographic views along the three Cartesian axes in both directions. Representation (cartoon, sticks, or surface) and color scheme (sequence-rainbow or by-chain) vary across proteins so the training set covers all the common visualization conventions.

Q: Where is each backbone atom in 3D?
A: The mmCIF table is the protein's shape written out atom by atom. For each backbone N, Cα, C, and carbonyl O, it records an (x, y, z) coordinate triple in Å plus the residue type, chain letter, and residue number.

Q: How mobile is each atom in the crystal?
A: For experimental (PDB) structures, the B-factor (temperature factor) quantifies the positional spread of each atom in the crystal — a combination of thermal vibration and static disorder — in units of Å². High B-factors mark flexible loops or poorly resolved regions; low B-factors mark the rigid, well-ordered core.

Q: How big and how compact is the whole molecule?
A: Three whole-structure scalars: the radius of gyration (RMS distance of Cα from centroid, in Å), the count of Cα–Cα contacts (pairs closer than 8 Å and separated by more than four residues in sequence — i.e. tertiary, not local, contacts), and the bounding-box dimensions. Together they distinguish compact globular folds from extended fibres or disordered chains.

Q: What does the local fold look like, residue by residue?
A: A 3Di character summarizes, for each residue, the relative orientation of the Cα frame of its nearest spatial neighbor. Because it encodes fold topology rather than chemistry, 3Di alignments detect remote structural similarity that sequence alignment misses.

Q: How confident is the AlphaFold model at each residue?
A: For AlphaFold models, the B-factor field carries pLDDT — the model's own estimate of local accuracy on a 0–100 scale. Regions with pLDDT<50 should be treated as essentially unmodeled; they often correspond to intrinsically disordered segments.